Protein AF-0000000070048855 (afdb_homodimer)

Foldseek 3Di:
DDWDDDLWKIKDFQQHLVLLVLLVCLLCLLVQVNHPQADVVLLLLLLLLLLLLLLQLLLCVQQPPPQLNVLLVVQLVAADPLWADAFADLTGGHPLSNLLNSLLSSQVLVQGWKFFQPDPVDPQRAQRAMDDLSRLSLLLRLLSNALAQQALQSSSSLSLSLLQQLSQVNRRHHCVVVQWHSLLSSLLSSLSSSCSSNPHRSQLSQQLNQCLQPPPTHGNVCVDDDDRDSCVSSVNSVSSSSSNVSSVVSSVPDGGDTSQQQDCPTPQCVVPPDPRTGSGMTMGTSHYHPGSSLQMFGRLARADVLLQQVQLLLLQLVLVPLCCQLVVVFWQAKEKEWADVLCVFQVDPSLLQDQALVSQRSHNLLVSLLLSNQCNVVSDAHNASLSNCLSSHYYQLCGFNCNSVPPSSNVRSVRYYYYYPPDVRHVLPPVFIWMKMWTATNVGDIDISPIGTAGQRGSPDPDDPNVSSSVSSQQVSLVSWDPNVQSVVLSVLSSCSSVGRSVSSSCNSHGNDTNNHHHRD/DDWDDDLWKIKDFQQHLVLLVLLVCLLCLLVQVNHPQADVVLLLLLLLLLLQLLLQLLLCVQQPPPQLNVLLVVQLVAADPLWADAFADLTGGHPLSNLLNSLLSSQVLVQGWKFFQPDPVDPQRAQRAMDDLSRLSLLLRLLSNALAQQALQSSSSLSLQLLQQLSQVNRRHHCVVVQWHSLLSSLLSSLSSSCSSNPHRSQLSQQLNQCLQPPPTHGNVCVDDDDHDSCVSSVNSVSSSSSNVSSVVSSVPDGGDTSQQQDCPTPQCVVPPDPRTRSGMTMGTSHYHPGSSLQMFGRLARADVLLQQVQLLLLQLVLVPLCCQLVVVQWQAKEKEWADCLCVFQVDPSLLQDQALVSQRSHNLLVSLLLSVQCNVVSDAHNDSLSNCLSSHYYPLCGFNCNSVPPSSNVRSVRYYYYYPPDVRHVLPPVFIWMKMWTAGNVGDIGISPIGTAGQRGSPDPDDPNVSSSVSSQQVSLVSWDPNVQSVVLSVLSSCRSVGRSVSSSCNSHGNDTNNHHHRD

Organism: Toxoplasma gondii (strain ATCC 50861 / VEG) (NCBI:txid432359)

InterPro domains:
  IPR005656 MmgE/PrpD [PTHR16943] (8-508)
  IPR036148 MmgE/PrpD superfamily [SSF103378] (37-504)
  IPR042183 MmgE/PrpD superfamily, domain 1 [G3DSA:1.10.4100.10] (21-339)
  IPR045336 MmgE/PrpD, N-terminal [PF03972] (36-273)
  IPR045337 MmgE/PrpD, C-terminal [PF19305] (394-491)

Secondary structure (DSSP, 8-state):
---EE-SSEEEE-TTS-HHHHHHHHHHHHHHTTT-S-B-HHHHHHHHHHHHHHHHHHHHHHHTT-HHHHHHHHHHHTSEEEEEEE-TT---EE-HHHHHHHHHHHHHHT--SEEEES--TTSTT-----EE--TTHHHHHHHHHTT-TT--HHHHHHHHHHHHHHHHHHHHH--SGGGTB-THHHHHHHHHHHHHHHTT--HHHHHHHHHHHHHH-BPBGGGG-SS---HHHHHHHHHHHHHHHHHHHHHHTTPPPPSSTTT-TTSHHHHHS--SSS-S--EEEE-SBS--GGGG-EE--SSS-GGGHHHHHHHHHHHHH-THHHHSGGGEEEEEEEE-HHHHHHH--GGGSS--SHHHHTT-HHHHHHHHHHHHHHH----SSHHHHHHHT---GGGGSHHHHT-HHHHHHHHHEEEEE--HHHHTTTTT---EEEEEEETTS-EEE---BSS-TTSTT--SS-HHHHHHHHHHHHHHHHS-HHHHHHHHHHHHTGGG--HHHHTTTT--S---------/---EE-SSEEEE-TTS-HHHHHHHHHHHHHHTTT-S-B-HHHHHHHHHHHHHHHHHHHHHHHTT-HHHHHHHHHHHTSEEEEEEE-TT---EE-HHHHHHHHHHHHHHT--SEEEES--TTSTT-----EE--TTHHHHHHHHHTT-TT--HHHHHHHHHHHHHHHHHHHHH--SGGGTB-THHHHHHHHHHHHHHHTT--HHHHHHHHHHHHHH-BPBGGGG-SS---HHHHHHHHHHHHHHHHHHHHHHTT----SSTTT-TTSHHHHHS--SSS-S--EEEE-SBS--GGGG-EE--SSS-GGGHHHHHHHHHHHHH-THHHHSGGGEEEEEEEE-HHHHHHH--GGGSS--SHHHHTT-HHHHHHHHHHHHHHH----SSHHHHHHHT---GGGGSHHHHT-HHHHHHHHTEEEEE--HHHHTTTTT---EEEEEEETTS-EEE---BSS-TTSTT--SS-HHHHHHHHHHHHHHHHS-HHHHHHHHHHHHTGGG--HHHHTTTT--S---------

pLDDT: mean 95.32, std 5.89, range [51.78, 98.94]

Nearest PDB structures (foldseek):
  6s62-assembly1_C  TM=7.638E-01  e=3.213E-20  Pseudomonas aeruginosa PAO1
  5mux-assembly3_F  TM=8.279E-01  e=2.515E-18  Bacillus subtilis subsp. subtilis str. 168
  5mvi-assembly3_A  TM=8.389E-01  e=6.124E-18  Salmonella enterica
  1szq-assembly1_B  TM=7.755E-01  e=1.181E-18  Escherichia coli
  5mvi-assembly3_B  TM=8.173E-01  e=4.481E-10  Salmonella enterica

Solvent-accessible surface area (backbone atoms only — not comparable to full-atom values): 49861 Å² total; per-residue (Å²): 97,74,73,46,74,61,99,35,35,37,38,34,42,26,67,35,54,44,45,39,48,50,15,44,48,36,36,35,60,74,67,43,74,66,50,88,49,53,37,68,71,53,53,51,51,48,48,52,51,49,44,45,21,51,31,44,12,48,26,37,53,15,28,50,40,64,50,32,46,49,34,41,56,52,20,67,68,34,62,26,94,63,18,7,55,39,77,43,42,86,55,38,12,38,41,34,39,21,29,24,14,41,14,13,18,23,30,56,66,54,32,33,45,36,34,54,8,62,40,95,86,43,90,71,22,62,43,53,16,56,48,60,76,42,60,53,46,44,49,52,28,33,42,40,41,66,14,75,88,32,32,23,48,53,42,51,50,44,41,48,50,31,38,32,50,22,36,41,48,16,6,39,42,45,39,60,84,73,33,26,36,51,40,57,38,48,16,42,19,41,10,20,41,39,25,33,62,63,65,47,51,35,66,31,23,18,12,8,35,16,37,37,63,22,42,42,39,33,28,32,26,33,79,43,74,94,54,79,33,44,40,50,42,29,42,54,8,54,30,37,19,48,9,42,45,30,26,56,40,13,73,70,64,44,42,26,28,65,44,45,53,41,26,67,34,18,75,56,24,58,74,42,79,58,95,62,36,27,84,41,62,44,69,42,62,64,35,46,65,80,43,46,63,60,58,33,23,51,42,84,31,50,44,44,72,72,42,44,15,38,50,44,17,46,44,48,42,45,27,74,35,59,58,59,34,72,42,49,85,38,58,60,35,33,41,37,32,24,19,58,68,38,37,63,66,29,52,35,79,83,32,72,68,41,88,46,50,78,39,32,43,40,8,49,48,51,52,54,18,44,45,49,40,49,38,38,73,58,62,62,59,45,68,49,58,56,54,26,49,57,76,55,47,42,47,78,70,62,44,12,60,68,44,59,64,28,64,66,30,51,54,44,31,74,33,44,44,80,43,71,50,50,67,76,27,39,69,39,52,81,85,30,52,35,12,25,27,34,40,32,33,72,87,68,50,71,48,68,44,52,81,27,42,51,27,81,39,32,52,81,37,82,80,62,61,56,65,62,42,48,52,51,46,50,49,54,32,24,47,59,14,21,57,66,69,58,24,53,52,51,51,50,52,51,73,44,35,62,76,32,45,41,75,50,56,65,52,65,59,48,51,93,64,70,37,85,47,73,50,56,116,98,74,73,44,74,59,96,38,34,38,38,35,43,25,68,34,54,44,46,41,46,49,15,42,46,35,37,34,59,75,68,42,72,67,48,89,47,53,37,67,70,53,54,51,51,48,48,51,51,50,44,44,21,50,31,44,12,47,26,38,52,14,28,50,40,63,51,30,43,48,35,41,56,51,21,69,68,35,62,25,95,65,19,7,54,38,76,43,40,87,56,38,12,37,42,32,38,20,27,24,14,41,13,13,16,22,30,55,65,54,30,35,44,37,34,55,7,62,40,96,87,44,91,72,23,62,42,54,15,56,46,59,76,42,61,54,46,43,48,53,28,33,41,39,42,66,15,75,89,33,31,23,48,54,44,49,50,43,42,47,49,30,39,32,49,21,37,40,49,16,7,39,43,44,40,60,84,72,33,28,37,52,39,57,39,48,15,42,18,41,11,21,40,38,27,32,61,62,65,46,51,34,65,31,21,18,13,8,36,17,37,37,62,24,42,41,37,34,27,31,25,32,78,42,76,94,54,79,34,44,40,51,41,28,43,53,7,54,30,38,20,48,8,42,46,31,26,55,40,14,72,70,64,44,43,26,29,66,42,44,55,41,25,66,36,18,74,58,24,58,74,43,80,58,95,61,36,28,85,40,62,44,70,44,62,64,35,46,66,79,44,46,63,59,57,33,23,51,44,84,32,51,44,45,72,72,41,44,14,39,50,45,16,46,44,49,42,44,28,74,34,59,60,60,35,69,44,50,85,38,58,59,35,34,42,37,33,24,18,59,68,38,36,62,66,29,51,35,76,83,31,71,67,41,88,46,49,78,38,32,43,38,7,49,50,52,53,53,19,44,47,49,42,50,38,36,73,57,60,63,60,45,69,50,58,56,54,26,48,58,76,54,46,44,46,78,69,63,44,13,60,69,46,61,64,29,64,66,28,52,53,43,32,74,35,42,44,81,42,72,50,49,68,76,27,38,70,40,51,80,86,32,51,35,12,25,28,35,39,32,34,72,87,69,50,71,48,68,44,50,80,29,42,51,28,80,40,32,52,81,37,82,80,62,62,56,64,62,41,48,52,50,44,51,49,55,33,23,47,59,13,22,59,63,70,58,22,52,52,51,50,53,53,51,74,44,34,61,77,34,45,40,74,51,55,64,51,63,59,47,52,93,62,70,38,85,44,74,51,54,115

Structure (mmCIF, N/CA/C/O backbone):
data_AF-0000000070048855-model_v1
#
loop_
_entity.id
_entity.type
_entity.pdbx_description
1 polymer 'MmgE/PrpD family domain containing protein'
#
loop_
_atom_site.group_PDB
_atom_site.id
_atom_site.type_symbol
_atom_site.label_atom_id
_atom_site.label_alt_id
_atom_site.label_comp_id
_atom_site.label_asym_id
_atom_site.label_entity_id
_atom_site.label_seq_id
_atom_site.pdbx_PDB_ins_code
_atom_site.Cartn_x
_atom_site.Cartn_y
_atom_site.Cartn_z
_atom_site.occupancy
_atom_site.B_iso_or_equiv
_atom_site.auth_seq_id
_atom_site.auth_comp_id
_atom_site.auth_asym_id
_atom_site.auth_atom_id
_atom_site.pdbx_PDB_model_num
ATOM 1 N N . MET A 1 1 ? -28.172 2.473 -10.992 1 53.19 1 MET A N 1
ATOM 2 C CA . MET A 1 1 ? -28.922 1.228 -11.039 1 53.19 1 MET A CA 1
ATOM 3 C C . MET A 1 1 ? -28.609 0.351 -9.828 1 53.19 1 MET A C 1
ATOM 5 O O . MET A 1 1 ? -27.516 0.446 -9.258 1 53.19 1 MET A O 1
ATOM 9 N N . THR A 1 2 ? -29.578 -0.34 -9.312 1 70.12 2 THR A N 1
ATOM 10 C CA . THR A 1 2 ? -29.484 -1.227 -8.156 1 70.12 2 THR A CA 1
ATOM 11 C C . THR A 1 2 ? -28.984 -2.607 -8.57 1 70.12 2 THR A C 1
ATOM 13 O O . THR A 1 2 ? -29.109 -2.986 -9.742 1 70.12 2 THR A O 1
ATOM 16 N N . GLN A 1 3 ? -28.281 -3.279 -7.852 1 78.06 3 GLN A N 1
ATOM 17 C CA . GLN A 1 3 ? -27.875 -4.672 -8.008 1 78.06 3 GLN A CA 1
ATOM 18 C C . GLN A 1 3 ? -29.047 -5.543 -8.453 1 78.06 3 GLN A C 1
ATOM 20 O O . GLN A 1 3 ? -30.172 -5.336 -8.008 1 78.06 3 GLN A O 1
ATOM 25 N N . SER A 1 4 ? -28.828 -6.344 -9.578 1 80.12 4 SER A N 1
ATOM 26 C CA . SER A 1 4 ? -29.844 -7.301 -9.984 1 80.12 4 SER A CA 1
ATOM 27 C C . SER A 1 4 ? -29.375 -8.734 -9.781 1 80.12 4 SER A C 1
ATOM 29 O O . SER A 1 4 ? -28.172 -9.008 -9.812 1 80.12 4 SER A O 1
ATOM 31 N N . THR A 1 5 ? -30.281 -9.578 -9.414 1 83.38 5 THR A N 1
ATOM 32 C CA . THR A 1 5 ? -29.984 -10.992 -9.188 1 83.38 5 THR A CA 1
ATOM 33 C C . THR A 1 5 ? -30.812 -11.867 -10.133 1 83.38 5 THR A C 1
ATOM 35 O O . THR A 1 5 ? -32.031 -11.672 -10.273 1 83.38 5 THR A O 1
ATOM 38 N N . SER A 1 6 ? -30.062 -12.602 -10.844 1 83.88 6 SER A N 1
ATOM 39 C CA . SER A 1 6 ? -30.703 -13.617 -11.672 1 83.88 6 SER A CA 1
ATOM 40 C C . SER A 1 6 ? -30.656 -14.984 -11.008 1 83.88 6 SER A C 1
ATOM 42 O O . SER A 1 6 ? -30.328 -15.094 -9.82 1 83.88 6 SER A O 1
ATOM 44 N N . ALA A 1 7 ? -31.016 -16.094 -11.93 1 83.81 7 ALA A N 1
ATOM 45 C CA . ALA A 1 7 ? -31.109 -17.453 -11.406 1 83.81 7 ALA A CA 1
ATOM 46 C C . ALA A 1 7 ? -29.75 -17.984 -10.977 1 83.81 7 ALA A C 1
ATOM 48 O O . ALA A 1 7 ? -29.641 -18.766 -10.031 1 83.81 7 ALA A O 1
ATOM 49 N N . ASP A 1 8 ? -28.641 -17.266 -11.57 1 93.75 8 ASP A N 1
ATOM 50 C CA . ASP A 1 8 ? -27.359 -17.859 -11.227 1 93.75 8 ASP A CA 1
ATOM 51 C C . ASP A 1 8 ? -26.297 -16.797 -11.008 1 93.75 8 ASP A C 1
ATOM 53 O O . ASP A 1 8 ? -25.156 -17.109 -10.688 1 93.75 8 ASP A O 1
ATOM 57 N N . THR A 1 9 ? -26.656 -15.531 -11.195 1 96.5 9 THR A N 1
ATOM 58 C CA . THR A 1 9 ? -25.641 -14.492 -11.109 1 96.5 9 THR A CA 1
ATOM 59 C C . THR A 1 9 ? -26.172 -13.266 -10.383 1 96.5 9 THR A C 1
ATOM 61 O O . THR A 1 9 ? -27.391 -13.109 -10.234 1 96.5 9 THR A O 1
ATOM 64 N N . VAL A 1 10 ? -25.312 -12.523 -9.867 1 96.94 10 VAL A N 1
ATOM 65 C CA . VAL A 1 10 ? -25.531 -11.172 -9.383 1 96.94 10 VAL A CA 1
ATOM 66 C C . VAL A 1 10 ? -24.812 -10.172 -10.281 1 96.94 10 VAL A C 1
ATOM 68 O O . VAL A 1 10 ? -23.625 -10.328 -10.562 1 96.94 10 VAL A O 1
ATOM 71 N N . VAL A 1 11 ? -25.516 -9.18 -10.758 1 97.19 11 VAL A N 1
ATOM 72 C CA . VAL A 1 11 ? -24.906 -8.148 -11.594 1 97.19 11 VAL A CA 1
ATOM 73 C C . VAL A 1 11 ? -24.703 -6.871 -10.781 1 97.19 11 VAL A C 1
ATOM 75 O O . VAL A 1 11 ? -25.641 -6.371 -10.164 1 97.19 11 VAL A O 1
ATOM 78 N N . LEU A 1 12 ? -23.516 -6.414 -10.688 1 98.06 12 LEU A N 1
ATOM 79 C CA . LEU A 1 12 ? -23.172 -5.113 -10.125 1 98.06 12 LEU A CA 1
ATOM 80 C C . LEU A 1 12 ? -22.906 -4.09 -11.227 1 98.06 12 LEU A C 1
ATOM 82 O O . LEU A 1 12 ? -21.797 -3.998 -11.742 1 98.06 12 LEU A O 1
ATOM 86 N N . PRO A 1 13 ? -23.891 -3.285 -11.562 1 97.31 13 PRO A N 1
ATOM 87 C CA . PRO A 1 13 ? -23.75 -2.361 -12.688 1 97.31 13 PRO A CA 1
ATOM 88 C C . PRO A 1 13 ? -22.734 -1.257 -12.414 1 97.31 13 PRO A C 1
ATOM 90 O O . PRO A 1 13 ? -22.484 -0.912 -11.258 1 97.31 13 PRO A O 1
ATOM 93 N N . ARG A 1 14 ? -22.219 -0.686 -13.453 1 97.25 14 ARG A N 1
ATOM 94 C CA . ARG A 1 14 ? -21.141 0.281 -13.375 1 97.25 14 ARG A CA 1
ATOM 95 C C . ARG A 1 14 ? -21.594 1.564 -12.688 1 97.25 14 ARG A C 1
ATOM 97 O O . ARG A 1 14 ? -20.766 2.336 -12.195 1 97.25 14 ARG A O 1
ATOM 104 N N . ASP A 1 15 ? -22.875 1.844 -12.594 1 97.19 15 ASP A N 1
ATOM 105 C CA . ASP A 1 15 ? -23.359 3.066 -11.961 1 97.19 15 ASP A CA 1
ATOM 106 C C . ASP A 1 15 ? -23.781 2.809 -10.516 1 97.19 15 ASP A C 1
ATOM 108 O O . ASP A 1 15 ? -24.391 3.67 -9.875 1 97.19 15 ASP A O 1
ATOM 112 N N . SER A 1 16 ? -23.406 1.656 -9.969 1 97.06 16 SER A N 1
ATOM 113 C CA . SER A 1 16 ? -23.688 1.321 -8.578 1 97.06 16 SER A CA 1
ATOM 114 C C . SER A 1 16 ? -22.406 1.33 -7.746 1 97.06 16 SER A C 1
ATOM 116 O O . SER A 1 16 ? -21.297 1.406 -8.297 1 97.06 16 SER A O 1
ATOM 118 N N . ASN A 1 17 ? -22.562 1.315 -6.367 1 97 17 ASN A N 1
ATOM 119 C CA . ASN A 1 17 ? -21.438 1.102 -5.469 1 97 17 ASN A CA 1
ATOM 120 C C . ASN A 1 17 ? -20.984 -0.355 -5.477 1 97 17 ASN A C 1
ATOM 122 O O . ASN A 1 17 ? -21.406 -1.148 -4.637 1 97 17 ASN A O 1
ATOM 126 N N . GLN A 1 18 ? -20.094 -0.658 -6.344 1 98.56 18 GLN A N 1
ATOM 127 C CA . GLN A 1 18 ? -19.719 -2.047 -6.594 1 98.56 18 GLN A CA 1
ATOM 128 C C . GLN A 1 18 ? -18.906 -2.619 -5.43 1 98.56 18 GLN A C 1
ATOM 130 O O . GLN A 1 18 ? -18.938 -3.826 -5.184 1 98.56 18 GLN A O 1
ATOM 135 N N . ALA A 1 19 ? -18.141 -1.781 -4.707 1 98.44 19 ALA A N 1
ATOM 136 C CA . ALA A 1 19 ? -17.438 -2.277 -3.521 1 98.44 19 ALA A CA 1
ATOM 137 C C . ALA A 1 19 ? -18.438 -2.789 -2.479 1 98.44 19 ALA A C 1
ATOM 139 O O . ALA A 1 19 ? -18.234 -3.857 -1.896 1 98.44 19 ALA A O 1
ATOM 140 N N . LEU A 1 20 ? -19.484 -1.997 -2.219 1 98.5 20 LEU A N 1
ATOM 141 C CA . LEU A 1 20 ? -20.562 -2.432 -1.33 1 98.5 20 LEU A CA 1
ATOM 142 C C . LEU A 1 20 ? -21.219 -3.699 -1.859 1 98.5 20 LEU A C 1
ATOM 144 O O . LEU A 1 20 ? -21.531 -4.605 -1.088 1 98.5 20 LEU A O 1
ATOM 148 N N . GLY A 1 21 ? -21.469 -3.695 -3.15 1 98.69 21 GLY A N 1
ATOM 149 C CA . GLY A 1 21 ? -22.062 -4.855 -3.793 1 98.69 21 GLY A CA 1
ATOM 150 C C . GLY A 1 21 ? -21.234 -6.117 -3.641 1 98.69 21 GLY A C 1
ATOM 151 O O . GLY A 1 21 ? -21.781 -7.199 -3.422 1 98.69 21 GLY A O 1
ATOM 152 N N . ILE A 1 22 ? -19.906 -6.043 -3.801 1 98.88 22 ILE A N 1
ATOM 153 C CA . ILE A 1 22 ? -19 -7.168 -3.613 1 98.88 22 ILE A CA 1
ATOM 154 C C . ILE A 1 22 ? -19.109 -7.688 -2.18 1 98.88 22 ILE A C 1
ATOM 156 O O . ILE A 1 22 ? -19.172 -8.898 -1.953 1 98.88 22 ILE A O 1
ATOM 160 N N . GLY A 1 23 ? -19.109 -6.738 -1.206 1 98.88 23 GLY A N 1
ATOM 161 C CA . GLY A 1 23 ? -19.297 -7.137 0.18 1 98.88 23 GLY A CA 1
ATOM 162 C C . GLY A 1 23 ? -20.609 -7.879 0.418 1 98.88 23 GLY A C 1
ATOM 163 O O . GLY A 1 23 ? -20.609 -8.922 1.068 1 98.88 23 GLY A O 1
ATOM 164 N N . GLN A 1 24 ? -21.703 -7.34 -0.143 1 98.62 24 GLN A N 1
ATOM 165 C CA . GLN A 1 24 ? -23.016 -7.973 0.023 1 98.62 24 GLN A CA 1
ATOM 166 C C . GLN A 1 24 ? -23.047 -9.344 -0.644 1 98.62 24 GLN A C 1
ATOM 168 O O . GLN A 1 24 ? -23.625 -10.289 -0.106 1 98.62 24 GLN A O 1
ATOM 173 N N . TYR A 1 25 ? -22.469 -9.445 -1.812 1 98.69 25 TYR A N 1
ATOM 174 C CA . TYR A 1 25 ? -22.391 -10.719 -2.508 1 98.69 25 TYR A CA 1
ATOM 175 C C . TYR A 1 25 ? -21.688 -11.766 -1.644 1 98.69 25 TYR A C 1
ATOM 177 O O . TYR A 1 25 ? -22.172 -12.891 -1.513 1 98.69 25 TYR A O 1
ATOM 185 N N . ALA A 1 26 ? -20.484 -11.43 -1.089 1 98.88 26 ALA A N 1
ATOM 186 C CA . ALA A 1 26 ? -19.734 -12.367 -0.256 1 98.88 26 ALA A CA 1
ATOM 187 C C . ALA A 1 26 ? -20.562 -12.82 0.94 1 98.88 26 ALA A C 1
ATOM 189 O O . ALA A 1 26 ? -20.594 -14.016 1.258 1 98.88 26 ALA A O 1
ATOM 190 N N . ILE A 1 27 ? -21.25 -11.875 1.606 1 98.69 27 ILE A N 1
ATOM 191 C CA . ILE A 1 27 ? -22.078 -12.18 2.77 1 98.69 27 ILE A CA 1
ATOM 192 C C . ILE A 1 27 ? -23.203 -13.125 2.371 1 98.69 27 ILE A C 1
ATOM 194 O O . ILE A 1 27 ? -23.453 -14.125 3.047 1 98.69 27 ILE A O 1
ATOM 198 N N . ASP A 1 28 ? -23.875 -12.82 1.245 1 98.12 28 ASP A N 1
ATOM 199 C CA . ASP A 1 28 ? -25.016 -13.617 0.793 1 98.12 28 ASP A CA 1
ATOM 200 C C . ASP A 1 28 ? -24.578 -15.008 0.347 1 98.12 28 ASP A C 1
ATOM 202 O O . ASP A 1 28 ? -25.203 -16.016 0.693 1 98.12 28 ASP A O 1
ATOM 206 N N . PHE A 1 29 ? -23.578 -15.07 -0.429 1 98.25 29 PHE A N 1
ATOM 207 C CA . PHE A 1 29 ? -23.094 -16.328 -0.984 1 98.25 29 PHE A CA 1
ATOM 208 C C . PHE A 1 29 ? -22.625 -17.25 0.124 1 98.25 29 PHE A C 1
ATOM 210 O O . PHE A 1 29 ? -22.953 -18.438 0.122 1 98.25 29 PHE A O 1
ATOM 217 N N . LEU A 1 30 ? -21.859 -16.734 1.103 1 98 30 LEU A N 1
ATOM 218 C CA . LEU A 1 30 ? -21.297 -17.547 2.17 1 98 30 LEU A CA 1
ATOM 219 C C . LEU A 1 30 ? -22.328 -17.797 3.268 1 98 30 LEU A C 1
ATOM 221 O O . LEU A 1 30 ? -22.234 -18.781 4 1 98 30 LEU A O 1
ATOM 225 N N . GLY A 1 31 ? -23.312 -16.891 3.326 1 96.12 31 GLY A N 1
ATOM 226 C CA . GLY A 1 31 ? -24.344 -17.016 4.34 1 96.12 31 GLY A CA 1
ATOM 227 C C . GLY A 1 31 ? -25.484 -17.938 3.922 1 96.12 31 GLY A C 1
ATOM 228 O O . GLY A 1 31 ? -26.391 -18.203 4.711 1 96.12 31 GLY A O 1
ATOM 229 N N . GLY A 1 32 ? -25.594 -18.312 2.645 1 94.31 32 GLY A N 1
ATOM 230 C CA . GLY A 1 32 ? -26.547 -19.328 2.219 1 94.31 32 GLY A CA 1
ATOM 231 C C . GLY A 1 32 ? -27.781 -18.734 1.562 1 94.31 32 GLY A C 1
ATOM 232 O O . GLY A 1 32 ? -28.766 -19.438 1.342 1 94.31 32 GLY A O 1
ATOM 233 N N . LYS A 1 33 ? -27.703 -17.469 1.288 1 95.38 33 LYS A N 1
ATOM 234 C CA . LYS A 1 33 ? -28.859 -16.828 0.673 1 95.38 33 LYS A CA 1
ATOM 235 C C . LYS A 1 33 ? -29.281 -17.562 -0.6 1 95.38 33 LYS A C 1
ATOM 237 O O . LYS A 1 33 ? -30.469 -17.641 -0.911 1 95.38 33 LYS A O 1
ATOM 242 N N . TYR A 1 34 ? -28.344 -18.125 -1.341 1 95 34 TYR A N 1
ATOM 243 C CA . TYR A 1 34 ? -28.625 -18.734 -2.635 1 95 34 TYR A CA 1
ATOM 244 C C . TYR A 1 34 ? -28.656 -20.25 -2.523 1 95 34 TYR A C 1
ATOM 246 O O . TYR A 1 34 ? -28.672 -20.953 -3.537 1 95 34 TYR A O 1
ATOM 254 N N . GLY A 1 35 ? -28.672 -20.734 -1.334 1 93 35 GLY A N 1
ATOM 255 C CA . GLY A 1 35 ? -28.516 -22.172 -1.159 1 93 35 GLY A CA 1
ATOM 256 C C . GLY A 1 35 ? -27.141 -22.688 -1.574 1 93 35 GLY A C 1
ATOM 257 O O . GLY A 1 35 ? -26.281 -21.906 -1.951 1 93 35 GLY A O 1
ATOM 258 N N . ASP A 1 36 ? -26.891 -23.938 -1.429 1 89.44 36 ASP A N 1
ATOM 259 C CA . ASP A 1 36 ? -25.672 -24.547 -1.919 1 89.44 36 ASP A CA 1
ATOM 260 C C . ASP A 1 36 ? -25.891 -25.219 -3.277 1 89.44 36 ASP A C 1
ATOM 262 O O . ASP A 1 36 ? -25.797 -26.438 -3.4 1 89.44 36 ASP A O 1
ATOM 266 N N . ASN A 1 37 ? -26.141 -24.406 -4.281 1 94.56 37 ASN A N 1
ATOM 267 C CA . ASN A 1 37 ? -26.438 -24.844 -5.641 1 94.56 37 ASN A CA 1
ATOM 268 C C . ASN A 1 37 ? -25.203 -24.75 -6.535 1 94.56 37 ASN A C 1
ATOM 270 O O . ASN A 1 37 ? -25.312 -24.438 -7.723 1 94.56 37 ASN A O 1
ATOM 274 N N . VAL A 1 38 ? -23.984 -24.906 -5.973 1 97.38 38 VAL A N 1
ATOM 275 C CA . VAL A 1 38 ? -22.734 -24.984 -6.703 1 97.38 38 VAL A CA 1
ATOM 276 C C . VAL A 1 38 ? -22.453 -26.422 -7.105 1 97.38 38 VAL A C 1
ATOM 278 O O . VAL A 1 38 ? -22.656 -27.344 -6.312 1 97.38 38 VAL A O 1
ATOM 281 N N . SER A 1 39 ? -22.109 -26.609 -8.312 1 97.44 39 SER A N 1
ATOM 282 C CA . SER A 1 39 ? -21.812 -27.938 -8.812 1 97.44 39 SER A CA 1
ATOM 283 C C . SER A 1 39 ? -20.688 -28.594 -8.016 1 97.44 39 SER A C 1
ATOM 285 O O . SER A 1 39 ? -19.719 -27.922 -7.652 1 97.44 39 SER A O 1
ATOM 287 N N . GLU A 1 40 ? -20.766 -29.906 -7.836 1 97.62 40 GLU A N 1
ATOM 288 C CA . GLU A 1 40 ? -19.719 -30.641 -7.133 1 97.62 40 GLU A CA 1
ATOM 289 C C . GLU A 1 40 ? -18.391 -30.594 -7.898 1 97.62 40 GLU A C 1
ATOM 291 O O . GLU A 1 40 ? -17.328 -30.594 -7.293 1 97.62 40 GLU A O 1
ATOM 296 N N . LYS A 1 41 ? -18.453 -30.5 -9.211 1 96.69 41 LYS A N 1
ATOM 297 C CA . LYS A 1 41 ? -17.25 -30.406 -10.039 1 96.69 41 LYS A CA 1
ATOM 298 C C . LYS A 1 41 ? -16.453 -29.156 -9.68 1 96.69 41 LYS A C 1
ATOM 300 O O . LYS A 1 41 ? -15.219 -29.172 -9.719 1 96.69 41 LYS A O 1
ATOM 305 N N . ILE A 1 42 ? -17.141 -28.125 -9.367 1 97.94 42 ILE A N 1
ATOM 306 C CA . ILE A 1 42 ? -16.516 -26.844 -9.031 1 97.94 42 ILE A CA 1
ATOM 307 C C . ILE A 1 42 ? -15.828 -26.969 -7.664 1 97.94 42 ILE A C 1
ATOM 309 O O . ILE A 1 42 ? -14.695 -26.516 -7.488 1 97.94 42 ILE A O 1
ATOM 313 N N . TYR A 1 43 ? -16.5 -27.578 -6.719 1 98 43 TYR A N 1
ATOM 314 C CA . TYR A 1 43 ? -15.898 -27.797 -5.41 1 98 43 TYR A CA 1
ATOM 315 C C . TYR A 1 43 ? -14.648 -28.672 -5.527 1 98 43 TYR A C 1
ATOM 317 O O . TYR A 1 43 ? -13.648 -28.422 -4.852 1 98 43 TYR A O 1
ATOM 325 N N . GLU A 1 44 ? -14.734 -29.656 -6.375 1 97.56 44 GLU A N 1
ATOM 326 C CA . GLU A 1 44 ? -13.578 -30.531 -6.59 1 97.56 44 GLU A CA 1
ATOM 327 C C . GLU A 1 44 ? -12.398 -29.75 -7.152 1 97.56 44 GLU A C 1
ATOM 329 O O . GLU A 1 44 ? -11.25 -29.969 -6.75 1 97.56 44 GLU A O 1
ATOM 334 N N . ARG A 1 45 ? -12.633 -28.906 -8.07 1 97.19 45 ARG A N 1
ATOM 335 C CA . ARG A 1 45 ? -11.578 -28.094 -8.656 1 97.19 45 ARG A CA 1
ATOM 336 C C . ARG A 1 45 ? -10.93 -27.188 -7.605 1 97.19 45 ARG A C 1
ATOM 338 O O . ARG A 1 45 ? -9.703 -27.078 -7.555 1 97.19 45 ARG A O 1
ATOM 345 N N . VAL A 1 46 ? -11.758 -26.594 -6.762 1 98.25 46 VAL A N 1
ATOM 346 C CA . VAL A 1 46 ? -11.242 -25.734 -5.695 1 98.25 46 VAL A CA 1
ATOM 347 C C . VAL A 1 46 ? -10.383 -26.562 -4.742 1 98.25 46 VAL A C 1
ATOM 349 O O . VAL A 1 46 ? -9.312 -26.109 -4.32 1 98.25 46 VAL A O 1
ATOM 352 N N . ARG A 1 47 ? -10.859 -27.75 -4.414 1 98.44 47 ARG A N 1
ATOM 353 C CA . ARG A 1 47 ? -10.117 -28.625 -3.529 1 98.44 47 ARG A CA 1
ATOM 354 C C . ARG A 1 47 ? -8.75 -28.969 -4.121 1 98.44 47 ARG A C 1
ATOM 356 O O . ARG A 1 47 ? -7.746 -28.984 -3.41 1 98.44 47 ARG A O 1
ATOM 363 N N . LEU A 1 48 ? -8.688 -29.281 -5.387 1 98.19 48 LEU A N 1
ATOM 364 C CA . LEU A 1 48 ? -7.438 -29.609 -6.055 1 98.19 48 LEU A CA 1
ATOM 365 C C . LEU A 1 48 ? -6.484 -28.422 -6.047 1 98.19 48 LEU A C 1
ATOM 367 O O . LEU A 1 48 ? -5.289 -28.578 -5.785 1 98.19 48 LEU A O 1
ATOM 371 N N . PHE A 1 49 ? -7.023 -27.219 -6.324 1 98.44 49 PHE A N 1
ATOM 372 C CA . PHE A 1 49 ? -6.199 -26.016 -6.277 1 98.44 49 PHE A CA 1
ATOM 373 C C . PHE A 1 49 ? -5.676 -25.766 -4.867 1 98.44 49 PHE A C 1
ATOM 375 O O . PHE A 1 49 ? -4.531 -25.344 -4.691 1 98.44 49 PHE A O 1
ATOM 382 N N . HIS A 1 50 ? -6.551 -26 -3.896 1 98.62 50 HIS A N 1
ATOM 383 C CA . HIS A 1 50 ? -6.145 -25.844 -2.506 1 98.62 50 HIS A CA 1
ATOM 384 C C . HIS A 1 50 ? -4.984 -26.766 -2.16 1 98.62 50 HIS A C 1
ATOM 386 O O . HIS A 1 50 ? -3.971 -26.328 -1.612 1 98.62 50 HIS A O 1
ATOM 392 N N . THR A 1 51 ? -5.164 -28.047 -2.471 1 98.56 51 THR A N 1
ATOM 393 C CA . THR A 1 51 ? -4.129 -29.016 -2.174 1 98.56 51 THR A CA 1
ATOM 394 C C . THR A 1 51 ? -2.83 -28.672 -2.9 1 98.56 51 THR A C 1
ATOM 396 O O . THR A 1 51 ? -1.753 -28.703 -2.301 1 98.56 51 THR A O 1
ATOM 399 N N . ASP A 1 52 ? -2.957 -28.328 -4.148 1 98.19 52 ASP A N 1
ATOM 400 C CA . ASP A 1 52 ? -1.81 -27.953 -4.969 1 98.19 52 ASP A CA 1
ATOM 401 C C . ASP A 1 52 ? -1.057 -26.766 -4.355 1 98.19 52 ASP A C 1
ATOM 403 O O . ASP A 1 52 ? 0.171 -26.797 -4.25 1 98.19 52 ASP A O 1
ATOM 407 N N . SER A 1 53 ? -1.766 -25.781 -3.953 1 97.69 53 SER A N 1
ATOM 408 C CA . SER A 1 53 ? -1.169 -24.547 -3.424 1 97.69 53 SER A CA 1
ATOM 409 C C . SER A 1 53 ? -0.459 -24.812 -2.1 1 97.69 53 SER A C 1
ATOM 411 O O . SER A 1 53 ? 0.655 -24.328 -1.882 1 97.69 53 SER A O 1
ATOM 413 N N . VAL A 1 54 ? -1.08 -25.594 -1.227 1 98.31 54 VAL A N 1
ATOM 414 C CA . VAL A 1 54 ? -0.509 -25.859 0.089 1 98.31 54 VAL A CA 1
ATOM 415 C C . VAL A 1 54 ? 0.783 -26.656 -0.065 1 98.31 54 VAL A C 1
ATOM 417 O O . VAL A 1 54 ? 1.794 -26.344 0.567 1 98.31 54 VAL A O 1
ATOM 420 N N . LEU A 1 55 ? 0.748 -27.672 -0.907 1 98.06 55 LEU A N 1
ATOM 421 C CA . LEU A 1 55 ? 1.919 -28.531 -1.072 1 98.06 55 LEU A CA 1
ATOM 422 C C . LEU A 1 55 ? 3.057 -27.766 -1.744 1 98.06 55 LEU A C 1
ATOM 424 O O . LEU A 1 55 ? 4.23 -27.984 -1.436 1 98.06 55 LEU A O 1
ATOM 428 N N . SER A 1 56 ? 2.701 -26.844 -2.68 1 97.38 56 SER A N 1
ATOM 429 C CA . SER A 1 56 ? 3.709 -25.953 -3.227 1 97.38 56 SER A CA 1
ATOM 430 C C . SER A 1 56 ? 4.348 -25.109 -2.131 1 97.38 56 SER A C 1
ATOM 432 O O . SER A 1 56 ? 5.574 -24.969 -2.08 1 97.38 56 SER A O 1
ATOM 434 N N . GLY A 1 57 ? 3.562 -24.641 -1.232 1 97.5 57 GLY A N 1
ATOM 435 C CA . GLY A 1 57 ? 4.047 -23.781 -0.169 1 97.5 57 GLY A CA 1
ATOM 436 C C . GLY A 1 57 ? 4.938 -24.5 0.827 1 97.5 57 GLY A C 1
ATOM 437 O O . GLY A 1 57 ? 6.004 -24 1.187 1 97.5 57 GLY A O 1
ATOM 438 N N . VAL A 1 58 ? 4.496 -25.672 1.251 1 97.69 58 VAL A N 1
ATOM 439 C CA . VAL A 1 58 ? 5.242 -26.406 2.264 1 97.69 58 VAL A CA 1
ATOM 440 C C . VAL A 1 58 ? 6.574 -26.875 1.685 1 97.69 58 VAL A C 1
ATOM 442 O O . VAL A 1 58 ? 7.586 -26.922 2.391 1 97.69 58 VAL A O 1
ATOM 445 N N . SER A 1 59 ? 6.605 -27.219 0.415 1 97.62 59 SER A N 1
ATOM 446 C CA . SER A 1 59 ? 7.855 -27.594 -0.229 1 97.62 59 SER A CA 1
ATOM 447 C C . SER A 1 59 ? 8.812 -26.406 -0.324 1 97.62 59 SER A C 1
ATOM 449 O O . SER A 1 59 ? 10.023 -26.562 -0.191 1 97.62 59 SER A O 1
ATOM 451 N N . ALA A 1 60 ? 8.281 -25.219 -0.592 1 96.88 60 ALA A N 1
ATOM 452 C CA . ALA A 1 60 ? 9.102 -24.016 -0.634 1 96.88 60 ALA A CA 1
ATOM 453 C C . ALA A 1 60 ? 9.75 -23.75 0.723 1 96.88 60 ALA A C 1
ATOM 455 O O . ALA A 1 60 ? 10.906 -23.328 0.795 1 96.88 60 ALA A O 1
ATOM 456 N N . LEU A 1 61 ? 9 -23.953 1.766 1 97.5 61 LEU A N 1
AT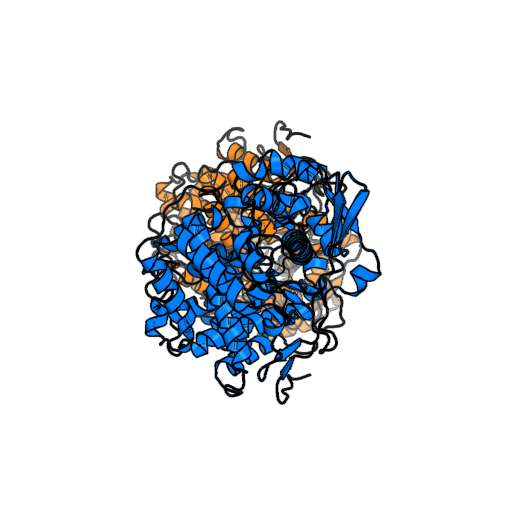OM 457 C CA . LEU A 1 61 ? 9.523 -23.75 3.113 1 97.5 61 LEU A CA 1
ATOM 458 C C . LEU A 1 61 ? 10.617 -24.766 3.424 1 97.5 61 LEU A C 1
ATOM 460 O O . LEU A 1 61 ? 11.617 -24.438 4.066 1 97.5 61 LEU A O 1
ATOM 464 N N . ALA A 1 62 ? 10.406 -26 2.967 1 97.94 62 ALA A N 1
ATOM 465 C CA . ALA A 1 62 ? 11.391 -27.062 3.195 1 97.94 62 ALA A CA 1
ATOM 466 C C . ALA A 1 62 ? 12.727 -26.719 2.545 1 97.94 62 ALA A C 1
ATOM 468 O O . ALA A 1 62 ? 13.789 -27.062 3.068 1 97.94 62 ALA A O 1
ATOM 469 N N . LEU A 1 63 ? 12.648 -26.031 1.479 1 96.88 63 LEU A N 1
ATOM 470 C CA . LEU A 1 63 ? 13.859 -25.656 0.744 1 96.88 63 LEU A CA 1
ATOM 471 C C . LEU A 1 63 ? 14.352 -24.281 1.164 1 96.88 63 LEU A C 1
ATOM 473 O O . LEU A 1 63 ? 15.211 -23.703 0.5 1 96.88 63 LEU A O 1
ATOM 477 N N . LYS A 1 64 ? 13.836 -23.672 2.156 1 95.81 64 LYS A N 1
ATOM 478 C CA . LYS A 1 64 ? 14.281 -22.453 2.826 1 95.81 64 LYS A CA 1
ATOM 479 C C . LYS A 1 64 ? 14.359 -21.281 1.847 1 95.81 64 LYS A C 1
ATOM 481 O O . LYS A 1 64 ? 15.367 -20.578 1.803 1 95.81 64 LYS A O 1
ATOM 486 N N . THR A 1 65 ? 13.305 -21.234 1.058 1 95.38 65 THR A N 1
ATOM 487 C CA . THR A 1 65 ? 13.242 -20.062 0.2 1 95.38 65 THR A CA 1
ATOM 488 C C . THR A 1 65 ? 13.203 -18.781 1.036 1 95.38 65 THR A C 1
ATOM 490 O O . THR A 1 65 ? 12.703 -18.781 2.16 1 95.38 65 THR A O 1
ATOM 493 N N . ASN A 1 66 ? 13.695 -17.703 0.595 1 94.94 66 ASN A N 1
ATOM 494 C CA . ASN A 1 66 ? 14.055 -16.531 1.396 1 94.94 66 ASN A CA 1
ATOM 495 C C . ASN A 1 66 ? 12.82 -15.836 1.953 1 94.94 66 ASN A C 1
ATOM 497 O O . ASN A 1 66 ? 12.594 -15.836 3.164 1 94.94 66 ASN A O 1
ATOM 501 N N . ALA A 1 67 ? 11.961 -15.328 1.089 1 96.31 67 ALA A N 1
ATOM 502 C CA . ALA A 1 67 ? 10.844 -14.492 1.525 1 96.31 67 ALA A CA 1
ATOM 503 C C . ALA A 1 67 ? 9.859 -15.297 2.373 1 96.31 67 ALA A C 1
ATOM 505 O O . ALA A 1 67 ? 9.445 -14.852 3.445 1 96.31 67 ALA A O 1
ATOM 506 N N . PRO A 1 68 ? 9.477 -16.531 1.95 1 97.5 68 PRO A N 1
ATOM 507 C CA . PRO A 1 68 ? 8.586 -17.328 2.797 1 97.5 68 PRO A CA 1
ATOM 508 C C . PRO A 1 68 ? 9.164 -17.578 4.188 1 97.5 68 PRO A C 1
ATOM 510 O O . PRO A 1 68 ? 8.438 -17.516 5.184 1 97.5 68 PRO A O 1
ATOM 513 N N . THR A 1 69 ? 10.461 -17.828 4.25 1 97.19 69 THR A N 1
ATOM 514 C CA . THR A 1 69 ? 11.102 -18.094 5.531 1 97.19 69 THR A CA 1
ATOM 515 C C . THR A 1 69 ? 11.094 -16.844 6.41 1 97.19 69 THR A C 1
ATOM 517 O O . THR A 1 69 ? 10.781 -16.922 7.598 1 97.19 69 THR A O 1
ATOM 520 N N . ILE A 1 70 ? 11.398 -15.727 5.828 1 98.12 70 ILE A N 1
ATOM 521 C CA . ILE A 1 70 ? 11.453 -14.461 6.559 1 98.12 70 ILE A CA 1
ATOM 522 C C . ILE A 1 70 ? 10.062 -14.117 7.09 1 98.12 70 ILE A C 1
ATOM 524 O O . ILE A 1 70 ? 9.914 -13.742 8.258 1 98.12 70 ILE A O 1
ATOM 528 N N . LEU A 1 71 ? 9.055 -14.211 6.246 1 98.62 71 LEU A N 1
ATOM 529 C CA . LEU A 1 71 ? 7.703 -13.82 6.637 1 98.62 71 LEU A CA 1
ATOM 530 C C . LEU A 1 71 ? 7.117 -14.82 7.633 1 98.62 71 LEU A C 1
ATOM 532 O O . LEU A 1 71 ? 6.336 -14.438 8.508 1 98.62 71 LEU A O 1
ATOM 536 N N . ARG A 1 72 ? 7.504 -16.094 7.512 1 98.06 72 ARG A N 1
ATOM 537 C CA . ARG A 1 72 ? 7.129 -17.094 8.516 1 98.06 72 ARG A CA 1
ATOM 538 C C . ARG A 1 72 ? 7.711 -16.734 9.875 1 98.06 72 ARG A C 1
ATOM 540 O O . ARG A 1 72 ? 6.996 -16.75 10.883 1 98.06 72 ARG A O 1
ATOM 547 N N . ASP A 1 73 ? 8.977 -16.453 9.906 1 97.88 73 ASP A N 1
ATOM 548 C CA . ASP A 1 73 ? 9.625 -16.062 11.148 1 97.88 73 ASP A CA 1
ATOM 549 C C . ASP A 1 73 ? 9 -14.797 11.719 1 97.88 73 ASP A C 1
ATOM 551 O O . ASP A 1 73 ? 8.82 -14.68 12.938 1 97.88 73 ASP A O 1
ATOM 555 N N . GLU A 1 74 ? 8.695 -13.852 10.844 1 98.25 74 GLU A N 1
ATOM 556 C CA . GLU A 1 74 ? 8.023 -12.633 11.273 1 98.25 74 GLU A CA 1
ATOM 557 C C . GLU A 1 74 ? 6.703 -12.938 11.969 1 98.25 74 GLU A C 1
ATOM 559 O O . GLU A 1 74 ? 6.402 -12.375 13.023 1 98.25 74 GLU A O 1
ATOM 564 N N . ALA A 1 75 ? 5.914 -13.797 11.359 1 98.25 75 ALA A N 1
ATOM 565 C CA . ALA A 1 75 ? 4.617 -14.133 11.93 1 98.25 75 ALA A CA 1
ATOM 566 C C . ALA A 1 75 ? 4.762 -14.648 13.359 1 98.25 75 ALA A C 1
ATOM 568 O O . ALA A 1 75 ? 3.928 -14.359 14.227 1 98.25 75 ALA A O 1
ATOM 569 N N . MET A 1 76 ? 5.812 -15.328 13.672 1 96.19 76 MET A N 1
ATOM 570 C CA . MET A 1 76 ? 6.047 -15.914 14.984 1 96.19 76 MET A CA 1
ATOM 571 C C . MET A 1 76 ? 6.336 -14.828 16.016 1 96.19 76 MET A C 1
ATOM 573 O O . MET A 1 76 ? 6.152 -15.039 17.219 1 96.19 76 MET A O 1
ATOM 577 N N . ASP A 1 77 ? 6.73 -13.672 15.562 1 96.12 77 ASP A N 1
ATOM 578 C CA . ASP A 1 77 ? 7.027 -12.547 16.438 1 96.12 77 ASP A CA 1
ATOM 579 C C . ASP A 1 77 ? 5.754 -11.789 16.812 1 96.12 77 ASP A C 1
ATOM 581 O O . ASP A 1 77 ? 5.797 -10.844 17.594 1 96.12 77 ASP A O 1
ATOM 585 N N . TYR A 1 78 ? 4.609 -12.211 16.328 1 97.62 78 TYR A N 1
ATOM 586 C CA . TYR A 1 78 ? 3.344 -11.523 16.562 1 97.62 78 TYR A CA 1
ATOM 587 C C . TYR A 1 78 ? 2.32 -12.461 17.188 1 97.62 78 TYR A C 1
ATOM 589 O O . TYR A 1 78 ? 1.276 -12.742 16.594 1 97.62 78 TYR A O 1
ATOM 597 N N . PRO A 1 79 ? 2.557 -12.93 18.344 1 95.06 79 PRO A N 1
ATOM 598 C CA . PRO A 1 79 ? 1.634 -13.867 18.984 1 95.06 79 PRO A CA 1
ATOM 599 C C . PRO A 1 79 ? 0.241 -13.273 19.203 1 95.06 79 PRO A C 1
ATOM 601 O O . PRO A 1 79 ? 0.107 -12.078 19.453 1 95.06 79 PRO A O 1
ATOM 604 N N . CYS A 1 80 ? -0.764 -14.039 19 1 95.94 80 CYS A N 1
ATOM 605 C CA . CYS A 1 80 ? -2.168 -13.688 19.188 1 95.94 80 CYS A CA 1
ATOM 606 C C . CYS A 1 80 ? -2.998 -14.922 19.531 1 95.94 80 CYS A C 1
ATOM 608 O O . CYS A 1 80 ? -3.219 -15.781 18.672 1 95.94 80 CYS A O 1
ATOM 610 N N . THR A 1 81 ? -3.539 -15.008 20.672 1 93.94 81 THR A N 1
ATOM 611 C CA . THR A 1 81 ? -4.223 -16.203 21.172 1 93.94 81 THR A CA 1
ATOM 612 C C . THR A 1 81 ? -5.457 -16.5 20.312 1 93.94 81 THR A C 1
ATOM 614 O O . THR A 1 81 ? -5.809 -17.656 20.109 1 93.94 81 THR A O 1
ATOM 617 N N . SER A 1 82 ? -6.07 -15.484 19.812 1 94.06 82 SER A N 1
ATOM 618 C CA . SER A 1 82 ? -7.273 -15.648 19 1 94.06 82 SER A CA 1
ATOM 619 C C . SER A 1 82 ? -6.949 -15.562 17.5 1 94.06 82 SER A C 1
ATOM 621 O O . SER A 1 82 ? -7.836 -15.32 16.688 1 94.06 82 SER A O 1
ATOM 623 N N . GLY A 1 83 ? -5.68 -15.742 17.203 1 97.38 83 GLY A N 1
ATOM 624 C CA . GLY A 1 83 ? -5.238 -15.539 15.836 1 97.38 83 GLY A CA 1
ATOM 625 C C . GLY A 1 83 ? -5.242 -16.812 15.016 1 97.38 83 GLY A C 1
ATOM 626 O O . GLY A 1 83 ? -6.066 -17.703 15.242 1 97.38 83 GLY A O 1
ATOM 627 N N . ALA A 1 84 ? -4.504 -16.859 13.945 1 98.31 84 ALA A N 1
ATOM 628 C CA . ALA A 1 84 ? -4.402 -17.969 12.992 1 98.31 84 ALA A CA 1
ATOM 629 C C . ALA A 1 84 ? -3.059 -18.688 13.125 1 98.31 84 ALA A C 1
ATOM 631 O O . ALA A 1 84 ? -2.236 -18.328 13.969 1 98.31 84 ALA A O 1
ATOM 632 N N . ARG A 1 85 ? -2.9 -19.719 12.352 1 98.06 85 ARG A N 1
ATOM 633 C CA . ARG A 1 85 ? -1.707 -20.547 12.516 1 98.06 85 ARG A CA 1
ATOM 634 C C . ARG A 1 85 ? -0.864 -20.562 11.242 1 98.06 85 ARG A C 1
ATOM 636 O O . ARG A 1 85 ? -1.402 -20.594 10.133 1 98.06 85 ARG A O 1
ATOM 643 N N . VAL A 1 86 ? 0.433 -20.469 11.438 1 97.44 86 VAL A N 1
ATOM 644 C CA . VAL A 1 86 ? 1.404 -20.531 10.352 1 97.44 86 VAL A CA 1
ATOM 645 C C . VAL A 1 86 ? 1.558 -21.969 9.875 1 97.44 86 VAL A C 1
ATOM 647 O O . VAL A 1 86 ? 1.435 -22.906 10.672 1 97.44 86 VAL A O 1
ATOM 650 N N . PHE A 1 87 ? 1.81 -22.188 8.586 1 97.56 87 PHE A N 1
ATOM 651 C CA . PHE A 1 87 ? 2.018 -23.531 8.031 1 97.56 87 PHE A CA 1
ATOM 652 C C . PHE A 1 87 ? 2.943 -24.344 8.922 1 97.56 87 PHE A C 1
ATOM 654 O O . PHE A 1 87 ? 4.039 -23.891 9.266 1 97.56 87 PHE A O 1
ATOM 661 N N . GLY A 1 88 ? 2.471 -25.5 9.359 1 96.62 88 GLY A N 1
ATOM 662 C CA . GLY A 1 88 ? 3.314 -26.484 10.016 1 96.62 88 GLY A CA 1
ATOM 663 C C . GLY A 1 88 ? 3.402 -26.297 11.516 1 96.62 88 GLY A C 1
ATOM 664 O O . GLY A 1 88 ? 4.07 -27.062 12.211 1 96.62 88 GLY A O 1
ATOM 665 N N . THR A 1 89 ? 2.684 -25.25 12.047 1 95.75 89 THR A N 1
ATOM 666 C CA . THR A 1 89 ? 2.83 -24.984 13.477 1 95.75 89 THR A CA 1
ATOM 667 C C . THR A 1 89 ? 1.468 -24.922 14.156 1 95.75 89 THR A C 1
ATOM 669 O O . THR A 1 89 ? 0.436 -24.828 13.484 1 95.75 89 THR A O 1
ATOM 672 N N . LEU A 1 90 ? 1.569 -25.031 15.477 1 95.25 90 LEU A N 1
ATOM 673 C CA . LEU A 1 90 ? 0.373 -24.859 16.297 1 95.25 90 LEU A CA 1
ATOM 674 C C . LEU A 1 90 ? 0.345 -23.469 16.938 1 95.25 90 LEU A C 1
ATOM 676 O O . LEU A 1 90 ? -0.622 -23.125 17.609 1 95.25 90 LEU A O 1
ATOM 680 N N . THR A 1 91 ? 1.369 -22.719 16.625 1 93.94 91 THR A N 1
ATOM 681 C CA . THR A 1 91 ? 1.479 -21.359 17.172 1 93.94 91 THR A CA 1
ATOM 682 C C . THR A 1 91 ? 0.446 -20.438 16.547 1 93.94 91 THR A C 1
ATOM 684 O O . THR A 1 91 ? 0.258 -20.453 15.328 1 93.94 91 THR A O 1
ATOM 687 N N . ARG A 1 92 ? -0.219 -19.672 17.422 1 96.69 92 ARG A N 1
ATOM 688 C CA . ARG A 1 92 ? -1.185 -18.688 16.938 1 96.69 92 ARG A CA 1
ATOM 689 C C . ARG A 1 92 ? -0.556 -17.312 16.859 1 96.69 92 ARG A C 1
ATOM 691 O O . ARG A 1 92 ? 0.129 -16.875 17.781 1 96.69 92 ARG A O 1
ATOM 698 N N . SER A 1 93 ? -0.699 -16.734 15.766 1 98.12 93 SER A N 1
ATOM 699 C CA . SER A 1 93 ? -0.172 -15.398 15.492 1 98.12 93 SER A CA 1
ATOM 700 C C . SER A 1 93 ? -1.245 -14.492 14.898 1 98.12 93 SER A C 1
ATOM 702 O O . SER A 1 93 ? -2.344 -14.945 14.578 1 98.12 93 SER A O 1
ATOM 704 N N . GLN A 1 94 ? -0.968 -13.172 14.883 1 98.56 94 GLN A N 1
ATOM 705 C CA . GLN A 1 94 ? -1.899 -12.234 14.266 1 98.56 94 GLN A CA 1
ATOM 706 C C . GLN A 1 94 ? -2.273 -12.68 12.859 1 98.56 94 GLN A C 1
ATOM 708 O O . GLN A 1 94 ? -1.4 -13.016 12.055 1 98.56 94 GLN A O 1
ATOM 713 N N . PRO A 1 95 ? -3.578 -12.703 12.523 1 98.62 95 PRO A N 1
ATOM 714 C CA . PRO A 1 95 ? -4.047 -13.305 11.273 1 98.62 95 PRO A CA 1
ATOM 715 C C . PRO A 1 95 ? -3.396 -12.688 10.039 1 98.62 95 PRO A C 1
ATOM 717 O O . PRO A 1 95 ? -3.076 -13.398 9.078 1 98.62 95 PRO A O 1
ATOM 720 N N . GLU A 1 96 ? -3.223 -11.32 9.992 1 98.81 96 GLU A N 1
ATOM 721 C CA . GLU A 1 96 ? -2.648 -10.703 8.805 1 98.81 96 GLU A CA 1
ATOM 722 C C . GLU A 1 96 ? -1.202 -11.141 8.602 1 98.81 96 GLU A C 1
ATOM 724 O O . GLU A 1 96 ? -0.739 -11.25 7.461 1 98.81 96 GLU A O 1
ATOM 729 N N . LYS A 1 97 ? -0.444 -11.461 9.695 1 98.81 97 LYS A N 1
ATOM 730 C CA . LYS A 1 97 ? 0.931 -11.938 9.586 1 98.81 97 LYS A CA 1
ATOM 731 C C . LYS A 1 97 ? 0.971 -13.391 9.117 1 98.81 97 LYS A C 1
ATOM 733 O O . LYS A 1 97 ? 1.842 -13.773 8.336 1 98.81 97 LYS A O 1
ATOM 738 N N . VAL A 1 98 ? -0.008 -14.172 9.625 1 98.81 98 VAL A N 1
ATOM 739 C CA . VAL A 1 98 ? -0.105 -15.57 9.219 1 98.81 98 VAL A CA 1
ATOM 740 C C . VAL A 1 98 ? -0.424 -15.656 7.727 1 98.81 98 VAL A C 1
ATOM 742 O O . VAL A 1 98 ? 0.178 -16.453 7.004 1 98.81 98 VAL A O 1
ATOM 745 N N . VAL A 1 99 ? -1.335 -14.844 7.301 1 98.81 99 VAL A N 1
ATOM 746 C CA . VAL A 1 99 ? -1.737 -14.836 5.898 1 98.81 99 VAL A CA 1
ATOM 747 C C . VAL A 1 99 ? -0.561 -14.406 5.027 1 98.81 99 VAL A C 1
ATOM 749 O O . VAL A 1 99 ? -0.327 -14.977 3.959 1 98.81 99 VAL A O 1
ATOM 752 N N . ALA A 1 100 ? 0.235 -13.406 5.48 1 98.88 100 ALA A N 1
ATOM 753 C CA . ALA A 1 100 ? 1.429 -12.992 4.746 1 98.88 100 ALA A CA 1
ATOM 754 C C . ALA A 1 100 ? 2.408 -14.156 4.602 1 98.88 100 ALA A C 1
ATOM 756 O O . ALA A 1 100 ? 2.939 -14.398 3.514 1 98.88 100 ALA A O 1
ATOM 757 N N . ALA A 1 101 ? 2.633 -14.875 5.68 1 98.75 101 ALA A N 1
ATOM 758 C CA . ALA A 1 101 ? 3.57 -15.992 5.695 1 98.75 101 ALA A CA 1
ATOM 759 C C . ALA A 1 101 ? 3.096 -17.125 4.777 1 98.75 101 ALA A C 1
ATOM 761 O O . ALA A 1 101 ? 3.852 -17.594 3.93 1 98.75 101 ALA A O 1
ATOM 762 N N . ASN A 1 102 ? 1.83 -17.516 4.938 1 98.81 102 ASN A N 1
ATOM 763 C CA . ASN A 1 102 ? 1.307 -18.672 4.219 1 98.81 102 ASN A CA 1
ATOM 764 C C . ASN A 1 102 ? 1.106 -18.375 2.738 1 98.81 102 ASN A C 1
ATOM 766 O O . ASN A 1 102 ? 1.363 -19.234 1.887 1 98.81 102 ASN A O 1
ATOM 770 N N . CYS A 1 103 ? 0.677 -17.156 2.395 1 98.75 103 CYS A N 1
ATOM 771 C CA . CYS A 1 103 ? 0.5 -16.797 0.993 1 98.75 103 CYS A CA 1
ATOM 772 C C . CYS A 1 103 ? 1.846 -16.672 0.288 1 98.75 103 CYS A C 1
ATOM 774 O O . CYS A 1 103 ? 1.963 -16.984 -0.896 1 98.75 103 CYS A O 1
ATOM 776 N N . ALA A 1 104 ? 2.867 -16.188 1.022 1 98.5 104 ALA A N 1
ATOM 777 C CA . ALA A 1 104 ? 4.199 -16.109 0.431 1 98.5 104 ALA A CA 1
ATOM 778 C C . ALA A 1 104 ? 4.727 -17.5 0.089 1 98.5 104 ALA A C 1
ATOM 780 O O . ALA A 1 104 ? 5.34 -17.688 -0.963 1 98.5 104 ALA A O 1
ATOM 781 N N . ALA A 1 105 ? 4.457 -18.422 0.952 1 98.12 105 ALA A N 1
ATOM 782 C CA . ALA A 1 105 ? 4.891 -19.797 0.711 1 98.12 105 ALA A CA 1
ATOM 783 C C . ALA A 1 105 ? 4.188 -20.391 -0.508 1 98.12 105 ALA A C 1
ATOM 785 O O . ALA A 1 105 ? 4.836 -20.953 -1.386 1 98.12 105 ALA A O 1
ATOM 786 N N . VAL A 1 106 ? 2.906 -20.203 -0.561 1 97.75 106 VAL A N 1
ATOM 787 C CA . VAL A 1 106 ? 2.068 -20.75 -1.619 1 97.75 106 VAL A CA 1
ATOM 788 C C . VAL A 1 106 ? 2.539 -20.234 -2.975 1 97.75 106 VAL A C 1
ATOM 790 O O . VAL A 1 106 ? 2.584 -20.984 -3.953 1 97.75 106 VAL A O 1
ATOM 793 N N . ARG A 1 107 ? 2.922 -18.984 -3.025 1 96.81 107 ARG A N 1
ATOM 794 C CA . ARG A 1 107 ? 3.178 -18.297 -4.289 1 96.81 107 ARG A CA 1
ATOM 795 C C . ARG A 1 107 ? 4.621 -18.516 -4.742 1 96.81 107 ARG A C 1
ATOM 797 O O . ARG A 1 107 ? 4.93 -18.375 -5.926 1 96.81 107 ARG A O 1
ATOM 804 N N . GLU A 1 108 ? 5.496 -18.906 -3.904 1 95.38 108 GLU A N 1
ATOM 805 C CA . GLU A 1 108 ? 6.938 -18.781 -4.098 1 95.38 108 GLU A CA 1
ATOM 806 C C . GLU A 1 108 ? 7.383 -19.484 -5.379 1 95.38 108 GLU A C 1
ATOM 808 O O . GLU A 1 108 ? 8.141 -18.906 -6.172 1 95.38 108 GLU A O 1
ATOM 813 N N . TRP A 1 109 ? 6.84 -20.656 -5.59 1 94.5 109 TRP A N 1
ATOM 814 C CA . TRP A 1 109 ? 7.281 -21.422 -6.75 1 94.5 109 TRP A CA 1
ATOM 815 C C . TRP A 1 109 ? 6.539 -20.984 -8.008 1 94.5 109 TRP A C 1
ATOM 817 O O . TRP A 1 109 ? 6.934 -21.344 -9.125 1 94.5 109 TRP A O 1
ATOM 827 N N . ASP A 1 110 ? 5.484 -20.266 -7.82 1 92.12 110 ASP A N 1
ATOM 828 C CA . ASP A 1 110 ? 4.613 -19.953 -8.953 1 92.12 110 ASP A CA 1
ATOM 829 C C . ASP A 1 110 ? 4.191 -21.219 -9.688 1 92.12 110 ASP A C 1
ATOM 831 O O . ASP A 1 110 ? 4.309 -21.297 -10.914 1 92.12 110 ASP A O 1
ATOM 835 N N . SER A 1 111 ? 3.838 -22.219 -8.992 1 93.5 111 SER A N 1
ATOM 836 C CA . SER A 1 111 ? 3.543 -23.531 -9.562 1 93.5 111 SER A CA 1
ATOM 837 C C . SER A 1 111 ? 2.107 -23.953 -9.258 1 93.5 111 SER A C 1
ATOM 839 O O . SER A 1 111 ? 1.709 -25.078 -9.562 1 93.5 111 SER A O 1
ATOM 841 N N . ASN A 1 112 ? 1.416 -23.109 -8.664 1 86.94 112 ASN A N 1
ATOM 842 C CA . ASN A 1 112 ? 0.027 -23.453 -8.375 1 86.94 112 ASN A CA 1
ATOM 843 C C . ASN A 1 112 ? -0.892 -23.078 -9.539 1 86.94 112 ASN A C 1
ATOM 845 O O . ASN A 1 112 ? -0.505 -23.203 -10.703 1 86.94 112 ASN A O 1
ATOM 849 N N . GLY A 1 113 ? -1.899 -22.375 -9.555 1 90.06 113 GLY A N 1
ATOM 850 C CA . GLY A 1 113 ? -2.867 -22.125 -10.609 1 90.06 113 GLY A CA 1
ATOM 851 C C . GLY A 1 113 ? -2.74 -20.734 -11.211 1 90.06 113 GLY A C 1
ATOM 852 O O . GLY A 1 113 ? -2.047 -19.875 -10.664 1 90.06 113 GLY A O 1
ATOM 853 N N . THR A 1 114 ? -3.211 -20.609 -12.406 1 92.5 114 THR A N 1
ATOM 854 C CA . THR A 1 114 ? -3.207 -19.328 -13.086 1 92.5 114 THR A CA 1
ATOM 855 C C . THR A 1 114 ? -4.512 -19.109 -13.852 1 92.5 114 THR A C 1
ATOM 857 O O . THR A 1 114 ? -5.273 -20.047 -14.07 1 92.5 114 THR A O 1
ATOM 860 N N . VAL A 1 115 ? -4.836 -17.906 -14.07 1 88.19 115 VAL A N 1
ATOM 861 C CA . VAL A 1 115 ? -6 -17.594 -14.891 1 88.19 115 VAL A CA 1
ATOM 862 C C . VAL A 1 115 ? -5.719 -16.328 -15.719 1 88.19 115 VAL A C 1
ATOM 864 O O . VAL A 1 115 ? -4.938 -15.477 -15.312 1 88.19 115 VAL A O 1
ATOM 867 N N . PHE A 1 116 ? -6.332 -16.359 -16.844 1 89.38 116 PHE A N 1
ATOM 868 C CA . PHE A 1 116 ? -6.434 -15.156 -17.656 1 89.38 116 PHE A CA 1
ATOM 869 C C . PHE A 1 116 ? -7.852 -14.602 -17.641 1 89.38 116 PHE A C 1
ATOM 871 O O . PHE A 1 116 ? -8.812 -15.328 -17.891 1 89.38 116 PHE A O 1
ATOM 878 N N . GLY A 1 117 ? -8.008 -13.461 -17.172 1 92.19 117 GLY A N 1
ATOM 879 C CA . GLY A 1 117 ? -9.32 -12.844 -17.047 1 92.19 117 GLY A CA 1
ATOM 880 C C . GLY A 1 117 ? -10.062 -12.75 -18.375 1 92.19 117 GLY A C 1
ATOM 881 O O . GLY A 1 117 ? -10.156 -11.672 -18.969 1 92.19 117 GLY A O 1
ATOM 882 N N . PHE A 1 118 ? -10.711 -13.984 -18.734 1 92.56 118 PHE A N 1
ATOM 883 C CA . PHE A 1 118 ? -11.375 -14.086 -20.031 1 92.56 118 PHE A CA 1
ATOM 884 C C . PHE A 1 118 ? -12.57 -15.031 -19.953 1 92.56 118 PHE A C 1
ATOM 886 O O . PHE A 1 118 ? -12.422 -16.188 -19.562 1 92.56 118 PHE A O 1
ATOM 893 N N . ASN A 1 119 ? -13.719 -14.531 -20.203 1 94.31 119 ASN A N 1
ATOM 894 C CA . ASN A 1 119 ? -14.961 -15.289 -20.297 1 94.31 119 ASN A CA 1
ATOM 895 C C . ASN A 1 119 ? -15.75 -14.914 -21.562 1 94.31 119 ASN A C 1
ATOM 897 O O . ASN A 1 119 ? -16.391 -13.867 -21.594 1 94.31 119 ASN A O 1
ATOM 901 N N . PRO A 1 120 ? -15.742 -15.773 -22.578 1 90.94 120 PRO A N 1
ATOM 902 C CA . PRO A 1 120 ? -16.422 -15.445 -23.828 1 90.94 120 PRO A CA 1
ATOM 903 C C . PRO A 1 120 ? -17.938 -15.469 -23.703 1 90.94 120 PRO A C 1
ATOM 905 O O . PRO A 1 120 ? -18.656 -14.977 -24.578 1 90.94 120 PRO A O 1
ATOM 908 N N . LYS A 1 121 ? -18.453 -15.906 -22.625 1 91.69 121 LYS A N 1
ATOM 909 C CA . LYS A 1 121 ? -19.891 -16.047 -22.453 1 91.69 121 LYS A CA 1
ATOM 910 C C . LYS A 1 121 ? -20.5 -14.797 -21.828 1 91.69 121 LYS A C 1
ATOM 912 O O . LYS A 1 121 ? -21.719 -14.617 -21.844 1 91.69 121 LYS A O 1
ATOM 917 N N . LEU A 1 122 ? -19.641 -14 -21.25 1 92.06 122 LEU A N 1
ATOM 918 C CA . LEU A 1 122 ? -20.125 -12.773 -20.625 1 92.06 122 LEU A CA 1
ATOM 919 C C . LEU A 1 122 ? -19.609 -11.547 -21.359 1 92.06 122 LEU A C 1
ATOM 921 O O . LEU A 1 122 ? -18.391 -11.375 -21.5 1 92.06 122 LEU A O 1
ATOM 925 N N . LYS A 1 123 ? -20.531 -10.727 -21.844 1 90.31 123 LYS A N 1
ATOM 926 C CA . LYS A 1 123 ? -20.156 -9.516 -22.562 1 90.31 123 LYS A CA 1
ATOM 927 C C . LYS A 1 123 ? -19.297 -8.609 -21.688 1 90.31 123 LYS A C 1
ATOM 929 O O . LYS A 1 123 ? -19.641 -8.336 -20.547 1 90.31 123 LYS A O 1
ATOM 934 N N . GLY A 1 124 ? -18.141 -8.188 -22.125 1 93.06 124 GLY A N 1
ATOM 935 C CA . GLY A 1 124 ? -17.266 -7.258 -21.422 1 93.06 124 GLY A CA 1
ATOM 936 C C . GLY A 1 124 ? -16.266 -7.941 -20.531 1 93.06 124 GLY A C 1
ATOM 937 O O . GLY A 1 124 ? -15.398 -7.285 -19.938 1 93.06 124 GLY A O 1
ATOM 938 N N . HIS A 1 125 ? -16.359 -9.195 -20.391 1 95.44 125 HIS A N 1
ATOM 939 C CA . HIS A 1 125 ? -15.492 -9.961 -19.5 1 95.44 125 HIS A CA 1
ATOM 940 C C . HIS A 1 125 ? -14.312 -10.562 -20.266 1 95.44 125 HIS A C 1
ATOM 942 O O . HIS A 1 125 ? -14.109 -11.781 -20.234 1 95.44 125 HIS A O 1
ATOM 948 N N . GLN A 1 126 ? -13.461 -9.648 -20.859 1 92.69 126 GLN A N 1
ATOM 949 C CA . GLN A 1 126 ? -12.367 -10.102 -21.719 1 92.69 126 GLN A CA 1
ATOM 950 C C . GLN A 1 126 ? -11.133 -9.234 -21.531 1 92.69 126 GLN A C 1
ATOM 952 O O . GLN A 1 126 ? -10.367 -9.016 -22.484 1 92.69 126 GLN A O 1
ATOM 957 N N . ALA A 1 127 ? -10.977 -8.664 -20.328 1 92.75 127 ALA A N 1
ATOM 958 C CA . ALA A 1 127 ? -9.891 -7.719 -20.078 1 92.75 127 ALA A CA 1
ATOM 959 C C . ALA A 1 127 ? -8.539 -8.422 -20.062 1 92.75 127 ALA A C 1
ATOM 961 O O . ALA A 1 127 ? -7.5 -7.789 -20.281 1 92.75 127 ALA A O 1
ATOM 962 N N . GLY A 1 128 ? -8.562 -9.75 -19.828 1 91.12 128 GLY A N 1
ATOM 963 C CA . GLY A 1 128 ? -7.352 -10.539 -19.984 1 91.12 128 GLY A CA 1
ATOM 964 C C . GLY A 1 128 ? -6.34 -10.312 -18.875 1 91.12 128 GLY A C 1
ATOM 965 O O . GLY A 1 128 ? -5.145 -10.547 -19.062 1 91.12 128 GLY A O 1
ATOM 966 N N . GLU A 1 129 ? -6.77 -9.852 -17.688 1 93.06 129 GLU A N 1
ATOM 967 C CA . GLU A 1 129 ? -5.852 -9.688 -16.562 1 93.06 129 GLU A CA 1
ATOM 968 C C . GLU A 1 129 ? -5.445 -11.031 -15.977 1 93.06 129 GLU A C 1
ATOM 970 O O . GLU A 1 129 ? -6.27 -11.945 -15.875 1 93.06 129 GLU A O 1
ATOM 975 N N . PHE A 1 130 ? -4.176 -11.117 -15.516 1 88.75 130 PHE A N 1
ATOM 976 C CA . PHE A 1 130 ? -3.654 -12.352 -14.938 1 88.75 130 PHE A CA 1
ATOM 977 C C . PHE A 1 130 ? -4.059 -12.477 -13.477 1 88.75 130 PHE A C 1
ATOM 979 O O . PHE A 1 130 ? -4.512 -11.508 -12.867 1 88.75 130 PHE A O 1
ATOM 986 N N . GLY A 1 131 ? -3.932 -13.703 -13.008 1 90.5 131 GLY A N 1
ATOM 987 C CA . GLY A 1 131 ? -4.102 -13.953 -11.586 1 90.5 131 GLY A CA 1
ATOM 988 C C . GLY A 1 131 ? -3.713 -15.359 -11.172 1 90.5 131 GLY A C 1
ATOM 989 O O . GLY A 1 131 ? -3.502 -16.219 -12.023 1 90.5 131 GLY A O 1
ATOM 990 N N . HIS A 1 132 ? -3.566 -15.477 -9.883 1 93.5 132 HIS A N 1
ATOM 991 C CA . HIS A 1 132 ? -3.24 -16.75 -9.266 1 93.5 132 HIS A CA 1
ATOM 992 C C . HIS A 1 132 ? -4.062 -16.984 -8.008 1 93.5 132 HIS A C 1
ATOM 994 O O . HIS A 1 132 ? -4.543 -16.031 -7.391 1 93.5 132 HIS A O 1
ATOM 1000 N N . ASN A 1 133 ? -4.316 -18.188 -7.676 1 92.94 133 ASN A N 1
ATOM 1001 C CA . ASN A 1 133 ? -5.051 -18.516 -6.457 1 92.94 133 ASN A CA 1
ATOM 1002 C C . ASN A 1 133 ? -4.129 -18.578 -5.246 1 92.94 133 ASN A C 1
ATOM 1004 O O . ASN A 1 133 ? -4.141 -19.562 -4.5 1 92.94 133 ASN A O 1
ATOM 1008 N N . ASP A 1 134 ? -3.514 -17.516 -4.969 1 96.38 134 ASP A N 1
ATOM 1009 C CA . ASP A 1 134 ? -2.506 -17.375 -3.922 1 96.38 134 ASP A CA 1
ATOM 1010 C C . ASP A 1 134 ? -3.158 -17.109 -2.566 1 96.38 134 ASP A C 1
ATOM 1012 O O . ASP A 1 134 ? -2.492 -17.156 -1.53 1 96.38 134 ASP A O 1
ATOM 1016 N N . PHE A 1 135 ? -4.477 -16.953 -2.461 1 98.25 135 PHE A N 1
ATOM 1017 C CA . PHE A 1 135 ? -5.074 -16.25 -1.328 1 98.25 135 PHE A CA 1
ATOM 1018 C C . PHE A 1 135 ? -5.91 -17.219 -0.484 1 98.25 135 PHE A C 1
ATOM 1020 O O . PHE A 1 135 ? -6.59 -16.797 0.452 1 98.25 135 PHE A O 1
ATOM 1027 N N . TYR A 1 136 ? -5.898 -18.531 -0.718 1 98.62 136 TYR A N 1
ATOM 1028 C CA . TYR A 1 136 ? -6.703 -19.5 0.017 1 98.62 136 TYR A CA 1
ATOM 1029 C C . TYR A 1 136 ? -6.355 -19.484 1.5 1 98.62 136 TYR A C 1
ATOM 1031 O O . TYR A 1 136 ? -7.219 -19.719 2.35 1 98.62 136 TYR A O 1
ATOM 1039 N N . PRO A 1 137 ? -5.066 -19.188 1.879 1 98.69 137 PRO A N 1
ATOM 1040 C CA . PRO A 1 137 ? -4.746 -19.125 3.307 1 98.69 137 PRO A CA 1
ATOM 1041 C C . PRO A 1 137 ? -5.613 -18.109 4.059 1 98.69 137 PRO A C 1
ATOM 1043 O O . PRO A 1 137 ? -5.824 -18.25 5.266 1 98.69 137 PRO A O 1
ATOM 1046 N N . VAL A 1 138 ? -6.145 -17.109 3.402 1 98.88 138 VAL A N 1
ATOM 1047 C CA . VAL A 1 138 ? -7.008 -16.109 4.02 1 98.88 138 VAL A CA 1
ATOM 1048 C C . VAL A 1 138 ? -8.234 -16.797 4.621 1 98.88 138 VAL A C 1
ATOM 1050 O O . VAL A 1 138 ? -8.672 -16.438 5.719 1 98.88 138 VAL A O 1
ATOM 1053 N N . VAL A 1 139 ? -8.797 -17.766 3.922 1 98.88 139 VAL A N 1
ATOM 1054 C CA . VAL A 1 139 ? -10.016 -18.453 4.332 1 98.88 139 VAL A CA 1
ATOM 1055 C C . VAL A 1 139 ? -9.75 -19.266 5.594 1 98.88 139 VAL A C 1
ATOM 1057 O O . VAL A 1 139 ? -10.508 -19.203 6.559 1 98.88 139 VAL A O 1
ATOM 1060 N N . ILE A 1 140 ? -8.656 -20.016 5.594 1 98.62 140 ILE A N 1
ATOM 1061 C CA . ILE A 1 140 ? -8.352 -20.859 6.742 1 98.62 140 ILE A CA 1
ATOM 1062 C C . ILE A 1 140 ? -7.969 -20 7.938 1 98.62 140 ILE A C 1
ATOM 1064 O O . ILE A 1 140 ? -8.289 -20.328 9.078 1 98.62 140 ILE A O 1
ATOM 1068 N N . ALA A 1 141 ? -7.281 -18.906 7.664 1 98.75 141 ALA A N 1
ATOM 1069 C CA . ALA A 1 141 ? -6.965 -17.969 8.742 1 98.75 141 ALA A CA 1
ATOM 1070 C C . ALA A 1 141 ? -8.234 -17.438 9.398 1 98.75 141 ALA A C 1
ATOM 1072 O O . ALA A 1 141 ? -8.289 -17.281 10.617 1 98.75 141 ALA A O 1
ATOM 1073 N N . ALA A 1 142 ? -9.242 -17.109 8.594 1 98.69 142 ALA A N 1
ATOM 1074 C CA . ALA A 1 142 ? -10.508 -16.641 9.156 1 98.69 142 ALA A CA 1
ATOM 1075 C C . ALA A 1 142 ? -11.148 -17.703 10.039 1 98.69 142 ALA A C 1
ATOM 1077 O O . ALA A 1 142 ? -11.633 -17.406 11.133 1 98.69 142 ALA A O 1
ATOM 1078 N N . ALA A 1 143 ? -11.141 -18.953 9.531 1 98.12 143 ALA A N 1
ATOM 1079 C CA . ALA A 1 143 ? -11.688 -20.062 10.312 1 98.12 143 ALA A CA 1
ATOM 1080 C C . ALA A 1 143 ? -10.945 -20.203 11.641 1 98.12 143 ALA A C 1
ATOM 1082 O O . ALA A 1 143 ? -11.562 -20.5 12.664 1 98.12 143 ALA A O 1
ATOM 1083 N N . GLN A 1 144 ? -9.711 -19.969 11.633 1 97.69 144 GLN A N 1
ATOM 1084 C CA . GLN A 1 144 ? -8.867 -20.125 12.82 1 97.69 144 GLN A CA 1
ATOM 1085 C C . GLN A 1 144 ? -8.984 -18.922 13.742 1 97.69 144 GLN A C 1
ATOM 1087 O O . GLN A 1 144 ? -8.836 -19.047 14.961 1 97.69 144 GLN A O 1
ATOM 1092 N N . ALA A 1 145 ? -9.297 -17.781 13.172 1 96.44 145 ALA A N 1
ATOM 1093 C CA . ALA A 1 145 ? -9.281 -16.531 13.93 1 96.44 145 ALA A CA 1
ATOM 1094 C C . ALA A 1 145 ? -10.672 -16.188 14.461 1 96.44 145 ALA A C 1
ATOM 1096 O O . ALA A 1 145 ? -10.977 -15.031 14.734 1 96.44 145 ALA A O 1
ATOM 1097 N N . GLY A 1 146 ? -11.602 -17.156 14.461 1 93.69 146 GLY A N 1
ATOM 1098 C CA . GLY A 1 146 ? -12.836 -16.875 15.188 1 93.69 146 GLY A CA 1
ATOM 1099 C C . GLY A 1 146 ? -14.086 -17.125 14.367 1 93.69 146 GLY A C 1
ATOM 1100 O O . GLY A 1 146 ? -15.203 -17 14.875 1 93.69 146 GLY A O 1
ATOM 1101 N N . ALA A 1 147 ? -13.953 -17.484 13.094 1 94.31 147 ALA A N 1
ATOM 1102 C CA . ALA A 1 147 ? -15.133 -17.844 12.32 1 94.31 147 ALA A CA 1
ATOM 1103 C C . ALA A 1 147 ? -15.633 -19.234 12.711 1 94.31 147 ALA A C 1
ATOM 1105 O O . ALA A 1 147 ? -15.273 -20.234 12.07 1 94.31 147 ALA A O 1
ATOM 1106 N N . ARG A 1 148 ? -16.5 -19.406 13.609 1 85.62 148 ARG A N 1
ATOM 1107 C CA . ARG A 1 148 ? -16.828 -20.672 14.273 1 85.62 148 ARG A CA 1
ATOM 1108 C C . ARG A 1 148 ? -17.781 -21.5 13.414 1 85.62 148 ARG A C 1
ATOM 1110 O O . ARG A 1 148 ? -17.875 -22.719 13.586 1 85.62 148 ARG A O 1
ATOM 1117 N N . HIS A 1 149 ? -18.453 -20.922 12.5 1 90.56 149 HIS A N 1
ATOM 1118 C CA . HIS A 1 149 ? -19.406 -21.672 11.695 1 90.56 149 HIS A CA 1
ATOM 1119 C C . HIS A 1 149 ? -18.828 -22 10.32 1 90.56 149 HIS A C 1
ATOM 1121 O O . HIS A 1 149 ? -19.562 -22 9.328 1 90.56 149 HIS A O 1
ATOM 1127 N N . VAL A 1 150 ? -17.562 -22.219 10.297 1 97.31 150 VAL A N 1
ATOM 1128 C CA . VAL A 1 150 ? -16.891 -22.547 9.039 1 97.31 150 VAL A CA 1
ATOM 1129 C C . VAL A 1 150 ? -16.375 -23.969 9.094 1 97.31 150 VAL A C 1
ATOM 1131 O O . VAL A 1 150 ? -15.367 -24.25 9.75 1 97.31 150 VAL A O 1
ATOM 1134 N N . ASP A 1 151 ? -17.078 -24.891 8.438 1 97.62 151 ASP A N 1
ATOM 1135 C CA . ASP A 1 151 ? -16.562 -26.25 8.242 1 97.62 151 ASP A CA 1
ATOM 1136 C C . ASP A 1 151 ? -15.82 -26.359 6.91 1 97.62 151 ASP A C 1
ATOM 1138 O O . ASP A 1 151 ? -15.594 -25.344 6.23 1 97.62 151 ASP A O 1
ATOM 1142 N N . GLY A 1 152 ? -15.391 -27.562 6.559 1 98.25 152 GLY A N 1
ATOM 1143 C CA . GLY A 1 152 ? -14.586 -27.766 5.363 1 98.25 152 GLY A CA 1
ATOM 1144 C C . GLY A 1 152 ? -15.305 -27.359 4.086 1 98.25 152 GLY A C 1
ATOM 1145 O O . GLY A 1 152 ? -14.695 -26.781 3.182 1 98.25 152 GLY A O 1
ATOM 1146 N N . ARG A 1 153 ? -16.562 -27.734 3.959 1 97.44 153 ARG A N 1
ATOM 1147 C CA . ARG A 1 153 ? -17.328 -27.391 2.773 1 97.44 153 ARG A CA 1
ATOM 1148 C C . ARG A 1 153 ? -17.484 -25.875 2.643 1 97.44 153 ARG A C 1
ATOM 1150 O O . ARG A 1 153 ? -17.328 -25.328 1.552 1 97.44 153 ARG A O 1
ATOM 1157 N N . LYS A 1 154 ? -17.859 -25.25 3.758 1 97.56 154 LYS A N 1
ATOM 1158 C CA . LYS A 1 154 ? -17.969 -23.797 3.734 1 97.56 154 LYS A CA 1
ATOM 1159 C C . LYS A 1 154 ? -16.625 -23.141 3.42 1 97.56 154 LYS A C 1
ATOM 1161 O O . LYS A 1 154 ? -16.562 -22.094 2.76 1 97.56 154 LYS A O 1
ATOM 1166 N N . ALA A 1 155 ? -15.508 -23.734 3.938 1 98.69 155 ALA A N 1
ATOM 1167 C CA . ALA A 1 155 ? -14.18 -23.234 3.602 1 98.69 155 ALA A CA 1
ATOM 1168 C C . ALA A 1 155 ? -13.93 -23.297 2.098 1 98.69 155 ALA A C 1
ATOM 1170 O O . ALA A 1 155 ? -13.414 -22.344 1.503 1 98.69 155 ALA A O 1
ATOM 1171 N N . LEU A 1 156 ? -14.273 -24.406 1.483 1 98.69 156 LEU A N 1
ATOM 1172 C CA . LEU A 1 156 ? -14.133 -24.531 0.037 1 98.69 156 LEU A CA 1
ATOM 1173 C C . LEU A 1 156 ? -15 -23.5 -0.684 1 98.69 156 LEU A C 1
ATOM 1175 O O . LEU A 1 156 ? -14.586 -22.922 -1.686 1 98.69 156 LEU A O 1
ATOM 1179 N N . ARG A 1 157 ? -16.203 -23.312 -0.179 1 98.56 157 ARG A N 1
ATOM 1180 C CA . ARG A 1 157 ? -17.109 -22.312 -0.754 1 98.56 157 ARG A CA 1
ATOM 1181 C C . ARG A 1 157 ? -16.516 -20.906 -0.645 1 98.56 157 ARG A C 1
ATOM 1183 O O . ARG A 1 157 ? -16.672 -20.094 -1.556 1 98.56 157 ARG A O 1
ATOM 1190 N N . ALA A 1 158 ? -15.867 -20.641 0.48 1 98.81 158 ALA A N 1
ATOM 1191 C CA . ALA A 1 158 ? -15.227 -19.359 0.682 1 98.81 158 ALA A CA 1
ATOM 1192 C C . ALA A 1 158 ? -14.039 -19.172 -0.263 1 98.81 158 ALA A C 1
ATOM 1194 O O . ALA A 1 158 ? -13.805 -18.078 -0.771 1 98.81 158 ALA A O 1
ATOM 1195 N N . MET A 1 159 ? -13.281 -20.266 -0.476 1 98.81 159 MET A N 1
ATOM 1196 C CA . MET A 1 159 ? -12.203 -20.219 -1.46 1 98.81 159 MET A CA 1
ATOM 1197 C C . MET A 1 159 ? -12.75 -19.953 -2.859 1 98.81 159 MET A C 1
ATOM 1199 O O . MET A 1 159 ? -12.172 -19.188 -3.627 1 98.81 159 MET A O 1
ATOM 1203 N N . LEU A 1 160 ? -13.875 -20.578 -3.15 1 98.69 160 LEU A N 1
ATOM 1204 C CA . LEU A 1 160 ? -14.57 -20.344 -4.41 1 98.69 160 LEU A CA 1
ATOM 1205 C C . LEU A 1 160 ? -14.992 -18.891 -4.547 1 98.69 160 LEU A C 1
ATOM 1207 O O . LEU A 1 160 ? -14.828 -18.297 -5.609 1 98.69 160 LEU A O 1
ATOM 1211 N N . CYS A 1 161 ? -15.523 -18.344 -3.465 1 98.75 161 CYS A N 1
ATOM 1212 C CA . CYS A 1 161 ? -15.938 -16.938 -3.439 1 98.75 161 CYS A CA 1
ATOM 1213 C C . CYS A 1 161 ? -14.758 -16.016 -3.727 1 98.75 161 CYS A C 1
ATOM 1215 O O . CYS A 1 161 ? -14.898 -15.055 -4.477 1 98.75 161 CYS A O 1
ATOM 1217 N N . LEU A 1 162 ? -13.641 -16.359 -3.125 1 98.56 162 LEU A N 1
ATOM 1218 C CA . LEU A 1 162 ? -12.414 -15.594 -3.34 1 98.56 162 LEU A CA 1
ATOM 1219 C C . LEU A 1 162 ? -12.023 -15.594 -4.812 1 98.56 162 LEU A C 1
ATOM 1221 O O . LEU A 1 162 ? -11.766 -14.539 -5.395 1 98.56 162 LEU A O 1
ATOM 1225 N N . ASP A 1 163 ? -12.016 -16.719 -5.445 1 98.12 163 ASP A N 1
ATOM 1226 C CA . ASP A 1 163 ? -11.641 -16.859 -6.852 1 98.12 163 ASP A CA 1
ATOM 1227 C C . ASP A 1 163 ? -12.672 -16.188 -7.758 1 98.12 163 ASP A C 1
ATOM 1229 O O . ASP A 1 163 ? -12.32 -15.648 -8.812 1 98.12 163 ASP A O 1
ATOM 1233 N N . GLU A 1 164 ? -13.914 -16.234 -7.336 1 98.38 164 GLU A N 1
ATOM 1234 C CA . GLU A 1 164 ? -14.969 -15.625 -8.141 1 98.38 164 GLU A CA 1
ATOM 1235 C C . GLU A 1 164 ? -14.805 -14.109 -8.211 1 98.38 164 GLU A C 1
ATOM 1237 O O . GLU A 1 164 ? -14.836 -13.523 -9.297 1 98.38 164 GLU A O 1
ATOM 1242 N N . ILE A 1 165 ? -14.633 -13.508 -7.059 1 98.69 165 ILE A N 1
ATOM 1243 C CA . ILE A 1 165 ? -14.492 -12.062 -7.016 1 98.69 165 ILE A CA 1
ATOM 1244 C C . ILE A 1 165 ? -13.227 -11.641 -7.754 1 98.69 165 ILE A C 1
ATOM 1246 O O . ILE A 1 165 ? -13.273 -10.789 -8.648 1 98.69 165 ILE A O 1
ATOM 1250 N N . ARG A 1 166 ? -12.125 -12.234 -7.426 1 98.19 166 ARG A N 1
ATOM 1251 C CA . ARG A 1 166 ? -10.844 -11.898 -8.039 1 98.19 166 ARG A CA 1
ATOM 1252 C C . ARG A 1 166 ? -10.875 -12.141 -9.539 1 98.19 166 ARG A C 1
ATOM 1254 O O . ARG A 1 166 ? -10.438 -11.297 -10.32 1 98.19 166 ARG A O 1
ATOM 1261 N N . GLY A 1 167 ? -11.359 -13.328 -9.906 1 97.69 167 GLY A N 1
ATOM 1262 C CA . GLY A 1 167 ? -11.359 -13.719 -11.312 1 97.69 167 GLY A CA 1
ATOM 1263 C C . GLY A 1 167 ? -12.258 -12.852 -12.172 1 97.69 167 GLY A C 1
ATOM 1264 O O . GLY A 1 167 ? -11.898 -12.508 -13.297 1 97.69 167 GLY A O 1
ATOM 1265 N N . ARG A 1 168 ? -13.406 -12.484 -11.688 1 98.19 168 ARG A N 1
ATOM 1266 C CA . ARG A 1 168 ? -14.344 -11.68 -12.461 1 98.19 168 ARG A CA 1
ATOM 1267 C C . ARG A 1 168 ? -13.836 -10.242 -12.602 1 98.19 168 ARG A C 1
ATOM 1269 O O . ARG A 1 168 ? -14.047 -9.609 -13.633 1 98.19 168 ARG A O 1
ATOM 1276 N N . LEU A 1 169 ? -13.195 -9.758 -11.562 1 98.56 169 LEU A N 1
ATOM 1277 C CA . LEU A 1 169 ? -12.562 -8.453 -11.695 1 98.56 169 LEU A CA 1
ATOM 1278 C C . LEU A 1 169 ? -11.469 -8.484 -12.758 1 98.56 169 LEU A C 1
ATOM 1280 O O . LEU A 1 169 ? -11.312 -7.535 -13.531 1 98.56 169 LEU A O 1
ATOM 1284 N N . ALA A 1 170 ? -10.742 -9.586 -12.836 1 97.62 170 ALA A N 1
ATOM 1285 C CA . ALA A 1 170 ? -9.68 -9.75 -13.828 1 97.62 170 ALA A CA 1
ATOM 1286 C C . ALA A 1 170 ? -10.25 -9.781 -15.242 1 97.62 170 ALA A C 1
ATOM 1288 O O . ALA A 1 170 ? -9.562 -9.438 -16.203 1 97.62 170 ALA A O 1
ATOM 1289 N N . GLU A 1 171 ? -11.492 -10.18 -15.375 1 97.44 171 GLU A N 1
ATOM 1290 C CA . GLU A 1 171 ? -12.141 -10.273 -16.672 1 97.44 171 GLU A CA 1
ATOM 1291 C C . GLU A 1 171 ? -12.609 -8.906 -17.172 1 97.44 171 GLU A C 1
ATOM 1293 O O . GLU A 1 171 ? -12.828 -8.711 -18.359 1 97.44 171 GLU A O 1
ATOM 1298 N N . VAL A 1 172 ? -12.742 -7.934 -16.234 1 98 172 VAL A N 1
ATOM 1299 C CA . VAL A 1 172 ? -13.43 -6.723 -16.672 1 98 172 VAL A CA 1
ATOM 1300 C C . VAL A 1 172 ? -12.469 -5.539 -16.641 1 98 172 VAL A C 1
ATOM 1302 O O . VAL A 1 172 ? -12.75 -4.48 -17.203 1 98 172 VAL A O 1
ATOM 1305 N N . PHE A 1 173 ? -11.258 -5.734 -16.016 1 97.75 173 PHE A N 1
ATOM 1306 C CA . PHE A 1 173 ? -10.32 -4.621 -15.93 1 97.75 173 PHE A CA 1
ATOM 1307 C C . PHE A 1 173 ? -8.883 -5.117 -15.992 1 97.75 173 PHE A C 1
ATOM 1309 O O . PHE A 1 173 ? -8.5 -6.027 -15.25 1 97.75 173 PHE A O 1
ATOM 1316 N N . SER A 1 174 ? -8.07 -4.551 -16.875 1 96.19 174 SER A N 1
ATOM 1317 C CA . SER A 1 174 ? -6.672 -4.922 -17.016 1 96.19 174 SER A CA 1
ATOM 1318 C C . SER A 1 174 ? -5.766 -4.004 -16.203 1 96.19 174 SER A C 1
ATOM 1320 O O . SER A 1 174 ? -5.379 -2.93 -16.672 1 96.19 174 SER A O 1
ATOM 1322 N N . LEU A 1 175 ? -5.32 -4.445 -15.078 1 97.25 175 LEU A N 1
ATOM 1323 C CA . LEU A 1 175 ? -4.406 -3.686 -14.234 1 97.25 175 LEU A CA 1
ATOM 1324 C C . LEU A 1 175 ? -3.029 -3.58 -14.875 1 97.25 175 LEU A C 1
ATOM 1326 O O . LEU A 1 175 ? -2.385 -2.531 -14.805 1 97.25 175 LEU A O 1
ATOM 1330 N N . LYS A 1 176 ? -2.598 -4.617 -15.523 1 93.25 176 LYS A N 1
ATOM 1331 C CA . LYS A 1 176 ? -1.262 -4.676 -16.109 1 93.25 176 LYS A CA 1
ATOM 1332 C C . LYS A 1 176 ? -1.079 -3.588 -17.172 1 93.25 176 LYS A C 1
ATOM 1334 O O . LYS A 1 176 ? 0.024 -3.066 -17.344 1 93.25 176 LYS A O 1
ATOM 1339 N N . THR A 1 177 ? -2.166 -3.232 -17.859 1 94.44 177 THR A N 1
ATOM 1340 C CA . THR A 1 177 ? -2.127 -2.18 -18.875 1 94.44 177 THR A CA 1
ATOM 1341 C C . THR A 1 177 ? -1.606 -0.875 -18.281 1 94.44 177 THR A C 1
ATOM 1343 O O . THR A 1 177 ? -0.945 -0.093 -18.969 1 94.44 177 THR A O 1
ATOM 1346 N N . PHE A 1 178 ? -1.819 -0.732 -17 1 96.25 178 PHE A N 1
ATOM 1347 C CA . PHE A 1 178 ? -1.466 0.519 -16.344 1 96.25 178 PHE A CA 1
ATOM 1348 C C . PHE A 1 178 ? -0.325 0.306 -15.352 1 96.25 178 PHE A C 1
ATOM 1350 O O . PHE A 1 178 ? -0.117 1.121 -14.453 1 96.25 178 PHE A O 1
ATOM 1357 N N . LYS A 1 179 ? 0.309 -0.828 -15.422 1 95.69 179 LYS A N 1
ATOM 1358 C CA . LYS A 1 179 ? 1.486 -1.207 -14.648 1 95.69 179 LYS A CA 1
ATOM 1359 C C . LYS A 1 179 ? 1.146 -1.354 -13.164 1 95.69 179 LYS A C 1
ATOM 1361 O O . LYS A 1 179 ? 1.965 -1.038 -12.297 1 95.69 179 LYS A O 1
ATOM 1366 N N . ILE A 1 180 ? -0.044 -1.726 -12.922 1 97.5 180 ILE A N 1
ATOM 1367 C CA . ILE A 1 180 ? -0.495 -2.115 -11.594 1 97.5 180 ILE A CA 1
ATOM 1368 C C . ILE A 1 180 ? -0.525 -3.637 -11.484 1 97.5 180 ILE A C 1
ATOM 1370 O O . ILE A 1 180 ? -0.871 -4.328 -12.445 1 97.5 180 ILE A O 1
ATOM 1374 N N . ASP A 1 181 ? -0.114 -4.133 -10.391 1 96.81 181 ASP A N 1
ATOM 1375 C CA . ASP A 1 181 ? -0.014 -5.574 -10.195 1 96.81 181 ASP A CA 1
ATOM 1376 C C . ASP A 1 181 ? -1.394 -6.199 -10 1 96.81 181 ASP A C 1
ATOM 1378 O O . ASP A 1 181 ? -2.268 -5.602 -9.367 1 96.81 181 ASP A O 1
ATOM 1382 N N . HIS A 1 182 ? -1.583 -7.395 -10.453 1 96.06 182 HIS A N 1
ATOM 1383 C CA . HIS A 1 182 ? -2.871 -8.078 -10.469 1 96.06 182 HIS A CA 1
ATOM 1384 C C . HIS A 1 182 ? -3.334 -8.422 -9.062 1 96.06 182 HIS A C 1
ATOM 1386 O O . HIS A 1 182 ? -4.516 -8.703 -8.844 1 96.06 182 HIS A O 1
ATOM 1392 N N . VAL A 1 183 ? -2.477 -8.391 -8.086 1 98 183 VAL A N 1
ATOM 1393 C CA . VAL A 1 183 ? -2.766 -8.867 -6.738 1 98 183 VAL A CA 1
ATOM 1394 C C . VAL A 1 183 ? -3.746 -7.922 -6.051 1 98 183 VAL A C 1
ATOM 1396 O O . VAL A 1 183 ? -4.348 -8.273 -5.035 1 98 183 VAL A O 1
ATOM 1399 N N . VAL A 1 184 ? -4.035 -6.727 -6.66 1 98.56 184 VAL A N 1
ATOM 1400 C CA . VAL A 1 184 ? -5.051 -5.809 -6.152 1 98.56 184 VAL A CA 1
ATOM 1401 C C . VAL A 1 184 ? -6.398 -6.523 -6.074 1 98.56 184 VAL A C 1
ATOM 1403 O O . VAL A 1 184 ? -7.117 -6.398 -5.082 1 98.56 184 VAL A O 1
ATOM 1406 N N . PHE A 1 185 ? -6.719 -7.293 -7.098 1 98.62 185 PHE A N 1
ATOM 1407 C CA . PHE A 1 185 ? -7.996 -7.992 -7.125 1 98.62 185 PHE A CA 1
ATOM 1408 C C . PHE A 1 185 ? -8.039 -9.086 -6.062 1 98.62 185 PHE A C 1
ATOM 1410 O O . PHE A 1 185 ? -9.094 -9.367 -5.492 1 98.62 185 PHE A O 1
ATOM 1417 N N . GLY A 1 186 ? -6.887 -9.703 -5.785 1 98.44 186 GLY A N 1
ATOM 1418 C CA . GLY A 1 186 ? -6.805 -10.648 -4.68 1 98.44 186 GLY A CA 1
ATOM 1419 C C . GLY A 1 186 ? -7.035 -10.008 -3.326 1 98.44 186 GLY A C 1
ATOM 1420 O O . GLY A 1 186 ? -7.645 -10.609 -2.441 1 98.44 186 GLY A O 1
ATOM 1421 N N . ALA A 1 187 ? -6.543 -8.781 -3.199 1 98.81 187 ALA A N 1
ATOM 1422 C CA . ALA A 1 187 ? -6.754 -8.055 -1.951 1 98.81 187 ALA A CA 1
ATOM 1423 C C . ALA A 1 187 ? -8.234 -7.727 -1.752 1 98.81 187 ALA A C 1
ATOM 1425 O O . ALA A 1 187 ? -8.766 -7.879 -0.65 1 98.81 187 ALA A O 1
ATOM 1426 N N . VAL A 1 188 ? -8.875 -7.258 -2.809 1 98.88 188 VAL A N 1
ATOM 1427 C CA . VAL A 1 188 ? -10.297 -6.945 -2.754 1 98.88 188 VAL A CA 1
ATOM 1428 C C . VAL A 1 188 ? -11.086 -8.188 -2.344 1 98.88 188 VAL A C 1
ATOM 1430 O O . VAL A 1 188 ? -11.906 -8.133 -1.425 1 98.88 188 VAL A O 1
ATOM 1433 N N . ALA A 1 189 ? -10.805 -9.273 -2.979 1 98.94 189 ALA A N 1
ATOM 1434 C CA . ALA A 1 189 ? -11.492 -10.523 -2.695 1 98.94 189 ALA A CA 1
ATOM 1435 C C . ALA A 1 189 ? -11.203 -11.008 -1.276 1 98.94 189 ALA A C 1
ATOM 1437 O O . ALA A 1 189 ? -12.094 -11.5 -0.584 1 98.94 189 ALA A O 1
ATOM 1438 N N . SER A 1 190 ? -9.922 -10.891 -0.83 1 98.94 190 SER A N 1
ATOM 1439 C CA . SER A 1 190 ? -9.516 -11.328 0.501 1 98.94 190 SER A CA 1
ATOM 1440 C C . SER A 1 190 ? -10.242 -10.547 1.588 1 98.94 190 SER A C 1
ATOM 1442 O O . SER A 1 190 ? -10.703 -11.125 2.574 1 98.94 190 SER A O 1
ATOM 1444 N N . ALA A 1 191 ? -10.336 -9.219 1.384 1 98.94 191 ALA A N 1
ATOM 1445 C CA . ALA A 1 191 ? -11.07 -8.398 2.348 1 98.94 191 ALA A CA 1
ATOM 1446 C C . ALA A 1 191 ? -12.531 -8.828 2.443 1 98.94 191 ALA A C 1
ATOM 1448 O O . ALA A 1 191 ? -13.062 -9 3.541 1 98.94 191 ALA A O 1
ATOM 1449 N N . ALA A 1 192 ? -13.172 -9.031 1.316 1 98.94 192 ALA A N 1
ATOM 1450 C CA . ALA A 1 192 ? -14.586 -9.375 1.264 1 98.94 192 ALA A CA 1
ATOM 1451 C C . ALA A 1 192 ? -14.852 -10.719 1.943 1 98.94 192 ALA A C 1
ATOM 1453 O O . ALA A 1 192 ? -15.742 -10.828 2.787 1 98.94 192 ALA A O 1
ATOM 1454 N N . VAL A 1 193 ? -14.055 -11.711 1.603 1 98.94 193 VAL A N 1
ATOM 1455 C CA . VAL A 1 193 ? -14.297 -13.07 2.07 1 98.94 193 VAL A CA 1
ATOM 1456 C C . VAL A 1 193 ? -13.93 -13.18 3.547 1 98.94 193 VAL A C 1
ATOM 1458 O O . VAL A 1 193 ? -14.664 -13.781 4.336 1 98.94 193 VAL A O 1
ATOM 1461 N N . TYR A 1 194 ? -12.773 -12.648 3.996 1 98.88 194 TYR A N 1
ATOM 1462 C CA . TYR A 1 194 ? -12.375 -12.656 5.402 1 98.88 194 TYR A CA 1
ATOM 1463 C C . TYR A 1 194 ? -13.445 -12.008 6.273 1 98.88 194 TYR A C 1
ATOM 1465 O O . TYR A 1 194 ? -13.836 -12.57 7.301 1 98.88 194 TYR A O 1
ATOM 1473 N N . GLY A 1 195 ? -13.891 -10.797 5.805 1 98.88 195 GLY A N 1
ATOM 1474 C CA . GLY A 1 195 ? -14.922 -10.086 6.551 1 98.88 195 GLY A CA 1
ATOM 1475 C C . GLY A 1 195 ? -16.234 -10.844 6.633 1 98.88 195 GLY A C 1
ATOM 1476 O O . GLY A 1 195 ? -16.828 -10.953 7.707 1 98.88 195 GLY A O 1
ATOM 1477 N N . ALA A 1 196 ? -16.703 -11.383 5.504 1 98.81 196 ALA A N 1
ATOM 1478 C CA . ALA A 1 196 ? -17.969 -12.117 5.469 1 98.81 196 ALA A CA 1
ATOM 1479 C C . ALA A 1 196 ? -17.922 -13.32 6.406 1 98.81 196 ALA A C 1
ATOM 1481 O O . ALA A 1 196 ? -18.906 -13.594 7.113 1 98.81 196 ALA A O 1
ATOM 1482 N N . LEU A 1 197 ? -16.828 -14.062 6.418 1 98.69 197 LEU A N 1
ATOM 1483 C CA . LEU A 1 197 ? -16.703 -15.242 7.266 1 98.69 197 LEU A CA 1
ATOM 1484 C C . LEU A 1 197 ? -16.75 -14.859 8.742 1 98.69 197 LEU A C 1
ATOM 1486 O O . LEU A 1 197 ? -17.234 -15.625 9.57 1 98.69 197 LEU A O 1
ATOM 1490 N N . LEU A 1 198 ? -16.266 -13.672 9.047 1 98.38 198 LEU A N 1
ATOM 1491 C CA . LEU A 1 198 ? -16.172 -13.266 10.445 1 98.38 198 LEU A CA 1
ATOM 1492 C C . LEU A 1 198 ? -17.375 -12.43 10.852 1 98.38 198 LEU A C 1
ATOM 1494 O O . LEU A 1 198 ? -17.422 -11.906 11.969 1 98.38 198 LEU A O 1
ATOM 1498 N N . GLY A 1 199 ? -18.312 -12.188 9.953 1 98.06 199 GLY A N 1
ATOM 1499 C CA . GLY A 1 199 ? -19.578 -11.562 10.297 1 98.06 199 GLY A CA 1
ATOM 1500 C C . GLY A 1 199 ? -19.562 -10.055 10.109 1 98.06 199 GLY A C 1
ATOM 1501 O O . GLY A 1 199 ? -20.375 -9.344 10.703 1 98.06 199 GLY A O 1
ATOM 1502 N N . ALA A 1 200 ? -18.672 -9.516 9.344 1 98.56 200 ALA A N 1
ATOM 1503 C CA . ALA A 1 200 ? -18.641 -8.086 9.055 1 98.56 200 ALA A CA 1
ATOM 1504 C C . ALA A 1 200 ? -19.875 -7.672 8.242 1 98.56 200 ALA A C 1
ATOM 1506 O O . ALA A 1 200 ? -20.438 -8.477 7.5 1 98.56 200 ALA A O 1
ATOM 1507 N N . SER A 1 201 ? -20.297 -6.387 8.367 1 98.81 201 SER A N 1
ATOM 1508 C CA . SER A 1 201 ? -21.344 -5.824 7.523 1 98.81 201 SER A CA 1
ATOM 1509 C C . SER A 1 201 ? -20.797 -5.477 6.137 1 98.81 201 SER A C 1
ATOM 1511 O O . SER A 1 201 ? -19.578 -5.406 5.938 1 98.81 201 SER A O 1
ATOM 1513 N N . ALA A 1 202 ? -21.719 -5.336 5.219 1 98.75 202 ALA A N 1
ATOM 1514 C CA . ALA A 1 202 ? -21.344 -4.941 3.869 1 98.75 202 ALA A CA 1
ATOM 1515 C C . ALA A 1 202 ? -20.609 -3.605 3.877 1 98.75 202 ALA A C 1
ATOM 1517 O O . ALA A 1 202 ? -19.672 -3.398 3.1 1 98.75 202 ALA A O 1
ATOM 1518 N N . GLU A 1 203 ? -20.984 -2.711 4.777 1 98.44 203 GLU A N 1
ATOM 1519 C CA . GLU A 1 203 ? -20.344 -1.399 4.879 1 98.44 203 GLU A CA 1
ATOM 1520 C C . GLU A 1 203 ? -18.922 -1.517 5.41 1 98.44 203 GLU A C 1
ATOM 1522 O O . GLU A 1 203 ? -18.016 -0.796 4.961 1 98.44 203 GLU A O 1
ATOM 1527 N N . GLN A 1 204 ? -18.719 -2.391 6.379 1 98.81 204 GLN A N 1
ATOM 1528 C CA . GLN A 1 204 ? -17.359 -2.639 6.883 1 98.81 204 GLN A CA 1
ATOM 1529 C C . GLN A 1 204 ? -16.469 -3.227 5.797 1 98.81 204 GLN A C 1
ATOM 1531 O O . GLN A 1 204 ? -15.297 -2.854 5.68 1 98.81 204 GLN A O 1
ATOM 1536 N N . ILE A 1 205 ? -17.047 -4.152 5.023 1 98.94 205 ILE A N 1
ATOM 1537 C CA . ILE A 1 205 ? -16.281 -4.754 3.932 1 98.94 205 ILE A CA 1
ATOM 1538 C C . ILE A 1 205 ? -15.961 -3.693 2.883 1 98.94 205 ILE A C 1
ATOM 1540 O O . ILE A 1 205 ? -14.844 -3.645 2.363 1 98.94 205 ILE A O 1
ATOM 1544 N N . GLU A 1 206 ? -16.953 -2.818 2.555 1 98.56 206 GLU A N 1
ATOM 1545 C CA . GLU A 1 206 ? -16.703 -1.701 1.648 1 98.56 206 GLU A CA 1
ATOM 1546 C C . GLU A 1 206 ? -15.539 -0.842 2.141 1 98.56 206 GLU A C 1
ATOM 1548 O O . GLU A 1 206 ? -14.688 -0.429 1.352 1 98.56 206 GLU A O 1
ATOM 1553 N N . SER A 1 207 ? -15.516 -0.581 3.441 1 98.12 207 SER A N 1
ATOM 1554 C CA . SER A 1 207 ? -14.445 0.216 4.039 1 98.12 207 SER A CA 1
ATOM 1555 C C . SER A 1 207 ? -13.086 -0.449 3.848 1 98.12 207 SER A C 1
ATOM 1557 O O . SER A 1 207 ? -12.094 0.225 3.562 1 98.12 207 SER A O 1
ATOM 1559 N N . ALA A 1 208 ? -13.047 -1.735 4.062 1 98.88 208 ALA A N 1
ATOM 1560 C CA . ALA A 1 208 ? -11.797 -2.477 3.914 1 98.88 208 ALA A CA 1
ATOM 1561 C C . ALA A 1 208 ? -11.32 -2.477 2.461 1 98.88 208 ALA A C 1
ATOM 1563 O O . ALA A 1 208 ? -10.141 -2.281 2.188 1 98.88 208 ALA A O 1
ATOM 1564 N N . ILE A 1 209 ? -12.273 -2.709 1.524 1 98.88 209 ILE A N 1
ATOM 1565 C CA . ILE A 1 209 ? -11.945 -2.66 0.104 1 98.88 209 ILE A CA 1
ATOM 1566 C C . ILE A 1 209 ? -11.445 -1.266 -0.263 1 98.88 209 ILE A C 1
ATOM 1568 O O . ILE A 1 209 ? -10.453 -1.123 -0.985 1 98.88 209 ILE A O 1
ATOM 1572 N N . GLY A 1 210 ? -12.141 -0.259 0.261 1 97.94 210 GLY A N 1
ATOM 1573 C CA . GLY A 1 210 ? -11.711 1.113 0.049 1 97.94 210 GLY A CA 1
ATOM 1574 C C . GLY A 1 210 ? -10.289 1.37 0.513 1 97.94 210 GLY A C 1
ATOM 1575 O O . GLY A 1 210 ? -9.508 2.006 -0.196 1 97.94 210 GLY A O 1
ATOM 1576 N N . MET A 1 211 ? -9.898 0.861 1.7 1 98.38 211 MET A N 1
ATOM 1577 C CA . MET A 1 211 ? -8.539 1.025 2.221 1 98.38 211 MET A CA 1
ATOM 1578 C C . MET A 1 211 ? -7.527 0.313 1.332 1 98.38 211 MET A C 1
ATOM 1580 O O . MET A 1 211 ? -6.473 0.869 1.019 1 98.38 211 MET A O 1
ATOM 1584 N N . CYS A 1 212 ? -7.84 -0.886 0.869 1 98.5 212 CYS A N 1
ATOM 1585 C CA . CYS A 1 212 ? -6.93 -1.648 0.022 1 98.5 212 CYS A CA 1
ATOM 1586 C C . CYS A 1 212 ? -6.602 -0.885 -1.257 1 98.5 212 CYS A C 1
ATOM 1588 O O . CYS A 1 212 ? -5.438 -0.777 -1.642 1 98.5 212 CYS A O 1
ATOM 1590 N N . VAL A 1 213 ? -7.625 -0.311 -1.87 1 97.88 213 VAL A N 1
ATOM 1591 C CA . VAL A 1 213 ? -7.496 0.297 -3.189 1 97.88 213 VAL A CA 1
ATOM 1592 C C . VAL A 1 213 ? -6.934 1.711 -3.055 1 97.88 213 VAL A C 1
ATOM 1594 O O . VAL A 1 213 ? -6.262 2.207 -3.963 1 97.88 213 VAL A O 1
ATOM 1597 N N . ALA A 1 214 ? -7.105 2.277 -1.886 1 97.31 214 ALA A N 1
ATOM 1598 C CA . ALA A 1 214 ? -6.688 3.67 -1.733 1 97.31 214 ALA A CA 1
ATOM 1599 C C . ALA A 1 214 ? -5.27 3.758 -1.172 1 97.31 214 ALA A C 1
ATOM 1601 O O . ALA A 1 214 ? -4.527 4.688 -1.491 1 97.31 214 ALA A O 1
ATOM 1602 N N . HIS A 1 215 ? -4.855 2.791 -0.344 1 98.38 215 HIS A N 1
ATOM 1603 C CA . HIS A 1 215 ? -3.627 2.984 0.416 1 98.38 215 HIS A CA 1
ATOM 1604 C C . HIS A 1 215 ? -2.539 2.018 -0.041 1 98.38 215 HIS A C 1
ATOM 1606 O O . HIS A 1 215 ? -1.354 2.252 0.199 1 98.38 215 HIS A O 1
ATOM 1612 N N . TYR A 1 216 ? -2.877 0.875 -0.67 1 98.5 216 TYR A N 1
ATOM 1613 C CA . TYR A 1 216 ? -1.912 -0.216 -0.746 1 98.5 216 TYR A CA 1
ATOM 1614 C C . TYR A 1 216 ? -1.795 -0.743 -2.17 1 98.5 216 TYR A C 1
ATOM 1616 O O . TYR A 1 216 ? -1.805 -1.956 -2.395 1 98.5 216 TYR A O 1
ATOM 1624 N N . ILE A 1 217 ? -1.646 0.085 -3.135 1 98.31 217 ILE A N 1
ATOM 1625 C CA . ILE A 1 217 ? -1.612 -0.356 -4.523 1 98.31 217 ILE A CA 1
ATOM 1626 C C . ILE A 1 217 ? -0.194 -0.787 -4.895 1 98.31 217 ILE A C 1
ATOM 1628 O O . ILE A 1 217 ? 0.744 0.01 -4.812 1 98.31 217 ILE A O 1
ATOM 1632 N N . PRO A 1 218 ? -0.057 -2.021 -5.305 1 98.06 218 PRO A N 1
ATOM 1633 C CA . PRO A 1 218 ? 1.237 -2.506 -5.793 1 98.06 218 PRO A CA 1
ATOM 1634 C C . PRO A 1 218 ? 1.447 -2.236 -7.281 1 98.06 218 PRO A C 1
ATOM 1636 O O . PRO A 1 218 ? 0.538 -2.451 -8.086 1 98.06 218 PRO A O 1
ATOM 1639 N N . TRP A 1 219 ? 2.6 -1.774 -7.656 1 97.12 219 TRP A N 1
ATOM 1640 C CA . TRP A 1 219 ? 2.992 -1.519 -9.039 1 97.12 219 TRP A CA 1
ATOM 1641 C C . TRP A 1 219 ? 3.771 -2.699 -9.609 1 97.12 219 TRP A C 1
ATOM 1643 O O . TRP A 1 219 ? 4.316 -3.512 -8.859 1 97.12 219 TRP A O 1
ATOM 1653 N N . ARG A 1 220 ? 3.807 -2.82 -10.852 1 94.88 220 ARG A N 1
ATOM 1654 C CA . ARG A 1 220 ? 4.52 -3.906 -11.516 1 94.88 220 ARG A CA 1
ATOM 1655 C C . ARG A 1 220 ? 6.02 -3.635 -11.555 1 94.88 220 ARG A C 1
ATOM 1657 O O . ARG A 1 220 ? 6.781 -4.402 -12.148 1 94.88 220 ARG A O 1
ATOM 1664 N N . ALA A 1 221 ? 6.48 -2.576 -10.852 1 92.38 221 ALA A N 1
ATOM 1665 C CA . ALA A 1 221 ? 7.902 -2.352 -10.625 1 92.38 221 ALA A CA 1
ATOM 1666 C C . ALA A 1 221 ? 8.57 -3.602 -10.055 1 92.38 221 ALA A C 1
ATOM 1668 O O . ALA A 1 221 ? 9.758 -3.836 -10.289 1 92.38 221 ALA A O 1
ATOM 1669 N N . ILE A 1 222 ? 7.824 -4.391 -9.422 1 89.56 222 ILE A N 1
ATOM 1670 C CA . ILE A 1 222 ? 8.312 -5.605 -8.781 1 89.56 222 ILE A CA 1
ATOM 1671 C C . ILE A 1 222 ? 8.633 -6.66 -9.836 1 89.56 222 ILE A C 1
ATOM 1673 O O . ILE A 1 222 ? 9.297 -7.652 -9.547 1 89.56 222 ILE A O 1
ATOM 1677 N N . ARG A 1 223 ? 8.156 -6.461 -11.047 1 81.25 223 ARG A N 1
ATOM 1678 C CA . ARG A 1 223 ? 8.32 -7.445 -12.109 1 81.25 223 ARG A CA 1
ATOM 1679 C C . ARG A 1 223 ? 9.203 -6.898 -13.227 1 81.25 223 ARG A C 1
ATOM 1681 O O . ARG A 1 223 ? 9.352 -7.535 -14.273 1 81.25 223 ARG A O 1
ATOM 1688 N N . ALA A 1 224 ? 9.617 -5.668 -12.953 1 78.62 224 ALA A N 1
ATOM 1689 C CA . ALA A 1 224 ? 10.438 -5.008 -13.969 1 78.62 224 ALA A CA 1
ATOM 1690 C C . ALA A 1 224 ? 11.844 -4.742 -13.438 1 78.62 224 ALA A C 1
ATOM 1692 O O . ALA A 1 224 ? 12.047 -4.586 -12.234 1 78.62 224 ALA A O 1
ATOM 1693 N N . GLY A 1 225 ? 12.781 -4.762 -14.328 1 64.12 225 GLY A N 1
ATOM 1694 C CA . GLY A 1 225 ? 14.156 -4.449 -13.977 1 64.12 225 GLY A CA 1
ATOM 1695 C C . GLY A 1 225 ? 15.094 -5.637 -14.125 1 64.12 225 GLY A C 1
ATOM 1696 O O . GLY A 1 225 ? 14.672 -6.719 -14.539 1 64.12 225 GLY A O 1
ATOM 1697 N N . LYS A 1 226 ? 16.25 -5.41 -13.844 1 59.69 226 LYS A N 1
ATOM 1698 C CA . LYS A 1 226 ? 17.297 -6.402 -14.109 1 59.69 226 LYS A CA 1
ATOM 1699 C C . LYS A 1 226 ? 17.375 -7.422 -12.977 1 59.69 226 LYS A C 1
ATOM 1701 O O . LYS A 1 226 ? 17.969 -8.492 -13.141 1 59.69 226 LYS A O 1
ATOM 1706 N N . GLN A 1 227 ? 16.781 -6.898 -11.867 1 64.75 227 GLN A N 1
ATOM 1707 C CA . GLN A 1 227 ? 16.891 -7.816 -10.742 1 64.75 227 GLN A CA 1
ATOM 1708 C C . GLN A 1 227 ? 15.539 -8.047 -10.086 1 64.75 227 GLN A C 1
ATOM 1710 O O . GLN A 1 227 ? 14.984 -7.133 -9.469 1 64.75 227 GLN A O 1
ATOM 1715 N N . LEU A 1 228 ? 15.039 -9.227 -10.336 1 72 228 LEU A N 1
ATOM 1716 C CA . LEU A 1 228 ? 13.852 -9.633 -9.594 1 72 228 LEU A CA 1
ATOM 1717 C C . LEU A 1 228 ? 14.188 -9.891 -8.133 1 72 228 LEU A C 1
ATOM 1719 O O . LEU A 1 228 ? 15.289 -10.328 -7.809 1 72 228 LEU A O 1
ATOM 1723 N N . SER A 1 229 ? 13.312 -9.422 -7.32 1 80.81 229 SER A N 1
ATOM 1724 C CA . SER A 1 229 ? 13.531 -9.477 -5.879 1 80.81 229 SER A CA 1
ATOM 1725 C C . SER A 1 229 ? 12.469 -10.328 -5.191 1 80.81 229 SER A C 1
ATOM 1727 O O . SER A 1 229 ? 11.664 -10.984 -5.859 1 80.81 229 SER A O 1
ATOM 1729 N N . ASP A 1 230 ? 12.516 -10.438 -3.832 1 90.56 230 ASP A N 1
ATOM 1730 C CA . ASP A 1 230 ? 11.523 -11.148 -3.029 1 90.56 230 ASP A CA 1
ATOM 1731 C C . ASP A 1 230 ? 10.125 -10.555 -3.234 1 90.56 230 ASP A C 1
ATOM 1733 O O . ASP A 1 230 ? 9.117 -11.242 -3.023 1 90.56 230 ASP A O 1
ATOM 1737 N N . SER A 1 231 ? 10.133 -9.344 -3.707 1 92.12 231 SER A N 1
ATOM 1738 C CA . SER A 1 231 ? 8.875 -8.625 -3.867 1 92.12 231 SER A CA 1
ATOM 1739 C C . SER A 1 231 ? 7.992 -9.281 -4.922 1 92.12 231 SER A C 1
ATOM 1741 O O . SER A 1 231 ? 6.766 -9.273 -4.805 1 92.12 231 SER A O 1
ATOM 1743 N N . LYS A 1 232 ? 8.523 -9.82 -5.926 1 89.19 232 LYS A N 1
ATOM 1744 C CA . LYS A 1 232 ? 7.711 -10.469 -6.953 1 89.19 232 LYS A CA 1
ATOM 1745 C C . LYS A 1 232 ? 6.93 -11.648 -6.379 1 89.19 232 LYS A C 1
ATOM 1747 O O . LYS A 1 232 ? 5.715 -11.734 -6.551 1 89.19 232 LYS A O 1
ATOM 1752 N N . GLY A 1 233 ? 7.633 -12.508 -5.656 1 92 233 GLY A N 1
ATOM 1753 C CA . GLY A 1 233 ? 7.016 -13.703 -5.102 1 92 233 GLY A CA 1
ATOM 1754 C C . GLY A 1 233 ? 6.137 -13.422 -3.896 1 92 233 GLY A C 1
ATOM 1755 O O . GLY A 1 233 ? 5.305 -14.242 -3.52 1 92 233 GLY A O 1
ATOM 1756 N N . SER A 1 234 ? 6.277 -12.203 -3.344 1 96.69 234 SER A N 1
ATOM 1757 C CA . SER A 1 234 ? 5.551 -11.922 -2.109 1 96.69 234 SER A CA 1
ATOM 1758 C C . SER A 1 234 ? 4.461 -10.883 -2.334 1 96.69 234 SER A C 1
ATOM 1760 O O . SER A 1 234 ? 3.797 -10.453 -1.385 1 96.69 234 SER A O 1
ATOM 1762 N N . SER A 1 235 ? 4.285 -10.484 -3.559 1 97.12 235 SER A N 1
ATOM 1763 C CA . SER A 1 235 ? 3.322 -9.422 -3.82 1 97.12 235 SER A CA 1
ATOM 1764 C C . SER A 1 235 ? 1.924 -9.812 -3.359 1 97.12 235 SER A C 1
ATOM 1766 O O . SER A 1 235 ? 1.226 -9.023 -2.727 1 97.12 235 SER A O 1
ATOM 1768 N N . ALA A 1 236 ? 1.52 -11.031 -3.682 1 97.88 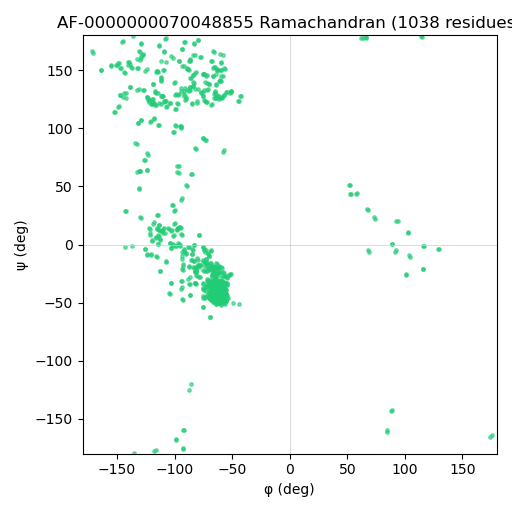236 ALA A N 1
ATOM 1769 C CA . ALA A 1 236 ? 0.208 -11.516 -3.256 1 97.88 236 ALA A CA 1
ATOM 1770 C C . ALA A 1 236 ? 0.113 -11.578 -1.734 1 97.88 236 ALA A C 1
ATOM 1772 O O . ALA A 1 236 ? -0.928 -11.25 -1.158 1 97.88 236 ALA A O 1
ATOM 1773 N N . ALA A 1 237 ? 1.173 -12.039 -1.118 1 98.75 237 ALA A N 1
ATOM 1774 C CA . ALA A 1 237 ? 1.221 -12.156 0.336 1 98.75 237 ALA A CA 1
ATOM 1775 C C . ALA A 1 237 ? 1.057 -10.797 1.007 1 98.75 237 ALA A C 1
ATOM 1777 O O . ALA A 1 237 ? 0.275 -10.656 1.949 1 98.75 237 ALA A O 1
ATOM 1778 N N . LEU A 1 238 ? 1.782 -9.812 0.501 1 98.81 238 LEU A N 1
ATOM 1779 C CA . LEU A 1 238 ? 1.737 -8.477 1.081 1 98.81 238 LEU A CA 1
ATOM 1780 C C . LEU A 1 238 ? 0.381 -7.824 0.835 1 98.81 238 LEU A C 1
ATOM 1782 O O . LEU A 1 238 ? -0.133 -7.109 1.698 1 98.81 238 LEU A O 1
ATOM 1786 N N . ALA A 1 239 ? -0.215 -8.062 -0.299 1 98.69 239 ALA A N 1
ATOM 1787 C CA . ALA A 1 239 ? -1.558 -7.566 -0.587 1 98.69 239 ALA A CA 1
ATOM 1788 C C . ALA A 1 239 ? -2.592 -8.211 0.33 1 98.69 239 ALA A C 1
ATOM 1790 O O . ALA A 1 239 ? -3.51 -7.547 0.809 1 98.69 239 ALA A O 1
ATOM 1791 N N . ALA A 1 240 ? -2.471 -9.508 0.536 1 98.81 240 ALA A N 1
ATOM 1792 C CA . ALA A 1 240 ? -3.377 -10.219 1.438 1 98.81 240 ALA A CA 1
ATOM 1793 C C . ALA A 1 240 ? -3.23 -9.711 2.871 1 98.81 240 ALA A C 1
ATOM 1795 O O . ALA A 1 240 ? -4.219 -9.578 3.594 1 98.81 240 ALA A O 1
ATOM 1796 N N . GLU A 1 241 ? -1.98 -9.477 3.248 1 98.94 241 GLU A N 1
ATOM 1797 C CA . GLU A 1 241 ? -1.715 -8.914 4.566 1 98.94 241 GLU A CA 1
ATOM 1798 C C . GLU A 1 241 ? -2.441 -7.586 4.754 1 98.94 241 GLU A C 1
ATOM 1800 O O . GLU A 1 241 ? -3.09 -7.363 5.777 1 98.94 241 GLU A O 1
ATOM 1805 N N . ALA A 1 242 ? -2.322 -6.727 3.791 1 98.88 242 ALA A N 1
ATOM 1806 C CA . ALA A 1 242 ? -2.979 -5.426 3.84 1 98.88 242 ALA A CA 1
ATOM 1807 C C . ALA A 1 242 ? -4.496 -5.574 3.875 1 98.88 242 ALA A C 1
ATOM 1809 O O . ALA A 1 242 ? -5.184 -4.82 4.566 1 98.88 242 ALA A O 1
ATOM 1810 N N . ALA A 1 243 ? -5.02 -6.527 3.141 1 98.94 243 ALA A N 1
ATOM 1811 C CA . ALA A 1 243 ? -6.461 -6.742 3.07 1 98.94 243 ALA A CA 1
ATOM 1812 C C . ALA A 1 243 ? -7.02 -7.184 4.422 1 98.94 243 ALA A C 1
ATOM 1814 O O . ALA A 1 243 ? -8.023 -6.648 4.891 1 98.94 243 ALA A O 1
ATOM 1815 N N . VAL A 1 244 ? -6.375 -8.172 5.02 1 98.88 244 VAL A N 1
ATOM 1816 C CA . VAL A 1 244 ? -6.84 -8.688 6.301 1 98.88 244 VAL A CA 1
ATOM 1817 C C . VAL A 1 244 ? -6.699 -7.613 7.375 1 98.88 244 VAL A C 1
ATOM 1819 O O . VAL A 1 244 ? -7.586 -7.438 8.211 1 98.88 244 VAL A O 1
ATOM 1822 N N . LEU A 1 245 ? -5.586 -6.879 7.336 1 98.81 245 LEU A N 1
ATOM 1823 C CA . LEU A 1 245 ? -5.387 -5.785 8.281 1 98.81 245 LEU A CA 1
ATOM 1824 C C . LEU A 1 245 ? -6.469 -4.723 8.109 1 98.81 245 LEU A C 1
ATOM 1826 O O . LEU A 1 245 ? -7.027 -4.234 9.094 1 98.81 245 LEU A O 1
ATOM 1830 N N . SER A 1 246 ? -6.727 -4.32 6.875 1 98.88 246 SER A N 1
ATOM 1831 C CA . SER A 1 246 ? -7.766 -3.338 6.586 1 98.88 246 SER A CA 1
ATOM 1832 C C . SER A 1 246 ? -9.125 -3.811 7.086 1 98.88 246 SER A C 1
ATOM 1834 O O . SER A 1 246 ? -9.906 -3.02 7.621 1 98.88 246 SER A O 1
ATOM 1836 N N . MET A 1 247 ? -9.422 -5.102 6.871 1 98.88 247 MET A N 1
ATOM 1837 C CA . MET A 1 247 ? -10.703 -5.637 7.301 1 98.88 247 MET A CA 1
ATOM 1838 C C . MET A 1 247 ? -10.82 -5.629 8.82 1 98.88 247 MET A C 1
ATOM 1840 O O . MET A 1 247 ? -11.875 -5.312 9.367 1 98.88 247 MET A O 1
ATOM 1844 N N . ARG A 1 248 ? -9.742 -6.004 9.5 1 98.56 248 ARG A N 1
ATOM 1845 C CA . ARG A 1 248 ? -9.734 -5.977 10.961 1 98.56 248 ARG A CA 1
ATOM 1846 C C . ARG A 1 248 ? -9.945 -4.559 11.484 1 98.56 248 ARG A C 1
ATOM 1848 O O . ARG A 1 248 ? -10.695 -4.348 12.438 1 98.56 248 ARG A O 1
ATOM 1855 N N . ARG A 1 249 ? -9.336 -3.572 10.844 1 98.81 249 ARG A N 1
ATOM 1856 C CA . ARG A 1 249 ? -9.531 -2.172 11.211 1 98.81 249 ARG A CA 1
ATOM 1857 C C . ARG A 1 249 ? -10.969 -1.733 10.953 1 98.81 249 ARG A C 1
ATOM 1859 O O . ARG A 1 249 ? -11.578 -1.055 11.789 1 98.81 249 ARG A O 1
ATOM 1866 N N . ALA A 1 250 ? -11.484 -2.133 9.812 1 98.69 250 ALA A N 1
ATOM 1867 C CA . ALA A 1 250 ? -12.859 -1.775 9.477 1 98.69 250 ALA A CA 1
ATOM 1868 C C . ALA A 1 250 ? -13.844 -2.355 10.492 1 98.69 250 ALA A C 1
ATOM 1870 O O . ALA A 1 250 ? -14.812 -1.697 10.875 1 98.69 250 ALA A O 1
ATOM 1871 N N . MET A 1 251 ? -13.664 -3.57 10.938 1 98.38 251 MET A N 1
ATOM 1872 C CA . MET A 1 251 ? -14.539 -4.227 11.906 1 98.38 251 MET A CA 1
ATOM 1873 C C . MET A 1 251 ? -14.445 -3.547 13.266 1 98.38 251 MET A C 1
ATOM 1875 O O . MET A 1 251 ? -15.359 -3.662 14.086 1 98.38 251 MET A O 1
ATOM 1879 N N . LYS A 1 252 ? -13.328 -2.826 13.484 1 98.19 252 LYS A N 1
ATOM 1880 C CA . LYS A 1 252 ? -13.172 -2.074 14.727 1 98.19 252 LYS A CA 1
ATOM 1881 C C . LYS A 1 252 ? -13.688 -0.646 14.578 1 98.19 252 LYS A C 1
ATOM 1883 O O . LYS A 1 252 ? -13.594 0.155 15.508 1 98.19 252 LYS A O 1
ATOM 1888 N N . GLY A 1 253 ? -14.102 -0.285 13.352 1 97.62 253 GLY A N 1
ATOM 1889 C CA . GLY A 1 253 ? -14.797 0.984 13.188 1 97.62 253 GLY A CA 1
ATOM 1890 C C . GLY A 1 253 ? -14.047 1.969 12.312 1 97.62 253 GLY A C 1
ATOM 1891 O O . GLY A 1 253 ? -14.508 3.088 12.094 1 97.62 253 GLY A O 1
ATOM 1892 N N . PHE A 1 254 ? -12.875 1.602 11.82 1 97.81 254 PHE A N 1
ATOM 1893 C CA . PHE A 1 254 ? -12.156 2.469 10.891 1 97.81 254 PHE A CA 1
ATOM 1894 C C . PHE A 1 254 ? -12.922 2.615 9.586 1 97.81 254 PHE A C 1
ATOM 1896 O O . PHE A 1 254 ? -13.234 1.621 8.922 1 97.81 254 PHE A O 1
ATOM 1903 N N . VAL A 1 255 ? -13.195 3.785 9.164 1 95.12 255 VAL A N 1
ATOM 1904 C CA . VAL A 1 255 ? -13.984 4.035 7.961 1 95.12 255 VAL A CA 1
ATOM 1905 C C . VAL A 1 255 ? -13.055 4.34 6.785 1 95.12 255 VAL A C 1
ATOM 1907 O O . VAL A 1 255 ? -12.281 5.293 6.832 1 95.12 255 VAL A O 1
ATOM 1910 N N . GLY A 1 256 ? 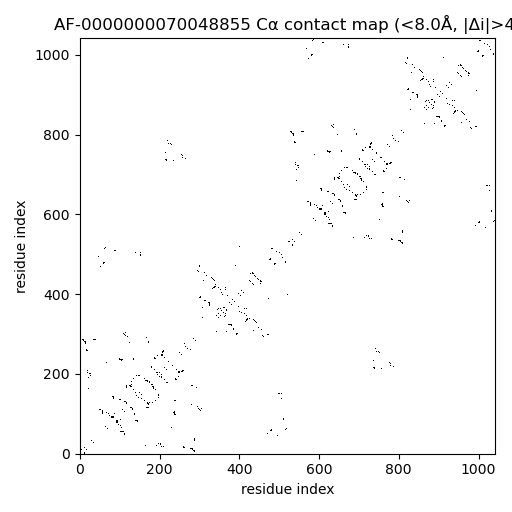-13.094 3.469 5.777 1 95.5 256 GLY A N 1
ATOM 1911 C CA . GLY A 1 256 ? -12.344 3.682 4.547 1 95.5 256 GLY A CA 1
ATOM 1912 C C . GLY A 1 256 ? -13.141 4.422 3.486 1 95.5 256 GLY A C 1
ATOM 1913 O O . GLY A 1 256 ? -14.328 4.707 3.678 1 95.5 256 GLY A O 1
ATOM 1914 N N . PRO A 1 257 ? -12.477 4.758 2.389 1 94.62 257 PRO A N 1
ATOM 1915 C CA . PRO A 1 257 ? -13.18 5.457 1.307 1 94.62 257 PRO A CA 1
ATOM 1916 C C . PRO A 1 257 ? -14.352 4.648 0.744 1 94.62 257 PRO A C 1
ATOM 1918 O O . PRO A 1 257 ? -14.234 3.434 0.568 1 94.62 257 PRO A O 1
ATOM 1921 N N . ARG A 1 258 ? -15.398 5.293 0.447 1 93.5 258 ARG A N 1
ATOM 1922 C CA . ARG A 1 258 ? -16.594 4.656 -0.099 1 93.5 258 ARG A CA 1
ATOM 1923 C C . ARG A 1 258 ? -16.562 4.668 -1.623 1 93.5 258 ARG A C 1
ATOM 1925 O O . ARG A 1 258 ? -15.93 5.523 -2.234 1 93.5 258 ARG A O 1
ATOM 1932 N N . ASP A 1 259 ? -17.203 3.766 -2.256 1 95.56 259 ASP A N 1
ATOM 1933 C CA . ASP A 1 259 ? -17.469 3.734 -3.689 1 95.56 259 ASP A CA 1
ATOM 1934 C C . ASP A 1 259 ? -16.203 3.92 -4.5 1 95.56 259 ASP A C 1
ATOM 1936 O O . ASP A 1 259 ? -16.141 4.766 -5.395 1 95.56 259 ASP A O 1
ATOM 1940 N N . ILE A 1 260 ? -15.219 3.098 -4.145 1 96.81 260 ILE A N 1
ATOM 1941 C CA . ILE A 1 260 ? -13.836 3.316 -4.574 1 96.81 260 ILE A CA 1
ATOM 1942 C C . ILE A 1 260 ? -13.727 3.115 -6.082 1 96.81 260 ILE A C 1
ATOM 1944 O O . ILE A 1 260 ? -12.875 3.723 -6.734 1 96.81 260 ILE A O 1
ATOM 1948 N N . PHE A 1 261 ? -14.578 2.291 -6.746 1 97.62 261 PHE A N 1
ATOM 1949 C CA . PHE A 1 261 ? -14.492 2.012 -8.18 1 97.62 261 PHE A CA 1
ATOM 1950 C C . PHE A 1 261 ? -14.992 3.199 -8.992 1 97.62 261 PHE A C 1
ATOM 1952 O O . PHE A 1 261 ? -14.641 3.344 -10.164 1 97.62 261 PHE A O 1
ATOM 1959 N N . ARG A 1 262 ? -15.82 4.055 -8.375 1 96.12 262 ARG A N 1
ATOM 1960 C CA . ARG A 1 262 ? -16.344 5.234 -9.055 1 96.12 262 ARG A CA 1
ATOM 1961 C C . ARG A 1 262 ? -15.617 6.496 -8.602 1 96.12 262 ARG A C 1
ATOM 1963 O O . ARG A 1 262 ? -15.93 7.594 -9.07 1 96.12 262 ARG A O 1
ATOM 1970 N N . ASN A 1 263 ? -14.727 6.312 -7.66 1 95.25 263 ASN A N 1
ATOM 1971 C CA . ASN A 1 263 ? -13.938 7.457 -7.211 1 95.25 263 ASN A CA 1
ATOM 1972 C C . ASN A 1 263 ? -13.055 8.008 -8.328 1 95.25 263 ASN A C 1
ATOM 1974 O O . ASN A 1 263 ? -12.242 7.273 -8.898 1 95.25 263 ASN A O 1
ATOM 1978 N N . PRO A 1 264 ? -13.117 9.297 -8.641 1 93.56 264 PRO A N 1
ATOM 1979 C CA . PRO A 1 264 ? -12.414 9.844 -9.805 1 93.56 264 PRO A CA 1
ATOM 1980 C C . PRO A 1 264 ? -10.898 9.906 -9.602 1 93.56 264 PRO A C 1
ATOM 1982 O O . PRO A 1 264 ? -10.148 10.039 -10.57 1 93.56 264 PRO A O 1
ATOM 1985 N N . GLU A 1 265 ? -10.438 9.797 -8.367 1 94.69 265 GLU A N 1
ATOM 1986 C CA . GLU A 1 265 ? -9 9.914 -8.102 1 94.69 265 GLU A CA 1
ATOM 1987 C C . GLU A 1 265 ? -8.422 8.586 -7.609 1 94.69 265 GLU A C 1
ATOM 1989 O O . GLU A 1 265 ? -7.348 8.555 -7.012 1 94.69 265 GLU A O 1
ATOM 1994 N N . ALA A 1 266 ? -9.164 7.488 -7.812 1 94.94 266 ALA A N 1
ATOM 1995 C CA . ALA A 1 266 ? -8.648 6.137 -7.605 1 94.94 266 ALA A CA 1
ATOM 1996 C C . ALA A 1 266 ? -8.094 5.562 -8.906 1 94.94 266 ALA A C 1
ATOM 1998 O O . ALA A 1 266 ? -8.344 6.098 -9.984 1 94.94 266 ALA A O 1
ATOM 1999 N N . LEU A 1 267 ? -7.391 4.465 -8.812 1 96.69 267 LEU A N 1
ATOM 2000 C CA . LEU A 1 267 ? -6.637 3.889 -9.922 1 96.69 267 LEU A CA 1
ATOM 2001 C C . LEU A 1 267 ? -7.555 3.592 -11.102 1 96.69 267 LEU A C 1
ATOM 2003 O O . LEU A 1 267 ? -7.152 3.748 -12.258 1 96.69 267 LEU A O 1
ATOM 2007 N N . PHE A 1 268 ? -8.852 3.25 -10.875 1 97.75 268 PHE A N 1
ATOM 2008 C CA . PHE A 1 268 ? -9.727 2.766 -11.938 1 97.75 268 PHE A CA 1
ATOM 2009 C C . PHE A 1 268 ? -10.172 3.912 -12.836 1 97.75 268 PHE A C 1
ATOM 2011 O O . PHE A 1 268 ? -9.859 3.934 -14.023 1 97.75 268 PHE A O 1
ATOM 2018 N N . ARG A 1 269 ? -10.734 4.949 -12.273 1 96.19 269 ARG A N 1
ATOM 2019 C CA . ARG A 1 269 ? -11.266 6.039 -13.086 1 96.19 269 ARG A CA 1
ATOM 2020 C C . ARG A 1 269 ? -10.156 6.992 -13.516 1 96.19 269 ARG A C 1
ATOM 2022 O O . ARG A 1 269 ? -10.305 7.73 -14.492 1 96.19 269 ARG A O 1
ATOM 2029 N N . TRP A 1 270 ? -9.078 6.98 -12.758 1 96 270 TRP A N 1
ATOM 2030 C CA . TRP A 1 270 ? -7.949 7.785 -13.219 1 96 270 TRP A CA 1
ATOM 2031 C C . TRP A 1 270 ? -7.395 7.246 -14.539 1 96 270 TRP A C 1
ATOM 2033 O O . TRP A 1 270 ? -6.988 8.016 -15.406 1 96 270 TRP A O 1
ATOM 2043 N N . ASN A 1 271 ? -7.344 5.949 -14.672 1 96.75 271 ASN A N 1
ATOM 2044 C CA . ASN A 1 271 ? -6.738 5.32 -15.844 1 96.75 271 ASN A CA 1
ATOM 2045 C C . ASN A 1 271 ? -7.742 5.168 -16.984 1 96.75 271 ASN A C 1
ATOM 2047 O O . ASN A 1 271 ? -7.363 5.188 -18.156 1 96.75 271 ASN A O 1
ATOM 2051 N N . VAL A 1 272 ? -9.008 4.922 -16.656 1 97.69 272 VAL A N 1
ATOM 2052 C CA . VAL A 1 272 ? -10.094 4.863 -17.625 1 97.69 272 VAL A CA 1
ATOM 2053 C C . VAL A 1 272 ? -11.156 5.906 -17.281 1 97.69 272 VAL A C 1
ATOM 2055 O O . VAL A 1 272 ? -11.984 5.684 -16.391 1 97.69 272 VAL A O 1
ATOM 2058 N N . LYS A 1 273 ? -11.195 6.969 -18.062 1 96.19 273 LYS A N 1
ATOM 2059 C CA . LYS A 1 273 ? -12.07 8.094 -17.766 1 96.19 273 LYS A CA 1
ATOM 2060 C C . LYS A 1 273 ? -13.516 7.777 -18.109 1 96.19 273 LYS A C 1
ATOM 2062 O O . LYS A 1 273 ? -13.797 7.207 -19.172 1 96.19 273 LYS A O 1
ATOM 2067 N N . THR A 1 274 ? -14.336 7.992 -17.141 1 96.56 274 THR A N 1
ATOM 2068 C CA . THR A 1 274 ? -15.773 7.867 -17.312 1 96.56 274 THR A CA 1
ATOM 2069 C C . THR A 1 274 ? -16.5 9.117 -16.797 1 96.56 274 THR A C 1
ATOM 2071 O O . THR A 1 274 ? -15.859 10.047 -16.312 1 96.56 274 THR A O 1
ATOM 2074 N N . GLU A 1 275 ? -17.812 9.219 -17.016 1 95.19 275 GLU A N 1
ATOM 2075 C CA . GLU A 1 275 ? -18.609 10.336 -16.547 1 95.19 275 GLU A CA 1
ATOM 2076 C C . GLU A 1 275 ? -19.25 10.039 -15.195 1 95.19 275 GLU A C 1
ATOM 2078 O O . GLU A 1 275 ? -20.469 10.227 -15.016 1 95.19 275 GLU A O 1
ATOM 2083 N N . GLY A 1 276 ? -18.469 9.375 -14.32 1 94.25 276 GLY A N 1
ATOM 2084 C CA . GLY A 1 276 ? -18.953 9.148 -12.969 1 94.25 276 GLY A CA 1
ATOM 2085 C C . GLY A 1 276 ? -19.141 7.68 -12.641 1 94.25 276 GLY A C 1
ATOM 2086 O O . GLY A 1 276 ? -19.141 7.293 -11.477 1 94.25 276 GLY A O 1
ATOM 2087 N N . ASP A 1 277 ? -19.281 6.867 -13.664 1 97.19 277 ASP A N 1
ATOM 2088 C CA . ASP A 1 277 ? -19.5 5.438 -13.461 1 97.19 277 ASP A CA 1
ATOM 2089 C C . ASP A 1 277 ? -18.172 4.699 -13.344 1 97.19 277 ASP A C 1
ATOM 2091 O O . ASP A 1 277 ? -17.125 5.219 -13.742 1 97.19 277 ASP A O 1
ATOM 2095 N N . SER A 1 278 ? -18.25 3.518 -12.719 1 97.19 278 SER A N 1
ATOM 2096 C CA . SER A 1 278 ? -17.109 2.6 -12.812 1 97.19 278 SER A CA 1
ATOM 2097 C C . SER A 1 278 ? -16.828 2.227 -14.258 1 97.19 278 SER A C 1
ATOM 2099 O O . SER A 1 278 ? -17.703 2.307 -15.117 1 97.19 278 SER A O 1
ATOM 2101 N N . PRO A 1 279 ? -15.609 1.824 -14.539 1 97.75 279 PRO A N 1
ATOM 2102 C CA . PRO A 1 279 ? -15.273 1.511 -15.93 1 97.75 279 PRO A CA 1
ATOM 2103 C C . PRO A 1 279 ? -15.859 0.176 -16.391 1 97.75 279 PRO A C 1
ATOM 2105 O O . PRO A 1 279 ? -15.742 -0.181 -17.562 1 97.75 279 PRO A O 1
ATOM 2108 N N . PHE A 1 280 ? -16.531 -0.57 -15.555 1 98.06 280 PHE A N 1
ATOM 2109 C CA . PHE A 1 280 ? -17 -1.893 -15.953 1 98.06 280 PHE A CA 1
ATOM 2110 C C . PHE A 1 280 ? -18.281 -2.268 -15.219 1 98.06 280 PHE A C 1
ATOM 2112 O O . PHE A 1 280 ? -18.578 -1.708 -14.164 1 98.06 280 PHE A O 1
ATOM 2119 N N . ASP A 1 281 ? -19.078 -3.146 -15.836 1 97.5 281 ASP A N 1
ATOM 2120 C CA . ASP A 1 281 ? -20.062 -3.947 -15.125 1 97.5 281 ASP A CA 1
ATOM 2121 C C . ASP A 1 281 ? -19.438 -5.23 -14.578 1 97.5 281 ASP A C 1
ATOM 2123 O O . ASP A 1 281 ? -18.531 -5.793 -15.188 1 97.5 281 ASP A O 1
ATOM 2127 N N . LEU A 1 282 ? -19.859 -5.641 -13.43 1 98.12 282 LEU A N 1
ATOM 2128 C CA . LEU A 1 282 ? -19.328 -6.848 -12.82 1 98.12 282 LEU A CA 1
ATOM 2129 C C . LEU A 1 282 ? -20.422 -7.891 -12.617 1 98.12 282 LEU A C 1
ATOM 2131 O O . LEU A 1 282 ? -21.453 -7.602 -12.008 1 98.12 282 LEU A O 1
ATOM 2135 N N . VAL A 1 283 ? -20.266 -9.047 -13.18 1 98.06 283 VAL A N 1
ATOM 2136 C CA . VAL A 1 283 ? -21.188 -10.164 -13.023 1 98.06 283 VAL A CA 1
ATOM 2137 C C . VAL A 1 283 ? -20.562 -11.242 -12.148 1 98.06 283 VAL A C 1
ATOM 2139 O O . VAL A 1 283 ? -19.469 -11.734 -12.453 1 98.06 283 VAL A O 1
ATOM 2142 N N . LEU A 1 284 ? -21.203 -11.609 -11.07 1 98.25 284 LEU A N 1
ATOM 2143 C CA . LEU A 1 284 ? -20.719 -12.633 -10.141 1 98.25 284 LEU A CA 1
ATOM 2144 C C . LEU A 1 284 ? -21.672 -13.828 -10.117 1 98.25 284 LEU A C 1
ATOM 2146 O O . LEU A 1 284 ? -22.875 -13.672 -9.961 1 98.25 284 LEU A O 1
ATOM 2150 N N . THR A 1 285 ? -21.156 -14.992 -10.25 1 98 285 THR A N 1
ATOM 2151 C CA . THR A 1 285 ? -21.922 -16.234 -10.258 1 98 285 THR A CA 1
ATOM 2152 C C . THR A 1 285 ? -22.188 -16.703 -8.836 1 98 285 THR A C 1
ATOM 2154 O O . THR A 1 285 ? -21.328 -16.594 -7.961 1 98 285 THR A O 1
ATOM 2157 N N . HIS A 1 286 ? -23.438 -17.219 -8.602 1 97.81 286 HIS A N 1
ATOM 2158 C CA . HIS A 1 286 ? -23.703 -17.734 -7.262 1 97.81 286 HIS A CA 1
ATOM 2159 C C . HIS A 1 286 ? -24.172 -19.188 -7.316 1 97.81 286 HIS A C 1
ATOM 2161 O O . HIS A 1 286 ? -24.234 -19.859 -6.285 1 97.81 286 HIS A O 1
ATOM 2167 N N . SER A 1 287 ? -24.453 -19.734 -8.523 1 97.44 287 SER A N 1
ATOM 2168 C CA . SER A 1 287 ? -24.953 -21.094 -8.664 1 97.44 287 SER A CA 1
ATOM 2169 C C . SER A 1 287 ? -24.469 -21.734 -9.969 1 97.44 287 SER A C 1
ATOM 2171 O O . SER A 1 287 ? -24.078 -21.031 -10.898 1 97.44 287 SER A O 1
ATOM 2173 N N . GLY A 1 288 ? -24.438 -23.078 -9.961 1 97.12 288 GLY A N 1
ATOM 2174 C CA . GLY A 1 288 ? -24.094 -23.797 -11.172 1 97.12 288 GLY A CA 1
ATOM 2175 C C . GLY A 1 288 ? -22.594 -24.031 -11.32 1 97.12 288 GLY A C 1
ATOM 2176 O O . GLY A 1 288 ? -21.922 -24.375 -10.352 1 97.12 288 GLY A O 1
ATOM 2177 N N . GLU A 1 289 ? -22.125 -23.922 -12.617 1 96.31 289 GLU A N 1
ATOM 2178 C CA . GLU A 1 289 ? -20.75 -24.344 -12.898 1 96.31 289 GLU A CA 1
ATOM 2179 C C . GLU A 1 289 ? -19.922 -23.188 -13.469 1 96.31 289 GLU A C 1
ATOM 2181 O O . GLU A 1 289 ? -18.703 -23.266 -13.531 1 96.31 289 GLU A O 1
ATOM 2186 N N . GLU A 1 290 ? -20.562 -22.109 -13.789 1 95.81 290 GLU A N 1
ATOM 2187 C CA . GLU A 1 290 ? -19.875 -21.062 -14.547 1 95.81 290 GLU A CA 1
ATOM 2188 C C . GLU A 1 290 ? -19.188 -20.062 -13.625 1 95.81 290 GLU A C 1
ATOM 2190 O O . GLU A 1 290 ? -19.406 -18.859 -13.742 1 95.81 290 GLU A O 1
ATOM 2195 N N . PHE A 1 291 ? -18.422 -20.625 -12.695 1 97.19 291 PHE A N 1
ATOM 2196 C CA . PHE A 1 291 ? -17.594 -19.797 -11.828 1 97.19 291 PHE A CA 1
ATOM 2197 C C . PHE A 1 291 ? -16.25 -19.5 -12.477 1 97.19 291 PHE A C 1
ATOM 2199 O O . PHE A 1 291 ? -15.828 -20.219 -13.391 1 97.19 291 PHE A O 1
ATOM 2206 N N . ALA A 1 292 ? -15.609 -18.469 -12.031 1 96.62 292 ALA A N 1
ATOM 2207 C CA . ALA A 1 292 ? -14.312 -18.062 -12.578 1 96.62 292 ALA A CA 1
ATOM 2208 C C . ALA A 1 292 ? -13.305 -19.203 -12.477 1 96.62 292 ALA A C 1
ATOM 2210 O O . ALA A 1 292 ? -12.453 -19.375 -13.352 1 96.62 292 ALA A O 1
ATOM 2211 N N . VAL A 1 293 ? -13.398 -20.031 -11.414 1 97 293 VAL A N 1
ATOM 2212 C CA . VAL A 1 293 ? -12.438 -21.109 -11.156 1 97 293 VAL A CA 1
ATOM 2213 C C . VAL A 1 293 ? -12.508 -22.141 -12.266 1 97 293 VAL A C 1
ATOM 2215 O O . VAL A 1 293 ? -11.531 -22.844 -12.539 1 97 293 VAL A O 1
ATOM 2218 N N . ALA A 1 294 ? -13.656 -22.234 -12.938 1 95.5 294 ALA A N 1
ATOM 2219 C CA . ALA A 1 294 ? -13.828 -23.188 -14.023 1 95.5 294 ALA A CA 1
ATOM 2220 C C . ALA A 1 294 ? -12.875 -22.891 -15.18 1 95.5 294 ALA A C 1
ATOM 2222 O O . ALA A 1 294 ? -12.562 -23.766 -15.977 1 95.5 294 ALA A O 1
ATOM 2223 N N . ARG A 1 295 ? -12.32 -21.672 -15.18 1 94.75 295 ARG A N 1
ATOM 2224 C CA . ARG A 1 295 ? -11.461 -21.25 -16.281 1 94.75 295 ARG A CA 1
ATOM 2225 C C . ARG A 1 295 ? -10.031 -21.016 -15.805 1 94.75 295 ARG A C 1
ATOM 2227 O O . ARG A 1 295 ? -9.211 -20.469 -16.547 1 94.75 295 ARG A O 1
ATOM 2234 N N . MET A 1 296 ? -9.766 -21.484 -14.672 1 95.44 296 MET A N 1
ATOM 2235 C CA . MET A 1 296 ? -8.398 -21.422 -14.164 1 95.44 296 MET A CA 1
ATOM 2236 C C . MET A 1 296 ? -7.605 -22.656 -14.594 1 95.44 296 MET A C 1
ATOM 2238 O O . MET A 1 296 ? -8.18 -23.734 -14.781 1 95.44 296 MET A O 1
ATOM 2242 N N . HIS A 1 297 ? -6.324 -22.453 -14.727 1 96.38 297 HIS A N 1
ATOM 2243 C CA . HIS A 1 297 ? -5.449 -23.5 -15.242 1 96.38 297 HIS A CA 1
ATOM 2244 C C . HIS A 1 297 ? -4.5 -24.016 -14.164 1 96.38 297 HIS A C 1
ATOM 2246 O O . HIS A 1 297 ? -4.027 -23.234 -13.336 1 96.38 297 HIS A O 1
ATOM 2252 N N . PHE A 1 298 ? -4.27 -25.281 -14.148 1 97 298 PHE A N 1
ATOM 2253 C CA . PHE A 1 298 ? -3.27 -25.859 -13.258 1 97 298 PHE A CA 1
ATOM 2254 C C . PHE A 1 298 ? -1.878 -25.766 -13.875 1 97 298 PHE A C 1
ATOM 2256 O O . PHE A 1 298 ? -1.712 -25.953 -15.078 1 97 298 PHE A O 1
ATOM 2263 N N . LYS A 1 299 ? -0.908 -25.406 -13.117 1 95.56 299 LYS A N 1
ATOM 2264 C CA . LYS A 1 299 ? 0.492 -25.578 -13.5 1 95.56 299 LYS A CA 1
ATOM 2265 C C . LYS A 1 299 ? 1.03 -26.922 -13.047 1 95.56 299 LYS A C 1
ATOM 2267 O O . LYS A 1 299 ? 0.944 -27.266 -11.859 1 95.56 299 LYS A O 1
ATOM 2272 N N . LEU A 1 300 ? 1.571 -27.734 -13.922 1 96.12 300 LEU A N 1
ATOM 2273 C CA . LEU A 1 300 ? 1.904 -29.125 -13.641 1 96.12 300 LEU A CA 1
ATOM 2274 C C . LEU A 1 300 ? 3.375 -29.266 -13.258 1 96.12 300 LEU A C 1
ATOM 2276 O O . LEU A 1 300 ? 3.863 -30.375 -13.047 1 96.12 300 LEU A O 1
ATOM 2280 N N . GLY A 1 301 ? 4.074 -28.266 -12.938 1 94.56 301 GLY A N 1
ATOM 2281 C CA . GLY A 1 301 ? 5.465 -28.109 -12.547 1 94.56 301 GLY A CA 1
ATOM 2282 C C . GLY A 1 301 ? 5.895 -26.672 -12.391 1 94.56 301 GLY A C 1
ATOM 2283 O O . GLY A 1 301 ? 5.055 -25.781 -12.211 1 94.56 301 GLY A O 1
ATOM 2284 N N . LEU A 1 302 ? 7.188 -26.531 -12.344 1 95.31 302 LEU A N 1
ATOM 2285 C CA . LEU A 1 302 ? 7.695 -25.172 -12.148 1 95.31 302 LEU A CA 1
ATOM 2286 C C . LEU A 1 302 ? 8.117 -24.547 -13.477 1 95.31 302 LEU A C 1
ATOM 2288 O O . LEU A 1 302 ? 9.211 -24.828 -13.969 1 95.31 302 LEU A O 1
ATOM 2292 N N . TYR A 1 303 ? 7.289 -23.703 -13.984 1 93.75 303 TYR A N 1
ATOM 2293 C CA . TYR A 1 303 ? 7.512 -22.984 -15.234 1 93.75 303 TYR A CA 1
ATOM 2294 C C . TYR A 1 303 ? 6.574 -21.797 -15.359 1 93.75 303 TYR A C 1
ATOM 2296 O O . TYR A 1 303 ? 5.492 -21.781 -14.766 1 93.75 303 TYR A O 1
ATOM 2304 N N . GLU A 1 304 ? 6.996 -20.781 -16.031 1 91.06 304 GLU A N 1
ATOM 2305 C CA . GLU A 1 304 ? 6.059 -19.734 -16.391 1 91.06 304 GLU A CA 1
ATOM 2306 C C . GLU A 1 304 ? 5 -20.25 -17.359 1 91.06 304 GLU A C 1
ATOM 2308 O O . GLU A 1 304 ? 5.324 -20.922 -18.344 1 91.06 304 GLU A O 1
ATOM 2313 N N . HIS A 1 305 ? 3.793 -19.969 -17.078 1 91.69 305 HIS A N 1
ATOM 2314 C CA . HIS A 1 305 ? 2.658 -20.672 -17.672 1 91.69 305 HIS A CA 1
ATOM 2315 C C . HIS A 1 305 ? 2.627 -20.5 -19.188 1 91.69 305 HIS A C 1
ATOM 2317 O O . HIS A 1 305 ? 2.096 -21.344 -19.906 1 91.69 305 HIS A O 1
ATOM 2323 N N . GLN A 1 306 ? 3.178 -19.5 -19.688 1 90.62 306 GLN A N 1
ATOM 2324 C CA . GLN A 1 306 ? 3.17 -19.25 -21.125 1 90.62 306 GLN A CA 1
ATOM 2325 C C . GLN A 1 306 ? 4.027 -20.281 -21.859 1 90.62 306 GLN A C 1
ATOM 2327 O O . GLN A 1 306 ? 3.947 -20.391 -23.094 1 90.62 306 GLN A O 1
ATOM 2332 N N . SER A 1 307 ? 4.699 -21.109 -21.141 1 94.44 307 SER A N 1
ATOM 2333 C CA . SER A 1 307 ? 5.523 -22.141 -21.766 1 94.44 307 SER A CA 1
ATOM 2334 C C . SER A 1 307 ? 4.797 -23.484 -21.797 1 94.44 307 SER A C 1
ATOM 2336 O O . SER A 1 307 ? 5.309 -24.453 -22.359 1 94.44 307 SER A O 1
ATOM 2338 N N . ALA A 1 308 ? 3.611 -23.562 -21.281 1 95.75 308 ALA A N 1
ATOM 2339 C CA . ALA A 1 308 ? 2.91 -24.828 -21.094 1 95.75 308 ALA A CA 1
ATOM 2340 C C . ALA A 1 308 ? 2.635 -25.5 -22.438 1 95.75 308 ALA A C 1
ATOM 2342 O O . ALA A 1 308 ? 2.736 -26.719 -22.562 1 95.75 308 ALA A O 1
ATOM 2343 N N . GLY A 1 309 ? 2.23 -24.719 -23.406 1 96.56 309 GLY A N 1
ATOM 2344 C CA . GLY A 1 309 ? 1.989 -25.281 -24.734 1 96.56 309 GLY A CA 1
ATOM 2345 C C . GLY A 1 309 ? 3.236 -25.859 -25.375 1 96.56 309 GLY A C 1
ATOM 2346 O O . GLY A 1 309 ? 3.184 -26.922 -25.984 1 96.56 309 GLY A O 1
ATOM 2347 N N . ALA A 1 310 ? 4.305 -25.125 -25.266 1 97.31 310 ALA A N 1
ATOM 2348 C CA . ALA A 1 310 ? 5.582 -25.609 -25.797 1 97.31 310 ALA A CA 1
ATOM 2349 C C . ALA A 1 310 ? 6.047 -26.859 -25.062 1 97.31 310 ALA A C 1
ATOM 2351 O O . ALA A 1 310 ? 6.586 -27.781 -25.672 1 97.31 310 ALA A O 1
ATOM 2352 N N . LEU A 1 311 ? 5.852 -26.906 -23.797 1 97.88 311 LEU A N 1
ATOM 2353 C CA . LEU A 1 311 ? 6.203 -28.078 -23.016 1 97.88 311 LEU A CA 1
ATOM 2354 C C . LEU A 1 311 ? 5.406 -29.297 -23.469 1 97.88 311 LEU A C 1
ATOM 2356 O O . LEU A 1 311 ? 5.965 -30.375 -23.656 1 97.88 311 LEU A O 1
ATOM 2360 N N . GLU A 1 312 ? 4.098 -29.094 -23.625 1 98 312 GLU A N 1
ATOM 2361 C CA . GLU A 1 312 ? 3.246 -30.172 -24.125 1 98 312 GLU A CA 1
ATOM 2362 C C . GLU A 1 312 ? 3.717 -30.672 -25.484 1 98 312 GLU A C 1
ATOM 2364 O O . GLU A 1 312 ? 3.787 -31.891 -25.703 1 98 312 GLU A O 1
ATOM 2369 N N . GLY A 1 313 ? 3.994 -29.734 -26.359 1 98.19 313 GLY A N 1
ATOM 2370 C CA . GLY A 1 313 ? 4.5 -30.094 -27.672 1 98.19 313 GLY A CA 1
ATOM 2371 C C . GLY A 1 313 ? 5.781 -30.906 -27.609 1 98.19 313 GLY A C 1
ATOM 2372 O O . GLY A 1 313 ? 5.922 -31.906 -28.312 1 98.19 313 GLY A O 1
ATOM 2373 N N . LEU A 1 314 ? 6.727 -30.453 -26.797 1 98.62 314 LEU A N 1
ATOM 2374 C CA . LEU A 1 314 ? 7.992 -31.156 -26.641 1 98.62 314 LEU A CA 1
ATOM 2375 C C . LEU A 1 314 ? 7.766 -32.562 -26.094 1 98.62 314 LEU A C 1
ATOM 2377 O O . LEU A 1 314 ? 8.367 -33.531 -26.562 1 98.62 314 LEU A O 1
ATOM 2381 N N . LEU A 1 315 ? 6.957 -32.719 -25.094 1 98.44 315 LEU A N 1
ATOM 2382 C CA . LEU A 1 315 ? 6.695 -34 -24.469 1 98.44 315 LEU A CA 1
ATOM 2383 C C . LEU A 1 315 ? 6.086 -34.969 -25.469 1 98.44 315 LEU A C 1
ATOM 2385 O O . LEU A 1 315 ? 6.438 -36.156 -25.484 1 98.44 315 LEU A O 1
ATOM 2389 N N . ARG A 1 316 ? 5.18 -34.469 -26.281 1 98 316 ARG A N 1
ATOM 2390 C CA . ARG A 1 316 ? 4.586 -35.312 -27.312 1 98 316 ARG A CA 1
ATOM 2391 C C . ARG A 1 316 ? 5.637 -35.75 -28.312 1 98 316 ARG A C 1
ATOM 2393 O O . ARG A 1 316 ? 5.633 -36.938 -28.734 1 98 316 ARG A O 1
ATOM 2400 N N . LEU A 1 317 ? 6.527 -34.844 -28.703 1 98.56 317 LEU A N 1
ATOM 2401 C CA . LEU A 1 317 ? 7.605 -35.219 -29.625 1 98.56 317 LEU A CA 1
ATOM 2402 C C . LEU A 1 317 ? 8.531 -36.25 -29 1 98.56 317 LEU A C 1
ATOM 2404 O O . LEU A 1 317 ? 8.93 -37.219 -29.672 1 98.56 317 LEU A O 1
ATOM 2408 N N . LEU A 1 318 ? 8.867 -36.031 -27.75 1 98.56 318 LEU A N 1
ATOM 2409 C CA . LEU A 1 318 ? 9.75 -36.969 -27.047 1 98.56 318 LEU A CA 1
ATOM 2410 C C . LEU A 1 318 ? 9.102 -38.344 -26.922 1 98.56 318 LEU A C 1
ATOM 2412 O O . LEU A 1 318 ? 9.766 -39.344 -27.094 1 98.56 318 LEU A O 1
ATOM 2416 N N . ALA A 1 319 ? 7.863 -38.375 -26.594 1 97.62 319 ALA A N 1
ATOM 2417 C CA . ALA A 1 319 ? 7.133 -39.625 -26.438 1 97.62 319 ALA A CA 1
ATOM 2418 C C . ALA A 1 319 ? 7.09 -40.406 -27.734 1 97.62 319 ALA A C 1
ATOM 2420 O O . ALA A 1 319 ? 7.164 -41.656 -27.734 1 97.62 319 ALA A O 1
ATOM 2421 N N . ALA A 1 320 ? 7.031 -39.75 -28.844 1 97.56 320 ALA A N 1
ATOM 2422 C CA . ALA A 1 320 ? 6.82 -40.375 -30.141 1 97.56 320 ALA A CA 1
ATOM 2423 C C . ALA A 1 320 ? 8.148 -40.688 -30.828 1 97.56 320 ALA A C 1
ATOM 2425 O O . ALA A 1 320 ? 8.219 -41.531 -31.719 1 97.56 320 ALA A O 1
ATOM 2426 N N . ASN A 1 321 ? 9.219 -39.969 -30.406 1 97.81 321 ASN A N 1
ATOM 2427 C CA . ASN A 1 321 ? 10.461 -40.031 -31.172 1 97.81 321 ASN A CA 1
ATOM 2428 C C . ASN A 1 321 ? 11.664 -40.25 -30.25 1 97.81 321 ASN A C 1
ATOM 2430 O O . ASN A 1 321 ? 12.398 -39.281 -29.969 1 97.81 321 ASN A O 1
ATOM 2434 N N . PRO A 1 322 ? 11.992 -41.469 -29.922 1 97.94 322 PRO A N 1
ATOM 2435 C CA . PRO A 1 322 ? 13.094 -41.75 -29.016 1 97.94 322 PRO A CA 1
ATOM 2436 C C . PRO A 1 322 ? 14.438 -41.219 -29.531 1 97.94 322 PRO A C 1
ATOM 2438 O O . PRO A 1 322 ? 15.359 -41 -28.75 1 97.94 322 PRO A O 1
ATOM 2441 N N . VAL A 1 323 ? 14.594 -41.031 -30.797 1 97.69 323 VAL A N 1
ATOM 2442 C CA . VAL A 1 323 ? 15.852 -40.594 -31.391 1 97.69 323 VAL A CA 1
ATOM 2443 C C . VAL A 1 323 ? 16.266 -39.25 -30.781 1 97.69 323 VAL A C 1
ATOM 2445 O O . VAL A 1 323 ? 17.469 -38.969 -30.641 1 97.69 323 VAL A O 1
ATOM 2448 N N . ILE A 1 324 ? 15.32 -38.469 -30.328 1 98.19 324 ILE A N 1
ATOM 2449 C CA . ILE A 1 324 ? 15.602 -37.125 -29.812 1 98.19 324 ILE A CA 1
ATOM 2450 C C . ILE A 1 324 ? 16.469 -37.25 -28.562 1 98.19 324 ILE A C 1
ATOM 2452 O O . ILE A 1 324 ? 17.422 -36.469 -28.406 1 98.19 324 ILE A O 1
ATOM 2456 N N . TYR A 1 325 ? 16.203 -38.219 -27.641 1 97.94 325 TYR A N 1
ATOM 2457 C CA . TYR A 1 325 ? 16.922 -38.25 -26.375 1 97.94 325 TYR A CA 1
ATOM 2458 C C . TYR A 1 325 ? 17.922 -39.406 -26.344 1 97.94 325 TYR A C 1
ATOM 2460 O O . TYR A 1 325 ? 18.828 -39.406 -25.5 1 97.94 325 TYR A O 1
ATOM 2468 N N . ARG A 1 326 ? 17.844 -40.344 -27.234 1 97.75 326 ARG A N 1
ATOM 2469 C CA . ARG A 1 326 ? 18.797 -41.438 -27.281 1 97.75 326 ARG A CA 1
ATOM 2470 C C . ARG A 1 326 ? 20 -41.062 -28.141 1 97.75 326 ARG A C 1
ATOM 2472 O O . ARG A 1 326 ? 21.109 -41.594 -27.922 1 97.75 326 ARG A O 1
ATOM 2479 N N . ASP A 1 327 ? 19.812 -40.219 -29.125 1 97.44 327 ASP A N 1
ATOM 2480 C CA . ASP A 1 327 ? 20.875 -39.688 -29.969 1 97.44 327 ASP A CA 1
ATOM 2481 C C . ASP A 1 327 ? 20.797 -38.188 -30.094 1 97.44 327 ASP A C 1
ATOM 2483 O O . ASP A 1 327 ? 20.672 -37.656 -31.203 1 97.44 327 ASP A O 1
ATOM 2487 N N . PRO A 1 328 ? 20.953 -37.469 -29.031 1 97.62 328 PRO A N 1
ATOM 2488 C CA . PRO A 1 328 ? 20.734 -36.031 -29.016 1 97.62 328 PRO A CA 1
ATOM 2489 C C . PRO A 1 328 ? 21.688 -35.25 -29.922 1 97.62 328 PRO A C 1
ATOM 2491 O O . PRO A 1 328 ? 21.438 -34.125 -30.281 1 97.62 328 PRO A O 1
ATOM 2494 N N . ASN A 1 329 ? 22.812 -35.844 -30.266 1 96.75 329 ASN A N 1
ATOM 2495 C CA . ASN A 1 329 ? 23.766 -35.219 -31.156 1 96.75 329 ASN A CA 1
ATOM 2496 C C . ASN A 1 329 ? 23.172 -34.969 -32.531 1 96.75 329 ASN A C 1
ATOM 2498 O O . ASN A 1 329 ? 23.688 -34.188 -33.312 1 96.75 329 ASN A O 1
ATOM 2502 N N . ARG A 1 330 ? 22.109 -35.656 -32.844 1 97.69 330 ARG A N 1
ATOM 2503 C CA . ARG A 1 330 ? 21.453 -35.5 -34.125 1 97.69 330 ARG A CA 1
ATOM 2504 C C . ARG A 1 330 ? 20.609 -34.219 -34.188 1 97.69 330 ARG A C 1
ATOM 2506 O O . ARG A 1 330 ? 20.203 -33.812 -35.281 1 97.69 330 ARG A O 1
ATOM 2513 N N . ILE A 1 331 ? 20.297 -33.656 -33.094 1 98.44 331 ILE A N 1
ATOM 2514 C CA . ILE A 1 331 ? 19.484 -32.438 -33.062 1 98.44 331 ILE A CA 1
ATOM 2515 C C . ILE A 1 331 ? 20.281 -31.266 -33.656 1 98.44 331 ILE A C 1
ATOM 2517 O O . ILE A 1 331 ? 21.344 -30.906 -33.125 1 98.44 331 ILE A O 1
ATOM 2521 N N . GLN A 1 332 ? 19.766 -30.719 -34.656 1 98.19 332 GLN A N 1
ATOM 2522 C CA . GLN A 1 332 ? 20.391 -29.562 -35.312 1 98.19 332 GLN A CA 1
ATOM 2523 C C . GLN A 1 332 ? 19.844 -28.25 -34.75 1 98.19 332 GLN A C 1
ATOM 2525 O O . GLN A 1 332 ? 20.594 -27.312 -34.5 1 98.19 332 GLN A O 1
ATOM 2530 N N . SER A 1 333 ? 18.562 -28.188 -34.656 1 98.19 333 SER A N 1
ATOM 2531 C CA . SER A 1 333 ? 17.922 -26.969 -34.156 1 98.19 333 SER A CA 1
ATOM 2532 C C . SER A 1 333 ? 16.547 -27.281 -33.562 1 98.19 333 SER A C 1
ATOM 2534 O O . SER A 1 333 ? 15.93 -28.281 -33.906 1 98.19 333 SER A O 1
ATOM 2536 N N . ILE A 1 334 ? 16.156 -26.469 -32.688 1 98.25 334 ILE A N 1
ATOM 2537 C CA . ILE A 1 334 ? 14.836 -26.5 -32.031 1 98.25 334 ILE A CA 1
ATOM 2538 C C . ILE A 1 334 ? 14.141 -25.156 -32.25 1 98.25 334 ILE A C 1
ATOM 2540 O O . ILE A 1 334 ? 14.711 -24.109 -31.938 1 98.25 334 ILE A O 1
ATOM 2544 N N . THR A 1 335 ? 12.938 -25.172 -32.781 1 97.81 335 THR A N 1
ATOM 2545 C CA . THR A 1 335 ? 12.18 -23.938 -33 1 97.81 335 THR A CA 1
ATOM 2546 C C . THR A 1 335 ? 10.867 -23.969 -32.219 1 97.81 335 THR A C 1
ATOM 2548 O O . THR A 1 335 ? 10.078 -24.906 -32.344 1 97.81 335 THR A O 1
ATOM 2551 N N . ILE A 1 336 ? 10.664 -22.984 -31.438 1 97.5 336 ILE A N 1
ATOM 2552 C CA . ILE A 1 336 ? 9.414 -22.797 -30.688 1 97.5 336 ILE A CA 1
ATOM 2553 C C . ILE A 1 336 ? 8.648 -21.625 -31.266 1 97.5 336 ILE A C 1
ATOM 2555 O O . ILE A 1 336 ? 9.18 -20.516 -31.375 1 97.5 336 ILE A O 1
ATOM 2559 N N . THR A 1 337 ? 7.418 -21.859 -31.688 1 97.19 337 THR A N 1
ATOM 2560 C CA . THR A 1 337 ? 6.535 -20.812 -32.219 1 97.19 337 THR A CA 1
ATOM 2561 C C . THR A 1 337 ? 5.367 -20.578 -31.25 1 97.19 337 THR A C 1
ATOM 2563 O O . THR A 1 337 ? 4.715 -21.531 -30.812 1 97.19 337 THR A O 1
ATOM 2566 N N . ALA A 1 338 ? 5.172 -19.344 -30.891 1 96 338 ALA A N 1
ATOM 2567 C CA . ALA A 1 338 ? 4.121 -19.062 -29.922 1 96 338 ALA A CA 1
ATOM 2568 C C . ALA A 1 338 ? 3.443 -17.734 -30.203 1 96 338 ALA A C 1
ATOM 2570 O O . ALA A 1 338 ? 3.785 -17.062 -31.188 1 96 338 ALA A O 1
ATOM 2571 N N . TYR A 1 339 ? 2.408 -17.375 -29.484 1 94.25 339 TYR A N 1
ATOM 2572 C CA . TYR A 1 339 ? 1.599 -16.156 -29.578 1 94.25 339 TYR A CA 1
ATOM 2573 C C . TYR A 1 339 ? 2.287 -14.984 -28.906 1 94.25 339 TYR A C 1
ATOM 2575 O O . TYR A 1 339 ? 3.342 -15.148 -28.281 1 94.25 339 TYR A O 1
ATOM 2583 N N . GLU A 1 340 ? 1.71 -13.836 -29 1 90.06 340 GLU A N 1
ATOM 2584 C CA . GLU A 1 340 ? 2.385 -12.578 -28.688 1 90.06 340 GLU A CA 1
ATOM 2585 C C . GLU A 1 340 ? 2.744 -12.5 -27.203 1 90.06 340 GLU A C 1
ATOM 2587 O O . GLU A 1 340 ? 3.891 -12.211 -26.844 1 90.06 340 GLU A O 1
ATOM 2592 N N . PRO A 1 341 ? 1.834 -12.766 -26.25 1 84.94 341 PRO A N 1
ATOM 2593 C CA . PRO A 1 341 ? 2.217 -12.648 -24.844 1 84.94 341 PRO A CA 1
ATOM 2594 C C . PRO A 1 341 ? 3.354 -13.602 -24.469 1 84.94 341 PRO A C 1
ATOM 2596 O O . PRO A 1 341 ? 4.258 -13.219 -23.719 1 84.94 341 PRO A O 1
ATOM 2599 N N . ALA A 1 342 ? 3.299 -14.766 -24.953 1 89.31 342 ALA A N 1
ATOM 2600 C CA . ALA A 1 342 ? 4.41 -15.68 -24.703 1 89.31 342 ALA A CA 1
ATOM 2601 C C . ALA A 1 342 ? 5.707 -15.148 -25.297 1 89.31 342 ALA A C 1
ATOM 2603 O O . ALA A 1 342 ? 6.758 -15.18 -24.656 1 89.31 342 ALA A O 1
ATOM 2604 N N . PHE A 1 343 ? 5.594 -14.656 -26.5 1 88.44 343 PHE A N 1
ATOM 2605 C CA . PHE A 1 343 ? 6.758 -14.156 -27.219 1 88.44 343 PHE A CA 1
ATOM 2606 C C . PHE A 1 343 ? 7.363 -12.953 -26.516 1 88.44 343 PHE A C 1
ATOM 2608 O O . PHE A 1 343 ? 8.578 -12.867 -26.359 1 88.44 343 PHE A O 1
ATOM 2615 N N . SER A 1 344 ? 6.543 -12.117 -26.047 1 79.94 344 SER A N 1
ATOM 2616 C CA . SER A 1 344 ? 7.02 -10.875 -25.453 1 79.94 344 SER A CA 1
ATOM 2617 C C . SER A 1 344 ? 7.469 -11.086 -24.016 1 79.94 344 SER A C 1
ATOM 2619 O O . SER A 1 344 ? 8.422 -10.453 -23.547 1 79.94 344 SER A O 1
ATOM 2621 N N . ILE A 1 345 ? 6.871 -11.938 -23.297 1 75.75 345 ILE A N 1
ATOM 2622 C CA . ILE A 1 345 ? 7.141 -12.102 -21.875 1 75.75 345 ILE A CA 1
ATOM 2623 C C . ILE A 1 345 ? 8.312 -13.062 -21.672 1 75.75 345 ILE A C 1
ATOM 2625 O O . ILE A 1 345 ? 9.227 -12.781 -20.906 1 75.75 345 ILE A O 1
ATOM 2629 N N . ILE A 1 346 ? 8.359 -14.148 -22.375 1 72.94 346 ILE A N 1
ATOM 2630 C CA . ILE A 1 346 ? 9.359 -15.164 -22.047 1 72.94 346 ILE A CA 1
ATOM 2631 C C . ILE A 1 346 ? 10.25 -15.422 -23.266 1 72.94 346 ILE A C 1
ATOM 2633 O O . ILE A 1 346 ? 11.016 -16.391 -23.297 1 72.94 346 ILE A O 1
ATOM 2637 N N . GLY A 1 347 ? 10.109 -14.602 -24.312 1 71.19 347 GLY A N 1
ATOM 2638 C CA . GLY A 1 347 ? 10.984 -14.672 -25.484 1 71.19 347 GLY A CA 1
ATOM 2639 C C . GLY A 1 347 ? 11.938 -13.5 -25.578 1 71.19 347 GLY A C 1
ATOM 2640 O O . GLY A 1 347 ? 12.68 -13.375 -26.562 1 71.19 347 GLY A O 1
ATOM 2641 N N . ASP A 1 348 ? 11.969 -12.781 -24.578 1 66.88 348 ASP A N 1
ATOM 2642 C CA . ASP A 1 348 ? 12.82 -11.594 -24.516 1 66.88 348 ASP A CA 1
ATOM 2643 C C . ASP A 1 348 ? 14.297 -11.969 -24.641 1 66.88 348 ASP A C 1
ATOM 2645 O O . ASP A 1 348 ? 14.766 -12.906 -23.984 1 66.88 348 ASP A O 1
ATOM 2649 N N . PRO A 1 349 ? 14.992 -11.328 -25.547 1 67.88 349 PRO A N 1
ATOM 2650 C CA . PRO A 1 349 ? 16.406 -11.625 -25.734 1 67.88 349 PRO A CA 1
ATOM 2651 C C . PRO A 1 349 ? 17.203 -11.539 -24.422 1 67.88 349 PRO A C 1
ATOM 2653 O O . PRO A 1 349 ? 18.172 -12.281 -24.234 1 67.88 349 PRO A O 1
ATOM 2656 N N . ALA A 1 350 ? 16.703 -10.742 -23.5 1 62 350 ALA A N 1
ATOM 2657 C CA . ALA A 1 350 ? 17.375 -10.562 -22.219 1 62 350 ALA A CA 1
ATOM 2658 C C . ALA A 1 350 ? 17.234 -11.805 -21.344 1 62 350 ALA A C 1
ATOM 2660 O O . ALA A 1 350 ? 18.031 -12.016 -20.422 1 62 350 ALA A O 1
ATOM 2661 N N . LYS A 1 351 ? 16.312 -12.68 -21.828 1 69.94 351 LYS A N 1
ATOM 2662 C CA . LYS A 1 351 ? 15.992 -13.844 -21 1 69.94 351 LYS A CA 1
ATOM 2663 C C . LYS A 1 351 ? 16.609 -15.109 -21.578 1 69.94 351 LYS A C 1
ATOM 2665 O O . LYS A 1 351 ? 16.312 -16.219 -21.125 1 69.94 351 LYS A O 1
ATOM 2670 N N . ARG A 1 352 ? 17.469 -14.867 -22.453 1 84.31 352 ARG A N 1
ATOM 2671 C CA . ARG A 1 352 ? 18.078 -16.031 -23.109 1 84.31 352 ARG A CA 1
ATOM 2672 C C . ARG A 1 352 ? 19.328 -16.484 -22.359 1 84.31 352 ARG A C 1
ATOM 2674 O O . ARG A 1 352 ? 19.938 -17.5 -22.719 1 84.31 352 ARG A O 1
ATOM 2681 N N . ASP A 1 353 ? 19.766 -15.773 -21.406 1 88 353 ASP A N 1
ATOM 2682 C CA . ASP A 1 353 ? 20.891 -16.172 -20.562 1 88 353 ASP A CA 1
ATOM 2683 C C . ASP A 1 353 ? 20.547 -16.031 -19.094 1 88 353 ASP A C 1
ATOM 2685 O O . ASP A 1 353 ? 21.188 -15.266 -18.359 1 88 353 ASP A O 1
ATOM 2689 N N . PRO A 1 354 ? 19.531 -16.844 -18.688 1 89.62 354 PRO A N 1
ATOM 2690 C CA . PRO A 1 354 ? 19.156 -16.75 -17.266 1 89.62 354 PRO A CA 1
ATOM 2691 C C . PRO A 1 354 ? 20.281 -17.188 -16.328 1 89.62 354 PRO A C 1
ATOM 2693 O O . PRO A 1 354 ? 20.953 -18.172 -16.594 1 89.62 354 PRO A O 1
ATOM 2696 N N . ARG A 1 355 ? 20.484 -16.438 -15.25 1 86.62 355 ARG A N 1
ATOM 2697 C CA . ARG A 1 355 ? 21.547 -16.703 -14.289 1 86.62 355 ARG A CA 1
ATOM 2698 C C . ARG A 1 355 ? 21 -16.828 -12.875 1 86.62 355 ARG A C 1
ATOM 2700 O O . ARG A 1 355 ? 21.75 -17.109 -11.938 1 86.62 355 ARG A O 1
ATOM 2707 N N . THR A 1 356 ? 19.672 -16.609 -12.711 1 83.31 356 THR A N 1
ATOM 2708 C CA . THR A 1 356 ? 18.969 -16.766 -11.453 1 83.31 356 THR A CA 1
ATOM 2709 C C . THR A 1 356 ? 17.719 -17.641 -11.641 1 83.31 356 THR A C 1
ATOM 2711 O O . THR A 1 356 ? 17.266 -17.844 -12.766 1 83.31 356 THR A O 1
ATOM 2714 N N . ARG A 1 357 ? 17.234 -18.141 -10.562 1 87.25 357 ARG A N 1
ATOM 2715 C CA . ARG A 1 357 ? 16.016 -18.953 -10.609 1 87.25 357 ARG A CA 1
ATOM 2716 C C . ARG A 1 357 ? 14.867 -18.172 -11.234 1 87.25 357 ARG A C 1
ATOM 2718 O O . ARG A 1 357 ? 14.133 -18.688 -12.086 1 87.25 357 ARG A O 1
ATOM 2725 N N . GLN A 1 358 ? 14.734 -16.906 -10.852 1 78.44 358 GLN A N 1
ATOM 2726 C CA . GLN A 1 358 ? 13.625 -16.078 -11.289 1 78.44 358 GLN A CA 1
ATOM 2727 C C . GLN A 1 358 ? 13.688 -15.82 -12.797 1 78.44 358 GLN A C 1
ATOM 2729 O O . GLN A 1 358 ? 12.648 -15.742 -13.461 1 78.44 358 GLN A O 1
ATOM 2734 N N . SER A 1 359 ? 14.883 -15.766 -13.305 1 81.62 359 SER A N 1
ATOM 2735 C CA . SER A 1 359 ? 15.031 -15.562 -14.742 1 81.62 359 SER A CA 1
ATOM 2736 C C . SER A 1 359 ? 14.875 -16.875 -15.508 1 81.62 359 SER A C 1
ATOM 2738 O O . SER A 1 359 ? 14.352 -16.875 -16.625 1 81.62 359 SER A O 1
ATOM 2740 N N . ALA A 1 360 ? 15.305 -17.906 -14.875 1 90 360 ALA A N 1
ATOM 2741 C CA . ALA A 1 360 ? 15.266 -19.203 -15.539 1 90 360 ALA A CA 1
ATOM 2742 C C . ALA A 1 360 ? 13.828 -19.672 -15.734 1 90 360 ALA A C 1
ATOM 2744 O O . ALA A 1 360 ? 13.492 -20.234 -16.781 1 90 360 ALA A O 1
ATOM 2745 N N . ASP A 1 361 ? 13.039 -19.469 -14.781 1 88.44 361 ASP A N 1
ATOM 2746 C CA . ASP A 1 361 ? 11.664 -19.938 -14.891 1 88.44 361 ASP A CA 1
ATOM 2747 C C . ASP A 1 361 ? 10.859 -19.062 -15.852 1 88.44 361 ASP A C 1
ATOM 2749 O O . ASP A 1 361 ? 9.727 -19.391 -16.203 1 88.44 361 ASP A O 1
ATOM 2753 N N . HIS A 1 362 ? 11.445 -17.938 -16.344 1 87.38 362 HIS A N 1
ATOM 2754 C CA . HIS A 1 362 ? 10.836 -17.078 -17.344 1 87.38 362 HIS A CA 1
ATOM 2755 C C . HIS A 1 362 ? 11.633 -17.109 -18.656 1 87.38 362 HIS A C 1
ATOM 2757 O O . HIS A 1 362 ? 11.633 -16.125 -19.406 1 87.38 362 HIS A O 1
ATOM 2763 N N . SER A 1 363 ? 12.289 -18.109 -18.844 1 91.88 363 SER A N 1
ATOM 2764 C CA . SER A 1 363 ? 13.047 -18.312 -20.078 1 91.88 363 SER A CA 1
ATOM 2765 C C . SER A 1 363 ? 12.547 -19.547 -20.844 1 91.88 363 SER A C 1
ATOM 2767 O O . SER A 1 363 ? 12.82 -20.672 -20.453 1 91.88 363 SER A O 1
ATOM 2769 N N . MET A 1 364 ? 11.898 -19.25 -21.938 1 94.12 364 MET A N 1
ATOM 2770 C CA . MET A 1 364 ? 11.375 -20.328 -22.766 1 94.12 364 MET A CA 1
ATOM 2771 C C . MET A 1 364 ? 12.492 -21.281 -23.188 1 94.12 364 MET A C 1
ATOM 2773 O O . MET A 1 364 ? 12.336 -22.5 -23.094 1 94.12 364 MET A O 1
ATOM 2777 N N . VAL A 1 365 ? 13.609 -20.75 -23.547 1 94.75 365 VAL A N 1
ATOM 2778 C CA . VAL A 1 365 ? 14.719 -21.547 -24.047 1 94.75 365 VAL A CA 1
ATOM 2779 C C . VAL A 1 365 ? 15.297 -22.406 -22.938 1 94.75 365 VAL A C 1
ATOM 2781 O O . VAL A 1 365 ? 15.633 -23.578 -23.156 1 94.75 365 VAL A O 1
ATOM 2784 N N . TYR A 1 366 ? 15.352 -21.891 -21.719 1 96.56 366 TYR A N 1
ATOM 2785 C CA . TYR A 1 366 ? 15.844 -22.672 -20.594 1 96.56 366 TYR A CA 1
ATOM 2786 C C . TYR A 1 366 ? 14.867 -23.797 -20.25 1 96.56 366 TYR A C 1
ATOM 2788 O O . TYR A 1 366 ? 15.273 -24.938 -20.047 1 96.56 366 TYR A O 1
ATOM 2796 N N . ILE A 1 367 ? 13.586 -23.469 -20.172 1 96.88 367 ILE A N 1
ATOM 2797 C CA . ILE A 1 367 ? 12.547 -24.406 -19.766 1 96.88 367 ILE A CA 1
ATOM 2798 C C . ILE A 1 367 ? 12.516 -25.594 -20.703 1 96.88 367 ILE A C 1
ATOM 2800 O O . ILE A 1 367 ? 12.594 -26.75 -20.266 1 96.88 367 ILE A O 1
ATOM 2804 N N . ILE A 1 368 ? 12.555 -25.359 -21.953 1 97.44 368 ILE A N 1
ATOM 2805 C CA . ILE A 1 368 ? 12.477 -26.406 -22.969 1 97.44 368 ILE A CA 1
ATOM 2806 C C . ILE A 1 368 ? 13.758 -27.219 -22.953 1 97.44 368 ILE A C 1
ATOM 2808 O O . ILE A 1 368 ? 13.719 -28.453 -23.016 1 97.44 368 ILE A O 1
ATOM 2812 N N . SER A 1 369 ? 14.852 -26.516 -22.875 1 98.06 369 SER A N 1
ATOM 2813 C CA . SER A 1 369 ? 16.156 -27.172 -22.906 1 98.06 369 SER A CA 1
ATOM 2814 C C . SER A 1 369 ? 16.359 -28.031 -21.656 1 98.06 369 SER A C 1
ATOM 2816 O O . SER A 1 369 ? 17.016 -29.078 -21.734 1 98.06 369 SER A O 1
ATOM 2818 N N . THR A 1 370 ? 15.836 -27.625 -20.562 1 98.38 370 THR A N 1
ATOM 2819 C CA . THR A 1 370 ? 15.938 -28.406 -19.344 1 98.38 370 THR A CA 1
ATOM 2820 C C . THR A 1 370 ? 15.148 -29.703 -19.469 1 98.38 370 THR A C 1
ATOM 2822 O O . THR A 1 370 ? 15.617 -30.766 -19.047 1 98.38 370 THR A O 1
ATOM 2825 N N . VAL A 1 371 ? 13.977 -29.703 -20.031 1 98.56 371 VAL A N 1
ATOM 2826 C CA . VAL A 1 371 ? 13.18 -30.906 -20.234 1 98.56 371 VAL A CA 1
ATOM 2827 C C . VAL A 1 371 ? 13.898 -31.844 -21.203 1 98.56 371 VAL A C 1
ATOM 2829 O O . VAL A 1 371 ? 13.898 -33.062 -21 1 98.56 371 VAL A O 1
ATOM 2832 N N . LEU A 1 372 ? 14.531 -31.266 -22.219 1 98.5 372 LEU A N 1
ATOM 2833 C CA . LEU A 1 372 ? 15.305 -32.062 -23.172 1 98.5 372 LEU A CA 1
ATOM 2834 C C . LEU A 1 372 ? 16.453 -32.781 -22.469 1 98.5 372 LEU A C 1
ATOM 2836 O O . LEU A 1 372 ? 16.703 -33.969 -22.688 1 98.5 372 LEU A O 1
ATOM 2840 N N . ARG A 1 373 ? 17.172 -32 -21.672 1 98.62 373 ARG A N 1
ATOM 2841 C CA . ARG A 1 373 ? 18.266 -32.594 -20.906 1 98.62 373 ARG A CA 1
ATOM 2842 C C . ARG A 1 373 ? 17.766 -33.719 -20.016 1 98.62 373 ARG A C 1
ATOM 2844 O O . ARG A 1 373 ? 18.391 -34.781 -19.953 1 98.62 373 ARG A O 1
ATOM 2851 N N . LYS A 1 374 ? 16.672 -33.562 -19.359 1 98.56 374 LYS A N 1
ATOM 2852 C CA . LYS A 1 374 ? 16.109 -34.562 -18.484 1 98.56 374 LYS A CA 1
ATOM 2853 C C . LYS A 1 374 ? 15.75 -35.844 -19.281 1 98.56 374 LYS A C 1
ATOM 2855 O O . LYS A 1 374 ? 15.93 -36.938 -18.781 1 98.56 374 LYS A O 1
ATOM 2860 N N . ALA A 1 375 ? 15.242 -35.656 -20.438 1 98.69 375 ALA A N 1
ATOM 2861 C CA . ALA A 1 375 ? 14.914 -36.781 -21.281 1 98.69 375 ALA A CA 1
ATOM 2862 C C . ALA A 1 375 ? 16.172 -37.562 -21.688 1 98.69 375 ALA A C 1
ATOM 2864 O O . ALA A 1 375 ? 16.188 -38.781 -21.688 1 98.69 375 ALA A O 1
ATOM 2865 N N . VAL A 1 376 ? 17.203 -36.781 -22.016 1 98.38 376 VAL A N 1
ATOM 2866 C CA . VAL A 1 376 ? 18.469 -37.406 -22.406 1 98.38 376 VAL A CA 1
ATOM 2867 C C . VAL A 1 376 ? 19.031 -38.219 -21.234 1 98.38 376 VAL A C 1
ATOM 2869 O O . VAL A 1 376 ? 19.516 -39.312 -21.422 1 98.38 376 VAL A O 1
ATOM 2872 N N . GLU A 1 377 ? 18.938 -37.594 -20.109 1 97.88 377 GLU A N 1
ATOM 2873 C CA . GLU A 1 377 ? 19.469 -38.219 -18.922 1 97.88 377 GLU A CA 1
ATOM 2874 C C . GLU A 1 377 ? 18.641 -39.469 -18.547 1 97.88 377 GLU A C 1
ATOM 2876 O O . GLU A 1 377 ? 19.188 -40.469 -18.078 1 97.88 377 GLU A O 1
ATOM 2881 N N . ALA A 1 378 ? 17.344 -39.438 -18.766 1 97.25 378 ALA A N 1
ATOM 2882 C CA . ALA A 1 378 ? 16.453 -40.531 -18.422 1 97.25 378 ALA A CA 1
ATOM 2883 C C . ALA A 1 378 ? 16.594 -41.688 -19.422 1 97.25 378 ALA A C 1
ATOM 2885 O O . ALA A 1 378 ? 16.375 -42.844 -19.078 1 97.25 378 ALA A O 1
ATOM 2886 N N . ARG A 1 379 ? 16.859 -41.375 -20.641 1 96.19 379 ARG A N 1
ATOM 2887 C CA . ARG A 1 379 ? 17.078 -42.312 -21.734 1 96.19 379 ARG A CA 1
ATOM 2888 C C . ARG A 1 379 ? 15.781 -43.062 -22.094 1 96.19 379 ARG A C 1
ATOM 2890 O O . ARG A 1 379 ? 15.75 -43.844 -23.047 1 96.19 379 ARG A O 1
ATOM 2897 N N . GLU A 1 380 ? 14.773 -42.844 -21.359 1 97.12 380 GLU A N 1
ATOM 2898 C CA . GLU A 1 380 ? 13.445 -43.406 -21.656 1 97.12 380 GLU A CA 1
ATOM 2899 C C . GLU A 1 380 ? 12.352 -42.406 -21.281 1 97.12 380 GLU A C 1
ATOM 2901 O O . GLU A 1 380 ? 12.367 -41.844 -20.172 1 97.12 380 GLU A O 1
ATOM 2906 N N . VAL A 1 381 ? 11.422 -42.188 -22.25 1 98.06 381 VAL A N 1
ATOM 2907 C CA . VAL A 1 381 ? 10.266 -41.344 -22.031 1 98.06 381 VAL A CA 1
ATOM 2908 C C . VAL A 1 381 ? 8.984 -42.125 -22.312 1 98.06 381 VAL A C 1
ATOM 2910 O O . VAL A 1 381 ? 8.852 -42.75 -23.375 1 98.06 381 VAL A O 1
ATOM 2913 N N . PRO A 1 382 ? 8.078 -42.125 -21.375 1 98.31 382 PRO A N 1
ATOM 2914 C CA . PRO A 1 382 ? 6.828 -42.844 -21.609 1 98.31 382 PRO A CA 1
ATOM 2915 C C . PRO A 1 382 ? 6.102 -42.375 -22.859 1 98.31 382 PRO A C 1
ATOM 2917 O O . PRO A 1 382 ? 6.105 -41.188 -23.172 1 98.31 382 PRO A O 1
ATOM 2920 N N . SER A 1 383 ? 5.344 -43.312 -23.469 1 96.62 383 SER A N 1
ATOM 2921 C CA . SER A 1 383 ? 4.621 -43 -24.688 1 96.62 383 SER A CA 1
ATOM 2922 C C . SER A 1 383 ? 3.352 -42.219 -24.391 1 96.62 383 SER A C 1
ATOM 2924 O O . SER A 1 383 ? 2.9 -41.406 -25.219 1 96.62 383 SER A O 1
ATOM 2926 N N . ASP A 1 384 ? 2.809 -42.438 -23.219 1 96.75 384 ASP A N 1
ATOM 2927 C CA . ASP A 1 384 ? 1.641 -41.688 -22.797 1 96.75 384 ASP A CA 1
ATOM 2928 C C . ASP A 1 384 ? 2.039 -40.281 -22.344 1 96.75 384 ASP A C 1
ATOM 2930 O O . ASP A 1 384 ? 2.939 -40.125 -21.516 1 96.75 384 ASP A O 1
ATOM 2934 N N . VAL A 1 385 ? 1.381 -39.281 -22.828 1 95.69 385 VAL A N 1
ATOM 2935 C CA . VAL A 1 385 ? 1.784 -37.875 -22.609 1 95.69 385 VAL A CA 1
ATOM 2936 C C . VAL A 1 385 ? 1.686 -37.531 -21.125 1 95.69 385 VAL A C 1
ATOM 2938 O O . VAL A 1 385 ? 2.525 -36.812 -20.578 1 95.69 385 VAL A O 1
ATOM 2941 N N . CYS A 1 386 ? 0.652 -38 -20.391 1 97.69 386 CYS A N 1
ATOM 2942 C CA . CYS A 1 386 ? 0.52 -37.75 -18.969 1 97.69 386 CYS A CA 1
ATOM 2943 C C . CYS A 1 386 ? 1.651 -38.406 -18.188 1 97.69 386 CYS A C 1
ATOM 2945 O O . CYS A 1 386 ? 2.168 -37.812 -17.234 1 97.69 386 CYS A O 1
ATOM 2947 N N . ASP A 1 387 ? 1.971 -39.594 -18.609 1 98.25 387 ASP A N 1
ATOM 2948 C CA . ASP A 1 387 ? 3.111 -40.25 -17.984 1 98.25 387 ASP A CA 1
ATOM 2949 C C . ASP A 1 387 ? 4.41 -39.5 -18.281 1 98.25 387 ASP A C 1
ATOM 2951 O O . ASP A 1 387 ? 5.312 -39.469 -17.438 1 98.25 387 ASP A O 1
ATOM 2955 N N . ALA A 1 388 ? 4.566 -38.969 -19.469 1 98.19 388 ALA A N 1
ATOM 2956 C CA . ALA A 1 388 ? 5.734 -38.188 -19.828 1 98.19 388 ALA A CA 1
ATOM 2957 C C . ALA A 1 388 ? 5.805 -36.906 -18.969 1 98.19 388 ALA A C 1
ATOM 2959 O O . ALA A 1 388 ? 6.887 -36.5 -18.531 1 98.19 388 ALA A O 1
ATOM 2960 N N . TRP A 1 389 ? 4.613 -36.25 -18.766 1 98.06 389 TRP A N 1
ATOM 2961 C CA . TRP A 1 389 ? 4.535 -35.094 -17.844 1 98.06 389 TRP A CA 1
ATOM 2962 C C . TRP A 1 389 ? 5.078 -35.469 -16.469 1 98.06 389 TRP A C 1
ATOM 2964 O O . TRP A 1 389 ? 5.84 -34.719 -15.875 1 98.06 389 TRP A O 1
ATOM 2974 N N . CYS A 1 390 ? 4.652 -36.625 -15.977 1 98.38 390 CYS A N 1
ATOM 2975 C CA . CYS A 1 390 ? 5.086 -37.062 -14.664 1 98.38 390 CYS A CA 1
ATOM 2976 C C . CYS A 1 390 ? 6.586 -37.344 -14.648 1 98.38 390 CYS A C 1
ATOM 2978 O O . CYS A 1 390 ? 7.301 -36.844 -13.766 1 98.38 390 CYS A O 1
ATOM 2980 N N . ALA A 1 391 ? 7.098 -38 -15.641 1 98.19 391 ALA A N 1
ATOM 2981 C CA . ALA A 1 391 ? 8.484 -38.438 -15.68 1 98.19 391 ALA A CA 1
ATOM 2982 C C . ALA A 1 391 ? 9.445 -37.281 -15.828 1 98.19 391 ALA A C 1
ATOM 2984 O O . ALA A 1 391 ? 10.555 -37.312 -15.297 1 98.19 391 ALA A O 1
ATOM 2985 N N . LEU A 1 392 ? 9.008 -36.219 -16.5 1 98.38 392 LEU A N 1
ATOM 2986 C CA . LEU A 1 392 ? 9.922 -35.156 -16.859 1 98.38 392 LEU A CA 1
ATOM 2987 C C . LEU A 1 392 ? 9.477 -33.844 -16.203 1 98.38 392 LEU A C 1
ATOM 2989 O O . LEU A 1 392 ? 9.938 -32.75 -16.594 1 98.38 392 LEU A O 1
ATOM 2993 N N . MET A 1 393 ? 8.625 -33.906 -15.172 1 98.12 393 MET A N 1
ATOM 2994 C CA . MET A 1 393 ? 8.102 -32.719 -14.5 1 98.12 393 MET A CA 1
ATOM 2995 C C . MET A 1 393 ? 9.227 -31.828 -14.016 1 98.12 393 MET A C 1
ATOM 2997 O O . MET A 1 393 ? 10.195 -32.312 -13.414 1 98.12 393 MET A O 1
ATOM 3001 N N . LEU A 1 394 ? 9.117 -30.547 -14.32 1 97.81 394 LEU A N 1
ATOM 3002 C CA . LEU A 1 394 ? 10.078 -29.562 -13.812 1 97.81 394 LEU A CA 1
ATOM 3003 C C . LEU A 1 394 ? 9.844 -29.297 -12.328 1 97.81 394 LEU A C 1
ATOM 3005 O O . LEU A 1 394 ? 8.734 -28.922 -11.93 1 97.81 394 LEU A O 1
ATOM 3009 N N . THR A 1 395 ? 10.82 -29.484 -11.5 1 96.88 395 THR A N 1
ATOM 3010 C CA . THR A 1 395 ? 10.766 -29.359 -10.047 1 96.88 395 THR A CA 1
ATOM 3011 C C . THR A 1 395 ? 11.625 -28.188 -9.578 1 96.88 395 THR A C 1
ATOM 3013 O O . THR A 1 395 ? 12.367 -27.594 -10.367 1 96.88 395 THR A O 1
ATOM 3016 N N . PRO A 1 396 ? 11.531 -27.844 -8.297 1 95.69 396 PRO A N 1
ATOM 3017 C CA . PRO A 1 396 ? 12.398 -26.781 -7.773 1 95.69 396 PRO A CA 1
ATOM 3018 C C . PRO A 1 396 ? 13.883 -27.062 -8.039 1 95.69 396 PRO A C 1
ATOM 3020 O O . PRO A 1 396 ? 14.648 -26.125 -8.289 1 95.69 396 PRO A O 1
ATOM 3023 N N . TYR A 1 397 ? 14.312 -28.266 -8.125 1 96.12 397 TYR A N 1
ATOM 3024 C CA . TYR A 1 397 ? 15.711 -28.641 -8.289 1 96.12 397 TYR A CA 1
ATOM 3025 C C . TYR A 1 397 ? 16.203 -28.312 -9.695 1 96.12 397 TYR A C 1
ATOM 3027 O O . TYR A 1 397 ? 17.406 -28.125 -9.906 1 96.12 397 TYR A O 1
ATOM 3035 N N . ASP A 1 398 ? 15.32 -28.219 -10.609 1 97.25 398 ASP A N 1
ATOM 3036 C CA . ASP A 1 398 ? 15.664 -27.875 -11.992 1 97.25 398 ASP A CA 1
ATOM 3037 C C . ASP A 1 398 ? 16.031 -26.406 -12.117 1 97.25 398 ASP A C 1
ATOM 3039 O O . ASP A 1 398 ? 16.5 -25.953 -13.172 1 97.25 398 ASP A O 1
ATOM 3043 N N . TYR A 1 399 ? 15.906 -25.688 -11.055 1 95.5 399 TYR A N 1
ATOM 3044 C CA . TYR A 1 399 ? 16.188 -24.25 -11.078 1 95.5 399 TYR A CA 1
ATOM 3045 C C . TYR A 1 399 ? 17.281 -23.906 -10.07 1 95.5 399 TYR A C 1
ATOM 3047 O O . TYR A 1 399 ? 17.453 -22.734 -9.727 1 95.5 399 TYR A O 1
ATOM 3055 N N . SER A 1 400 ? 17.953 -24.875 -9.57 1 94.69 400 SER A N 1
ATOM 3056 C CA . SER A 1 400 ? 19.141 -24.641 -8.758 1 94.69 400 SER A CA 1
ATOM 3057 C C . SER A 1 400 ? 20.266 -24.016 -9.586 1 94.69 400 SER A C 1
ATOM 3059 O O . SER A 1 400 ? 20.234 -24.047 -10.812 1 94.69 400 SER A O 1
ATOM 3061 N N . GLU A 1 401 ? 21.234 -23.516 -8.914 1 92.88 401 GLU A N 1
ATOM 3062 C CA . GLU A 1 401 ? 22.375 -22.953 -9.602 1 92.88 401 GLU A CA 1
ATOM 3063 C C . GLU A 1 401 ? 23.047 -23.984 -10.5 1 92.88 401 GLU A C 1
ATOM 3065 O O . GLU A 1 401 ? 23.391 -23.688 -11.648 1 92.88 401 GLU A O 1
ATOM 3070 N N . LYS A 1 402 ? 23.188 -25.156 -9.992 1 94.94 402 LYS A N 1
ATOM 3071 C CA . LYS A 1 402 ? 23.812 -26.234 -10.758 1 94.94 402 LYS A CA 1
ATOM 3072 C C . LYS A 1 402 ? 23.016 -26.531 -12.023 1 94.94 402 LYS A C 1
ATOM 3074 O O . LYS A 1 402 ? 23.594 -26.75 -13.094 1 94.94 402 LYS A O 1
ATOM 3079 N N . SER A 1 403 ? 21.719 -26.547 -11.891 1 97 403 SER A N 1
ATOM 3080 C CA . SER A 1 403 ? 20.859 -26.844 -13.039 1 97 403 SER A CA 1
ATOM 3081 C C . SER A 1 403 ? 20.891 -25.719 -14.07 1 97 403 SER A C 1
ATOM 3083 O O . SER A 1 403 ? 20.953 -25.969 -15.273 1 97 403 SER A O 1
ATOM 3085 N N . ILE A 1 404 ? 20.891 -24.469 -13.609 1 96 404 ILE A N 1
ATOM 3086 C CA . ILE A 1 404 ? 20.828 -23.297 -14.484 1 96 404 ILE A CA 1
ATOM 3087 C C . ILE A 1 404 ? 22.078 -23.234 -15.352 1 96 404 ILE A C 1
ATOM 3089 O O . ILE A 1 404 ? 22.016 -22.844 -16.516 1 96 404 ILE A O 1
ATOM 3093 N N . PHE A 1 405 ? 23.219 -23.797 -14.805 1 95.94 405 PHE A N 1
ATOM 3094 C CA . PHE A 1 405 ? 24.484 -23.703 -15.539 1 95.94 405 PHE A CA 1
ATOM 3095 C C . PHE A 1 405 ? 24.891 -25.078 -16.078 1 95.94 405 PHE A C 1
ATOM 3097 O O . PHE A 1 405 ? 26.047 -25.266 -16.484 1 95.94 405 PHE A O 1
ATOM 3104 N N . ASN A 1 406 ? 24.016 -26.016 -16.078 1 97.5 406 ASN A N 1
ATOM 3105 C CA . ASN A 1 406 ? 24.312 -27.328 -16.641 1 97.5 406 ASN A CA 1
ATOM 3106 C C . ASN A 1 406 ? 24.75 -27.234 -18.094 1 97.5 406 ASN A C 1
ATOM 3108 O O . ASN A 1 406 ? 24.031 -26.688 -18.922 1 97.5 406 ASN A O 1
ATOM 3112 N N . PRO A 1 407 ? 25.828 -27.812 -18.469 1 97.56 407 PRO A N 1
ATOM 3113 C CA . PRO A 1 407 ? 26.375 -27.641 -19.812 1 97.56 407 PRO A CA 1
ATOM 3114 C C . PRO A 1 407 ? 25.469 -28.234 -20.891 1 97.56 407 PRO A C 1
ATOM 3116 O O . PRO A 1 407 ? 25.391 -27.703 -22 1 97.56 407 PRO A O 1
ATOM 3119 N N . THR A 1 408 ? 24.859 -29.328 -20.641 1 97.81 408 THR A N 1
ATOM 3120 C CA . THR A 1 408 ? 23.953 -29.938 -21.609 1 97.81 408 THR A CA 1
ATOM 3121 C C . THR A 1 408 ? 22.766 -29.016 -21.891 1 97.81 408 THR A C 1
ATOM 3123 O O . THR A 1 408 ? 22.391 -28.812 -23.047 1 97.81 408 THR A O 1
ATOM 3126 N N . THR A 1 409 ? 22.141 -28.5 -20.797 1 98.06 409 THR A N 1
ATOM 3127 C CA . THR A 1 409 ? 21.031 -27.547 -20.938 1 98.06 409 THR A CA 1
ATOM 3128 C C . THR A 1 409 ? 21.469 -26.344 -21.766 1 98.06 409 THR A C 1
ATOM 3130 O O . THR A 1 409 ? 20.781 -25.922 -22.688 1 98.06 409 THR A O 1
ATOM 3133 N N . ARG A 1 410 ? 22.625 -25.859 -21.453 1 97.31 410 ARG A N 1
ATOM 3134 C CA . ARG A 1 410 ? 23.156 -24.672 -22.125 1 97.31 410 ARG A CA 1
ATOM 3135 C C . ARG A 1 410 ? 23.406 -24.953 -23.609 1 97.31 410 ARG A C 1
ATOM 3137 O O . ARG A 1 410 ? 23.172 -24.094 -24.453 1 97.31 410 ARG A O 1
ATOM 3144 N N . ALA A 1 411 ? 23.906 -26.109 -23.891 1 97.38 411 ALA A N 1
ATOM 3145 C CA . ALA A 1 411 ? 24.125 -26.5 -25.281 1 97.38 411 ALA A CA 1
ATOM 3146 C C . ALA A 1 411 ? 22.812 -26.531 -26.062 1 97.38 411 ALA A C 1
ATOM 3148 O O . ALA A 1 411 ? 22.766 -26.078 -27.219 1 97.38 411 ALA A O 1
ATOM 3149 N N . PHE A 1 412 ? 21.797 -27.078 -25.516 1 97.88 412 PHE A N 1
ATOM 3150 C CA . PHE A 1 412 ? 20.5 -27.125 -26.172 1 97.88 412 PHE A CA 1
ATOM 3151 C C . PHE A 1 412 ? 19.922 -25.719 -26.344 1 97.88 412 PHE A C 1
ATOM 3153 O O . PHE A 1 412 ? 19.25 -25.438 -27.344 1 97.88 412 PHE A O 1
ATOM 3160 N N . MET A 1 413 ? 20.125 -24.859 -25.359 1 96.94 413 MET A N 1
ATOM 3161 C CA . MET A 1 413 ? 19.656 -23.469 -25.438 1 96.94 413 MET A CA 1
ATOM 3162 C C . MET A 1 413 ? 20.219 -22.781 -26.672 1 96.94 413 MET A C 1
ATOM 3164 O O . MET A 1 413 ? 19.5 -22.031 -27.344 1 96.94 413 MET A O 1
ATOM 3168 N N . THR A 1 414 ? 21.453 -23.078 -26.984 1 95.69 414 THR A N 1
ATOM 3169 C CA . THR A 1 414 ? 22.109 -22.469 -28.141 1 95.69 414 THR A CA 1
ATOM 3170 C C . THR A 1 414 ? 21.469 -22.922 -29.438 1 95.69 414 THR A C 1
ATOM 3172 O O . THR A 1 414 ? 21.469 -22.188 -30.438 1 95.69 414 THR A O 1
ATOM 3175 N N . LYS A 1 415 ? 20.875 -24.031 -29.391 1 96.75 415 LYS A N 1
ATOM 3176 C CA . LYS A 1 415 ? 20.25 -24.594 -30.594 1 96.75 415 LYS A CA 1
ATOM 3177 C C . LYS A 1 415 ? 18.781 -24.203 -30.672 1 96.75 415 LYS A C 1
ATOM 3179 O O . LYS A 1 415 ? 18.094 -24.531 -31.641 1 96.75 415 LYS A O 1
ATOM 3184 N N . THR A 1 416 ? 18.234 -23.578 -29.703 1 96 416 THR A N 1
ATOM 3185 C CA . THR A 1 416 ? 16.812 -23.312 -29.609 1 96 416 THR A CA 1
ATOM 3186 C C . THR A 1 416 ? 16.5 -21.891 -30.078 1 96 416 THR A C 1
ATOM 3188 O O . THR A 1 416 ? 17.125 -20.922 -29.625 1 96 416 THR A O 1
ATOM 3191 N N . GLN A 1 417 ? 15.555 -21.797 -30.953 1 93.56 417 GLN A N 1
ATOM 3192 C CA . GLN A 1 417 ? 15.055 -20.516 -31.438 1 93.56 417 GLN A CA 1
ATOM 3193 C C . GLN A 1 417 ? 13.594 -20.312 -31.047 1 93.56 417 GLN A C 1
ATOM 3195 O O . GLN A 1 417 ? 12.844 -21.281 -30.891 1 93.56 417 GLN A O 1
ATOM 3200 N N . PHE A 1 418 ? 13.242 -19.109 -30.844 1 92.5 418 PHE A N 1
ATOM 3201 C CA . PHE A 1 418 ? 11.883 -18.719 -30.469 1 92.5 418 PHE A CA 1
ATOM 3202 C C . PHE A 1 418 ? 11.312 -17.719 -31.469 1 92.5 418 PHE A C 1
ATOM 3204 O O . PHE A 1 418 ? 11.93 -16.688 -31.75 1 92.5 418 PHE A O 1
ATOM 3211 N N . LYS A 1 419 ? 10.133 -18.047 -32.062 1 93.12 419 LYS A N 1
ATOM 3212 C CA . LYS A 1 419 ? 9.523 -17.234 -33.094 1 93.12 419 LYS A CA 1
ATOM 3213 C C . LYS A 1 419 ? 8.086 -16.859 -32.75 1 93.12 419 LYS A C 1
ATOM 3215 O O . LYS A 1 419 ? 7.391 -17.609 -32.062 1 93.12 419 LYS A O 1
ATOM 3220 N N . HIS A 1 420 ? 7.688 -15.727 -33.219 1 95.56 420 HIS A N 1
ATOM 3221 C CA . HIS A 1 420 ? 6.293 -15.32 -33.125 1 95.56 420 HIS A CA 1
ATOM 3222 C C . HIS A 1 420 ? 5.449 -16 -34.219 1 95.56 420 HIS A C 1
ATOM 3224 O O . HIS A 1 420 ? 5.812 -15.992 -35.375 1 95.56 420 HIS A O 1
ATOM 3230 N N . GLY A 1 421 ? 4.355 -16.516 -33.875 1 95.75 421 GLY A N 1
ATOM 3231 C CA . GLY A 1 421 ? 3.525 -17.297 -34.781 1 95.75 421 GLY A CA 1
ATOM 3232 C C . GLY A 1 421 ? 2.609 -16.438 -35.625 1 95.75 421 GLY A C 1
ATOM 3233 O O . GLY A 1 421 ? 1.928 -16.953 -36.531 1 95.75 421 GLY A O 1
ATOM 3234 N N . GLY A 1 422 ? 2.582 -15.141 -35.281 1 95.31 422 GLY A N 1
ATOM 3235 C CA . GLY A 1 422 ? 1.788 -14.211 -36.062 1 95.31 422 GLY A CA 1
ATOM 3236 C C . GLY A 1 422 ? 0.335 -14.156 -35.656 1 95.31 422 GLY A C 1
ATOM 3237 O O . GLY A 1 422 ? -0.016 -14.617 -34.562 1 95.31 422 GLY A O 1
ATOM 3238 N N . ALA A 1 423 ? -0.491 -13.656 -36.531 1 95.69 423 ALA A N 1
ATOM 3239 C CA . ALA A 1 423 ? -1.885 -13.336 -36.25 1 95.69 423 ALA A CA 1
ATOM 3240 C C . ALA A 1 423 ? -2.684 -14.602 -35.938 1 95.69 423 ALA A C 1
ATOM 3242 O O . ALA A 1 423 ? -3.598 -14.586 -35.125 1 95.69 423 ALA A O 1
ATOM 3243 N N . GLU A 1 424 ? -2.346 -15.586 -36.656 1 94.81 424 GLU A N 1
ATOM 3244 C CA . GLU A 1 424 ? -3.064 -16.844 -36.469 1 94.81 424 GLU A CA 1
ATOM 3245 C C . GLU A 1 424 ? -2.906 -17.375 -35.062 1 94.81 424 GLU A C 1
ATOM 3247 O O . GLU A 1 424 ? -3.85 -17.922 -34.469 1 94.81 424 GLU A O 1
ATOM 3252 N N . TYR A 1 425 ? -1.741 -17.266 -34.5 1 95.69 425 TYR A N 1
ATOM 3253 C CA . TYR A 1 425 ? -1.501 -17.656 -33.094 1 95.69 425 TYR A CA 1
ATOM 3254 C C . TYR A 1 425 ? -2.121 -16.656 -32.125 1 95.69 425 TYR A C 1
ATOM 3256 O O . TYR A 1 425 ? -2.756 -17.047 -31.156 1 95.69 425 TYR A O 1
ATOM 3264 N N . ASP A 1 426 ? -2.016 -15.414 -32.438 1 94.44 426 ASP A N 1
ATOM 3265 C CA . ASP A 1 426 ? -2.486 -14.352 -31.547 1 94.44 426 ASP A CA 1
ATOM 3266 C C . ASP A 1 426 ? -4.008 -14.375 -31.422 1 94.44 426 ASP A C 1
ATOM 3268 O O . ASP A 1 426 ? -4.555 -14.047 -30.375 1 94.44 426 ASP A O 1
ATOM 3272 N N . ALA A 1 427 ? -4.664 -14.773 -32.438 1 93.06 427 ALA A N 1
ATOM 3273 C CA . ALA A 1 427 ? -6.125 -14.773 -32.469 1 93.06 427 ALA A CA 1
ATOM 3274 C C . ALA A 1 427 ? -6.691 -15.805 -31.5 1 93.06 427 ALA A C 1
ATOM 3276 O O . ALA A 1 427 ? -7.848 -15.695 -31.078 1 93.06 427 ALA A O 1
ATOM 3277 N N . LYS A 1 428 ? -5.91 -16.719 -31.078 1 92.56 428 LYS A N 1
ATOM 3278 C CA . LYS A 1 428 ? -6.383 -17.781 -30.219 1 92.56 428 LYS A CA 1
ATOM 3279 C C . LYS A 1 428 ? -6.168 -17.438 -28.75 1 92.56 428 LYS A C 1
ATOM 3281 O O . LYS A 1 428 ? -6.727 -18.078 -27.859 1 92.56 428 LYS A O 1
ATOM 3286 N N . TYR A 1 429 ? -5.473 -16.422 -28.484 1 89.69 429 TYR A N 1
ATOM 3287 C CA . TYR A 1 429 ? -5.25 -15.953 -27.125 1 89.69 429 TYR A CA 1
ATOM 3288 C C . TYR A 1 429 ? -6.301 -14.922 -26.734 1 89.69 429 TYR A C 1
ATOM 3290 O O . TYR A 1 429 ? -6.672 -14.07 -27.531 1 89.69 429 TYR A O 1
ATOM 3298 N N . PRO A 1 430 ? -7.004 -15.125 -25.562 1 89.06 430 PRO A N 1
ATOM 3299 C CA . PRO A 1 430 ? -6.586 -15.961 -24.438 1 89.06 430 PRO A CA 1
ATOM 3300 C C . PRO A 1 430 ? -7.441 -17.219 -24.281 1 89.06 430 PRO A C 1
ATOM 3302 O O . PRO A 1 430 ? -7.414 -17.859 -23.234 1 89.06 430 PRO A O 1
ATOM 3305 N N . GLU A 1 431 ? -8.203 -17.438 -25.297 1 88.56 431 GLU A N 1
ATOM 3306 C CA . GLU A 1 431 ? -8.969 -18.688 -25.234 1 88.56 431 GLU A CA 1
ATOM 3307 C C . GLU A 1 431 ? -8.055 -19.891 -25.016 1 88.56 431 GLU A C 1
ATOM 3309 O O . GLU A 1 431 ? -8.398 -20.797 -24.266 1 88.56 431 GLU A O 1
ATOM 3314 N N . GLY A 1 432 ? -7.004 -19.859 -25.734 1 92.44 432 GLY A N 1
ATOM 3315 C CA . GLY A 1 432 ? -5.949 -20.859 -25.609 1 92.44 432 GLY A CA 1
ATOM 3316 C C . GLY A 1 432 ? -4.559 -20.25 -25.594 1 92.44 432 GLY A C 1
ATOM 3317 O O . GLY A 1 432 ? -4.406 -19.031 -25.609 1 92.44 432 GLY A O 1
ATOM 3318 N N . ILE A 1 433 ? -3.557 -21.109 -25.5 1 94.38 433 ILE A N 1
ATOM 3319 C CA . ILE A 1 433 ? -2.168 -20.656 -25.5 1 94.38 433 ILE A CA 1
ATOM 3320 C C . ILE A 1 433 ? -1.388 -21.406 -26.578 1 94.38 433 ILE A C 1
ATOM 3322 O O . ILE A 1 433 ? -0.518 -22.234 -26.266 1 94.38 433 ILE A O 1
ATOM 3326 N N . PRO A 1 434 ? -1.654 -21.062 -27.828 1 96.81 434 PRO A N 1
ATOM 3327 C CA . PRO A 1 434 ? -1.143 -21.844 -28.953 1 96.81 434 PRO A CA 1
ATOM 3328 C C . PRO A 1 434 ? 0.382 -21.828 -29.031 1 96.81 434 PRO A C 1
ATOM 3330 O O . PRO A 1 434 ? 0.986 -20.75 -29.078 1 96.81 434 PRO A O 1
ATOM 3333 N N . SER A 1 435 ? 0.988 -23.016 -29.141 1 97.12 435 SER A N 1
ATOM 3334 C CA . SER A 1 435 ? 2.43 -23.172 -29.297 1 97.12 435 SER A CA 1
ATOM 3335 C C . SER A 1 435 ? 2.768 -24.391 -30.156 1 97.12 435 SER A C 1
ATOM 3337 O O . SER A 1 435 ? 1.951 -25.297 -30.297 1 97.12 435 SER A O 1
ATOM 3339 N N . ARG A 1 436 ? 3.891 -24.266 -30.781 1 97.81 436 ARG A N 1
ATOM 3340 C CA . ARG A 1 436 ? 4.395 -25.328 -31.641 1 97.81 436 ARG A CA 1
ATOM 3341 C C . ARG A 1 436 ? 5.898 -25.516 -31.453 1 97.81 436 ARG A C 1
ATOM 3343 O O . ARG A 1 436 ? 6.637 -24.531 -31.344 1 97.81 436 ARG A O 1
ATOM 3350 N N . VAL A 1 437 ? 6.348 -26.781 -31.359 1 98.44 437 VAL A N 1
ATOM 3351 C CA . VAL A 1 437 ? 7.77 -27.109 -31.281 1 98.44 437 VAL A CA 1
ATOM 3352 C C . VAL A 1 437 ? 8.18 -27.938 -32.5 1 98.44 437 VAL A C 1
ATOM 3354 O O . VAL A 1 437 ? 7.492 -28.906 -32.844 1 98.44 437 VAL A O 1
ATOM 3357 N N . SER A 1 438 ? 9.25 -27.516 -33.062 1 98.62 438 SER A N 1
ATOM 3358 C CA . SER A 1 438 ? 9.828 -28.25 -34.188 1 98.62 438 SER A CA 1
ATOM 3359 C C . SER A 1 438 ? 11.297 -28.547 -33.938 1 98.62 438 SER A C 1
ATOM 3361 O O . SER A 1 438 ? 12.062 -27.688 -33.531 1 98.62 438 SER A O 1
ATOM 3363 N N . ILE A 1 439 ? 11.695 -29.797 -34.188 1 98.69 439 ILE A N 1
ATOM 3364 C CA . ILE A 1 439 ? 13.078 -30.234 -34 1 98.69 439 ILE A CA 1
ATOM 3365 C C . ILE A 1 439 ? 13.633 -30.75 -35.344 1 98.69 439 ILE A C 1
ATOM 3367 O O . ILE A 1 439 ? 13.102 -31.703 -35.906 1 98.69 439 ILE A O 1
ATOM 3371 N N . ALA A 1 440 ? 14.711 -30.078 -35.75 1 98.69 440 ALA A N 1
ATOM 3372 C CA . ALA A 1 440 ? 15.406 -30.516 -36.969 1 98.69 440 ALA A CA 1
ATOM 3373 C C . ALA A 1 440 ? 16.562 -31.453 -36.625 1 98.69 440 ALA A C 1
ATOM 3375 O O . ALA A 1 440 ? 17.375 -31.156 -35.75 1 98.69 440 ALA A O 1
ATOM 3376 N N . LEU A 1 441 ? 16.609 -32.5 -37.375 1 98.12 441 LEU A N 1
ATOM 3377 C CA . LEU A 1 441 ? 17.672 -33.5 -37.188 1 98.12 441 LEU A CA 1
ATOM 3378 C C . LEU A 1 441 ? 18.719 -33.344 -38.281 1 98.12 441 LEU A C 1
ATOM 3380 O O . LEU A 1 441 ? 18.438 -32.781 -39.344 1 98.12 441 LEU A O 1
ATOM 3384 N N . SER A 1 442 ? 19.844 -33.906 -38.031 1 97 442 SER A N 1
ATOM 3385 C CA . SER A 1 442 ? 20.984 -33.75 -38.938 1 97 442 SER A CA 1
ATOM 3386 C C . SER A 1 442 ? 20.766 -34.469 -40.25 1 97 442 SER A C 1
ATOM 3388 O O . SER A 1 442 ? 21.406 -34.156 -41.25 1 97 442 SER A O 1
ATOM 3390 N N . ASP A 1 443 ? 19.891 -35.375 -40.344 1 97.31 443 ASP A N 1
ATOM 3391 C CA . ASP A 1 443 ? 19.641 -36.125 -41.562 1 97.31 443 ASP A CA 1
ATOM 3392 C C . ASP A 1 443 ? 18.609 -35.406 -42.438 1 97.31 443 ASP A C 1
ATOM 3394 O O . ASP A 1 443 ? 18.172 -35.938 -43.469 1 97.31 443 ASP A O 1
ATOM 3398 N N . GLY A 1 444 ? 18.125 -34.312 -41.938 1 97.06 444 GLY A N 1
ATOM 3399 C CA . GLY A 1 444 ? 17.188 -33.531 -42.719 1 97.06 444 GLY A CA 1
ATOM 3400 C C . GLY A 1 444 ? 15.75 -33.688 -42.25 1 97.06 444 GLY A C 1
ATOM 3401 O O . GLY A 1 444 ? 14.891 -32.875 -42.625 1 97.06 444 GLY A O 1
ATOM 3402 N N . THR A 1 445 ? 15.555 -34.594 -41.438 1 97.75 445 THR A N 1
ATOM 3403 C CA . THR A 1 445 ? 14.211 -34.812 -40.906 1 97.75 445 THR A CA 1
ATOM 3404 C C . THR A 1 445 ? 13.82 -33.688 -39.938 1 97.75 445 THR A C 1
ATOM 3406 O O . THR A 1 445 ? 14.641 -33.25 -39.125 1 97.75 445 THR A O 1
ATOM 3409 N N . THR A 1 446 ? 12.531 -33.281 -40.094 1 98.25 446 THR A N 1
ATOM 3410 C CA . THR A 1 446 ? 11.977 -32.344 -39.125 1 98.25 446 THR A CA 1
ATOM 3411 C C . THR A 1 446 ? 10.82 -33 -38.344 1 98.25 446 THR A C 1
ATOM 3413 O O . THR A 1 446 ? 9.852 -33.438 -38.938 1 98.25 446 THR A O 1
ATOM 3416 N N . LEU A 1 447 ? 10.953 -33.094 -37.094 1 98.56 447 LEU A N 1
ATOM 3417 C CA . LEU A 1 447 ? 9.898 -33.531 -36.188 1 98.56 447 LEU A CA 1
ATOM 3418 C C . LEU A 1 447 ? 9.094 -32.375 -35.656 1 98.56 447 LEU A C 1
ATOM 3420 O O . LEU A 1 447 ? 9.656 -31.375 -35.188 1 98.56 447 LEU A O 1
ATOM 3424 N N . ASP A 1 448 ? 7.77 -32.469 -35.75 1 98.5 448 ASP A N 1
ATOM 3425 C CA . ASP A 1 448 ? 6.91 -31.344 -35.438 1 98.5 448 ASP A CA 1
ATOM 3426 C C . ASP A 1 448 ? 5.773 -31.75 -34.5 1 98.5 448 ASP A C 1
ATOM 3428 O O . ASP A 1 448 ? 5.098 -32.75 -34.75 1 98.5 448 ASP A O 1
ATOM 3432 N N . SER A 1 449 ? 5.531 -31.016 -33.531 1 97.75 449 SER A N 1
ATOM 3433 C CA . SER A 1 449 ? 4.516 -31.328 -32.531 1 97.75 449 SER A CA 1
ATOM 3434 C C . SER A 1 449 ? 3.119 -30.969 -33.031 1 97.75 449 SER A C 1
ATOM 3436 O O . SER A 1 449 ? 2.119 -31.375 -32.438 1 97.75 449 SER A O 1
ATOM 3438 N N . SER A 1 450 ? 3.025 -30.234 -34.094 1 96.31 450 SER A N 1
ATOM 3439 C CA . SER A 1 450 ? 1.817 -29.516 -34.469 1 96.31 450 SER A CA 1
ATOM 3440 C C . SER A 1 450 ? 1.449 -28.453 -33.438 1 96.31 450 SER A C 1
ATOM 3442 O O . SER A 1 450 ? 2.143 -28.297 -32.438 1 96.31 450 SER A O 1
ATOM 3444 N N . ARG A 1 451 ? 0.381 -27.703 -33.719 1 96.5 451 ARG A N 1
ATOM 3445 C CA . ARG A 1 451 ? -0.021 -26.609 -32.812 1 96.5 451 ARG A CA 1
ATOM 3446 C C . ARG A 1 451 ? -0.804 -27.156 -31.641 1 96.5 451 ARG A C 1
ATOM 3448 O O . ARG A 1 451 ? -1.779 -27.891 -31.797 1 96.5 451 ARG A O 1
ATOM 3455 N N . ILE A 1 452 ? -0.294 -26.859 -30.453 1 96.69 452 ILE A N 1
ATOM 3456 C CA . ILE A 1 452 ? -0.969 -27.188 -29.203 1 96.69 452 ILE A CA 1
ATOM 3457 C C . ILE A 1 452 ? -1.724 -25.953 -28.688 1 96.69 452 ILE A C 1
ATOM 3459 O O . ILE A 1 452 ? -1.117 -24.922 -28.422 1 96.69 452 ILE A O 1
ATOM 3463 N N . VAL A 1 453 ? -2.998 -26.047 -28.5 1 96.44 453 VAL A N 1
ATOM 3464 C CA . VAL A 1 453 ? -3.789 -24.891 -28.109 1 96.44 453 VAL A CA 1
ATOM 3465 C C . VAL A 1 453 ? -4.16 -24.984 -26.625 1 96.44 453 VAL A C 1
ATOM 3467 O O . VAL A 1 453 ? -4.145 -23.984 -25.906 1 96.44 453 VAL A O 1
ATOM 3470 N N . PHE A 1 454 ? -4.539 -26.156 -26.141 1 96.81 454 PHE A N 1
ATOM 3471 C CA . PHE A 1 454 ? -4.973 -26.406 -24.781 1 96.81 454 PHE A CA 1
ATOM 3472 C C . PHE A 1 454 ? -4.133 -27.5 -24.141 1 96.81 454 PHE A C 1
ATOM 3474 O O . PHE A 1 454 ? -4.582 -28.641 -24.016 1 96.81 454 PHE A O 1
ATOM 3481 N N . PRO A 1 455 ? -2.932 -27.203 -23.688 1 97.19 455 PRO A N 1
ATOM 3482 C CA . PRO A 1 455 ? -2.074 -28.219 -23.062 1 97.19 455 PRO A CA 1
ATOM 3483 C C . PRO A 1 455 ? -2.693 -28.828 -21.812 1 97.19 455 PRO A C 1
ATOM 3485 O O . PRO A 1 455 ? -3.686 -28.297 -21.297 1 97.19 455 PRO A O 1
ATOM 3488 N N . THR A 1 456 ? -2.146 -29.984 -21.375 1 97.25 456 THR A N 1
ATOM 3489 C CA . THR A 1 456 ? -2.549 -30.594 -20.109 1 97.25 456 THR A CA 1
ATOM 3490 C C . THR A 1 456 ? -2.5 -29.578 -18.969 1 97.25 456 THR A C 1
ATOM 3492 O O . THR A 1 456 ? -1.53 -28.828 -18.859 1 97.25 456 THR A O 1
ATOM 3495 N N . GLY A 1 457 ? -3.523 -29.484 -18.172 1 96.38 457 GLY A N 1
ATOM 3496 C CA . GLY A 1 457 ? -3.627 -28.5 -17.109 1 96.38 457 GLY A CA 1
ATOM 3497 C C . GLY A 1 457 ? -4.496 -27.312 -17.469 1 96.38 457 GLY A C 1
ATOM 3498 O O . GLY A 1 457 ? -4.992 -26.609 -16.594 1 96.38 457 GLY A O 1
ATOM 3499 N N . HIS A 1 458 ? -4.582 -27.047 -18.797 1 96.25 458 HIS A N 1
ATOM 3500 C CA . HIS A 1 458 ? -5.484 -25.984 -19.25 1 96.25 458 HIS A CA 1
ATOM 3501 C C . HIS A 1 458 ? -6.941 -26.359 -18.984 1 96.25 458 HIS A C 1
ATOM 3503 O O . HIS A 1 458 ? -7.332 -27.516 -19.156 1 96.25 458 HIS A O 1
ATOM 3509 N N . ALA A 1 459 ? -7.707 -25.391 -18.672 1 94.44 459 ALA A N 1
ATOM 3510 C CA . ALA A 1 459 ? -9.094 -25.625 -18.266 1 94.44 459 ALA A CA 1
ATOM 3511 C C . ALA A 1 459 ? -9.898 -26.219 -19.422 1 94.44 459 ALA A C 1
ATOM 3513 O O . ALA A 1 459 ? -10.852 -26.984 -19.188 1 94.44 459 ALA A O 1
ATOM 3514 N N . SER A 1 460 ? -9.492 -25.969 -20.656 1 94.69 460 SER A N 1
ATOM 3515 C CA . SER A 1 460 ? -10.242 -26.422 -21.812 1 94.69 460 SER A CA 1
ATOM 3516 C C . SER A 1 460 ? -9.703 -27.75 -22.344 1 94.69 460 SER A C 1
ATOM 3518 O O . SER A 1 460 ? -10.195 -28.281 -23.344 1 94.69 460 SER A O 1
ATOM 3520 N N . ASN A 1 461 ? -8.633 -28.266 -21.688 1 96.75 461 ASN A N 1
ATOM 3521 C CA . ASN A 1 461 ? -8.133 -29.578 -22.078 1 96.75 461 ASN A CA 1
ATOM 3522 C C . ASN A 1 461 ? -9.078 -30.703 -21.641 1 96.75 461 ASN A C 1
ATOM 3524 O O . ASN A 1 461 ? -9.391 -30.812 -20.453 1 96.75 461 ASN A O 1
ATOM 3528 N N . THR A 1 462 ? -9.562 -31.516 -22.516 1 91.94 462 THR A N 1
ATOM 3529 C CA . THR A 1 462 ? -10.492 -32.594 -22.188 1 91.94 462 THR A CA 1
ATOM 3530 C C . THR A 1 462 ? -9.883 -33.938 -22.484 1 91.94 462 THR A C 1
ATOM 3532 O O . THR A 1 462 ? -10.523 -34.969 -22.281 1 91.94 462 THR A O 1
ATOM 3535 N N . GLU A 1 463 ? -8.703 -33.969 -22.828 1 92.88 463 GLU A N 1
ATOM 3536 C CA . GLU A 1 463 ? -8.102 -35.188 -23.328 1 92.88 463 GLU A CA 1
ATOM 3537 C C . GLU A 1 463 ? -7.223 -35.844 -22.266 1 92.88 463 GLU A C 1
ATOM 3539 O O . GLU A 1 463 ? -7.18 -37.062 -22.156 1 92.88 463 GLU A O 1
ATOM 3544 N N . SER A 1 464 ? -6.629 -35.094 -21.469 1 95.75 464 SER A N 1
ATOM 3545 C CA . SER A 1 464 ? -5.598 -35.594 -20.562 1 95.75 464 SER A CA 1
ATOM 3546 C C . SER A 1 464 ? -6.203 -36.062 -19.234 1 95.75 464 SER A C 1
ATOM 3548 O O . SER A 1 464 ? -7.23 -35.531 -18.812 1 95.75 464 SER A O 1
ATOM 3550 N N . ASP A 1 465 ? -5.562 -37 -18.609 1 97.31 465 ASP A N 1
ATOM 3551 C CA . ASP A 1 465 ? -5.863 -37.375 -17.234 1 97.31 465 ASP A CA 1
ATOM 3552 C C . ASP A 1 465 ? -5.188 -36.438 -16.25 1 97.31 465 ASP A C 1
ATOM 3554 O O . ASP A 1 465 ? -4.168 -36.781 -15.648 1 97.31 465 ASP A O 1
ATOM 3558 N N . LEU A 1 466 ? -5.82 -35.375 -16.047 1 96.88 466 LEU A N 1
ATOM 3559 C CA . LEU A 1 466 ? -5.273 -34.312 -15.203 1 96.88 466 LEU A CA 1
ATOM 3560 C C . LEU A 1 466 ? -5.023 -34.812 -13.781 1 96.88 466 LEU A C 1
ATOM 3562 O O . LEU A 1 466 ? -4.023 -34.469 -13.164 1 96.88 466 LEU A O 1
ATOM 3566 N N . LEU A 1 467 ? -5.91 -35.625 -13.266 1 97.56 467 LEU A N 1
ATOM 3567 C CA . LEU A 1 467 ? -5.82 -36.094 -11.891 1 97.56 467 LEU A CA 1
ATOM 3568 C C . LEU A 1 467 ? -4.57 -36.938 -11.695 1 97.56 467 LEU A C 1
ATOM 3570 O O . LEU A 1 467 ? -3.934 -36.875 -10.641 1 97.56 467 LEU A O 1
ATOM 3574 N N . LYS A 1 468 ? -4.27 -37.719 -12.664 1 98 468 LYS A N 1
ATOM 3575 C CA . LYS A 1 468 ? -3.059 -38.531 -12.594 1 98 468 LYS A CA 1
ATOM 3576 C C . LYS A 1 468 ? -1.819 -37.656 -12.445 1 98 468 LYS A C 1
ATOM 3578 O O . LYS A 1 468 ? -0.97 -37.906 -11.586 1 98 468 LYS A O 1
ATOM 3583 N N . VAL A 1 469 ? -1.688 -36.625 -13.242 1 98.25 469 VAL A N 1
ATOM 3584 C CA . VAL A 1 469 ? -0.53 -35.75 -13.227 1 98.25 469 VAL A CA 1
ATOM 3585 C C . VAL A 1 469 ? -0.489 -34.969 -11.906 1 98.25 469 VAL A C 1
ATOM 3587 O O . VAL A 1 469 ? 0.575 -34.812 -11.305 1 98.25 469 VAL A O 1
ATOM 3590 N N . LEU A 1 470 ? -1.649 -34.5 -11.422 1 98.12 470 LEU A N 1
ATOM 3591 C CA . LEU A 1 470 ? -1.713 -33.75 -10.18 1 98.12 470 LEU A CA 1
ATOM 3592 C C . LEU A 1 470 ? -1.333 -34.625 -8.992 1 98.12 470 LEU A C 1
ATOM 3594 O O . LEU A 1 470 ? -0.632 -34.156 -8.086 1 98.12 470 LEU A O 1
ATOM 3598 N N . ARG A 1 471 ? -1.821 -35.844 -8.977 1 98 471 ARG A N 1
ATOM 3599 C CA . ARG A 1 471 ? -1.481 -36.75 -7.883 1 98 471 ARG A CA 1
ATOM 3600 C C . ARG A 1 471 ? 0.023 -36.969 -7.812 1 98 471 ARG A C 1
ATOM 3602 O O . ARG A 1 471 ? 0.598 -37.031 -6.723 1 98 471 ARG A O 1
ATOM 3609 N N . TYR A 1 472 ? 0.624 -37.156 -8.938 1 98.38 472 TYR A N 1
ATOM 3610 C CA . TYR A 1 472 ? 2.076 -37.281 -8.977 1 98.38 472 TYR A CA 1
ATOM 3611 C C . TYR A 1 472 ? 2.744 -36.031 -8.422 1 98.38 472 TYR A C 1
ATOM 3613 O O . TYR A 1 472 ? 3.672 -36.094 -7.613 1 98.38 472 TYR A O 1
ATOM 3621 N N . LYS A 1 473 ? 2.312 -34.844 -8.828 1 98.31 473 LYS A N 1
ATOM 3622 C CA . LYS A 1 473 ? 2.855 -33.594 -8.367 1 98.31 473 LYS A CA 1
ATOM 3623 C C . LYS A 1 473 ? 2.697 -33.438 -6.855 1 98.31 473 LYS A C 1
ATOM 3625 O O . LYS A 1 473 ? 3.623 -33 -6.168 1 98.31 473 LYS A O 1
ATOM 3630 N N . PHE A 1 474 ? 1.459 -33.781 -6.375 1 98.31 474 PHE A N 1
ATOM 3631 C CA . PHE A 1 474 ? 1.179 -33.688 -4.949 1 98.31 474 PHE A CA 1
ATOM 3632 C C . PHE A 1 474 ? 2.16 -34.531 -4.145 1 98.31 474 PHE A C 1
ATOM 3634 O O . PHE A 1 474 ? 2.719 -34.062 -3.148 1 98.31 474 PHE A O 1
ATOM 3641 N N . GLN A 1 475 ? 2.338 -35.688 -4.656 1 98.06 475 GLN A N 1
ATOM 3642 C CA . GLN A 1 475 ? 3.256 -36.625 -3.977 1 98.06 475 GLN A CA 1
ATOM 3643 C C . GLN A 1 475 ? 4.688 -36.094 -4.027 1 98.06 475 GLN A C 1
ATOM 3645 O O . GLN A 1 475 ? 5.383 -36.062 -3.008 1 98.06 475 GLN A O 1
ATOM 3650 N N . MET A 1 476 ? 5.121 -35.688 -5.164 1 97.38 476 MET A N 1
ATOM 3651 C CA . MET A 1 476 ? 6.477 -35.188 -5.352 1 97.38 476 MET A CA 1
ATOM 3652 C C . MET A 1 476 ? 6.742 -33.969 -4.453 1 97.38 476 MET A C 1
ATOM 3654 O O . MET A 1 476 ? 7.738 -33.938 -3.729 1 97.38 476 MET A O 1
ATOM 3658 N N . MET A 1 477 ? 5.875 -33.031 -4.434 1 97.44 477 MET A N 1
ATOM 3659 C CA . MET A 1 477 ? 6.039 -31.812 -3.637 1 97.44 477 MET A CA 1
ATOM 3660 C C . MET A 1 477 ? 6.004 -32.125 -2.146 1 97.44 477 MET A C 1
ATOM 3662 O O . MET A 1 477 ? 6.781 -31.562 -1.369 1 97.44 477 MET A O 1
ATOM 3666 N N . SER A 1 478 ? 5.07 -32.969 -1.736 1 98 478 SER A N 1
ATOM 3667 C CA . SER A 1 478 ? 4.945 -33.312 -0.324 1 98 478 SER A CA 1
ATOM 3668 C C . SER A 1 478 ? 6.188 -34.062 0.178 1 98 478 SER A C 1
ATOM 3670 O O . SER A 1 478 ? 6.605 -33.844 1.321 1 98 478 SER A O 1
ATOM 3672 N N . GLU A 1 479 ? 6.789 -34.844 -0.7 1 97.81 479 GLU A N 1
ATOM 3673 C CA . GLU A 1 479 ? 7.941 -35.625 -0.283 1 97.81 479 GLU A CA 1
ATOM 3674 C C . GLU A 1 479 ? 9.211 -34.781 -0.241 1 97.81 479 GLU A C 1
ATOM 3676 O O . GLU A 1 479 ? 10.203 -35.156 0.375 1 97.81 479 GLU A O 1
ATOM 3681 N N . ILE A 1 480 ? 9.211 -33.656 -0.887 1 97.25 480 ILE A N 1
ATOM 3682 C CA . ILE A 1 480 ? 10.273 -32.688 -0.658 1 97.25 480 ILE A CA 1
ATOM 3683 C C . ILE A 1 480 ? 10.188 -32.156 0.771 1 97.25 480 ILE A C 1
ATOM 3685 O O . ILE A 1 480 ? 11.211 -32 1.448 1 97.25 480 ILE A O 1
ATOM 3689 N N . ALA A 1 481 ? 9.023 -32 1.252 1 97.69 481 ALA A N 1
ATOM 3690 C CA . ALA A 1 481 ? 8.781 -31.266 2.488 1 97.69 481 ALA A CA 1
ATOM 3691 C C . ALA A 1 481 ? 8.75 -32.219 3.691 1 97.69 481 ALA A C 1
ATOM 3693 O O . ALA A 1 481 ? 9.117 -31.812 4.801 1 97.69 481 ALA A O 1
ATOM 3694 N N . LEU A 1 482 ? 8.211 -33.406 3.475 1 98.31 482 LEU A N 1
ATOM 3695 C CA . LEU A 1 482 ? 7.926 -34.312 4.582 1 98.31 482 LEU A CA 1
ATOM 3696 C C . LEU A 1 482 ? 8.422 -35.719 4.281 1 98.31 482 LEU A C 1
ATOM 3698 O O . LEU A 1 482 ? 8.547 -36.125 3.117 1 98.31 482 LEU A O 1
ATOM 3702 N N . ARG A 1 483 ? 8.609 -36.531 5.406 1 97.06 483 ARG A N 1
ATOM 3703 C CA . ARG A 1 483 ? 8.898 -37.938 5.223 1 97.06 483 ARG A CA 1
ATOM 3704 C C . ARG A 1 483 ? 7.715 -38.656 4.582 1 97.06 483 ARG A C 1
ATOM 3706 O O . ARG A 1 483 ? 6.562 -38.25 4.754 1 97.06 483 ARG A O 1
ATOM 3713 N N . LYS A 1 484 ? 7.941 -39.688 3.891 1 96.06 484 LYS A N 1
ATOM 3714 C CA . LYS A 1 484 ? 7 -40.375 3.002 1 96.06 484 LYS A CA 1
ATOM 3715 C C . LYS A 1 484 ? 5.668 -40.625 3.703 1 96.06 484 LYS A C 1
ATOM 3717 O O . LYS A 1 484 ? 4.609 -40.281 3.176 1 96.06 484 LYS A O 1
ATOM 3722 N N . GLU A 1 485 ? 5.691 -41.188 4.898 1 95.88 485 GLU A N 1
ATOM 3723 C CA . GLU A 1 485 ? 4.461 -41.531 5.609 1 95.88 485 GLU A CA 1
ATOM 3724 C C . GLU A 1 485 ? 3.695 -40.281 6.004 1 95.88 485 GLU A C 1
ATOM 3726 O O . GLU A 1 485 ? 2.473 -40.219 5.863 1 95.88 485 GLU A O 1
ATOM 3731 N N . GLU A 1 486 ? 4.402 -39.281 6.484 1 96.75 486 GLU A N 1
ATOM 3732 C CA . GLU A 1 486 ? 3.781 -38 6.855 1 96.75 486 GLU A CA 1
ATOM 3733 C C . GLU A 1 486 ? 3.227 -37.281 5.633 1 96.75 486 GLU A C 1
ATOM 3735 O O . GLU A 1 486 ? 2.186 -36.625 5.715 1 96.75 486 GLU A O 1
ATOM 3740 N N . ALA A 1 487 ? 3.957 -37.375 4.527 1 97.81 487 ALA A N 1
ATOM 3741 C CA . ALA A 1 487 ? 3.512 -36.781 3.277 1 97.81 487 ALA A CA 1
ATOM 3742 C C . ALA A 1 487 ? 2.168 -37.344 2.838 1 97.81 487 ALA A C 1
ATOM 3744 O O . ALA A 1 487 ? 1.262 -36.594 2.459 1 97.81 487 ALA A O 1
ATOM 3745 N N . GLN A 1 488 ? 2.064 -38.656 2.914 1 97.5 488 GLN A N 1
ATOM 3746 C CA . GLN A 1 488 ? 0.829 -39.312 2.514 1 97.5 488 GLN A CA 1
ATOM 3747 C C . GLN A 1 488 ? -0.33 -38.906 3.422 1 97.5 488 GLN A C 1
ATOM 3749 O O . GLN A 1 488 ? -1.437 -38.656 2.945 1 97.5 488 GLN A O 1
ATOM 3754 N N . ALA A 1 489 ? -0.056 -38.875 4.676 1 97.31 489 ALA A N 1
ATOM 3755 C CA . ALA A 1 489 ? -1.083 -38.5 5.641 1 97.31 489 ALA A CA 1
ATOM 3756 C C . ALA A 1 489 ? -1.512 -37.031 5.426 1 97.31 489 ALA A C 1
ATOM 3758 O O . ALA A 1 489 ? -2.691 -36.719 5.566 1 97.31 489 ALA A O 1
ATOM 3759 N N . PHE A 1 490 ? -0.559 -36.188 5.168 1 98 490 PHE A N 1
ATOM 3760 C CA . PHE A 1 490 ? -0.828 -34.75 4.957 1 98 490 PHE A CA 1
ATOM 3761 C C . PHE A 1 490 ? -1.681 -34.562 3.709 1 98 490 PHE A C 1
ATOM 3763 O O . PHE A 1 490 ? -2.658 -33.812 3.738 1 98 490 PHE A O 1
ATOM 3770 N N . ILE A 1 491 ? -1.372 -35.219 2.602 1 98.44 491 ILE A N 1
ATOM 3771 C CA . ILE A 1 491 ? -2.15 -35.125 1.37 1 98.44 491 ILE A CA 1
ATOM 3772 C C . ILE A 1 491 ? -3.58 -35.594 1.633 1 98.44 491 ILE A C 1
ATOM 3774 O O . ILE A 1 491 ? -4.539 -34.969 1.198 1 98.44 491 ILE A O 1
ATOM 3778 N N . ALA A 1 492 ? -3.68 -36.719 2.324 1 98 492 ALA A N 1
ATOM 3779 C CA . ALA A 1 492 ? -5 -37.25 2.609 1 98 492 ALA A CA 1
ATOM 3780 C C . ALA A 1 492 ? -5.848 -36.281 3.408 1 98 492 ALA A C 1
ATOM 3782 O O . ALA A 1 492 ? -7.051 -36.156 3.168 1 98 492 ALA A O 1
ATOM 3783 N N . LYS A 1 493 ? -5.246 -35.625 4.332 1 97.31 493 LYS A N 1
ATOM 3784 C CA . LYS A 1 493 ? -5.934 -34.656 5.148 1 97.31 493 LYS A CA 1
ATOM 3785 C C . LYS A 1 493 ? -6.434 -33.469 4.297 1 97.31 493 LYS A C 1
ATOM 3787 O O . LYS A 1 493 ? -7.586 -33.062 4.422 1 97.31 493 LYS A O 1
ATOM 3792 N N . LEU A 1 494 ? -5.609 -32.969 3.436 1 98.31 494 LEU A N 1
ATOM 3793 C CA . LEU A 1 494 ? -5.984 -31.859 2.562 1 98.31 494 LEU A CA 1
ATOM 3794 C C . LEU A 1 494 ? -7.098 -32.281 1.607 1 98.31 494 LEU A C 1
ATOM 3796 O O . LEU A 1 494 ? -8.039 -31.516 1.378 1 98.31 494 LEU A O 1
ATOM 3800 N N . GLU A 1 495 ? -7.023 -33.5 1.111 1 97.31 495 GLU A N 1
ATOM 3801 C CA . GLU A 1 495 ? -7.984 -33.969 0.131 1 97.31 495 GLU A CA 1
ATOM 3802 C C . GLU A 1 495 ? -9.336 -34.25 0.779 1 97.31 495 GLU A C 1
ATOM 3804 O O . GLU A 1 495 ? -10.367 -34.281 0.097 1 97.31 495 GLU A O 1
ATOM 3809 N N . SER A 1 496 ? -9.359 -34.406 2.096 1 97.62 496 SER A N 1
ATOM 3810 C CA . SER A 1 496 ? -10.602 -34.688 2.807 1 97.62 496 SER A CA 1
ATOM 3811 C C . SER A 1 496 ? -11.219 -33.438 3.385 1 97.62 496 SER A C 1
ATOM 3813 O O . SER A 1 496 ? -12.141 -33.5 4.203 1 97.62 496 SER A O 1
ATOM 3815 N N . ILE A 1 497 ? -10.773 -32.312 2.977 1 98.38 497 ILE A N 1
ATOM 3816 C CA . ILE A 1 497 ? -11.133 -31.047 3.604 1 98.38 497 ILE A CA 1
ATOM 3817 C C . ILE A 1 497 ? -12.648 -30.891 3.615 1 98.38 497 ILE A C 1
ATOM 3819 O O . ILE A 1 497 ? -13.219 -30.344 4.562 1 98.38 497 ILE A O 1
ATOM 3823 N N . VAL A 1 498 ? -13.375 -31.391 2.629 1 97.31 498 VAL A N 1
ATOM 3824 C CA . VAL A 1 498 ? -14.805 -31.172 2.465 1 97.31 498 VAL A CA 1
ATOM 3825 C C . VAL A 1 498 ? -15.555 -31.734 3.672 1 97.31 498 VAL A C 1
ATOM 3827 O O . VAL A 1 498 ? -16.609 -31.219 4.051 1 97.31 498 VAL A O 1
ATOM 3830 N N . THR A 1 499 ? -14.992 -32.688 4.395 1 97.56 499 THR A N 1
ATOM 3831 C CA . THR A 1 499 ? -15.695 -33.375 5.465 1 97.56 499 THR A CA 1
ATOM 3832 C C . THR A 1 499 ? -15.234 -32.875 6.828 1 97.56 499 THR A C 1
ATOM 3834 O O . THR A 1 499 ? -15.703 -33.375 7.863 1 97.56 499 THR A O 1
ATOM 3837 N N . LEU A 1 500 ? -14.352 -31.953 6.871 1 98 500 LEU A N 1
ATOM 3838 C CA . LEU A 1 500 ? -13.734 -31.531 8.125 1 98 500 LEU A CA 1
ATOM 3839 C C . LEU A 1 500 ? -14.625 -30.5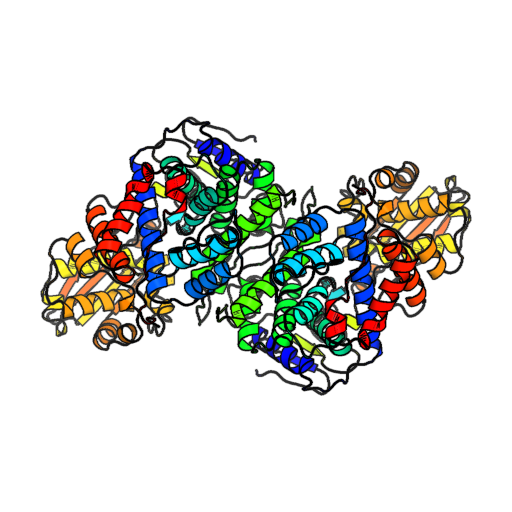47 8.867 1 98 500 LEU A C 1
ATOM 3841 O O . LEU A 1 500 ? -15.344 -29.766 8.242 1 98 500 LEU A O 1
ATOM 3845 N N . SER A 1 501 ? -14.547 -30.609 10.211 1 97.75 501 SER A N 1
ATOM 3846 C CA . SER A 1 501 ? -15.211 -29.641 11.078 1 97.75 501 SER A CA 1
ATOM 3847 C C . SER A 1 501 ? -14.359 -28.375 11.242 1 97.75 501 SER A C 1
ATOM 3849 O O . SER A 1 501 ? -13.219 -28.328 10.797 1 97.75 501 SER A O 1
ATOM 3851 N N . ASN A 1 502 ? -14.969 -27.438 11.883 1 97.25 502 ASN A N 1
ATOM 3852 C CA . ASN A 1 502 ? -14.195 -26.25 12.234 1 97.25 502 ASN A CA 1
ATOM 3853 C C . ASN A 1 502 ? -13.008 -26.594 13.125 1 97.25 502 ASN A C 1
ATOM 3855 O O . ASN A 1 502 ? -11.914 -26.047 12.961 1 97.25 502 ASN A O 1
ATOM 3859 N N . ASP A 1 503 ? -13.195 -27.484 14.031 1 96.81 503 ASP A N 1
ATOM 3860 C CA . ASP A 1 503 ? -12.125 -27.922 14.922 1 96.81 503 ASP A CA 1
ATOM 3861 C C . ASP A 1 503 ? -10.977 -28.547 14.141 1 96.81 503 ASP A C 1
ATOM 3863 O O . ASP A 1 503 ? -9.805 -28.328 14.461 1 96.81 503 ASP A O 1
ATOM 3867 N N . ASP A 1 504 ? -11.328 -29.281 13.156 1 97 504 ASP A N 1
ATOM 3868 C CA . ASP A 1 504 ? -10.32 -29.906 12.312 1 97 504 ASP A CA 1
ATOM 3869 C C . ASP A 1 504 ? -9.523 -28.859 11.539 1 97 504 ASP A C 1
ATOM 3871 O O . ASP A 1 504 ? -8.32 -29.016 11.328 1 97 504 ASP A O 1
ATOM 3875 N N . LEU A 1 505 ? -10.219 -27.828 11.109 1 97.88 505 LEU A N 1
ATOM 3876 C CA . LEU A 1 505 ? -9.578 -26.781 10.32 1 97.88 505 LEU A CA 1
ATOM 3877 C C . LEU A 1 505 ? -8.523 -26.047 11.141 1 97.88 505 LEU A C 1
ATOM 3879 O O . LEU A 1 505 ? -7.613 -25.422 10.586 1 97.88 505 LEU A O 1
ATOM 3883 N N . GLN A 1 506 ? -8.562 -26.125 12.523 1 96.94 506 GLN A N 1
ATOM 3884 C CA . GLN A 1 506 ? -7.621 -25.438 13.398 1 96.94 506 GLN A CA 1
ATOM 3885 C C . GLN A 1 506 ? -6.211 -26 13.227 1 96.94 506 GLN A C 1
ATOM 3887 O O . GLN A 1 506 ? -5.227 -25.328 13.531 1 96.94 506 GLN A O 1
ATOM 3892 N N . THR A 1 507 ? -6.156 -27.234 12.727 1 96.94 507 THR A N 1
ATOM 3893 C CA . THR A 1 507 ? -4.848 -27.859 12.586 1 96.94 507 THR A CA 1
ATOM 3894 C C . THR A 1 507 ? -4.668 -28.422 11.18 1 96.94 507 THR A C 1
ATOM 3896 O O . THR A 1 507 ? -3.906 -29.375 10.984 1 96.94 507 THR A O 1
ATOM 3899 N N . LEU A 1 508 ? -5.422 -27.891 10.242 1 98 508 LEU A N 1
ATOM 3900 C CA . LEU A 1 508 ? -5.422 -28.406 8.875 1 98 508 LEU A CA 1
ATOM 3901 C C . LEU A 1 508 ? -4.008 -28.406 8.305 1 98 508 LEU A C 1
ATOM 3903 O O . LEU A 1 508 ? -3.625 -29.359 7.605 1 98 508 LEU A O 1
ATOM 3907 N N . TYR A 1 509 ? -3.213 -27.375 8.594 1 98.12 509 TYR A N 1
ATOM 3908 C CA . TYR A 1 509 ? -1.926 -27.219 7.926 1 98.12 509 TYR A CA 1
ATOM 3909 C C . TYR A 1 509 ? -0.785 -27.688 8.82 1 98.12 509 TYR A C 1
ATOM 3911 O O . TYR A 1 509 ? 0.388 -27.469 8.508 1 98.12 509 TYR A O 1
ATOM 3919 N N . PHE A 1 510 ? -1.074 -28.312 9.977 1 97.44 510 PHE A N 1
ATOM 3920 C CA . PHE A 1 510 ? -0.05 -28.766 10.906 1 97.44 510 PHE A CA 1
ATOM 3921 C C . PHE A 1 510 ? 0.638 -30.031 10.383 1 97.44 510 PHE A C 1
ATOM 3923 O O . PHE A 1 510 ? -0.018 -30.922 9.844 1 97.44 510 PHE A O 1
ATOM 3930 N N . TYR A 1 511 ? 1.892 -30.078 10.383 1 95.94 511 TYR A N 1
ATOM 3931 C CA . TYR A 1 511 ? 2.719 -31.266 10.211 1 95.94 511 TYR A CA 1
ATOM 3932 C C . TYR A 1 511 ? 3.807 -31.328 11.273 1 95.94 511 TYR A C 1
ATOM 3934 O O . TYR A 1 511 ? 4.266 -30.297 11.766 1 95.94 511 TYR A O 1
ATOM 3942 N N . LYS A 1 512 ? 4.277 -32.469 11.656 1 92.06 512 LYS A N 1
ATOM 3943 C CA . LYS A 1 512 ? 5.133 -32.656 12.82 1 92.06 512 LYS A CA 1
ATOM 3944 C C . LYS A 1 512 ? 6.555 -32.188 12.547 1 92.06 512 LYS A C 1
ATOM 3946 O O . LYS A 1 512 ? 7.168 -31.531 13.398 1 92.06 512 LYS A O 1
ATOM 3951 N N . GLU A 1 513 ? 7.07 -32.594 11.398 1 94.19 513 GLU A N 1
ATOM 3952 C CA . GLU A 1 513 ? 8.461 -32.25 11.102 1 94.19 513 GLU A CA 1
ATOM 3953 C C . GLU A 1 513 ? 8.648 -31.922 9.625 1 94.19 513 GLU A C 1
ATOM 3955 O O . GLU A 1 513 ? 8.266 -32.719 8.758 1 94.19 513 GLU A O 1
ATOM 3960 N N . LEU A 1 514 ? 9.203 -30.75 9.359 1 95.88 514 LEU A N 1
ATOM 3961 C CA . LEU A 1 514 ? 9.555 -30.328 8.008 1 95.88 514 LEU A CA 1
ATOM 3962 C C . LEU A 1 514 ? 10.969 -30.75 7.652 1 95.88 514 LEU A C 1
ATOM 3964 O O . LEU A 1 514 ? 11.891 -30.594 8.453 1 95.88 514 LEU A O 1
ATOM 3968 N N . ASN A 1 515 ? 11.125 -31.328 6.465 1 95 515 ASN A N 1
ATOM 3969 C CA . ASN A 1 515 ? 12.492 -31.578 6.008 1 95 515 ASN A CA 1
ATOM 3970 C C . ASN A 1 515 ? 13.289 -30.281 5.891 1 95 515 ASN A C 1
ATOM 3972 O O . ASN A 1 515 ? 12.773 -29.266 5.414 1 95 515 ASN A O 1
ATOM 3976 N N . GLU A 1 516 ? 14.398 -30.25 6.516 1 89.38 516 GLU A N 1
ATOM 3977 C CA . GLU A 1 516 ? 15.281 -29.094 6.371 1 89.38 516 GLU A CA 1
ATOM 3978 C C . GLU A 1 516 ? 16.344 -29.344 5.293 1 89.38 516 GLU A C 1
ATOM 3980 O O . GLU A 1 516 ? 17.344 -30 5.547 1 89.38 516 GLU A O 1
ATOM 3985 N N . LEU A 1 517 ? 16.062 -28.75 4.16 1 93.81 517 LEU A N 1
ATOM 3986 C CA . LEU A 1 517 ? 16.938 -28.922 3 1 93.81 517 LEU A CA 1
ATOM 3987 C C . LEU A 1 517 ? 17.688 -27.625 2.693 1 93.81 517 LEU A C 1
ATOM 3989 O O . LEU A 1 517 ? 17.266 -26.547 3.088 1 93.81 517 LEU A O 1
ATOM 3993 N N . PRO A 1 518 ? 18.859 -27.734 2.148 1 92.38 518 PRO A N 1
ATOM 3994 C CA . PRO A 1 518 ? 19.547 -26.5 1.735 1 92.38 518 PRO A CA 1
ATOM 3995 C C . PRO A 1 518 ? 18.797 -25.75 0.653 1 92.38 518 PRO A C 1
ATOM 3997 O O . PRO A 1 518 ? 18.094 -26.344 -0.169 1 92.38 518 PRO A O 1
ATOM 4000 N N . PRO A 1 519 ? 18.969 -24.438 0.685 1 90.44 519 PRO A N 1
ATOM 4001 C CA . PRO A 1 519 ? 18.344 -23.672 -0.391 1 90.44 519 PRO A CA 1
ATOM 4002 C C . PRO A 1 519 ? 18.891 -24.016 -1.77 1 90.44 519 PRO A C 1
ATOM 4004 O O . PRO A 1 519 ? 20.078 -24.375 -1.897 1 90.44 519 PRO A O 1
ATOM 4007 N N . ILE A 1 520 ? 18.047 -23.844 -2.725 1 85.06 520 ILE A N 1
ATOM 4008 C CA . ILE A 1 520 ? 18.469 -24.203 -4.07 1 85.06 520 ILE A CA 1
ATOM 4009 C C . ILE A 1 520 ? 19.281 -23.078 -4.68 1 85.06 520 ILE A C 1
ATOM 4011 O O . ILE A 1 520 ? 20.062 -23.281 -5.613 1 85.06 520 ILE A O 1
ATOM 4015 N N . GLU A 1 521 ? 19.062 -21.859 -4.137 1 79.31 521 GLU A N 1
ATOM 4016 C CA . GLU A 1 521 ? 19.797 -20.703 -4.633 1 79.31 521 GLU A CA 1
ATOM 4017 C C . GLU A 1 521 ? 21 -20.391 -3.75 1 79.31 521 GLU A C 1
ATOM 4019 O O . GLU A 1 521 ? 20.922 -20.484 -2.523 1 79.31 521 GLU A O 1
ATOM 4024 N N . MET B 1 1 ? 26.094 8.781 -13.531 1 51.78 1 MET B N 1
ATOM 4025 C CA . MET B 1 1 ? 26.938 9.656 -12.711 1 51.78 1 MET B CA 1
ATOM 4026 C C . MET B 1 1 ? 26.875 9.25 -11.242 1 51.78 1 MET B C 1
ATOM 4028 O O . MET B 1 1 ? 25.891 8.656 -10.797 1 51.78 1 MET B O 1
ATOM 4032 N N . THR B 1 2 ? 27.953 9.352 -10.531 1 70.06 2 THR B N 1
ATOM 4033 C CA . THR B 1 2 ? 28.109 9.008 -9.125 1 70.06 2 THR B CA 1
ATOM 4034 C C . THR B 1 2 ? 27.656 10.164 -8.227 1 70.06 2 THR B C 1
ATOM 4036 O O . THR B 1 2 ? 27.625 11.312 -8.664 1 70.06 2 THR B O 1
ATOM 4039 N N . GLN B 1 3 ? 27.125 9.984 -7.16 1 77.56 3 GLN B N 1
ATOM 4040 C CA . GLN B 1 3 ? 26.812 10.945 -6.109 1 77.56 3 GLN B CA 1
ATOM 4041 C C . GLN B 1 3 ? 27.969 11.93 -5.898 1 77.56 3 GLN B C 1
ATOM 4043 O O . GLN B 1 3 ? 29.141 11.539 -5.969 1 77.56 3 GLN B O 1
ATOM 4048 N N . SER B 1 4 ? 27.625 13.289 -5.938 1 79.38 4 SER B N 1
ATOM 4049 C CA . SER B 1 4 ? 28.656 14.281 -5.617 1 79.38 4 SER B CA 1
ATOM 4050 C C . SER B 1 4 ? 28.344 14.992 -4.305 1 79.38 4 SER B C 1
ATOM 4052 O O . SER B 1 4 ? 27.172 15.109 -3.922 1 79.38 4 SER B O 1
ATOM 4054 N N . THR B 1 5 ? 29.344 15.289 -3.564 1 82.88 5 THR B N 1
ATOM 4055 C CA . THR B 1 5 ? 29.203 15.992 -2.289 1 82.88 5 THR B CA 1
ATOM 4056 C C . THR B 1 5 ? 29.922 17.328 -2.332 1 82.88 5 THR B C 1
ATOM 4058 O O . THR B 1 5 ? 31.078 17.406 -2.754 1 82.88 5 THR B O 1
ATOM 4061 N N . SER B 1 6 ? 29.141 18.297 -2.096 1 83.75 6 SER B N 1
ATOM 4062 C CA . SER B 1 6 ? 29.719 19.625 -1.945 1 83.75 6 SER B CA 1
ATOM 4063 C C . SER B 1 6 ? 29.891 20 -0.475 1 83.75 6 SER B C 1
ATOM 4065 O O . SER B 1 6 ? 29.797 19.141 0.401 1 83.75 6 SER B O 1
ATOM 4067 N N . ALA B 1 7 ? 30.188 21.312 -0.281 1 83.88 7 ALA B N 1
ATOM 4068 C CA . ALA B 1 7 ? 30.469 21.781 1.073 1 83.88 7 ALA B CA 1
ATOM 4069 C C . ALA B 1 7 ? 29.234 21.688 1.959 1 83.88 7 ALA B C 1
ATOM 4071 O O . ALA B 1 7 ? 29.344 21.438 3.164 1 83.88 7 ALA B O 1
ATOM 4072 N N . ASP B 1 8 ? 27.969 21.719 1.27 1 93.69 8 ASP B N 1
ATOM 4073 C CA . ASP B 1 8 ? 26.812 21.734 2.154 1 93.69 8 ASP B CA 1
ATOM 4074 C C . ASP B 1 8 ? 25.719 20.797 1.646 1 93.69 8 ASP B C 1
ATOM 4076 O O . ASP B 1 8 ? 24.672 20.656 2.277 1 93.69 8 ASP B O 1
ATOM 4080 N N . THR B 1 9 ? 25.984 20.156 0.483 1 96.56 9 THR B N 1
ATOM 4081 C CA . THR B 1 9 ? 24.906 19.344 -0.09 1 96.56 9 THR B CA 1
ATOM 4082 C C . THR B 1 9 ? 25.453 18.047 -0.684 1 96.56 9 THR B C 1
ATOM 4084 O O . THR B 1 9 ? 26.656 17.938 -0.916 1 96.56 9 THR B O 1
ATOM 4087 N N . VAL B 1 10 ? 24.625 17.109 -0.784 1 96.94 10 VAL B N 1
ATOM 4088 C CA . VAL B 1 10 ? 24.812 15.898 -1.57 1 96.94 10 VAL B CA 1
ATOM 4089 C C . VAL B 1 10 ? 23.875 15.914 -2.775 1 96.94 10 VAL B C 1
ATOM 4091 O O . VAL B 1 10 ? 22.672 16.141 -2.633 1 96.94 10 VAL B O 1
ATOM 4094 N N . VAL B 1 11 ? 24.406 15.703 -3.947 1 97.12 11 VAL B N 1
ATOM 4095 C CA . VAL B 1 11 ? 23.594 15.648 -5.156 1 97.12 11 VAL B CA 1
ATOM 4096 C C . VAL B 1 11 ? 23.422 14.195 -5.605 1 97.12 11 VAL B C 1
ATOM 4098 O O . VAL B 1 11 ? 24.406 13.477 -5.766 1 97.12 11 VAL B O 1
ATOM 4101 N N . LEU B 1 12 ? 22.234 13.75 -5.707 1 98.06 12 LEU B N 1
ATOM 4102 C CA . LEU B 1 12 ? 21.891 12.469 -6.305 1 98.06 12 LEU B CA 1
ATOM 4103 C C . LEU B 1 12 ? 21.375 12.648 -7.727 1 98.06 12 LEU B C 1
ATOM 4105 O O . LEU B 1 12 ? 20.188 12.906 -7.93 1 98.06 12 LEU B O 1
ATOM 4109 N N . PRO B 1 13 ? 22.203 12.484 -8.711 1 97.31 13 PRO B N 1
ATOM 4110 C CA . PRO B 1 13 ? 21.812 12.758 -10.094 1 97.31 13 PRO B CA 1
ATOM 4111 C C . PRO B 1 13 ? 20.766 11.773 -10.617 1 97.31 13 PRO B C 1
ATOM 4113 O O . PRO B 1 13 ? 20.672 10.648 -10.125 1 97.31 13 PRO B O 1
ATOM 4116 N N . ARG B 1 14 ? 20.062 12.18 -11.617 1 97.25 14 ARG B N 1
ATOM 4117 C CA . ARG B 1 14 ? 18.922 11.422 -12.141 1 97.25 14 ARG B CA 1
ATOM 4118 C C . ARG B 1 14 ? 19.375 10.117 -12.773 1 97.25 14 ARG B C 1
ATOM 4120 O O . ARG B 1 14 ? 18.594 9.188 -12.93 1 97.25 14 ARG B O 1
ATOM 4127 N N . ASP B 1 15 ? 20.641 9.969 -13.148 1 97.19 15 ASP B N 1
ATOM 4128 C CA . ASP B 1 15 ? 21.125 8.742 -13.781 1 97.19 15 ASP B CA 1
ATOM 4129 C C . ASP B 1 15 ? 21.797 7.82 -12.758 1 97.19 15 ASP B C 1
ATOM 4131 O O . ASP B 1 15 ? 22.422 6.828 -13.125 1 97.19 15 ASP B O 1
ATOM 4135 N N . SER B 1 16 ? 21.609 8.102 -11.469 1 97.06 16 SER B N 1
ATOM 4136 C CA . SER B 1 16 ? 22.125 7.262 -10.398 1 97.06 16 SER B CA 1
ATOM 4137 C C . SER B 1 16 ? 21.016 6.516 -9.68 1 97.06 16 SER B C 1
ATOM 4139 O O . SER B 1 16 ? 19.828 6.809 -9.891 1 97.06 16 SER B O 1
ATOM 4141 N N . ASN B 1 17 ? 21.406 5.469 -8.859 1 97.06 17 ASN B N 1
ATOM 4142 C CA . ASN B 1 17 ? 20.469 4.824 -7.953 1 97.06 17 ASN B CA 1
ATOM 4143 C C . ASN B 1 17 ? 20.125 5.715 -6.762 1 97.06 17 ASN B C 1
ATOM 4145 O O . ASN B 1 17 ? 20.75 5.602 -5.707 1 97.06 17 ASN B O 1
ATOM 4149 N N . GLN B 1 18 ? 19.125 6.504 -6.902 1 98.56 18 GLN B N 1
ATOM 4150 C CA . GLN B 1 18 ? 18.828 7.547 -5.926 1 98.56 18 GLN B CA 1
ATOM 4151 C C . GLN B 1 18 ? 18.281 6.949 -4.637 1 98.56 18 GLN B C 1
ATOM 4153 O O . GLN B 1 18 ? 18.438 7.52 -3.557 1 98.56 18 GLN B O 1
ATOM 4158 N N . ALA B 1 19 ? 17.562 5.805 -4.711 1 98.44 19 ALA B N 1
ATOM 4159 C CA . ALA B 1 19 ? 17.109 5.152 -3.486 1 98.44 19 ALA B CA 1
ATOM 4160 C C . ALA B 1 19 ? 18.297 4.746 -2.613 1 98.44 19 ALA B C 1
ATOM 4162 O O . ALA B 1 19 ? 18.281 4.957 -1.398 1 98.44 19 ALA B O 1
ATOM 4163 N N . LEU B 1 20 ? 19.312 4.121 -3.232 1 98.5 20 LEU B N 1
ATOM 4164 C CA . LEU B 1 20 ? 20.531 3.791 -2.525 1 98.5 20 LEU B CA 1
ATOM 4165 C C . LEU B 1 20 ? 21.203 5.051 -1.981 1 98.5 20 LEU B C 1
ATOM 4167 O O . LEU B 1 20 ? 21.719 5.051 -0.859 1 98.5 20 LEU B O 1
ATOM 4171 N N . GLY B 1 21 ? 21.234 6.07 -2.811 1 98.69 21 GLY B N 1
ATOM 4172 C CA . GLY B 1 21 ? 21.812 7.344 -2.412 1 98.69 21 GLY B CA 1
ATOM 4173 C C . GLY B 1 21 ? 21.125 7.957 -1.207 1 98.69 21 GLY B C 1
ATOM 4174 O O . GLY B 1 21 ? 21.797 8.516 -0.326 1 98.69 21 GLY B O 1
ATOM 4175 N N . ILE B 1 22 ? 19.797 7.926 -1.15 1 98.88 22 ILE B N 1
ATOM 4176 C CA . ILE B 1 22 ? 19.016 8.422 -0.017 1 98.88 22 ILE B CA 1
ATOM 4177 C C . ILE B 1 22 ? 19.391 7.652 1.245 1 98.88 22 ILE B C 1
ATOM 4179 O O . ILE B 1 22 ? 19.594 8.25 2.309 1 98.88 22 ILE B O 1
ATOM 4183 N N . GLY B 1 23 ? 19.484 6.305 1.117 1 98.88 23 GLY B N 1
ATOM 4184 C CA . GLY B 1 23 ? 19.922 5.496 2.244 1 98.88 23 GLY B CA 1
ATOM 4185 C C . GLY B 1 23 ? 21.297 5.883 2.752 1 98.88 23 GLY B C 1
ATOM 4186 O O . GLY B 1 23 ? 21.5 6.043 3.957 1 98.88 23 GLY B O 1
ATOM 4187 N N . GLN B 1 24 ? 22.25 6.059 1.812 1 98.69 24 GLN B N 1
ATOM 4188 C CA . GLN B 1 24 ? 23.609 6.434 2.193 1 98.69 24 GLN B CA 1
ATOM 4189 C C . GLN B 1 24 ? 23.641 7.816 2.836 1 98.69 24 GLN B C 1
ATOM 4191 O O . GLN B 1 24 ? 24.375 8.047 3.799 1 98.69 24 GLN B O 1
ATOM 4196 N N . TYR B 1 25 ? 22.891 8.734 2.277 1 98.69 25 TYR B N 1
ATOM 4197 C CA . TYR B 1 25 ? 22.797 10.07 2.848 1 98.69 25 TYR B CA 1
ATOM 4198 C C . TYR B 1 25 ? 22.344 10.016 4.297 1 98.69 25 TYR B C 1
ATOM 4200 O O . TYR B 1 25 ? 22.922 10.664 5.168 1 98.69 25 TYR B O 1
ATOM 4208 N N . ALA B 1 26 ? 21.219 9.281 4.578 1 98.88 26 ALA B N 1
ATOM 4209 C CA . ALA B 1 26 ? 20.688 9.172 5.938 1 98.88 26 ALA B CA 1
ATOM 4210 C C . ALA B 1 26 ? 21.734 8.602 6.891 1 98.88 26 ALA B C 1
ATOM 4212 O O . ALA B 1 26 ? 21.906 9.109 8 1 98.88 26 ALA B O 1
ATOM 4213 N N . ILE B 1 27 ? 22.453 7.543 6.457 1 98.69 27 ILE B N 1
ATOM 4214 C CA . ILE B 1 27 ? 23.469 6.898 7.27 1 98.69 27 ILE B CA 1
ATOM 4215 C C . ILE B 1 27 ? 24.594 7.895 7.57 1 98.69 27 ILE B C 1
ATOM 4217 O O . ILE B 1 27 ? 25.031 8.023 8.719 1 98.69 27 ILE B O 1
ATOM 4221 N N . ASP B 1 28 ? 25.047 8.617 6.527 1 98.12 28 ASP B N 1
ATOM 4222 C CA . ASP B 1 28 ? 26.156 9.555 6.676 1 98.12 28 ASP B CA 1
ATOM 4223 C C . ASP B 1 28 ? 25.766 10.742 7.547 1 98.12 28 ASP B C 1
ATOM 4225 O O . ASP B 1 28 ? 26.516 11.156 8.422 1 98.12 28 ASP B O 1
ATOM 4229 N N . PHE B 1 29 ? 24.656 11.305 7.281 1 98.25 29 PHE B N 1
ATOM 4230 C CA . PHE B 1 29 ? 24.188 12.484 7.988 1 98.25 29 PHE B CA 1
ATOM 4231 C C . PHE B 1 29 ? 23.984 12.188 9.469 1 98.25 29 PHE B C 1
ATOM 4233 O O . PHE B 1 29 ? 24.391 12.969 10.328 1 98.25 29 PHE B O 1
ATOM 4240 N N . LEU B 1 30 ? 23.344 11.039 9.781 1 98 30 LEU B N 1
ATOM 4241 C CA . LEU B 1 30 ? 23.031 10.695 11.164 1 98 30 LEU B CA 1
ATOM 4242 C C . LEU B 1 30 ? 24.234 10.086 11.859 1 98 30 LEU B C 1
ATOM 4244 O O . LEU B 1 30 ? 24.359 10.141 13.086 1 98 30 LEU B O 1
ATOM 4248 N N . GLY B 1 31 ? 25.156 9.547 11.047 1 96.12 31 GLY B N 1
ATOM 4249 C CA . GLY B 1 31 ? 26.344 8.922 11.594 1 96.12 31 GLY B CA 1
ATOM 4250 C C . GLY B 1 31 ? 27.469 9.906 11.859 1 96.12 31 GLY B C 1
ATOM 4251 O O . GLY B 1 31 ? 28.5 9.539 12.414 1 96.12 31 GLY B O 1
ATOM 4252 N N . GLY B 1 32 ? 27.391 11.148 11.336 1 94.19 32 GLY B N 1
ATOM 4253 C CA . GLY B 1 32 ? 28.344 12.188 11.703 1 94.19 32 GLY B CA 1
ATOM 4254 C C . GLY B 1 32 ? 29.406 12.422 10.641 1 94.19 32 GLY B C 1
ATOM 4255 O O . GLY B 1 32 ? 30.391 13.125 10.883 1 94.19 32 GLY B O 1
ATOM 4256 N N . LYS B 1 33 ? 29.172 11.82 9.523 1 95.25 33 LYS B N 1
ATOM 4257 C CA . LYS B 1 33 ? 30.156 11.977 8.453 1 95.25 33 LYS B CA 1
ATOM 4258 C C . LYS B 1 33 ? 30.422 13.453 8.156 1 95.25 33 LYS B C 1
ATOM 4260 O O . LYS B 1 33 ? 31.547 13.836 7.828 1 95.25 33 LYS B O 1
ATOM 4265 N N . TYR B 1 34 ? 29.406 14.305 8.273 1 94.88 34 TYR B N 1
ATOM 4266 C CA . TYR B 1 34 ? 29.531 15.703 7.898 1 94.88 34 TYR B CA 1
ATOM 4267 C C . TYR B 1 34 ? 29.703 16.594 9.125 1 94.88 34 TYR B C 1
ATOM 4269 O O . TYR B 1 34 ? 29.609 17.812 9.031 1 94.88 34 TYR B O 1
ATOM 4277 N N . GLY B 1 35 ? 29.953 15.984 10.234 1 92.81 35 GLY B N 1
ATOM 4278 C CA . GLY B 1 35 ? 29.969 16.75 11.469 1 92.81 35 GLY B CA 1
ATOM 4279 C C . GLY B 1 35 ? 28.594 17.297 11.844 1 92.81 35 GLY B C 1
ATOM 4280 O O . GLY B 1 35 ? 27.609 17.016 11.164 1 92.81 35 GLY B O 1
ATOM 4281 N N . ASP B 1 36 ? 28.484 17.953 12.938 1 89 36 ASP B N 1
ATOM 4282 C CA . ASP B 1 36 ? 27.25 18.641 13.328 1 89 36 ASP B CA 1
ATOM 4283 C C . ASP B 1 36 ? 27.297 20.109 12.961 1 89 36 ASP B C 1
ATOM 4285 O O . ASP B 1 36 ? 27.297 20.984 13.844 1 89 36 ASP B O 1
ATOM 4289 N N . ASN B 1 37 ? 27.297 20.391 11.672 1 94.5 37 ASN B N 1
ATOM 4290 C CA . ASN B 1 37 ? 27.391 21.734 11.133 1 94.5 37 ASN B CA 1
ATOM 4291 C C . ASN B 1 37 ? 26.031 22.281 10.711 1 94.5 37 ASN B C 1
ATOM 4293 O O . ASN B 1 37 ? 25.922 23.016 9.734 1 94.5 37 ASN B O 1
ATOM 4297 N N . VAL B 1 38 ? 24.953 21.828 11.367 1 97.38 38 VAL B N 1
ATOM 4298 C CA . VAL B 1 38 ? 23.594 22.344 11.18 1 97.38 38 VAL B CA 1
ATOM 4299 C C . VAL B 1 38 ? 23.375 23.547 12.094 1 97.38 38 VAL B C 1
ATOM 4301 O O . VAL B 1 38 ? 23.781 23.531 13.258 1 97.38 38 VAL B O 1
ATOM 4304 N N . SER B 1 39 ? 22.844 24.562 11.555 1 97.5 39 SER B N 1
ATOM 4305 C CA . SER B 1 39 ? 22.578 25.766 12.336 1 97.5 39 SER B CA 1
ATOM 4306 C C . SER B 1 39 ? 21.641 25.469 13.508 1 97.5 39 SER B C 1
ATOM 4308 O O . SER B 1 39 ? 20.703 24.688 13.383 1 97.5 39 SER B O 1
ATOM 4310 N N . GLU B 1 40 ? 21.859 26.156 14.617 1 97.62 40 GLU B N 1
ATOM 4311 C CA . GLU B 1 40 ? 21 26 15.789 1 97.62 40 GLU B CA 1
ATOM 4312 C C . GLU B 1 40 ? 19.578 26.469 15.5 1 97.62 40 GLU B C 1
ATOM 4314 O O . GLU B 1 40 ? 18.625 25.922 16.062 1 97.62 40 GLU B O 1
ATOM 4319 N N . LYS B 1 41 ? 19.406 27.422 14.617 1 96.75 41 LYS B N 1
ATOM 4320 C CA . LYS B 1 41 ? 18.094 27.906 14.227 1 96.75 41 LYS B CA 1
ATOM 4321 C C . LYS B 1 41 ? 17.25 26.781 13.609 1 96.75 41 LYS B C 1
ATOM 4323 O O . LYS B 1 41 ? 16.047 26.734 13.812 1 96.75 41 LYS B O 1
ATOM 4328 N N . ILE B 1 42 ? 17.906 25.938 12.898 1 97.94 42 ILE B N 1
ATOM 4329 C CA . ILE B 1 42 ? 17.234 24.828 12.242 1 97.94 42 ILE B CA 1
ATOM 4330 C C . ILE B 1 42 ? 16.797 23.797 13.281 1 97.94 42 ILE B C 1
ATOM 4332 O O . ILE B 1 42 ? 15.68 23.297 13.227 1 97.94 42 ILE B O 1
ATOM 4336 N N . TYR B 1 43 ? 17.672 23.516 14.219 1 98.06 43 TYR B N 1
ATOM 4337 C CA . TYR B 1 43 ? 17.312 22.594 15.297 1 98.06 43 TYR B CA 1
ATOM 4338 C C . TYR B 1 43 ? 16.125 23.141 16.094 1 98.06 43 TYR B C 1
ATOM 4340 O O . TYR B 1 43 ? 15.234 22.375 16.484 1 98.06 43 TYR B O 1
ATOM 4348 N N . GLU B 1 44 ? 16.141 24.422 16.328 1 97.62 44 GLU B N 1
ATOM 4349 C CA . GLU B 1 44 ? 15.047 25.047 17.062 1 97.62 44 GLU B CA 1
ATOM 4350 C C . GLU B 1 44 ? 13.727 24.891 16.297 1 97.62 44 GLU B C 1
ATOM 4352 O O . GLU B 1 44 ? 12.688 24.641 16.906 1 97.62 44 GLU B O 1
ATOM 4357 N N . ARG B 1 45 ? 13.75 25.078 15.039 1 97.25 45 ARG B N 1
ATOM 4358 C CA . ARG B 1 45 ? 12.547 24.938 14.227 1 97.25 45 ARG B CA 1
ATOM 4359 C C . ARG B 1 45 ? 12.008 23.516 14.289 1 97.25 45 ARG B C 1
ATOM 4361 O O . ARG B 1 45 ? 10.805 23.312 14.438 1 97.25 45 ARG B O 1
ATOM 4368 N N . VAL B 1 46 ? 12.922 22.547 14.211 1 98.25 46 VAL B N 1
ATOM 4369 C CA . VAL B 1 46 ? 12.516 21.141 14.297 1 98.25 46 VAL B CA 1
ATOM 4370 C C . VAL B 1 46 ? 11.891 20.875 15.656 1 98.25 46 VAL B C 1
ATOM 4372 O O . VAL B 1 46 ? 10.875 20.172 15.75 1 98.25 46 VAL B O 1
ATOM 4375 N N . ARG B 1 47 ? 12.508 21.406 16.688 1 98.44 47 ARG B N 1
ATOM 4376 C CA . ARG B 1 47 ? 11.984 21.234 18.047 1 98.44 47 ARG B CA 1
ATOM 4377 C C . ARG B 1 47 ? 10.578 21.797 18.172 1 98.44 47 ARG B C 1
ATOM 4379 O O . ARG B 1 47 ? 9.703 21.188 18.781 1 98.44 47 ARG B O 1
ATOM 4386 N N . LEU B 1 48 ? 10.328 22.969 17.641 1 98.19 48 LEU B N 1
ATOM 4387 C CA . LEU B 1 48 ? 9.016 23.594 17.688 1 98.19 48 LEU B CA 1
ATOM 4388 C C . LEU B 1 48 ? 7.988 22.766 16.922 1 98.19 48 LEU B C 1
ATOM 4390 O O . LEU B 1 48 ? 6.867 22.562 17.406 1 98.19 48 LEU B O 1
ATOM 4394 N N . PHE B 1 49 ? 8.383 22.25 15.742 1 98.44 49 PHE B N 1
ATOM 4395 C CA . PHE B 1 49 ? 7.48 21.391 14.977 1 98.44 49 PHE B CA 1
ATOM 4396 C C . PHE B 1 49 ? 7.18 20.109 15.742 1 98.44 49 PHE B C 1
ATOM 4398 O O . PHE B 1 49 ? 6.051 19.609 15.711 1 98.44 49 PHE B O 1
ATOM 4405 N N . HIS B 1 50 ? 8.219 19.578 16.375 1 98.62 50 HIS B N 1
ATOM 4406 C CA . HIS B 1 50 ? 8.031 18.359 17.172 1 98.62 50 HIS B CA 1
ATOM 4407 C C . HIS B 1 50 ? 7.02 18.594 18.281 1 98.62 50 HIS B C 1
ATOM 4409 O O . HIS B 1 50 ? 6.078 17.812 18.453 1 98.62 50 HIS B O 1
ATOM 4415 N N . THR B 1 51 ? 7.242 19.656 19.047 1 98.56 51 THR B N 1
ATOM 4416 C CA . THR B 1 51 ? 6.348 19.969 20.156 1 98.56 51 THR B CA 1
ATOM 4417 C C . THR B 1 51 ? 4.926 20.203 19.656 1 98.56 51 THR B C 1
ATOM 4419 O O . THR B 1 51 ? 3.967 19.672 20.219 1 98.56 51 THR B O 1
ATOM 4422 N N . ASP B 1 52 ? 4.82 20.953 18.594 1 98.19 52 ASP B N 1
ATOM 4423 C CA . ASP B 1 52 ? 3.529 21.266 17.984 1 98.19 52 ASP B CA 1
ATOM 4424 C C . ASP B 1 52 ? 2.795 19.984 17.578 1 98.19 52 ASP B C 1
ATOM 4426 O O . ASP B 1 52 ? 1.607 19.828 17.875 1 98.19 52 ASP B O 1
ATOM 4430 N N . SER B 1 53 ? 3.477 19.094 16.953 1 97.69 53 SER B N 1
ATOM 4431 C CA . SER B 1 53 ? 2.879 17.875 16.422 1 97.69 53 SER B CA 1
ATOM 4432 C C . SER B 1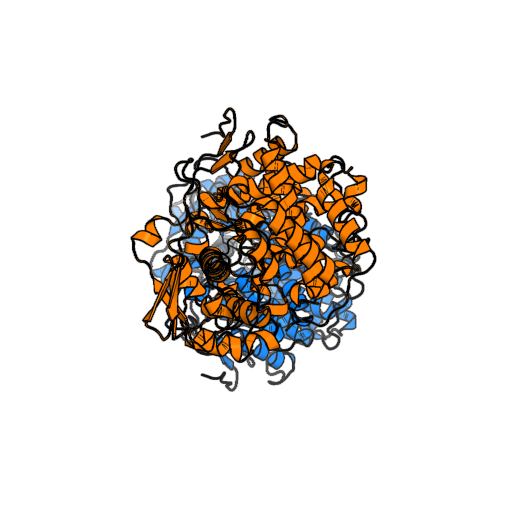 53 ? 2.42 16.953 17.562 1 97.69 53 SER B C 1
ATOM 4434 O O . SER B 1 53 ? 1.321 16.406 17.5 1 97.69 53 SER B O 1
ATOM 4436 N N . VAL B 1 54 ? 3.236 16.812 18.578 1 98.38 54 VAL B N 1
ATOM 4437 C CA . VAL B 1 54 ? 2.912 15.93 19.703 1 98.38 54 VAL B CA 1
ATOM 4438 C C . VAL B 1 54 ? 1.681 16.453 20.438 1 98.38 54 VAL B C 1
ATOM 4440 O O . VAL B 1 54 ? 0.764 15.688 20.75 1 98.38 54 VAL B O 1
ATOM 4443 N N . LEU B 1 55 ? 1.655 17.75 20.703 1 98.06 55 LEU B N 1
ATOM 4444 C CA . LEU B 1 55 ? 0.543 18.328 21.453 1 98.06 55 LEU B CA 1
ATOM 4445 C C . LEU B 1 55 ? -0.745 18.266 20.641 1 98.06 55 LEU B C 1
ATOM 4447 O O . LEU B 1 55 ? -1.829 18.094 21.188 1 98.06 55 LEU B O 1
ATOM 4451 N N . SER B 1 56 ? -0.625 18.438 19.297 1 97.38 56 SER B N 1
ATOM 4452 C CA . SER B 1 56 ? -1.777 18.219 18.422 1 97.38 56 SER B CA 1
ATOM 4453 C C . SER B 1 56 ? -2.293 16.781 18.547 1 97.38 56 SER B C 1
ATOM 4455 O O . SER B 1 56 ? -3.498 16.562 18.672 1 97.38 56 SER B O 1
ATOM 4457 N N . GLY B 1 57 ? -1.406 15.867 18.625 1 97.5 57 GLY B N 1
ATOM 4458 C CA . GLY B 1 57 ? -1.774 14.461 18.688 1 97.5 57 GLY B CA 1
ATOM 4459 C C . GLY B 1 57 ? -2.432 14.078 20 1 97.5 57 GLY B C 1
ATOM 4460 O O . GLY B 1 57 ? -3.461 13.398 20 1 97.5 57 GLY B O 1
ATOM 4461 N N . VAL B 1 58 ? -1.833 14.523 21.094 1 97.69 58 VAL B N 1
ATOM 4462 C CA . VAL B 1 58 ? -2.342 14.156 22.406 1 97.69 58 VAL B CA 1
ATOM 4463 C C . VAL B 1 58 ? -3.713 14.789 22.625 1 97.69 58 VAL B C 1
ATOM 4465 O O . VAL B 1 58 ? -4.586 14.195 23.266 1 97.69 58 VAL B O 1
ATOM 4468 N N . SER B 1 59 ? -3.924 15.977 22.109 1 97.62 59 SER B N 1
ATOM 4469 C CA . SER B 1 59 ? -5.234 16.609 22.219 1 97.62 59 SER B CA 1
ATOM 4470 C C . SER B 1 59 ? -6.277 15.867 21.406 1 97.62 59 SER B C 1
ATOM 4472 O O . SER B 1 59 ? -7.438 15.766 21.812 1 97.62 59 SER B O 1
ATOM 4474 N N . ALA B 1 60 ? -5.895 15.367 20.234 1 96.81 60 ALA B N 1
ATOM 4475 C CA . ALA B 1 60 ? -6.809 14.57 19.406 1 96.81 60 ALA B CA 1
ATOM 4476 C C . ALA B 1 60 ? -7.242 13.305 20.141 1 96.81 60 ALA B C 1
ATOM 4478 O O . ALA B 1 60 ? -8.398 12.898 20.047 1 96.81 60 ALA B O 1
ATOM 4479 N N . LEU B 1 61 ? -6.32 12.68 20.812 1 97.5 61 LEU B N 1
ATOM 4480 C CA . LEU B 1 61 ? -6.629 11.477 21.578 1 97.5 61 LEU B CA 1
ATOM 4481 C C . LEU B 1 61 ? -7.574 11.797 22.734 1 97.5 61 LEU B C 1
ATOM 4483 O O . LEU B 1 61 ? -8.477 11.016 23.031 1 97.5 61 LEU B O 1
ATOM 4487 N N . ALA B 1 62 ? -7.344 12.945 23.375 1 97.88 62 ALA B N 1
ATOM 4488 C CA . ALA B 1 62 ? -8.188 13.359 24.5 1 97.88 62 ALA B CA 1
ATOM 4489 C C . ALA B 1 62 ? -9.641 13.539 24.047 1 97.88 62 ALA B C 1
ATOM 4491 O O . ALA B 1 62 ? -10.57 13.273 24.812 1 97.88 62 ALA B O 1
ATOM 4492 N N . LEU B 1 63 ? -9.789 13.93 22.844 1 96.81 63 LEU B N 1
ATOM 4493 C CA . LEU B 1 63 ? -11.125 14.172 22.312 1 96.81 63 LEU B CA 1
ATOM 4494 C C . LEU B 1 63 ? -11.656 12.945 21.578 1 96.81 63 LEU B C 1
ATOM 4496 O O . LEU B 1 63 ? -12.656 13.016 20.875 1 96.81 63 LEU B O 1
ATOM 4500 N N . LYS B 1 64 ? -11.031 11.828 21.641 1 95.75 64 LYS B N 1
ATOM 4501 C CA . LYS B 1 64 ? -11.461 10.516 21.188 1 95.75 64 LYS B CA 1
ATOM 4502 C C . LYS B 1 64 ? -11.789 10.523 19.703 1 95.75 64 LYS B C 1
ATOM 4504 O O . LYS B 1 64 ? -12.844 10.031 19.281 1 95.75 64 LYS B O 1
ATOM 4509 N N . THR B 1 65 ? -10.891 11.188 19 1 95.31 65 THR B N 1
ATOM 4510 C CA . THR B 1 65 ? -11.062 11.109 17.547 1 95.31 65 THR B CA 1
ATOM 4511 C C . THR B 1 65 ? -10.984 9.664 17.078 1 95.31 65 THR B C 1
ATOM 4513 O O . THR B 1 65 ? -10.312 8.836 17.688 1 95.31 65 THR B O 1
ATOM 4516 N N . ASN B 1 66 ? -11.625 9.289 16.047 1 94.88 66 ASN B N 1
ATOM 4517 C CA . ASN B 1 66 ? -11.93 7.902 15.695 1 94.88 66 ASN B CA 1
ATOM 4518 C C . ASN B 1 66 ? -10.68 7.129 15.297 1 94.88 66 ASN B C 1
ATOM 4520 O O . ASN B 1 66 ? -10.258 6.215 16.016 1 94.88 66 ASN B O 1
ATOM 4524 N N . ALA B 1 67 ? -10.016 7.535 14.227 1 96.38 67 ALA B N 1
ATOM 4525 C CA . ALA B 1 67 ? -8.914 6.762 13.672 1 96.38 67 ALA B CA 1
ATOM 4526 C C . ALA B 1 67 ? -7.742 6.691 14.656 1 96.38 67 ALA B C 1
ATOM 4528 O O . ALA B 1 67 ? -7.195 5.617 14.906 1 96.38 67 ALA B O 1
ATOM 4529 N N . PRO B 1 68 ? -7.352 7.828 15.289 1 97.44 68 PRO B N 1
ATOM 4530 C CA . PRO B 1 68 ? -6.273 7.75 16.281 1 97.44 68 PRO B CA 1
ATOM 4531 C C . PRO B 1 68 ? -6.59 6.793 17.422 1 97.44 68 PRO B C 1
ATOM 4533 O O . PRO B 1 68 ? -5.719 6.043 17.875 1 97.44 68 PRO B O 1
ATOM 4536 N N . THR B 1 69 ? -7.84 6.797 17.859 1 97.19 69 THR B N 1
ATOM 4537 C CA . THR B 1 69 ? -8.234 5.926 18.953 1 97.19 69 THR B CA 1
ATOM 4538 C C . THR B 1 69 ? -8.18 4.461 18.531 1 97.19 69 THR B C 1
ATOM 4540 O O . THR B 1 69 ? -7.68 3.613 19.281 1 97.19 69 THR B O 1
ATOM 4543 N N . ILE B 1 70 ? -8.664 4.18 17.359 1 98.06 70 ILE B N 1
ATOM 4544 C CA . ILE B 1 70 ? -8.695 2.812 16.844 1 98.06 70 ILE B CA 1
ATOM 4545 C C . ILE B 1 70 ? -7.27 2.293 16.688 1 98.06 70 ILE B C 1
ATOM 4547 O O . ILE B 1 70 ? -6.961 1.17 17.078 1 98.06 70 ILE B O 1
ATOM 4551 N N . LEU B 1 71 ? -6.406 3.084 16.062 1 98.62 71 LEU B N 1
ATOM 4552 C CA . LEU B 1 71 ? -5.043 2.643 15.789 1 98.62 71 LEU B CA 1
ATOM 4553 C C . LEU B 1 71 ? -4.23 2.551 17.078 1 98.62 71 LEU B C 1
ATOM 4555 O O . LEU B 1 71 ? -3.35 1.695 17.203 1 98.62 71 LEU B O 1
ATOM 4559 N N . ARG B 1 72 ? -4.527 3.422 18.062 1 98.06 72 ARG B N 1
ATOM 4560 C CA . ARG B 1 72 ? -3.922 3.307 19.375 1 98.06 72 ARG B CA 1
ATOM 4561 C C . ARG B 1 72 ? -4.297 1.984 20.031 1 98.06 72 ARG B C 1
ATOM 4563 O O . ARG B 1 72 ? -3.432 1.274 20.562 1 98.06 72 ARG B O 1
ATOM 4570 N N . ASP B 1 73 ? -5.559 1.691 20.047 1 97.88 73 ASP B N 1
ATOM 4571 C CA . ASP B 1 73 ? -6.027 0.433 20.609 1 97.88 73 ASP B CA 1
ATOM 4572 C C . ASP B 1 73 ? -5.414 -0.762 19.891 1 97.88 73 ASP B C 1
ATOM 4574 O O . ASP B 1 73 ? -5.051 -1.757 20.516 1 97.88 73 ASP B O 1
ATOM 4578 N N . GLU B 1 74 ? -5.336 -0.659 18.562 1 98.25 74 GLU B N 1
ATOM 4579 C CA . GLU B 1 74 ? -4.703 -1.713 17.781 1 98.25 74 GLU B CA 1
ATOM 4580 C C . GLU B 1 74 ? -3.264 -1.95 18.234 1 98.25 74 GLU B C 1
ATOM 4582 O O . GLU B 1 74 ? -2.842 -3.096 18.391 1 98.25 74 GLU B O 1
ATOM 4587 N N . ALA B 1 75 ? -2.516 -0.886 18.375 1 98.19 75 ALA B N 1
ATOM 4588 C CA . ALA B 1 75 ? -1.117 -1.018 18.781 1 98.19 75 ALA B CA 1
ATOM 4589 C C . ALA B 1 75 ? -0.988 -1.809 20.078 1 98.19 75 ALA B C 1
ATOM 4591 O O . ALA B 1 75 ? -0.048 -2.59 20.25 1 98.19 75 ALA B O 1
ATOM 4592 N N . MET B 1 76 ? -1.919 -1.687 20.969 1 96.19 76 MET B N 1
ATOM 4593 C CA . MET B 1 76 ? -1.885 -2.354 22.266 1 96.19 76 MET B CA 1
ATOM 4594 C C . MET B 1 76 ? -2.084 -3.857 22.109 1 96.19 76 MET B C 1
ATOM 4596 O O . MET B 1 76 ? -1.695 -4.633 22.984 1 96.19 76 MET B O 1
ATOM 4600 N N . ASP B 1 77 ? -2.637 -4.266 21 1 96.06 77 ASP B N 1
ATOM 4601 C CA . ASP B 1 77 ? -2.875 -5.676 20.719 1 96.06 77 ASP B CA 1
ATOM 4602 C C . ASP B 1 77 ? -1.624 -6.34 20.156 1 96.06 77 ASP B C 1
ATOM 4604 O O . ASP B 1 77 ? -1.611 -7.551 19.922 1 96.06 77 ASP B O 1
ATOM 4608 N N . TYR B 1 78 ? -0.548 -5.609 20 1 97.62 78 TYR B N 1
ATOM 4609 C CA . TYR B 1 78 ? 0.679 -6.125 19.391 1 97.62 78 TYR B CA 1
ATOM 4610 C C . TYR B 1 78 ? 1.862 -5.941 20.344 1 97.62 78 TYR B C 1
ATOM 4612 O O . TYR B 1 78 ? 2.818 -5.234 20.016 1 97.62 78 TYR B O 1
ATOM 4620 N N . PRO B 1 79 ? 1.858 -6.562 21.438 1 95.06 79 PRO B N 1
ATOM 4621 C CA . PRO B 1 79 ? 2.945 -6.395 22.406 1 95.06 79 PRO B CA 1
ATOM 4622 C C . PRO B 1 79 ? 4.301 -6.816 21.859 1 95.06 79 PRO B C 1
ATOM 4624 O O . PRO B 1 79 ? 4.383 -7.762 21.062 1 95.06 79 PRO B O 1
ATOM 4627 N N . CYS B 1 80 ? 5.32 -6.121 22.156 1 96 80 CYS B N 1
ATOM 4628 C CA . CYS B 1 80 ? 6.707 -6.367 21.766 1 96 80 CYS B CA 1
ATOM 4629 C C . CYS B 1 80 ? 7.672 -5.789 22.797 1 96 80 CYS B C 1
ATOM 4631 O O . CYS B 1 80 ? 7.82 -4.57 22.891 1 96 80 CYS B O 1
ATOM 4633 N N . THR B 1 81 ? 8.398 -6.574 23.484 1 94.06 81 THR B N 1
ATOM 4634 C CA . THR B 1 81 ? 9.242 -6.148 24.594 1 94.06 81 THR B CA 1
ATOM 4635 C C . THR B 1 81 ? 10.344 -5.211 24.109 1 94.06 81 THR B C 1
ATOM 4637 O O . THR B 1 81 ? 10.75 -4.293 24.828 1 94.06 81 THR B O 1
ATOM 4640 N N . SER B 1 82 ? 10.781 -5.398 22.906 1 94.19 82 SER B N 1
ATOM 4641 C CA . SER B 1 82 ? 11.844 -4.574 22.344 1 94.19 82 SER B CA 1
ATOM 4642 C C . SER B 1 82 ? 11.281 -3.5 21.422 1 94.19 82 SER B C 1
ATOM 4644 O O . SER B 1 82 ? 12.008 -2.945 20.594 1 94.19 82 SER B O 1
ATOM 4646 N N . GLY B 1 83 ? 10 -3.262 21.562 1 97.44 83 GLY B N 1
ATOM 4647 C CA . GLY B 1 83 ? 9.328 -2.363 20.641 1 97.44 83 GLY B CA 1
ATOM 4648 C C . GLY B 1 83 ? 9.297 -0.925 21.125 1 97.44 83 GLY B C 1
ATOM 4649 O O . GLY B 1 83 ? 10.211 -0.478 21.812 1 97.44 83 GLY B O 1
ATOM 4650 N N . ALA B 1 84 ? 8.398 -0.119 20.625 1 98.38 84 ALA B N 1
ATOM 4651 C CA . ALA B 1 84 ? 8.227 1.303 20.906 1 98.38 84 ALA B CA 1
ATOM 4652 C C . ALA B 1 84 ? 6.98 1.547 21.75 1 98.38 84 ALA B C 1
ATOM 4654 O O . ALA B 1 84 ? 6.277 0.602 22.125 1 98.38 84 ALA B O 1
ATOM 4655 N N . ARG B 1 85 ? 6.777 2.787 22.109 1 98.12 85 ARG B N 1
ATOM 4656 C CA . ARG B 1 85 ? 5.695 3.086 23.047 1 98.12 85 ARG B CA 1
ATOM 4657 C C . ARG B 1 85 ? 4.66 4.004 22.406 1 98.12 85 ARG B C 1
ATOM 4659 O O . ARG B 1 85 ? 5.012 4.926 21.672 1 98.12 85 ARG B O 1
ATOM 4666 N N . VAL B 1 86 ? 3.412 3.688 22.656 1 97.44 86 VAL B N 1
ATOM 4667 C CA . VAL B 1 86 ? 2.287 4.492 22.203 1 97.44 86 VAL B CA 1
ATOM 4668 C C . VAL B 1 86 ? 2.17 5.758 23.047 1 97.44 86 VAL B C 1
ATOM 4670 O O . VAL B 1 86 ? 2.492 5.746 24.234 1 97.44 86 VAL B O 1
ATOM 4673 N N . PHE B 1 87 ? 1.728 6.879 22.469 1 97.56 87 PHE B N 1
ATOM 4674 C CA . PHE B 1 87 ? 1.539 8.133 23.188 1 97.56 87 PHE B CA 1
ATOM 4675 C C . PHE B 1 87 ? 0.84 7.891 24.531 1 97.56 87 PHE B C 1
ATOM 4677 O O . PHE B 1 87 ? -0.218 7.262 24.578 1 97.56 87 PHE B O 1
ATOM 4684 N N . GLY B 1 88 ? 1.466 8.32 25.609 1 96.56 88 GLY B N 1
ATOM 4685 C CA . GLY B 1 88 ? 0.824 8.367 26.906 1 96.56 88 GLY B CA 1
ATOM 4686 C C . GLY B 1 88 ? 0.967 7.078 27.688 1 96.56 88 GLY B C 1
ATOM 4687 O O . GLY B 1 88 ? 0.482 6.973 28.828 1 96.56 88 GLY B O 1
ATOM 4688 N N . THR B 1 89 ? 1.679 6.066 27.094 1 95.75 89 THR B N 1
ATOM 4689 C CA . THR B 1 89 ? 1.743 4.781 27.781 1 95.75 89 THR B CA 1
ATOM 4690 C C . THR B 1 89 ? 3.189 4.32 27.938 1 95.75 89 THR B C 1
ATOM 4692 O O . THR B 1 89 ? 4.09 4.859 27.281 1 95.75 89 THR B O 1
ATOM 4695 N N . LEU B 1 90 ? 3.309 3.365 28.844 1 95.31 90 LEU B N 1
ATOM 4696 C CA . LEU B 1 90 ? 4.605 2.721 29.031 1 95.31 90 LEU B CA 1
ATOM 4697 C C . LEU B 1 90 ? 4.629 1.354 28.344 1 95.31 90 LEU B C 1
ATOM 4699 O O . LEU B 1 90 ? 5.664 0.682 28.328 1 95.31 90 LEU B O 1
ATOM 4703 N N . THR B 1 91 ? 3.516 1.025 27.734 1 94 91 THR B N 1
ATOM 4704 C CA . THR B 1 91 ? 3.393 -0.259 27.062 1 94 91 THR B CA 1
ATOM 4705 C C . THR B 1 91 ? 4.227 -0.276 25.781 1 94 91 THR B C 1
ATOM 4707 O O . THR B 1 91 ? 4.199 0.681 25 1 94 91 THR B O 1
ATOM 4710 N N . ARG B 1 92 ? 4.973 -1.365 25.641 1 96.69 92 ARG B N 1
ATOM 4711 C CA . ARG B 1 92 ? 5.762 -1.542 24.422 1 96.69 92 ARG B CA 1
ATOM 4712 C C . ARG B 1 92 ? 5.02 -2.404 23.406 1 96.69 92 ARG B C 1
ATOM 4714 O O . ARG B 1 92 ? 4.461 -3.445 23.75 1 96.69 92 ARG B O 1
ATOM 4721 N N . SER B 1 93 ? 4.945 -1.923 22.25 1 98.12 93 SER B N 1
ATOM 4722 C CA . SER B 1 93 ? 4.277 -2.592 21.141 1 98.12 93 SER B CA 1
ATOM 4723 C C . SER B 1 93 ? 5.164 -2.625 19.906 1 98.12 93 SER B C 1
ATOM 4725 O O . SER B 1 93 ? 6.23 -2.004 19.891 1 98.12 93 SER B O 1
ATOM 4727 N N . GLN B 1 94 ? 4.773 -3.463 18.922 1 98.56 94 GLN B N 1
ATOM 4728 C CA . GLN B 1 94 ? 5.516 -3.508 17.672 1 98.56 94 GLN B CA 1
ATOM 4729 C C . GLN B 1 94 ? 5.688 -2.111 17.078 1 98.56 94 GLN B C 1
ATOM 4731 O O . GLN B 1 94 ? 4.727 -1.346 17 1 98.56 94 GLN B O 1
ATOM 4736 N N . PRO B 1 95 ? 6.918 -1.729 16.688 1 98.62 95 PRO B N 1
ATOM 4737 C CA . PRO B 1 95 ? 7.227 -0.346 16.312 1 98.62 95 PRO B CA 1
ATOM 4738 C C . PRO B 1 95 ? 6.336 0.172 15.188 1 98.62 95 PRO B C 1
ATOM 4740 O O . PRO B 1 95 ? 5.922 1.333 15.203 1 98.62 95 PRO B O 1
ATOM 4743 N N . GLU B 1 96 ? 6.051 -0.677 14.133 1 98.81 96 GLU B N 1
ATOM 4744 C CA . GLU B 1 96 ? 5.246 -0.196 13.016 1 98.81 96 GLU B CA 1
ATOM 4745 C C . GLU B 1 96 ? 3.822 0.129 13.461 1 98.81 96 GLU B C 1
ATOM 4747 O O . GLU B 1 96 ? 3.191 1.041 12.922 1 98.81 96 GLU B O 1
ATOM 4752 N N . LYS B 1 97 ? 3.275 -0.575 14.508 1 98.81 97 LYS B N 1
ATOM 4753 C CA . LYS B 1 97 ? 1.943 -0.294 15.031 1 98.81 97 LYS B CA 1
ATOM 4754 C C . LYS B 1 97 ? 1.942 0.978 15.875 1 98.81 97 LYS B C 1
ATOM 4756 O O . LYS B 1 97 ? 0.987 1.756 15.836 1 98.81 97 LYS B O 1
ATOM 4761 N N . VAL B 1 98 ? 3.051 1.16 16.641 1 98.81 98 VAL B N 1
ATOM 4762 C CA . VAL B 1 98 ? 3.191 2.361 17.453 1 98.81 98 VAL B CA 1
ATOM 4763 C C . VAL B 1 98 ? 3.268 3.592 16.547 1 98.81 98 VAL B C 1
ATOM 4765 O O . VAL B 1 98 ? 2.621 4.609 16.812 1 98.81 98 VAL B O 1
ATOM 4768 N N . VAL B 1 99 ? 4.031 3.479 15.5 1 98.81 99 VAL B N 1
ATOM 4769 C CA . VAL B 1 99 ? 4.199 4.586 14.562 1 98.81 99 VAL B CA 1
ATOM 4770 C C . VAL B 1 99 ? 2.865 4.895 13.891 1 98.81 99 VAL B C 1
ATOM 4772 O O . VAL B 1 99 ? 2.506 6.059 13.711 1 98.81 99 VAL B O 1
ATOM 4775 N N . ALA B 1 100 ? 2.08 3.844 13.531 1 98.88 100 ALA B N 1
ATOM 4776 C CA . ALA B 1 100 ? 0.754 4.059 12.961 1 98.88 100 ALA B CA 1
ATOM 4777 C C . ALA B 1 100 ? -0.143 4.828 13.922 1 98.88 100 ALA B C 1
ATOM 4779 O O . ALA B 1 100 ? -0.824 5.777 13.523 1 98.88 100 ALA B O 1
ATOM 4780 N N . ALA B 1 101 ? -0.137 4.438 15.18 1 98.75 101 ALA B N 1
ATOM 4781 C CA . ALA B 1 101 ? -0.969 5.062 16.203 1 98.75 101 ALA B CA 1
ATOM 4782 C C . ALA B 1 101 ? -0.563 6.516 16.438 1 98.75 101 ALA B C 1
ATOM 4784 O O . ALA B 1 101 ? -1.407 7.414 16.406 1 98.75 101 ALA B O 1
ATOM 4785 N N . ASN B 1 102 ? 0.74 6.742 16.625 1 98.81 102 ASN B N 1
ATOM 4786 C CA . ASN B 1 102 ? 1.229 8.062 17 1 98.81 102 ASN B CA 1
ATOM 4787 C C . ASN B 1 102 ? 1.159 9.039 15.82 1 98.81 102 ASN B C 1
ATOM 4789 O O . ASN B 1 102 ? 0.833 10.211 16 1 98.81 102 ASN B O 1
ATOM 4793 N N . CYS B 1 103 ? 1.431 8.562 14.594 1 98.75 103 CYS B N 1
ATOM 4794 C CA . CYS B 1 103 ? 1.349 9.438 13.43 1 98.75 103 CYS B CA 1
ATOM 4795 C C . CYS B 1 103 ? -0.099 9.797 13.117 1 98.75 103 CYS B C 1
ATOM 4797 O O . CYS B 1 103 ? -0.382 10.898 12.656 1 98.75 103 CYS B O 1
ATOM 4799 N N . ALA B 1 104 ? -1.018 8.836 13.359 1 98.5 104 ALA B N 1
ATOM 4800 C CA . ALA B 1 104 ? -2.432 9.141 13.156 1 98.5 104 ALA B CA 1
ATOM 4801 C C . ALA B 1 104 ? -2.895 10.242 14.109 1 98.5 104 ALA B C 1
ATOM 4803 O O . ALA B 1 104 ? -3.652 11.133 13.711 1 98.5 104 ALA B O 1
ATOM 4804 N N . ALA B 1 105 ? -2.42 10.188 15.305 1 98.12 105 ALA B N 1
ATOM 4805 C CA . ALA B 1 105 ? -2.777 11.203 16.297 1 98.12 105 ALA B CA 1
ATOM 4806 C C . ALA B 1 105 ? -2.24 12.57 15.883 1 98.12 105 ALA B C 1
ATOM 4808 O O . ALA B 1 105 ? -2.973 13.562 15.898 1 98.12 105 ALA B O 1
ATOM 4809 N N . VAL B 1 106 ? -1.002 12.594 15.5 1 97.75 106 VAL B N 1
ATOM 4810 C CA . VAL B 1 106 ? -0.305 13.828 15.141 1 97.75 106 VAL B CA 1
ATOM 4811 C C . VAL B 1 106 ? -1.027 14.508 13.977 1 97.75 106 VAL B C 1
ATOM 4813 O O . VAL B 1 106 ? -1.163 15.734 13.961 1 97.75 106 VAL B O 1
ATOM 4816 N N . ARG B 1 107 ? -1.513 13.734 13.055 1 96.88 107 ARG B N 1
ATOM 4817 C CA . ARG B 1 107 ? -2.025 14.25 11.789 1 96.88 107 ARG B CA 1
ATOM 4818 C C . ARG B 1 107 ? -3.498 14.625 11.906 1 96.88 107 ARG B C 1
ATOM 4820 O O . ARG B 1 107 ? -4.008 15.43 11.117 1 96.88 107 ARG B O 1
ATOM 4827 N N . GLU B 1 108 ? -4.199 14.156 12.852 1 95.31 108 GLU B N 1
ATOM 4828 C CA . GLU B 1 108 ? -5.656 14.117 12.875 1 95.31 108 GLU B CA 1
ATOM 4829 C C . GLU B 1 108 ? -6.25 15.508 12.703 1 95.31 108 GLU B C 1
ATOM 4831 O O . GLU B 1 108 ? -7.168 15.703 11.906 1 95.31 108 GLU B O 1
ATOM 4836 N N . TRP B 1 109 ? -5.656 16.469 13.398 1 94.5 109 TRP B N 1
ATOM 4837 C CA . TRP B 1 109 ? -6.215 17.812 13.359 1 94.5 109 TRP B CA 1
ATOM 4838 C C . TRP B 1 109 ? -5.73 18.562 12.125 1 94.5 109 TRP B C 1
ATOM 4840 O O . TRP B 1 109 ? -6.273 19.625 11.773 1 94.5 109 TRP B O 1
ATOM 4850 N N . ASP B 1 110 ? -4.715 18.031 11.5 1 92.19 110 ASP B N 1
ATOM 4851 C CA . ASP B 1 110 ? -4.07 18.781 10.422 1 92.19 110 ASP B CA 1
ATOM 4852 C C . ASP B 1 110 ? -3.676 20.188 10.883 1 92.19 110 ASP B C 1
ATOM 4854 O O . ASP B 1 110 ? -3.982 21.172 10.211 1 92.19 110 ASP B O 1
ATOM 4858 N N . SER B 1 111 ? -3.135 20.312 12.039 1 93.56 111 SER B N 1
ATOM 4859 C CA . SER B 1 111 ? -2.83 21.609 12.656 1 93.56 111 SER B CA 1
ATOM 4860 C C . SER B 1 111 ? -1.337 21.75 12.93 1 93.56 111 SER B C 1
ATOM 4862 O O . SER B 1 111 ? -0.901 22.734 13.523 1 93.56 111 SER B O 1
ATOM 4864 N N . ASN B 1 112 ? -0.62 20.797 12.547 1 87.31 112 ASN B N 1
ATOM 4865 C CA . ASN B 1 112 ? 0.819 20.891 12.766 1 87.31 112 ASN B CA 1
ATOM 4866 C C . ASN B 1 112 ? 1.51 21.641 11.633 1 87.31 112 ASN B C 1
ATOM 4868 O O . ASN B 1 112 ? 0.978 22.625 11.117 1 87.31 112 ASN B O 1
ATOM 4872 N N . GLY B 1 113 ? 2.395 21.266 10.852 1 90.06 113 GLY B N 1
ATOM 4873 C CA . GLY B 1 113 ? 3.152 22 9.844 1 90.06 113 GLY B CA 1
ATOM 4874 C C . GLY B 1 113 ? 2.822 21.594 8.43 1 90.06 113 GLY B C 1
ATOM 4875 O O . GLY B 1 113 ? 2.158 20.578 8.211 1 90.06 113 GLY B O 1
ATOM 4876 N N . THR B 1 114 ? 3.096 22.469 7.535 1 92.5 114 THR B N 1
ATOM 4877 C CA . THR B 1 114 ? 2.877 22.188 6.121 1 92.5 114 THR B CA 1
ATOM 4878 C C . THR B 1 114 ? 4.016 22.75 5.273 1 92.5 114 THR B C 1
ATOM 4880 O O . THR B 1 114 ? 4.789 23.594 5.738 1 92.5 114 THR B O 1
ATOM 4883 N N . VAL B 1 115 ? 4.215 22.172 4.16 1 88.38 115 VAL B N 1
ATOM 4884 C CA . VAL B 1 115 ? 5.195 22.688 3.213 1 88.38 115 VAL B CA 1
ATOM 4885 C C . VAL B 1 115 ? 4.684 22.516 1.786 1 88.38 115 VAL B C 1
ATOM 4887 O O . VAL B 1 115 ? 3.92 21.594 1.503 1 88.38 115 VAL B O 1
ATOM 4890 N N . PHE B 1 116 ? 5.094 23.453 1.024 1 89.5 116 PHE B N 1
ATOM 4891 C CA . PHE B 1 116 ? 4.957 23.328 -0.422 1 89.5 116 PHE B CA 1
ATOM 4892 C C . PHE B 1 116 ? 6.309 23.062 -1.072 1 89.5 116 PHE B C 1
ATOM 4894 O O . PHE B 1 116 ? 7.281 23.781 -0.812 1 89.5 116 PHE B O 1
ATOM 4901 N N . GLY B 1 117 ? 6.445 22 -1.702 1 92.38 117 GLY B N 1
ATOM 4902 C CA . GLY B 1 117 ? 7.699 21.609 -2.318 1 92.38 117 GLY B CA 1
ATOM 4903 C C . GLY B 1 117 ? 8.219 22.625 -3.324 1 92.38 117 GLY B C 1
ATOM 4904 O O . GLY B 1 117 ? 8.133 22.391 -4.535 1 92.38 117 GLY B O 1
ATOM 4905 N N . PHE B 1 118 ? 8.891 23.75 -2.707 1 92.69 118 PHE B N 1
ATOM 4906 C CA . PHE B 1 118 ? 9.352 24.859 -3.531 1 92.69 118 PHE B CA 1
ATOM 4907 C C . PHE B 1 118 ? 10.617 25.484 -2.947 1 92.69 118 PHE B C 1
ATOM 4909 O O . PHE B 1 118 ? 10.625 25.891 -1.786 1 92.69 118 PHE B O 1
ATOM 4916 N N . ASN B 1 119 ? 11.672 25.453 -3.678 1 94.31 119 ASN B N 1
ATOM 4917 C CA . ASN B 1 119 ? 12.93 26.109 -3.354 1 94.31 119 ASN B CA 1
ATOM 4918 C C . ASN B 1 119 ? 13.469 26.906 -4.535 1 94.31 119 ASN B C 1
ATOM 4920 O O . ASN B 1 119 ? 14.016 26.344 -5.48 1 94.31 119 ASN B O 1
ATOM 4924 N N . PRO B 1 120 ? 13.352 28.234 -4.484 1 90.88 120 PRO B N 1
ATOM 4925 C CA . PRO B 1 120 ? 13.789 29.047 -5.617 1 90.88 120 PRO B CA 1
ATOM 4926 C C . PRO B 1 120 ? 15.305 29.094 -5.773 1 90.88 120 PRO B C 1
ATOM 4928 O O . PRO B 1 120 ? 15.812 29.531 -6.809 1 90.88 120 PRO B O 1
ATOM 4931 N N . LYS B 1 121 ? 16.031 28.578 -4.871 1 91.69 121 LYS B N 1
ATOM 4932 C CA . LYS B 1 121 ? 17.484 28.641 -4.891 1 91.69 121 LYS B CA 1
ATOM 4933 C C . LYS B 1 121 ? 18.078 27.422 -5.574 1 91.69 121 LYS B C 1
ATOM 4935 O O . LYS B 1 121 ? 19.266 27.406 -5.91 1 91.69 121 LYS B O 1
ATOM 4940 N N . LEU B 1 122 ? 17.281 26.391 -5.672 1 91.69 122 LEU B N 1
ATOM 4941 C CA . LEU B 1 122 ? 17.75 25.172 -6.32 1 91.69 122 LEU B CA 1
ATOM 4942 C C . LEU B 1 122 ? 17.016 24.938 -7.637 1 91.69 122 LEU B C 1
ATOM 4944 O O . LEU B 1 122 ? 15.789 24.859 -7.66 1 91.69 122 LEU B O 1
ATOM 4948 N N . LYS B 1 123 ? 17.812 24.875 -8.734 1 89.75 123 LYS B N 1
ATOM 4949 C CA . LYS B 1 123 ? 17.219 24.641 -10.047 1 89.75 123 LYS B CA 1
ATOM 4950 C C . LYS B 1 123 ? 16.453 23.328 -10.078 1 89.75 123 LYS B C 1
ATOM 4952 O O . LYS B 1 123 ? 16.969 22.281 -9.641 1 89.75 123 LYS B O 1
ATOM 4957 N N . GLY B 1 124 ? 15.203 23.281 -10.469 1 92.94 124 GLY B N 1
ATOM 4958 C CA . GLY B 1 124 ? 14.398 22.094 -10.617 1 92.94 124 GLY B CA 1
ATOM 4959 C C . GLY B 1 124 ? 13.602 21.734 -9.367 1 92.94 124 GLY B C 1
ATOM 4960 O O . GLY B 1 124 ? 12.805 20.812 -9.383 1 92.94 124 GLY B O 1
ATOM 4961 N N . HIS B 1 125 ? 13.82 22.453 -8.352 1 95.38 125 HIS B N 1
ATOM 4962 C CA . HIS B 1 125 ? 13.172 22.172 -7.07 1 95.38 125 HIS B CA 1
ATOM 4963 C C . HIS B 1 125 ? 11.938 23.062 -6.883 1 95.38 125 HIS B C 1
ATOM 4965 O O . HIS B 1 125 ? 11.836 23.797 -5.895 1 95.38 125 HIS B O 1
ATOM 4971 N N . GLN B 1 126 ? 10.93 22.875 -7.828 1 92.81 126 GLN B N 1
ATOM 4972 C CA . GLN B 1 126 ? 9.75 23.734 -7.836 1 92.81 126 GLN B CA 1
ATOM 4973 C C . GLN B 1 126 ? 8.492 22.938 -8.18 1 92.81 126 GLN B C 1
ATOM 4975 O O . GLN B 1 126 ? 7.57 23.469 -8.805 1 92.81 126 GLN B O 1
ATOM 4980 N N . ALA B 1 127 ? 8.492 21.641 -7.84 1 92.94 127 ALA B N 1
ATOM 4981 C CA . ALA B 1 127 ? 7.395 20.766 -8.234 1 92.94 127 ALA B CA 1
ATOM 4982 C C . ALA B 1 127 ? 6.121 21.094 -7.465 1 92.94 127 ALA B C 1
ATOM 4984 O O . ALA B 1 127 ? 5.016 20.797 -7.918 1 92.94 127 ALA B O 1
ATOM 4985 N N . GLY B 1 128 ? 6.289 21.75 -6.297 1 91.25 128 GLY B N 1
ATOM 4986 C CA . GLY B 1 128 ? 5.137 22.281 -5.59 1 91.25 128 GLY B CA 1
ATOM 4987 C C . GLY B 1 128 ? 4.305 21.219 -4.914 1 91.25 128 GLY B C 1
ATOM 4988 O O . GLY B 1 128 ? 3.117 21.422 -4.648 1 91.25 128 GLY B O 1
ATOM 4989 N N . GLU B 1 129 ? 4.879 20.016 -4.613 1 93.19 129 GLU B N 1
ATOM 4990 C CA . GLU B 1 129 ? 4.148 18.984 -3.895 1 93.19 129 GLU B CA 1
ATOM 4991 C C . GLU B 1 129 ? 3.953 19.359 -2.43 1 93.19 129 GLU B C 1
ATOM 4993 O O . GLU B 1 129 ? 4.848 19.938 -1.804 1 93.19 129 GLU B O 1
ATOM 4998 N N . PHE B 1 130 ? 2.791 18.953 -1.86 1 88.88 130 PHE B N 1
ATOM 4999 C CA . PHE B 1 130 ? 2.469 19.25 -0.47 1 88.88 130 PHE B CA 1
ATOM 5000 C C . PHE B 1 130 ? 3.109 18.219 0.464 1 88.88 130 PHE B C 1
ATOM 5002 O O . PHE B 1 130 ? 3.572 17.172 0.02 1 88.88 130 PHE B O 1
ATOM 5009 N N . GLY B 1 131 ? 3.154 18.625 1.722 1 90.69 131 GLY B N 1
ATOM 5010 C CA . GLY B 1 131 ? 3.562 17.688 2.762 1 90.69 131 GLY B CA 1
ATOM 5011 C C . GLY B 1 131 ? 3.365 18.234 4.164 1 90.69 131 GLY B C 1
ATOM 5012 O O . GLY B 1 131 ? 3.088 19.422 4.34 1 90.69 131 GLY B O 1
ATOM 5013 N N . HIS B 1 132 ? 3.453 17.312 5.074 1 93.56 132 HIS B N 1
ATOM 5014 C CA . HIS B 1 132 ? 3.34 17.641 6.492 1 93.56 132 HIS B CA 1
ATOM 5015 C C . HIS B 1 132 ? 4.375 16.875 7.312 1 93.56 132 HIS B C 1
ATOM 5017 O O . HIS B 1 132 ? 4.867 15.82 6.879 1 93.56 132 HIS B O 1
ATOM 5023 N N . ASN B 1 133 ? 4.777 17.375 8.398 1 92.94 133 ASN B N 1
ATOM 5024 C CA . ASN B 1 133 ? 5.727 16.703 9.273 1 92.94 133 ASN B CA 1
ATOM 5025 C C . ASN B 1 133 ? 5.023 15.734 10.219 1 92.94 133 ASN B C 1
ATOM 5027 O O . ASN B 1 133 ? 5.234 15.781 11.43 1 92.94 133 ASN B O 1
ATOM 5031 N N . ASP B 1 134 ? 4.383 14.797 9.664 1 96.44 134 ASP B N 1
ATOM 5032 C CA . ASP B 1 134 ? 3.551 13.82 10.352 1 96.44 134 ASP B CA 1
ATOM 5033 C C . ASP B 1 134 ? 4.395 12.656 10.883 1 96.44 134 ASP B C 1
ATOM 5035 O O . ASP B 1 134 ? 3.914 11.844 11.672 1 96.44 134 ASP B O 1
ATOM 5039 N N . PHE B 1 135 ? 5.699 12.578 10.609 1 98.25 135 PHE B N 1
ATOM 5040 C CA . PHE B 1 135 ? 6.418 11.312 10.672 1 98.25 135 PHE B CA 1
ATOM 5041 C C . PHE B 1 135 ? 7.449 11.336 11.797 1 98.25 135 PHE B C 1
ATOM 5043 O O . PHE B 1 135 ? 8.242 10.398 11.938 1 98.25 135 PHE B O 1
ATOM 5050 N N . TYR B 1 136 ? 7.504 12.344 12.664 1 98.62 136 TYR B N 1
ATOM 5051 C CA . TYR B 1 136 ? 8.484 12.453 13.734 1 98.62 136 TYR B CA 1
ATOM 5052 C C . TYR B 1 136 ? 8.391 11.273 14.695 1 98.62 136 TYR B C 1
ATOM 5054 O O . TYR B 1 136 ? 9.398 10.836 15.25 1 98.62 136 TYR B O 1
ATOM 5062 N N . PRO B 1 137 ? 7.164 10.688 14.906 1 98.69 137 PRO B N 1
ATOM 5063 C CA . PRO B 1 137 ? 7.078 9.523 15.789 1 98.69 137 PRO B CA 1
ATOM 5064 C C . PRO B 1 137 ? 7.969 8.367 15.336 1 98.69 137 PRO B C 1
ATOM 5066 O O . PRO B 1 137 ? 8.383 7.547 16.156 1 98.69 137 PRO B O 1
ATOM 5069 N N . VAL B 1 138 ? 8.305 8.297 14.078 1 98.88 138 VAL B N 1
ATOM 5070 C CA . VAL B 1 138 ? 9.172 7.254 13.547 1 98.88 138 VAL B CA 1
ATOM 5071 C C . VAL B 1 138 ? 10.539 7.312 14.234 1 98.88 138 VAL B C 1
ATOM 5073 O O . VAL B 1 138 ? 11.117 6.277 14.562 1 98.88 138 VAL B O 1
ATOM 5076 N N . VAL B 1 139 ? 11.047 8.5 14.469 1 98.88 139 VAL B N 1
ATOM 5077 C CA . VAL B 1 139 ? 12.367 8.719 15.055 1 98.88 139 VAL B CA 1
ATOM 5078 C C . VAL B 1 139 ? 12.375 8.242 16.5 1 98.88 139 VAL B C 1
ATOM 5080 O O . VAL B 1 139 ? 13.281 7.512 16.922 1 98.88 139 VAL B O 1
ATOM 5083 N N . ILE B 1 140 ? 11.359 8.633 17.25 1 98.62 140 ILE B N 1
ATOM 5084 C CA . ILE B 1 140 ? 11.312 8.258 18.672 1 98.62 140 ILE B CA 1
ATOM 5085 C C . ILE B 1 140 ? 11.062 6.754 18.781 1 98.62 140 ILE B C 1
ATOM 5087 O O . ILE B 1 140 ? 11.594 6.105 19.688 1 98.62 140 ILE B O 1
ATOM 5091 N N . ALA B 1 141 ? 10.258 6.223 17.891 1 98.75 141 ALA B N 1
ATOM 5092 C CA . ALA B 1 141 ? 10.047 4.777 17.891 1 98.75 141 ALA B CA 1
ATOM 5093 C C . ALA B 1 141 ? 11.359 4.031 17.672 1 98.75 141 ALA B C 1
ATOM 5095 O O . ALA B 1 141 ? 11.602 2.99 18.297 1 98.75 141 ALA B O 1
ATOM 5096 N N . ALA B 1 142 ? 12.203 4.52 16.75 1 98.69 142 ALA B N 1
ATOM 5097 C CA . ALA B 1 142 ? 13.5 3.891 16.531 1 98.69 142 ALA B CA 1
ATOM 5098 C C . ALA B 1 142 ? 14.352 3.93 17.797 1 98.69 142 ALA B C 1
ATOM 5100 O O . ALA B 1 142 ? 14.984 2.932 18.156 1 98.69 142 ALA B O 1
ATOM 5101 N N . ALA B 1 143 ? 14.367 5.102 18.438 1 98.19 143 ALA B N 1
ATOM 5102 C CA . ALA B 1 143 ? 15.109 5.238 19.688 1 98.19 143 ALA B CA 1
ATOM 5103 C C . ALA B 1 143 ? 14.617 4.25 20.734 1 98.19 143 ALA B C 1
ATOM 5105 O O . ALA B 1 143 ? 15.406 3.689 21.5 1 98.19 143 ALA B O 1
ATOM 5106 N N . GLN B 1 144 ? 13.367 4.012 20.75 1 97.75 144 GLN B N 1
ATOM 5107 C CA . GLN B 1 144 ? 12.75 3.135 21.75 1 97.75 144 GLN B CA 1
ATOM 5108 C C . GLN B 1 144 ? 12.914 1.667 21.359 1 97.75 144 GLN B C 1
ATOM 5110 O O . GLN B 1 144 ? 12.977 0.795 22.234 1 97.75 144 GLN B O 1
ATOM 5115 N N . ALA B 1 145 ? 13.039 1.409 20.078 1 96.56 145 ALA B N 1
ATOM 5116 C CA . ALA B 1 145 ? 13.055 0.036 19.578 1 96.56 145 ALA B CA 1
ATOM 5117 C C . ALA B 1 145 ? 14.484 -0.476 19.422 1 96.56 145 ALA B C 1
ATOM 5119 O O . ALA B 1 145 ? 14.734 -1.408 18.641 1 96.56 145 ALA B O 1
ATOM 5120 N N . GLY B 1 146 ? 15.477 0.205 20 1 93.94 146 GLY B N 1
ATOM 5121 C CA . GLY B 1 146 ? 16.781 -0.44 20.031 1 93.94 146 GLY B CA 1
ATOM 5122 C C . GLY B 1 146 ? 17.891 0.445 19.516 1 93.94 146 GLY B C 1
ATOM 5123 O O . GLY B 1 146 ? 19.062 0.061 19.547 1 93.94 146 GLY B O 1
ATOM 5124 N N . ALA B 1 147 ? 17.594 1.642 19.031 1 94.56 147 ALA B N 1
ATOM 5125 C CA . ALA B 1 147 ? 18.656 2.559 18.641 1 94.56 147 ALA B CA 1
ATOM 5126 C C . ALA B 1 147 ? 19.328 3.174 19.875 1 94.56 147 ALA B C 1
ATOM 5128 O O . ALA B 1 147 ? 18.938 4.254 20.312 1 94.56 147 ALA B O 1
ATOM 5129 N N . ARG B 1 148 ? 20.344 2.654 20.422 1 85.69 148 ARG B N 1
ATOM 5130 C CA . ARG B 1 148 ? 20.875 2.969 21.734 1 85.69 148 ARG B CA 1
ATOM 5131 C C . ARG B 1 148 ? 21.734 4.23 21.688 1 85.69 148 ARG B C 1
ATOM 5133 O O . ARG B 1 148 ? 21.953 4.871 22.719 1 85.69 148 ARG B O 1
ATOM 5140 N N . HIS B 1 149 ? 22.203 4.621 20.562 1 90.69 149 HIS B N 1
ATOM 5141 C CA . HIS B 1 149 ? 23.062 5.793 20.484 1 90.69 149 HIS B CA 1
ATOM 5142 C C . HIS B 1 149 ? 22.297 7.016 20 1 90.69 149 HIS B C 1
ATOM 5144 O O . HIS B 1 149 ? 22.844 7.832 19.25 1 90.69 149 HIS B O 1
ATOM 5150 N N . VAL B 1 150 ? 21.062 7.07 20.375 1 97.31 150 VAL B N 1
ATOM 5151 C CA . VAL B 1 150 ? 20.234 8.195 19.953 1 97.31 150 VAL B CA 1
ATOM 5152 C C . VAL B 1 150 ? 19.828 9.023 21.188 1 97.31 150 VAL B C 1
ATOM 5154 O O . VAL B 1 150 ? 18.984 8.602 21.969 1 97.31 150 VAL B O 1
ATOM 5157 N N . ASP B 1 151 ? 20.484 10.156 21.375 1 97.62 151 ASP B N 1
ATOM 5158 C CA . ASP B 1 151 ? 20.062 11.133 22.375 1 97.62 151 ASP B CA 1
ATOM 5159 C C . ASP B 1 151 ? 19.125 12.172 21.766 1 97.62 151 ASP B C 1
ATOM 5161 O O . ASP B 1 151 ? 18.703 12.039 20.609 1 97.62 151 ASP B O 1
ATOM 5165 N N . GLY B 1 152 ? 18.734 13.172 22.547 1 98.25 152 GLY B N 1
ATOM 5166 C CA . GLY B 1 152 ? 17.75 14.164 22.109 1 98.25 152 GLY B CA 1
ATOM 5167 C C . GLY B 1 152 ? 18.219 14.953 20.891 1 98.25 152 GLY B C 1
ATOM 5168 O O . GLY B 1 152 ? 17.438 15.242 20 1 98.25 152 GLY B O 1
ATOM 5169 N N . ARG B 1 153 ? 19.484 15.375 20.906 1 97.44 153 ARG B N 1
ATOM 5170 C CA . ARG B 1 153 ? 20.016 16.125 19.766 1 97.44 153 ARG B CA 1
ATOM 5171 C C . ARG B 1 153 ? 20.016 15.281 18.5 1 97.44 153 ARG B C 1
ATOM 5173 O O . ARG B 1 153 ? 19.641 15.766 17.422 1 97.44 153 ARG B O 1
ATOM 5180 N N . LYS B 1 154 ? 20.516 14.062 18.641 1 97.5 154 LYS B N 1
ATOM 5181 C CA . LYS B 1 154 ? 20.516 13.172 17.484 1 97.5 154 LYS B CA 1
ATOM 5182 C C . LYS B 1 154 ? 19.094 12.898 17.016 1 97.5 154 LYS B C 1
ATOM 5184 O O . LYS B 1 154 ? 18.844 12.742 15.812 1 97.5 154 LYS B O 1
ATOM 5189 N N . ALA B 1 155 ? 18.109 12.789 17.969 1 98.69 155 ALA B N 1
ATOM 5190 C CA . ALA B 1 155 ? 16.719 12.625 17.594 1 98.69 155 ALA B CA 1
ATOM 5191 C C . ALA B 1 155 ? 16.234 13.812 16.766 1 98.69 155 ALA B C 1
ATOM 5193 O O . ALA B 1 155 ? 15.547 13.633 15.75 1 98.69 155 ALA B O 1
ATOM 5194 N N . LEU B 1 156 ? 16.562 15.008 17.188 1 98.69 156 LEU B N 1
ATOM 5195 C CA . LEU B 1 156 ? 16.203 16.203 16.406 1 98.69 156 LEU B CA 1
ATOM 5196 C C . LEU B 1 156 ? 16.859 16.172 15.031 1 98.69 156 LEU B C 1
ATOM 5198 O O . LEU B 1 156 ? 16.234 16.547 14.039 1 98.69 156 LEU B O 1
ATOM 5202 N N . ARG B 1 157 ? 18.094 15.75 15 1 98.56 157 ARG B N 1
ATOM 5203 C CA . ARG B 1 157 ? 18.812 15.633 13.727 1 98.56 157 ARG B CA 1
ATOM 5204 C C . ARG B 1 157 ? 18.125 14.617 12.812 1 98.56 157 ARG B C 1
ATOM 5206 O O . ARG B 1 157 ? 18.062 14.82 11.594 1 98.56 157 ARG B O 1
ATOM 5213 N N . ALA B 1 158 ? 17.672 13.539 13.406 1 98.81 158 ALA B N 1
ATOM 5214 C CA . ALA B 1 158 ? 16.969 12.516 12.633 1 98.81 158 ALA B CA 1
ATOM 5215 C C . ALA B 1 158 ? 15.633 13.039 12.109 1 98.81 158 ALA B C 1
ATOM 5217 O O . ALA B 1 158 ? 15.227 12.719 10.992 1 98.81 158 ALA B O 1
ATOM 5218 N N . MET B 1 159 ? 14.93 13.828 12.953 1 98.81 159 MET B N 1
ATOM 5219 C CA . MET B 1 159 ? 13.703 14.477 12.492 1 98.81 159 MET B CA 1
ATOM 5220 C C . MET B 1 159 ? 14 15.43 11.344 1 98.81 159 MET B C 1
ATOM 5222 O O . MET B 1 159 ? 13.242 15.492 10.367 1 98.81 159 MET B O 1
ATOM 5226 N N . LEU B 1 160 ? 15.109 16.141 11.453 1 98.69 160 LEU B N 1
ATOM 5227 C CA . LEU B 1 160 ? 15.57 17.016 10.383 1 98.69 160 LEU B CA 1
ATOM 5228 C C . LEU B 1 160 ? 15.836 16.234 9.102 1 98.69 160 LEU B C 1
ATOM 5230 O O . LEU B 1 160 ? 15.461 16.672 8.016 1 98.69 160 LEU B O 1
ATOM 5234 N N . CYS B 1 161 ? 16.5 15.094 9.258 1 98.75 161 CYS B N 1
ATOM 5235 C CA . CYS B 1 161 ? 16.797 14.227 8.125 1 98.75 161 CYS B CA 1
ATOM 5236 C C . CYS B 1 161 ? 15.523 13.773 7.434 1 98.75 161 CYS B C 1
ATOM 5238 O O . CYS B 1 161 ? 15.453 13.75 6.203 1 98.75 161 CYS B O 1
ATOM 5240 N N . LEU B 1 162 ? 14.547 13.43 8.242 1 98.56 162 LEU B N 1
ATOM 5241 C CA . LEU B 1 162 ? 13.242 13.023 7.723 1 98.56 162 LEU B CA 1
ATOM 5242 C C . LEU B 1 162 ? 12.617 14.133 6.883 1 98.56 162 LEU B C 1
ATOM 5244 O O . LEU B 1 162 ? 12.188 13.891 5.75 1 98.56 162 LEU B O 1
ATOM 5248 N N . ASP B 1 163 ? 12.594 15.328 7.359 1 98.12 163 ASP B N 1
ATOM 5249 C CA . ASP B 1 163 ? 12.008 16.469 6.664 1 98.12 163 ASP B CA 1
ATOM 5250 C C . ASP B 1 163 ? 12.82 16.828 5.422 1 98.12 163 ASP B C 1
ATOM 5252 O O . ASP B 1 163 ? 12.258 17.266 4.414 1 98.12 163 ASP B O 1
ATOM 5256 N N . GLU B 1 164 ? 14.117 16.625 5.52 1 98.44 164 GLU B N 1
ATOM 5257 C CA . GLU B 1 164 ? 14.969 16.953 4.379 1 98.44 164 GLU B CA 1
ATOM 5258 C C . GLU B 1 164 ? 14.68 16.031 3.195 1 98.44 164 GLU B C 1
ATOM 5260 O O . GLU B 1 164 ? 14.484 16.5 2.074 1 98.44 164 GLU B O 1
ATOM 5265 N N . ILE B 1 165 ? 14.656 14.75 3.467 1 98.75 165 ILE B N 1
ATOM 5266 C CA . ILE B 1 165 ? 14.414 13.789 2.396 1 98.75 165 ILE B CA 1
ATOM 5267 C C . ILE B 1 165 ? 13.008 13.992 1.829 1 98.75 165 ILE B C 1
ATOM 5269 O O . ILE B 1 165 ? 12.836 14.148 0.617 1 98.75 165 ILE B O 1
ATOM 5273 N N . ARG B 1 166 ? 12.031 14.023 2.664 1 98.19 166 ARG B N 1
ATOM 5274 C CA . ARG B 1 166 ? 10.641 14.18 2.24 1 98.19 166 ARG B CA 1
ATOM 5275 C C . ARG B 1 166 ? 10.438 15.5 1.501 1 98.19 166 ARG B C 1
ATOM 5277 O O . ARG B 1 166 ? 9.812 15.531 0.44 1 98.19 166 ARG B O 1
ATOM 5284 N N . GLY B 1 167 ? 10.961 16.578 2.115 1 97.69 167 GLY B N 1
ATOM 5285 C CA . GLY B 1 167 ? 10.766 17.906 1.554 1 97.69 167 GLY B CA 1
ATOM 5286 C C . GLY B 1 167 ? 11.43 18.094 0.205 1 97.69 167 GLY B C 1
ATOM 5287 O O . GLY B 1 167 ? 10.867 18.719 -0.695 1 97.69 167 GLY B O 1
ATOM 5288 N N . ARG B 1 168 ? 12.609 17.578 0.03 1 98.19 168 ARG B N 1
ATOM 5289 C CA . ARG B 1 168 ? 13.336 17.734 -1.222 1 98.19 168 ARG B CA 1
ATOM 5290 C C . ARG B 1 168 ? 12.711 16.891 -2.332 1 98.19 168 ARG B C 1
ATOM 5292 O O . ARG B 1 168 ? 12.695 17.312 -3.492 1 98.19 168 ARG B O 1
ATOM 5299 N N . LEU B 1 169 ? 12.203 15.734 -1.963 1 98.56 169 LEU B N 1
ATOM 5300 C CA . LEU B 1 169 ? 11.453 14.961 -2.949 1 98.56 169 LEU B CA 1
ATOM 5301 C C . LEU B 1 169 ? 10.211 15.711 -3.396 1 98.56 169 LEU B C 1
ATOM 5303 O O . LEU B 1 169 ? 9.859 15.695 -4.578 1 98.56 169 LEU B O 1
ATOM 5307 N N . ALA B 1 170 ? 9.57 16.422 -2.475 1 97.69 170 ALA B N 1
ATOM 5308 C CA . ALA B 1 170 ? 8.375 17.203 -2.783 1 97.69 170 ALA B CA 1
ATOM 5309 C C . ALA B 1 170 ? 8.703 18.359 -3.719 1 97.69 170 ALA B C 1
ATOM 5311 O O . ALA B 1 170 ? 7.84 18.828 -4.461 1 97.69 170 ALA B O 1
ATOM 5312 N N . GLU B 1 171 ? 9.938 18.812 -3.701 1 97.5 171 GLU B N 1
ATOM 5313 C CA . GLU B 1 171 ? 10.367 19.938 -4.531 1 97.5 171 GLU B CA 1
ATOM 5314 C C . GLU B 1 171 ? 10.641 19.484 -5.965 1 97.5 171 GLU B C 1
ATOM 5316 O O . GLU B 1 171 ? 10.641 20.297 -6.887 1 97.5 171 GLU B O 1
ATOM 5321 N N . VAL B 1 172 ? 10.844 18.156 -6.172 1 98.06 172 VAL B N 1
ATOM 5322 C CA . VAL B 1 172 ? 11.352 17.797 -7.488 1 98.06 172 VAL B CA 1
ATOM 5323 C C . VAL B 1 172 ? 10.32 16.938 -8.219 1 98.06 172 VAL B C 1
ATOM 5325 O O . VAL B 1 172 ? 10.43 16.734 -9.438 1 98.06 172 VAL B O 1
ATOM 5328 N N . PHE B 1 173 ? 9.242 16.484 -7.484 1 97.81 173 PHE B N 1
ATOM 5329 C CA . PHE B 1 173 ? 8.242 15.648 -8.141 1 97.81 173 PHE B CA 1
ATOM 5330 C C . PHE B 1 173 ? 6.859 15.898 -7.559 1 97.81 173 PHE B C 1
ATOM 5332 O O . PHE B 1 173 ? 6.68 15.875 -6.34 1 97.81 173 PHE B O 1
ATOM 5339 N N . SER B 1 174 ? 5.883 16.156 -8.406 1 96.25 174 SER B N 1
ATOM 5340 C CA . SER B 1 174 ? 4.508 16.391 -7.988 1 96.25 174 SER B CA 1
ATOM 5341 C C . SER B 1 174 ? 3.674 15.125 -8.039 1 96.25 174 SER B C 1
ATOM 5343 O O . SER B 1 174 ? 3.123 14.781 -9.086 1 96.25 174 SER B O 1
ATOM 5345 N N . LEU B 1 175 ? 3.461 14.492 -6.938 1 97.31 175 LEU B N 1
ATOM 5346 C CA . LEU B 1 175 ? 2.643 13.289 -6.848 1 97.31 175 LEU B CA 1
ATOM 5347 C C . LEU B 1 175 ? 1.174 13.609 -7.102 1 97.31 175 LEU B C 1
ATOM 5349 O O . LEU B 1 175 ? 0.469 12.836 -7.754 1 97.31 175 LEU B O 1
ATOM 5353 N N . LYS B 1 176 ? 0.718 14.727 -6.617 1 93.31 176 LYS B N 1
ATOM 5354 C CA . LYS B 1 176 ? -0.687 15.117 -6.719 1 93.31 176 LYS B CA 1
ATOM 5355 C C . LYS B 1 176 ? -1.125 15.219 -8.18 1 93.31 176 LYS B C 1
ATOM 5357 O O . LYS B 1 176 ? -2.279 14.945 -8.508 1 93.31 176 LYS B O 1
ATOM 5362 N N . THR B 1 177 ? -0.195 15.625 -9.062 1 94.5 177 THR B N 1
ATOM 5363 C CA . THR B 1 177 ? -0.481 15.734 -10.492 1 94.5 177 THR B CA 1
ATOM 5364 C C . THR B 1 177 ? -0.993 14.406 -11.039 1 94.5 177 THR B C 1
ATOM 5366 O O . THR B 1 177 ? -1.82 14.383 -11.953 1 94.5 177 THR B O 1
ATOM 5369 N N . PHE B 1 178 ? -0.591 13.344 -10.398 1 96.25 178 PHE B N 1
ATOM 5370 C CA . PHE B 1 178 ? -0.923 12.016 -10.898 1 96.25 178 PHE B CA 1
ATOM 5371 C C . PHE B 1 178 ? -1.865 11.297 -9.938 1 96.25 178 PHE B C 1
ATOM 5373 O O . PHE B 1 178 ? -1.984 10.07 -9.977 1 96.25 178 PHE B O 1
ATOM 5380 N N . LYS B 1 179 ? -2.418 12.016 -9 1 95.75 179 LYS B N 1
ATOM 5381 C CA . LYS B 1 179 ? -3.418 11.562 -8.039 1 95.75 179 LYS B CA 1
ATOM 5382 C C . LYS B 1 179 ? -2.826 10.547 -7.066 1 95.75 179 LYS B C 1
ATOM 5384 O O . LYS B 1 179 ? -3.512 9.617 -6.637 1 95.75 179 LYS B O 1
ATOM 5389 N N . ILE B 1 180 ? -1.58 10.688 -6.828 1 97.56 180 ILE B N 1
ATOM 5390 C CA . ILE B 1 180 ? -0.884 9.945 -5.781 1 97.56 180 ILE B CA 1
ATOM 5391 C C . ILE B 1 180 ? -0.72 10.828 -4.547 1 97.56 180 ILE B C 1
ATOM 5393 O O . ILE B 1 180 ? -0.484 12.031 -4.66 1 97.56 180 ILE B O 1
ATOM 5397 N N . ASP B 1 181 ? -0.902 10.273 -3.43 1 96.81 181 ASP B N 1
ATOM 5398 C CA . ASP B 1 181 ? -0.858 11.031 -2.182 1 96.81 181 ASP B CA 1
ATOM 5399 C C . ASP B 1 181 ? 0.579 11.383 -1.804 1 96.81 181 ASP B C 1
ATOM 5401 O O . ASP B 1 181 ? 1.496 10.586 -2.018 1 96.81 181 ASP B O 1
ATOM 5405 N N . HIS B 1 182 ? 0.789 12.5 -1.19 1 96.19 182 HIS B N 1
ATOM 5406 C CA . HIS B 1 182 ? 2.104 13.047 -0.886 1 96.19 182 HIS B CA 1
ATOM 5407 C C . HIS B 1 182 ? 2.82 12.211 0.17 1 96.19 182 HIS B C 1
ATOM 5409 O O . HIS B 1 182 ? 4.039 12.312 0.322 1 96.19 182 HIS B O 1
ATOM 5415 N N . VAL B 1 183 ? 2.133 11.375 0.88 1 98 183 VAL B N 1
ATOM 5416 C CA . VAL B 1 183 ? 2.676 10.656 2.031 1 98 183 VAL B CA 1
ATOM 5417 C C . VAL B 1 183 ? 3.678 9.609 1.561 1 98 183 VAL B C 1
ATOM 5419 O O . VAL B 1 183 ? 4.465 9.094 2.357 1 98 183 VAL B O 1
ATOM 5422 N N . VAL B 1 184 ? 3.77 9.344 0.218 1 98.56 184 VAL B N 1
ATOM 5423 C CA . VAL B 1 184 ? 4.777 8.445 -0.344 1 98.56 184 VAL B CA 1
ATOM 5424 C C . VAL B 1 184 ? 6.172 8.938 0.031 1 98.56 184 VAL B C 1
ATOM 5426 O O . VAL B 1 184 ? 7.035 8.148 0.425 1 98.56 184 VAL B O 1
ATOM 5429 N N . PHE B 1 185 ? 6.379 10.234 -0.057 1 98.62 185 PHE B N 1
ATOM 5430 C CA . PHE B 1 185 ? 7.688 10.797 0.258 1 98.62 185 PHE B CA 1
ATOM 5431 C C . PHE B 1 185 ? 7.988 10.672 1.747 1 98.62 185 PHE B C 1
ATOM 5433 O O . PHE B 1 185 ? 9.141 10.492 2.139 1 98.62 185 PHE B O 1
ATOM 5440 N N . GLY B 1 186 ? 6.953 10.758 2.584 1 98.5 186 GLY B N 1
ATOM 5441 C CA . GLY B 1 186 ? 7.125 10.5 4.004 1 98.5 186 GLY B CA 1
ATOM 5442 C C . GLY B 1 186 ? 7.523 9.062 4.305 1 98.5 186 GLY B C 1
ATOM 5443 O O . GLY B 1 186 ? 8.312 8.812 5.219 1 98.5 186 GLY B O 1
ATOM 5444 N N . ALA B 1 187 ? 6.961 8.156 3.518 1 98.88 187 ALA B N 1
ATOM 5445 C CA . ALA B 1 187 ? 7.316 6.75 3.688 1 98.88 187 ALA B CA 1
ATOM 5446 C C . ALA B 1 187 ? 8.773 6.504 3.316 1 98.88 187 ALA B C 1
ATOM 5448 O O . ALA B 1 187 ? 9.492 5.793 4.023 1 98.88 187 ALA B O 1
ATOM 5449 N N . VAL B 1 188 ? 9.195 7.074 2.203 1 98.94 188 VAL B N 1
ATOM 5450 C CA . VAL B 1 188 ? 10.586 6.945 1.762 1 98.94 188 VAL B CA 1
ATOM 5451 C C . VAL B 1 188 ? 11.523 7.473 2.844 1 98.94 188 VAL B C 1
ATOM 5453 O O . VAL B 1 188 ? 12.477 6.793 3.234 1 98.94 188 VAL B O 1
ATOM 5456 N N . ALA B 1 189 ? 11.234 8.625 3.34 1 98.94 189 ALA B N 1
ATOM 5457 C CA . ALA B 1 189 ? 12.055 9.258 4.371 1 98.94 189 ALA B CA 1
ATOM 5458 C C . ALA B 1 189 ? 12.039 8.438 5.66 1 98.94 189 ALA B C 1
ATOM 5460 O O . ALA B 1 189 ? 13.062 8.289 6.32 1 98.94 189 ALA B O 1
ATOM 5461 N N . SER B 1 190 ? 10.844 7.93 6.059 1 98.94 190 SER B N 1
ATOM 5462 C CA . SER B 1 190 ? 10.695 7.145 7.281 1 98.94 190 SER B CA 1
ATOM 5463 C C . SER B 1 190 ? 11.523 5.867 7.223 1 98.94 190 SER B C 1
ATOM 5465 O O . SER B 1 190 ? 12.188 5.508 8.203 1 98.94 190 SER B O 1
ATOM 5467 N N . ALA B 1 191 ? 11.484 5.191 6.055 1 98.94 191 ALA B N 1
ATOM 5468 C CA . ALA B 1 191 ? 12.289 3.986 5.898 1 98.94 191 ALA B CA 1
ATOM 5469 C C . ALA B 1 191 ? 13.773 4.301 6.051 1 98.94 191 ALA B C 1
ATOM 5471 O O . ALA B 1 191 ? 14.492 3.602 6.77 1 98.94 191 ALA B O 1
ATOM 5472 N N . ALA B 1 192 ? 14.242 5.344 5.406 1 98.94 192 ALA B N 1
ATOM 5473 C CA . ALA B 1 192 ? 15.656 5.711 5.406 1 98.94 192 ALA B CA 1
ATOM 5474 C C . ALA B 1 192 ? 16.125 6.055 6.816 1 98.94 192 ALA B C 1
ATOM 5476 O O . ALA B 1 192 ? 17.156 5.543 7.273 1 98.94 192 ALA B O 1
ATOM 5477 N N . VAL B 1 193 ? 15.367 6.879 7.5 1 98.94 193 VAL B N 1
ATOM 5478 C CA . VAL B 1 193 ? 15.789 7.398 8.797 1 98.94 193 VAL B CA 1
ATOM 5479 C C . VAL B 1 193 ? 15.68 6.305 9.852 1 98.94 193 VAL B C 1
ATOM 5481 O O . VAL B 1 193 ? 16.578 6.133 10.68 1 98.94 193 VAL B O 1
ATOM 5484 N N . TYR B 1 194 ? 14.57 5.531 9.914 1 98.88 194 TYR B N 1
ATOM 5485 C CA . TYR B 1 194 ? 14.406 4.422 10.852 1 98.88 194 TYR B CA 1
ATOM 5486 C C . TYR B 1 194 ? 15.555 3.424 10.703 1 98.88 194 TYR B C 1
ATOM 5488 O O . TYR B 1 194 ? 16.156 3.014 11.703 1 98.88 194 TYR B O 1
ATOM 5496 N N . GLY B 1 195 ? 15.82 3.057 9.414 1 98.88 195 GLY B N 1
ATOM 5497 C CA . GLY B 1 195 ? 16.891 2.113 9.148 1 98.88 195 GLY B CA 1
ATOM 5498 C C . GLY B 1 195 ? 18.266 2.629 9.578 1 98.88 195 GLY B C 1
ATOM 5499 O O . GLY B 1 195 ? 19.031 1.91 10.219 1 98.88 195 GLY B O 1
ATOM 5500 N N . ALA B 1 196 ? 18.578 3.877 9.219 1 98.81 196 ALA B N 1
ATOM 5501 C CA . ALA B 1 196 ? 19.875 4.465 9.555 1 98.81 196 ALA B CA 1
ATOM 5502 C C . ALA B 1 196 ? 20.078 4.496 11.062 1 98.81 196 ALA B C 1
ATOM 5504 O O . ALA B 1 196 ? 21.172 4.199 11.547 1 98.81 196 ALA B O 1
ATOM 5505 N N . LEU B 1 197 ? 19.062 4.867 11.82 1 98.69 197 LEU B N 1
ATOM 5506 C CA . LEU B 1 197 ? 19.156 4.949 13.273 1 98.69 197 LEU B CA 1
ATOM 5507 C C . LEU B 1 197 ? 19.422 3.572 13.883 1 98.69 197 LEU B C 1
ATOM 5509 O O . LEU B 1 197 ? 20.094 3.455 14.906 1 98.69 197 LEU B O 1
ATOM 5513 N N . LEU B 1 198 ? 18.906 2.545 13.234 1 98.38 198 LEU B N 1
ATOM 5514 C CA . LEU B 1 198 ? 19 1.204 13.797 1 98.38 198 LEU B CA 1
ATOM 5515 C C . LEU B 1 198 ? 20.188 0.453 13.195 1 98.38 198 LEU B C 1
ATOM 5517 O O . LEU B 1 198 ? 20.375 -0.735 13.469 1 98.38 198 LEU B O 1
ATOM 5521 N N . GLY B 1 199 ? 20.953 1.07 12.32 1 98.06 199 GLY B N 1
ATOM 5522 C CA . GLY B 1 199 ? 22.203 0.505 11.836 1 98.06 199 GLY B CA 1
ATOM 5523 C C . GLY B 1 199 ? 22.031 -0.305 10.562 1 98.06 199 GLY B C 1
ATOM 5524 O O . GLY B 1 199 ? 22.875 -1.15 10.25 1 98.06 199 GLY B O 1
ATOM 5525 N N . ALA B 1 200 ? 21 -0.123 9.82 1 98.56 200 ALA B N 1
ATOM 5526 C CA . ALA B 1 200 ? 20.812 -0.804 8.539 1 98.56 200 ALA B CA 1
ATOM 5527 C C . ALA B 1 200 ? 21.844 -0.347 7.52 1 98.56 200 ALA B C 1
ATOM 5529 O O . ALA B 1 200 ? 22.344 0.777 7.594 1 98.56 200 ALA B O 1
ATOM 5530 N N . SER B 1 201 ? 22.188 -1.224 6.543 1 98.81 201 SER B N 1
ATOM 5531 C CA . SER B 1 201 ? 23.031 -0.847 5.418 1 98.81 201 SER B CA 1
ATOM 5532 C C . SER B 1 201 ? 22.25 -0.039 4.387 1 98.81 201 SER B C 1
ATOM 5534 O O . SER B 1 201 ? 21.016 -0.021 4.406 1 98.81 201 SER B O 1
ATOM 5536 N N . ALA B 1 202 ? 23 0.648 3.561 1 98.75 202 ALA B N 1
ATOM 5537 C CA . ALA B 1 202 ? 22.375 1.414 2.488 1 98.75 202 ALA B CA 1
ATOM 5538 C C . ALA B 1 202 ? 21.531 0.508 1.583 1 98.75 202 ALA B C 1
ATOM 5540 O O . ALA B 1 202 ? 20.469 0.906 1.103 1 98.75 202 ALA B O 1
ATOM 5541 N N . GLU B 1 203 ? 21.984 -0.722 1.379 1 98.44 203 GLU B N 1
ATOM 5542 C CA . GLU B 1 203 ? 21.281 -1.678 0.536 1 98.44 203 GLU B CA 1
ATOM 5543 C C . GLU B 1 203 ? 19.969 -2.121 1.187 1 98.44 203 GLU B C 1
ATOM 5545 O O . GLU B 1 203 ? 18.953 -2.301 0.502 1 98.44 203 GLU B O 1
ATOM 5550 N N . GLN B 1 204 ? 19.984 -2.332 2.488 1 98.81 204 GLN B N 1
ATOM 5551 C CA . GLN B 1 204 ? 18.766 -2.668 3.211 1 98.81 204 GLN B CA 1
ATOM 5552 C C . GLN B 1 204 ? 17.75 -1.527 3.146 1 98.81 204 GLN B C 1
ATOM 5554 O O . GLN B 1 204 ? 16.562 -1.762 2.979 1 98.81 204 GLN B O 1
ATOM 5559 N N . ILE B 1 205 ? 18.266 -0.296 3.295 1 98.94 205 ILE B N 1
ATOM 5560 C CA . ILE B 1 205 ? 17.391 0.868 3.213 1 98.94 205 ILE B CA 1
ATOM 5561 C C . ILE B 1 205 ? 16.812 0.984 1.803 1 98.94 205 ILE B C 1
ATOM 5563 O O . ILE B 1 205 ? 15.633 1.271 1.631 1 98.94 205 ILE B O 1
ATOM 5567 N N . GLU B 1 206 ? 17.672 0.755 0.763 1 98.56 206 GLU B N 1
ATOM 5568 C CA . GLU B 1 206 ? 17.188 0.733 -0.614 1 98.56 206 GLU B CA 1
ATOM 5569 C C . GLU B 1 206 ? 16.062 -0.279 -0.785 1 98.56 206 GLU B C 1
ATOM 5571 O O . GLU B 1 206 ? 15.055 0.004 -1.45 1 98.56 206 GLU B O 1
ATOM 5576 N N . SER B 1 207 ? 16.219 -1.451 -0.185 1 98.06 207 SER B N 1
ATOM 5577 C CA . SER B 1 207 ? 15.195 -2.494 -0.26 1 98.06 207 SER B CA 1
ATOM 5578 C C . SER B 1 207 ? 13.883 -2.029 0.36 1 98.06 207 SER B C 1
ATOM 5580 O O . SER B 1 207 ? 12.812 -2.309 -0.173 1 98.06 207 SER B O 1
ATOM 5582 N N . ALA B 1 208 ? 13.977 -1.385 1.49 1 98.88 208 ALA B N 1
ATOM 5583 C CA . ALA B 1 208 ? 12.781 -0.897 2.176 1 98.88 208 ALA B CA 1
ATOM 5584 C C . ALA B 1 208 ? 12.086 0.188 1.36 1 98.88 208 ALA B C 1
ATOM 5586 O O . ALA B 1 208 ? 10.859 0.188 1.235 1 98.88 208 ALA B O 1
ATOM 5587 N N . ILE B 1 209 ? 12.891 1.132 0.81 1 98.88 209 ILE B N 1
ATOM 5588 C CA . ILE B 1 209 ? 12.336 2.172 -0.049 1 98.88 209 ILE B CA 1
ATOM 5589 C C . ILE B 1 209 ? 11.672 1.534 -1.268 1 98.88 209 ILE B C 1
ATOM 5591 O O . ILE B 1 209 ? 10.57 1.924 -1.657 1 98.88 209 ILE B O 1
ATOM 5595 N N . GLY B 1 210 ? 12.367 0.557 -1.836 1 97.94 210 GLY B N 1
ATOM 5596 C CA . GLY B 1 210 ? 11.797 -0.18 -2.955 1 97.94 210 GLY B CA 1
ATOM 5597 C C . GLY B 1 210 ? 10.453 -0.81 -2.635 1 97.94 210 GLY B C 1
ATOM 5598 O O . GLY B 1 210 ? 9.516 -0.721 -3.43 1 97.94 210 GLY B O 1
ATOM 5599 N N . MET B 1 211 ? 10.297 -1.438 -1.441 1 98.38 211 MET B N 1
ATOM 5600 C CA . MET B 1 211 ? 9.039 -2.049 -1.025 1 98.38 211 MET B CA 1
ATOM 5601 C C . MET B 1 211 ? 7.953 -0.993 -0.856 1 98.38 211 MET B C 1
ATOM 5603 O O . MET B 1 211 ? 6.82 -1.185 -1.301 1 98.38 211 MET B O 1
ATOM 5607 N N . CYS B 1 212 ? 8.281 0.144 -0.273 1 98.5 212 CYS B N 1
ATOM 5608 C CA . CYS B 1 212 ? 7.305 1.209 -0.058 1 98.5 212 CYS B CA 1
ATOM 5609 C C . CYS B 1 212 ? 6.715 1.686 -1.38 1 98.5 212 CYS B C 1
ATOM 5611 O O . CYS B 1 212 ? 5.5 1.824 -1.508 1 98.5 212 CYS B O 1
ATOM 5613 N N . VAL B 1 213 ? 7.566 1.878 -2.365 1 97.94 213 VAL B N 1
ATOM 5614 C CA . VAL B 1 213 ? 7.176 2.498 -3.625 1 97.94 213 VAL B CA 1
ATOM 5615 C C . VAL B 1 213 ? 6.531 1.455 -4.535 1 97.94 213 VAL B C 1
ATOM 5617 O O . VAL B 1 213 ? 5.664 1.784 -5.348 1 97.94 213 VAL B O 1
ATOM 5620 N N . ALA B 1 214 ? 6.863 0.214 -4.293 1 97.31 214 ALA B N 1
ATOM 5621 C CA . ALA B 1 214 ? 6.367 -0.817 -5.199 1 9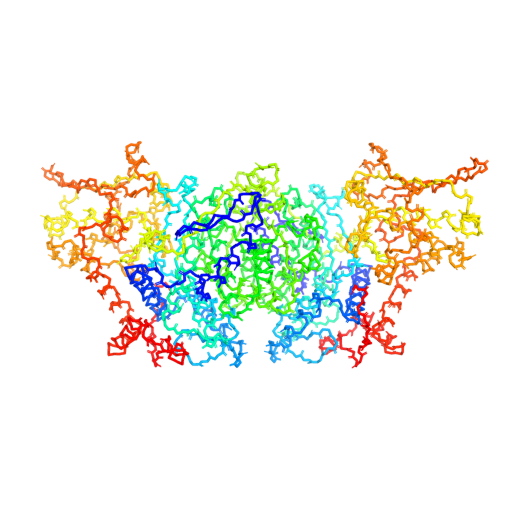7.31 214 ALA B CA 1
ATOM 5622 C C . ALA B 1 214 ? 5.059 -1.415 -4.691 1 97.31 214 ALA B C 1
ATOM 5624 O O . ALA B 1 214 ? 4.203 -1.812 -5.484 1 97.31 214 ALA B O 1
ATOM 5625 N N . HIS B 1 215 ? 4.859 -1.479 -3.373 1 98.38 215 HIS B N 1
ATOM 5626 C CA . HIS B 1 215 ? 3.758 -2.283 -2.854 1 98.38 215 HIS B CA 1
ATOM 5627 C C . HIS B 1 215 ? 2.689 -1.406 -2.211 1 98.38 215 HIS B C 1
ATOM 5629 O O . HIS B 1 215 ? 1.543 -1.833 -2.053 1 98.38 215 HIS B O 1
ATOM 5635 N N . TYR B 1 216 ? 3.008 -0.173 -1.771 1 98.5 216 TYR B N 1
ATOM 5636 C CA . TYR B 1 216 ? 2.133 0.499 -0.818 1 98.5 216 TYR B CA 1
ATOM 5637 C C . TYR B 1 216 ? 1.827 1.923 -1.268 1 98.5 216 TYR B C 1
ATOM 5639 O O . TYR B 1 216 ? 1.9 2.861 -0.471 1 98.5 216 TYR B O 1
ATOM 5647 N N . ILE B 1 217 ? 1.456 2.135 -2.469 1 98.38 217 ILE B N 1
ATOM 5648 C CA . ILE B 1 217 ? 1.229 3.482 -2.977 1 98.38 217 ILE B CA 1
ATOM 5649 C C . ILE B 1 217 ? -0.191 3.93 -2.639 1 98.38 217 ILE B C 1
ATOM 5651 O O . ILE B 1 217 ? -1.164 3.293 -3.053 1 98.38 217 ILE B O 1
ATOM 5655 N N . PRO B 1 218 ? -0.297 5.012 -1.923 1 98.12 218 PRO B N 1
ATOM 5656 C CA . PRO B 1 218 ? -1.612 5.59 -1.636 1 98.12 218 PRO B CA 1
ATOM 5657 C C . PRO B 1 218 ? -2.086 6.551 -2.725 1 98.12 218 PRO B C 1
ATOM 5659 O O . PRO B 1 218 ? -1.308 7.379 -3.203 1 98.12 218 PRO B O 1
ATOM 5662 N N . TRP B 1 219 ? -3.318 6.453 -3.125 1 97.12 219 TRP B N 1
ATOM 5663 C CA . TRP B 1 219 ? -3.953 7.324 -4.109 1 97.12 219 TRP B CA 1
ATOM 5664 C C . TRP B 1 219 ? -4.723 8.453 -3.422 1 97.12 219 TRP B C 1
ATOM 5666 O O . TRP B 1 219 ? -5.078 8.344 -2.246 1 97.12 219 TRP B O 1
ATOM 5676 N N . ARG B 1 220 ? -4.953 9.484 -4.086 1 94.88 220 ARG B N 1
ATOM 5677 C CA . ARG B 1 220 ? -5.68 10.633 -3.537 1 94.88 220 ARG B CA 1
ATOM 5678 C C . ARG B 1 220 ? -7.18 10.367 -3.525 1 94.88 220 ARG B C 1
ATOM 5680 O O . ARG B 1 220 ? -7.965 11.25 -3.174 1 94.88 220 ARG B O 1
ATOM 5687 N N . ALA B 1 221 ? -7.594 9.125 -3.838 1 92.5 221 ALA B N 1
ATOM 5688 C CA . ALA B 1 221 ? -8.977 8.688 -3.631 1 92.5 221 ALA B CA 1
ATOM 5689 C C . ALA B 1 221 ? -9.438 8.992 -2.209 1 92.5 221 ALA B C 1
ATOM 5691 O O . ALA B 1 221 ? -10.625 9.227 -1.972 1 92.5 221 ALA B O 1
ATOM 5692 N N . ILE B 1 222 ? -8.531 9.07 -1.339 1 89.75 222 ILE B N 1
ATOM 5693 C CA . ILE B 1 222 ? -8.805 9.305 0.076 1 89.75 222 ILE B CA 1
ATOM 5694 C C . ILE B 1 222 ? -9.211 10.758 0.291 1 89.75 222 ILE B C 1
ATOM 5696 O O . ILE B 1 222 ? -9.734 11.109 1.35 1 89.75 222 ILE B O 1
ATOM 5700 N N . ARG B 1 223 ? -8.953 11.602 -0.686 1 82 223 ARG B N 1
ATOM 5701 C CA . ARG B 1 223 ? -9.211 13.031 -0.556 1 82 223 ARG B CA 1
ATOM 5702 C C . ARG B 1 223 ? -10.305 13.484 -1.517 1 82 223 ARG B C 1
ATOM 5704 O O . ARG B 1 223 ? -10.586 14.672 -1.634 1 82 223 ARG B O 1
ATOM 5711 N N . ALA B 1 224 ? -10.773 12.461 -2.23 1 78.69 224 ALA B N 1
ATOM 5712 C CA . ALA B 1 224 ? -11.805 12.758 -3.223 1 78.69 224 ALA B CA 1
ATOM 5713 C C . ALA B 1 224 ? -13.125 12.086 -2.861 1 78.69 224 ALA B C 1
ATOM 5715 O O . ALA B 1 224 ? -13.141 11.047 -2.199 1 78.69 224 ALA B O 1
ATOM 5716 N N . GLY B 1 225 ? -14.188 12.703 -3.232 1 64.19 225 GLY B N 1
ATOM 5717 C CA . GLY B 1 225 ? -15.508 12.141 -3.027 1 64.19 225 GLY B CA 1
ATOM 5718 C C . GLY B 1 225 ? -16.359 12.938 -2.057 1 64.19 225 GLY B C 1
ATOM 5719 O O . GLY B 1 225 ? -15.914 13.961 -1.532 1 64.19 225 GLY B O 1
ATOM 5720 N N . LYS B 1 226 ? -17.469 12.516 -1.881 1 59.78 226 LYS B N 1
ATOM 5721 C CA . LYS B 1 226 ? -18.453 13.266 -1.109 1 59.78 226 LYS B CA 1
ATOM 5722 C C . LYS B 1 226 ? -18.281 13.031 0.388 1 59.78 226 LYS B C 1
ATOM 5724 O O . LYS B 1 226 ? -18.797 13.797 1.206 1 59.78 226 LYS B O 1
ATOM 5729 N N . GLN B 1 227 ? -17.578 11.875 0.566 1 64.5 227 GLN B N 1
ATOM 5730 C CA . GLN B 1 227 ? -17.422 11.578 1.987 1 64.5 227 GLN B CA 1
ATOM 5731 C C . GLN B 1 227 ? -15.969 11.297 2.34 1 64.5 227 GLN B C 1
ATOM 5733 O O . GLN B 1 227 ? -15.414 10.281 1.922 1 64.5 227 GLN B O 1
ATOM 5738 N N . LEU B 1 228 ? -15.422 12.266 3.004 1 72.31 228 LEU B N 1
ATOM 5739 C CA . LEU B 1 228 ? -14.094 12.031 3.566 1 72.31 228 LEU B CA 1
ATOM 5740 C C . LEU B 1 228 ? -14.164 11.031 4.719 1 72.31 228 LEU B C 1
ATOM 5742 O O . LEU B 1 228 ? -15.164 10.977 5.438 1 72.31 228 LEU B O 1
ATOM 5746 N N . SER B 1 229 ? -13.219 10.172 4.715 1 80.75 229 SER B N 1
ATOM 5747 C CA . SER B 1 229 ? -13.188 9.086 5.68 1 80.75 229 SER B CA 1
ATOM 5748 C C . SER B 1 229 ? -11.969 9.188 6.59 1 80.75 229 SER B C 1
ATOM 5750 O O . SER B 1 229 ? -11.258 10.195 6.57 1 80.75 229 SER B O 1
ATOM 5752 N N . ASP B 1 230 ? -11.766 8.195 7.52 1 90.44 230 ASP B N 1
ATOM 5753 C CA . ASP B 1 230 ? -10.602 8.117 8.398 1 90.44 230 ASP B CA 1
ATOM 5754 C C . ASP B 1 230 ? -9.312 8.016 7.594 1 90.44 230 ASP B C 1
ATOM 5756 O O . ASP B 1 230 ? -8.234 8.367 8.094 1 90.44 230 ASP B O 1
ATOM 5760 N N . SER B 1 231 ? -9.492 7.617 6.367 1 92.19 231 SER B N 1
ATOM 5761 C CA . SER B 1 231 ? -8.328 7.383 5.512 1 92.19 231 SER B CA 1
ATOM 5762 C C . SER B 1 231 ? -7.578 8.68 5.234 1 92.19 231 SER B C 1
ATOM 5764 O O . SER B 1 231 ? -6.352 8.672 5.098 1 92.19 231 SER B O 1
ATOM 5766 N N . LYS B 1 232 ? -8.219 9.75 5.113 1 89.25 232 LYS B N 1
ATOM 5767 C CA . LYS B 1 232 ? -7.543 11.016 4.848 1 89.25 232 LYS B CA 1
ATOM 5768 C C . LYS B 1 232 ? -6.586 11.375 5.984 1 89.25 232 LYS B C 1
ATOM 5770 O O . LYS B 1 232 ? -5.41 11.656 5.746 1 89.25 232 LYS B O 1
ATOM 5775 N N . GLY B 1 233 ? -7.086 11.312 7.207 1 92.06 233 GLY B N 1
ATOM 5776 C CA . GLY B 1 233 ? -6.297 11.688 8.367 1 92.06 233 GLY B CA 1
ATOM 5777 C C . GLY B 1 233 ? -5.262 10.641 8.75 1 92.06 233 GLY B C 1
ATOM 5778 O O . GLY B 1 233 ? -4.316 10.938 9.484 1 92.06 233 GLY B O 1
ATOM 5779 N N . SER B 1 234 ? -5.402 9.438 8.172 1 96.69 234 SER B N 1
ATOM 5780 C CA . SER B 1 234 ? -4.508 8.367 8.594 1 96.69 234 SER B CA 1
ATOM 5781 C C . SER B 1 234 ? -3.557 7.965 7.477 1 96.69 234 SER B C 1
ATOM 5783 O O . SER B 1 234 ? -2.787 7.012 7.621 1 96.69 234 SER B O 1
ATOM 5785 N N . SER B 1 235 ? -3.623 8.672 6.387 1 97.19 235 SER B N 1
ATOM 5786 C CA . SER B 1 235 ? -2.803 8.273 5.246 1 97.19 235 SER B CA 1
ATOM 5787 C C . SER B 1 235 ? -1.319 8.273 5.605 1 97.19 235 SER B C 1
ATOM 5789 O O . SER B 1 235 ? -0.594 7.336 5.27 1 97.19 235 SER B O 1
ATOM 5791 N N . ALA B 1 236 ? -0.874 9.32 6.277 1 97.88 236 ALA B N 1
ATOM 5792 C CA . ALA B 1 236 ? 0.523 9.398 6.695 1 97.88 236 ALA B CA 1
ATOM 5793 C C . ALA B 1 236 ? 0.87 8.273 7.66 1 97.88 236 ALA B C 1
ATOM 5795 O O . ALA B 1 236 ? 1.961 7.699 7.594 1 97.88 236 ALA B O 1
ATOM 5796 N N . ALA B 1 237 ? -0.036 8.008 8.578 1 98.75 237 ALA B N 1
ATOM 5797 C CA . ALA B 1 237 ? 0.163 6.957 9.57 1 98.75 237 ALA B CA 1
ATOM 5798 C C . ALA B 1 237 ? 0.326 5.59 8.906 1 98.75 237 ALA B C 1
ATOM 5800 O O . ALA B 1 237 ? 1.237 4.832 9.25 1 98.75 237 ALA B O 1
ATOM 5801 N N . LEU B 1 238 ? -0.543 5.312 7.957 1 98.81 238 LEU B N 1
ATOM 5802 C CA . LEU B 1 238 ? -0.508 4.023 7.273 1 98.81 238 LEU B CA 1
ATOM 5803 C C . LEU B 1 238 ? 0.734 3.906 6.398 1 98.81 238 LEU B C 1
ATOM 5805 O O . LEU B 1 238 ? 1.324 2.828 6.289 1 98.81 238 LEU B O 1
ATOM 5809 N N . ALA B 1 239 ? 1.154 4.98 5.789 1 98.75 239 ALA B N 1
ATOM 5810 C CA . ALA B 1 239 ? 2.389 4.992 5.008 1 98.75 239 ALA B CA 1
ATOM 5811 C C . ALA B 1 239 ? 3.605 4.773 5.902 1 98.75 239 ALA B C 1
ATOM 5813 O O . ALA B 1 239 ? 4.535 4.051 5.531 1 98.75 239 ALA B O 1
ATOM 5814 N N . ALA B 1 240 ? 3.623 5.426 7.055 1 98.81 240 ALA B N 1
ATOM 5815 C CA . ALA B 1 240 ? 4.715 5.246 8.008 1 98.81 240 ALA B CA 1
ATOM 5816 C C . ALA B 1 240 ? 4.766 3.809 8.516 1 98.81 240 ALA B C 1
ATOM 5818 O O . ALA B 1 240 ? 5.848 3.246 8.703 1 98.81 240 ALA B O 1
ATOM 5819 N N . GLU B 1 241 ? 3.578 3.273 8.781 1 98.94 241 GLU B N 1
ATOM 5820 C CA . GLU B 1 241 ? 3.486 1.877 9.195 1 98.94 241 GLU B CA 1
ATOM 5821 C C . GLU B 1 241 ? 4.129 0.95 8.172 1 98.94 241 GLU B C 1
ATOM 5823 O O . GLU B 1 241 ? 4.914 0.07 8.523 1 98.94 241 GLU B O 1
ATOM 5828 N N . ALA B 1 242 ? 3.791 1.141 6.934 1 98.88 242 ALA B N 1
ATOM 5829 C CA . ALA B 1 242 ? 4.34 0.33 5.852 1 98.88 242 ALA B CA 1
ATOM 5830 C C . ALA B 1 242 ? 5.852 0.516 5.738 1 98.88 242 ALA B C 1
ATOM 5832 O O . ALA B 1 242 ? 6.582 -0.44 5.465 1 98.88 242 ALA B O 1
ATOM 5833 N N . ALA B 1 243 ? 6.316 1.73 5.934 1 98.94 243 ALA B N 1
ATOM 5834 C CA . ALA B 1 243 ? 7.742 2.031 5.816 1 98.94 243 ALA B CA 1
ATOM 5835 C C . ALA B 1 243 ? 8.547 1.312 6.895 1 98.94 243 ALA B C 1
ATOM 5837 O O . ALA B 1 243 ? 9.57 0.688 6.605 1 98.94 243 ALA B O 1
ATOM 5838 N N . VAL B 1 244 ? 8.086 1.425 8.133 1 98.88 244 VAL B N 1
ATOM 5839 C CA . VAL B 1 244 ? 8.797 0.799 9.25 1 98.88 244 VAL B CA 1
ATOM 5840 C C . VAL B 1 244 ? 8.75 -0.72 9.102 1 98.88 244 VAL B C 1
ATOM 5842 O O . VAL B 1 244 ? 9.742 -1.405 9.336 1 98.88 244 VAL B O 1
ATOM 5845 N N . LEU B 1 245 ? 7.59 -1.242 8.695 1 98.81 245 LEU B N 1
ATOM 5846 C CA . LEU B 1 245 ? 7.469 -2.678 8.461 1 98.81 245 LEU B CA 1
ATOM 5847 C C . LEU B 1 245 ? 8.414 -3.133 7.363 1 98.81 245 LEU B C 1
ATOM 5849 O O . LEU B 1 245 ? 9.086 -4.16 7.5 1 98.81 245 LEU B O 1
ATOM 5853 N N . SER B 1 246 ? 8.438 -2.41 6.25 1 98.88 246 SER B N 1
ATOM 5854 C CA . SER B 1 246 ? 9.336 -2.727 5.145 1 98.88 246 SER B CA 1
ATOM 5855 C C . SER B 1 246 ? 10.789 -2.711 5.59 1 98.88 246 SER B C 1
ATOM 5857 O O . SER B 1 246 ? 11.578 -3.566 5.184 1 98.88 246 SER B O 1
ATOM 5859 N N . MET B 1 247 ? 11.148 -1.712 6.406 1 98.88 247 MET B N 1
ATOM 5860 C CA . MET B 1 247 ? 12.523 -1.605 6.875 1 98.88 247 MET B CA 1
ATOM 5861 C C . MET B 1 247 ? 12.883 -2.775 7.785 1 98.88 247 MET B C 1
ATOM 5863 O O . MET B 1 247 ? 13.992 -3.312 7.707 1 98.88 247 MET B O 1
ATOM 5867 N N . ARG B 1 248 ? 11.961 -3.145 8.672 1 98.56 248 ARG B N 1
ATOM 5868 C CA . ARG B 1 248 ? 12.195 -4.289 9.547 1 98.56 248 ARG B CA 1
ATOM 5869 C C . ARG B 1 248 ? 12.375 -5.57 8.742 1 98.56 248 ARG B C 1
ATOM 5871 O O . ARG B 1 248 ? 13.25 -6.383 9.047 1 98.56 248 ARG B O 1
ATOM 5878 N N . ARG B 1 249 ? 11.594 -5.746 7.691 1 98.81 249 ARG B N 1
ATOM 5879 C CA . ARG B 1 249 ? 11.734 -6.898 6.809 1 98.81 249 ARG B CA 1
ATOM 5880 C C . ARG B 1 249 ? 13.07 -6.863 6.078 1 98.81 249 ARG B C 1
ATOM 5882 O O . ARG B 1 249 ? 13.75 -7.887 5.969 1 98.81 249 ARG B O 1
ATOM 5889 N N . ALA B 1 250 ? 13.422 -5.695 5.59 1 98.75 250 ALA B N 1
ATOM 5890 C CA . ALA B 1 250 ? 14.695 -5.559 4.887 1 98.75 250 ALA B CA 1
ATOM 5891 C C . ALA B 1 250 ? 15.867 -5.898 5.797 1 98.75 250 ALA B C 1
ATOM 5893 O O . ALA B 1 250 ? 16.828 -6.535 5.367 1 98.75 250 ALA B O 1
ATOM 5894 N N . MET B 1 251 ? 15.867 -5.488 7.039 1 98.44 251 MET B N 1
ATOM 5895 C CA . MET B 1 251 ? 16.938 -5.754 8 1 98.44 251 MET B CA 1
ATOM 5896 C C . MET B 1 251 ? 17.016 -7.238 8.328 1 98.44 251 MET B C 1
ATOM 5898 O O . MET B 1 251 ? 18.062 -7.727 8.766 1 98.44 251 MET B O 1
ATOM 5902 N N . LYS B 1 252 ? 15.891 -7.949 8.086 1 98.19 252 LYS B N 1
ATOM 5903 C CA . LYS B 1 252 ? 15.875 -9.391 8.297 1 98.19 252 LYS B CA 1
ATOM 5904 C C . LYS B 1 252 ? 16.25 -10.141 7.016 1 98.19 252 LYS B C 1
ATOM 5906 O O . LYS B 1 252 ? 16.25 -11.367 6.988 1 98.19 252 LYS B O 1
ATOM 5911 N N . GLY B 1 253 ? 16.438 -9.383 5.918 1 97.69 253 GLY B N 1
ATOM 5912 C CA . GLY B 1 253 ? 17 -10.008 4.727 1 97.69 253 GLY B CA 1
ATOM 5913 C C . GLY B 1 253 ? 16.031 -10.016 3.553 1 97.69 253 GLY B C 1
ATOM 5914 O O . GLY B 1 253 ? 16.359 -10.516 2.475 1 97.69 253 GLY B O 1
ATOM 5915 N N . PHE B 1 254 ? 14.82 -9.508 3.721 1 97.81 254 PHE B N 1
ATOM 5916 C CA . PHE B 1 254 ? 13.898 -9.391 2.6 1 97.81 254 PHE B CA 1
ATOM 5917 C C . PHE B 1 254 ? 14.43 -8.422 1.555 1 97.81 254 PHE B C 1
ATOM 5919 O O . PHE B 1 254 ? 14.703 -7.258 1.865 1 97.81 254 PHE B O 1
ATOM 5926 N N . VAL B 1 255 ? 14.531 -8.812 0.349 1 95.12 255 VAL B N 1
ATOM 5927 C CA . VAL B 1 255 ? 15.094 -7.98 -0.711 1 95.12 255 VAL B CA 1
ATOM 5928 C C . VAL B 1 255 ? 13.969 -7.336 -1.517 1 95.12 255 VAL B C 1
ATOM 5930 O O . VAL B 1 255 ? 13.133 -8.039 -2.094 1 95.12 255 VAL B O 1
ATOM 5933 N N . GLY B 1 256 ? 13.906 -6.008 -1.478 1 95.5 256 GLY B N 1
ATOM 5934 C CA . GLY B 1 256 ? 12.953 -5.25 -2.275 1 95.5 256 GLY B CA 1
ATOM 5935 C C . GLY B 1 256 ? 13.508 -4.836 -3.627 1 95.5 256 GLY B C 1
ATOM 5936 O O . GLY B 1 256 ? 14.68 -5.07 -3.922 1 95.5 256 GLY B O 1
ATOM 5937 N N . PRO B 1 257 ? 12.648 -4.242 -4.445 1 94.62 257 PRO B N 1
ATOM 5938 C CA . PRO B 1 257 ? 13.109 -3.789 -5.758 1 94.62 257 PRO B CA 1
ATOM 5939 C C . PRO B 1 257 ? 14.234 -2.756 -5.668 1 94.62 257 PRO B C 1
ATOM 5941 O O . PRO B 1 257 ? 14.195 -1.874 -4.805 1 94.62 257 PRO B O 1
ATOM 5944 N N . ARG B 1 258 ? 15.156 -2.842 -6.527 1 93.56 258 ARG B N 1
ATOM 5945 C CA . ARG B 1 258 ? 16.297 -1.923 -6.566 1 93.56 258 ARG B CA 1
ATOM 5946 C C . ARG B 1 258 ? 16.016 -0.761 -7.516 1 93.56 258 ARG B C 1
ATOM 5948 O O . ARG B 1 258 ? 15.227 -0.887 -8.445 1 93.56 258 ARG B O 1
ATOM 5955 N N . ASP B 1 259 ? 16.609 0.343 -7.316 1 95.62 259 ASP B N 1
ATOM 5956 C CA . ASP B 1 259 ? 16.656 1.487 -8.219 1 95.62 259 ASP B CA 1
ATOM 5957 C C . ASP B 1 259 ? 15.242 1.894 -8.656 1 95.62 259 ASP B C 1
ATOM 5959 O O . ASP B 1 259 ? 14.977 2.045 -9.844 1 95.62 259 ASP B O 1
ATOM 5963 N N . ILE B 1 260 ? 14.398 2.061 -7.641 1 96.75 260 ILE B N 1
ATOM 5964 C CA . ILE B 1 260 ? 12.961 2.145 -7.848 1 96.75 260 ILE B CA 1
ATOM 5965 C C . ILE B 1 260 ? 12.617 3.43 -8.602 1 96.75 260 ILE B C 1
ATOM 5967 O O . ILE B 1 260 ? 11.625 3.482 -9.336 1 96.75 260 ILE B O 1
ATOM 5971 N N . PHE B 1 261 ? 13.414 4.527 -8.516 1 97.69 261 PHE B N 1
ATOM 5972 C CA . PHE B 1 261 ? 13.117 5.797 -9.164 1 97.69 261 PHE B CA 1
ATOM 5973 C C . PHE B 1 261 ? 13.383 5.715 -10.656 1 97.69 261 PHE B C 1
ATOM 5975 O O . PHE B 1 261 ? 12.836 6.504 -11.438 1 97.69 261 PHE B O 1
ATOM 5982 N N . ARG B 1 262 ? 14.234 4.762 -11.086 1 96.06 262 ARG B N 1
ATOM 5983 C CA . ARG B 1 262 ? 14.539 4.586 -12.5 1 96.06 262 ARG B CA 1
ATOM 5984 C C . ARG B 1 262 ? 13.797 3.383 -13.078 1 96.06 262 ARG B C 1
ATOM 5986 O O . ARG B 1 262 ? 13.938 3.074 -14.266 1 96.06 262 ARG B O 1
ATOM 5993 N N . ASN B 1 263 ? 13.086 2.703 -12.203 1 95.25 263 ASN B N 1
ATOM 5994 C CA . ASN B 1 263 ? 12.297 1.573 -12.68 1 95.25 263 ASN B CA 1
ATOM 5995 C C . ASN B 1 263 ? 11.203 2.021 -13.641 1 95.25 263 ASN B C 1
ATOM 5997 O O . ASN B 1 263 ? 10.375 2.863 -13.297 1 95.25 263 ASN B O 1
ATOM 6001 N N . PRO B 1 264 ? 11.109 1.451 -14.844 1 93.56 264 PRO B N 1
ATOM 6002 C CA . PRO B 1 264 ? 10.18 1.948 -15.867 1 93.56 264 PRO B CA 1
ATOM 6003 C C . PRO B 1 264 ? 8.719 1.636 -15.539 1 93.56 264 PRO B C 1
ATOM 6005 O O . PRO B 1 264 ? 7.812 2.242 -16.109 1 93.56 264 PRO B O 1
ATOM 6008 N N . GLU B 1 265 ? 8.477 0.717 -14.617 1 94.69 265 GLU B N 1
ATOM 6009 C CA . GLU B 1 265 ? 7.105 0.331 -14.312 1 94.69 265 GLU B CA 1
ATOM 6010 C C . GLU B 1 265 ? 6.723 0.745 -12.891 1 94.69 265 GLU B C 1
ATOM 6012 O O . GLU B 1 265 ? 5.766 0.216 -12.328 1 94.69 265 GLU B O 1
ATOM 6017 N N . ALA B 1 266 ? 7.5 1.647 -12.305 1 94.94 266 ALA B N 1
ATOM 6018 C CA . ALA B 1 266 ? 7.129 2.303 -11.047 1 94.94 266 ALA B CA 1
ATOM 6019 C C . ALA B 1 266 ? 6.418 3.627 -11.312 1 94.94 266 ALA B C 1
ATOM 6021 O O . ALA B 1 266 ? 6.445 4.141 -12.43 1 94.94 266 ALA B O 1
ATOM 6022 N N . LEU B 1 267 ? 5.832 4.195 -10.289 1 96.75 267 LEU B N 1
ATOM 6023 C CA . LEU B 1 267 ? 4.957 5.355 -10.406 1 96.75 267 LEU B CA 1
ATOM 6024 C C . LEU B 1 267 ? 5.691 6.527 -11.047 1 96.75 267 LEU B C 1
ATOM 6026 O O . LEU B 1 267 ? 5.098 7.293 -11.812 1 96.75 267 LEU B O 1
ATOM 6030 N N . PHE B 1 268 ? 7.023 6.664 -10.852 1 97.75 268 PHE B N 1
ATOM 6031 C CA . PHE B 1 268 ? 7.746 7.859 -11.273 1 97.75 268 PHE B CA 1
ATOM 6032 C C . PHE B 1 268 ? 7.949 7.863 -12.789 1 97.75 268 PHE B C 1
ATOM 6034 O O . PHE B 1 268 ? 7.441 8.75 -13.484 1 97.75 268 PHE B O 1
ATOM 6041 N N . ARG B 1 269 ? 8.508 6.824 -13.336 1 96.25 269 ARG B N 1
ATOM 6042 C CA . ARG B 1 269 ? 8.812 6.801 -14.766 1 96.25 269 ARG B CA 1
ATOM 6043 C C . ARG B 1 269 ? 7.574 6.445 -15.578 1 96.25 269 ARG B C 1
ATOM 6045 O O . ARG B 1 269 ? 7.504 6.742 -16.781 1 96.25 269 ARG B O 1
ATOM 6052 N N . TRP B 1 270 ? 6.637 5.785 -14.938 1 95.94 270 TRP B N 1
ATOM 6053 C CA . TRP B 1 270 ? 5.391 5.543 -15.656 1 95.94 270 TRP B CA 1
ATOM 6054 C C . TRP B 1 270 ? 4.672 6.855 -15.953 1 95.94 270 TRP B C 1
ATOM 6056 O O . TRP B 1 270 ? 4.066 7.012 -17.016 1 95.94 270 TRP B O 1
ATOM 6066 N N . ASN B 1 271 ? 4.703 7.781 -15.031 1 96.75 271 ASN B N 1
ATOM 6067 C CA . ASN B 1 271 ? 3.967 9.031 -15.164 1 96.75 271 ASN B CA 1
ATOM 6068 C C . ASN B 1 271 ? 4.777 10.086 -15.906 1 96.75 271 ASN B C 1
ATOM 6070 O O . ASN B 1 271 ? 4.215 10.953 -16.578 1 96.75 271 ASN B O 1
ATOM 6074 N N . VAL B 1 272 ? 6.102 10.086 -15.727 1 97.69 272 VAL B N 1
ATOM 6075 C CA . VAL B 1 272 ? 7.016 10.961 -16.453 1 97.69 272 VAL B CA 1
ATOM 6076 C C . VAL B 1 272 ? 8.031 10.117 -17.219 1 97.69 272 VAL B C 1
ATOM 6078 O O . VAL B 1 272 ? 9.016 9.641 -16.641 1 97.69 272 VAL B O 1
ATOM 6081 N N . LYS B 1 273 ? 7.855 10.039 -18.531 1 96.19 273 LYS B N 1
ATOM 6082 C CA . LYS B 1 273 ? 8.672 9.156 -19.359 1 96.19 273 LYS B CA 1
ATOM 6083 C C . LYS B 1 273 ? 10.07 9.734 -19.562 1 96.19 273 LYS B C 1
ATOM 6085 O O . LYS B 1 273 ? 10.219 10.938 -19.812 1 96.19 273 LYS B O 1
ATOM 6090 N N . THR B 1 274 ? 11.023 8.914 -19.266 1 96.56 274 THR B N 1
ATOM 6091 C CA . THR B 1 274 ? 12.422 9.242 -19.516 1 96.56 274 THR B CA 1
ATOM 6092 C C . THR B 1 274 ? 13.109 8.109 -20.281 1 96.56 274 THR B C 1
ATOM 6094 O O . THR B 1 274 ? 12.484 7.086 -20.578 1 96.56 274 THR B O 1
ATOM 6097 N N . GLU B 1 275 ? 14.352 8.305 -20.703 1 95.12 275 GLU B N 1
ATOM 6098 C CA . GLU B 1 275 ? 15.133 7.297 -21.422 1 95.12 275 GLU B CA 1
ATOM 6099 C C . GLU B 1 275 ? 16 6.488 -20.469 1 95.12 275 GLU B C 1
ATOM 6101 O O . GLU B 1 275 ? 17.203 6.312 -20.703 1 95.12 275 GLU B O 1
ATOM 6106 N N . GLY B 1 276 ? 15.422 6.188 -19.281 1 94.19 276 GLY B N 1
ATOM 6107 C CA . GLY B 1 276 ? 16.125 5.324 -18.344 1 94.19 276 GLY B CA 1
ATOM 6108 C C . GLY B 1 276 ? 16.5 6.016 -17.047 1 94.19 276 GLY B C 1
ATOM 6109 O O . GLY B 1 276 ? 16.719 5.355 -16.031 1 94.19 276 GLY B O 1
ATOM 6110 N N . ASP B 1 277 ? 16.547 7.332 -17.078 1 97.12 277 ASP B N 1
ATOM 6111 C CA . ASP B 1 277 ? 16.891 8.094 -15.891 1 97.12 277 ASP B CA 1
ATOM 6112 C C . ASP B 1 277 ? 15.664 8.375 -15.031 1 97.12 277 ASP B C 1
ATOM 6114 O O . ASP B 1 277 ? 14.531 8.281 -15.508 1 97.12 277 ASP B O 1
ATOM 6118 N N . SER B 1 278 ? 15.938 8.641 -13.734 1 97.19 278 SER B N 1
ATOM 6119 C CA . SER B 1 278 ? 14.883 9.203 -12.898 1 97.19 278 SER B CA 1
ATOM 6120 C C . SER B 1 278 ? 14.391 10.539 -13.461 1 97.19 278 SER B C 1
ATOM 6122 O O . SER B 1 278 ? 15.117 11.219 -14.188 1 97.19 278 SER B O 1
ATOM 6124 N N . PRO B 1 279 ? 13.18 10.922 -13.133 1 97.81 279 PRO B N 1
ATOM 6125 C CA . PRO B 1 279 ? 12.656 12.164 -13.695 1 97.81 279 PRO B CA 1
ATOM 6126 C C . PRO B 1 279 ? 13.258 13.406 -13.047 1 97.81 279 PRO B C 1
ATOM 6128 O O . PRO B 1 279 ? 12.984 14.531 -13.477 1 97.81 279 PRO B O 1
ATOM 6131 N N . PHE B 1 280 ? 14.117 13.273 -12.062 1 98.06 280 PHE B N 1
ATOM 6132 C CA . PHE B 1 280 ? 14.609 14.461 -11.367 1 98.06 280 PHE B CA 1
ATOM 6133 C C . PHE B 1 280 ? 16.016 14.227 -10.828 1 98.06 280 PHE B C 1
ATOM 6135 O O . PHE B 1 280 ? 16.438 13.078 -10.664 1 98.06 280 PHE B O 1
ATOM 6142 N N . ASP B 1 281 ? 16.766 15.32 -10.656 1 97.5 281 ASP B N 1
ATOM 6143 C CA . ASP B 1 281 ? 17.906 15.352 -9.766 1 97.5 281 ASP B CA 1
ATOM 6144 C C . ASP B 1 281 ? 17.5 15.688 -8.336 1 97.5 281 ASP B C 1
ATOM 6146 O O . ASP B 1 281 ? 16.547 16.453 -8.125 1 97.5 281 ASP B O 1
ATOM 6150 N N . LEU B 1 282 ? 18.125 15.102 -7.395 1 98.12 282 LEU B N 1
ATOM 6151 C CA . LEU B 1 282 ? 17.781 15.352 -5.996 1 98.12 282 LEU B CA 1
ATOM 6152 C C . LEU B 1 282 ? 18.984 15.938 -5.25 1 98.12 282 LEU B C 1
ATOM 6154 O O . LEU B 1 282 ? 20.078 15.367 -5.262 1 98.12 282 LEU B O 1
ATOM 6158 N N . VAL B 1 283 ? 18.828 17.094 -4.676 1 98.06 283 VAL B N 1
ATOM 6159 C CA . VAL B 1 283 ? 19.859 17.734 -3.871 1 98.06 283 VAL B CA 1
ATOM 6160 C C . VAL B 1 283 ? 19.453 17.703 -2.396 1 98.06 283 VAL B C 1
ATOM 6162 O O . VAL B 1 283 ? 18.375 18.172 -2.027 1 98.06 283 VAL B O 1
ATOM 6165 N N . LEU B 1 284 ? 20.297 17.141 -1.551 1 98.25 284 LEU B N 1
ATOM 6166 C CA . LEU B 1 284 ? 20.062 17.031 -0.115 1 98.25 284 LEU B CA 1
ATOM 6167 C C . LEU B 1 284 ? 21.078 17.859 0.666 1 98.25 284 LEU B C 1
ATOM 6169 O O . LEU B 1 284 ? 22.297 17.734 0.436 1 98.25 284 LEU B O 1
ATOM 6173 N N . THR B 1 285 ? 20.656 18.656 1.564 1 98 285 THR B N 1
ATOM 6174 C CA . THR B 1 285 ? 21.5 19.5 2.387 1 98 285 THR B CA 1
ATOM 6175 C C . THR B 1 285 ? 22.047 18.719 3.588 1 98 285 THR B C 1
ATOM 6177 O O . THR B 1 285 ? 21.328 17.906 4.18 1 98 285 THR B O 1
ATOM 6180 N N . HIS B 1 286 ? 23.359 18.953 3.918 1 97.75 286 HIS B N 1
ATOM 6181 C CA . HIS B 1 286 ? 23.875 18.266 5.098 1 97.75 286 HIS B CA 1
ATOM 6182 C C . HIS B 1 286 ? 24.438 19.266 6.105 1 97.75 286 HIS B C 1
ATOM 6184 O O . HIS B 1 286 ? 24.719 18.906 7.25 1 97.75 286 HIS B O 1
ATOM 6190 N N . SER B 1 287 ? 24.547 20.578 5.75 1 97.38 287 SER B N 1
ATOM 6191 C CA . SER B 1 287 ? 25.125 21.594 6.633 1 97.38 287 SER B CA 1
ATOM 6192 C C . SER B 1 287 ? 24.484 22.953 6.398 1 97.38 287 SER B C 1
ATOM 6194 O O . SER B 1 287 ? 23.906 23.203 5.344 1 97.38 287 SER B O 1
ATOM 6196 N N . GLY B 1 288 ? 24.562 23.797 7.441 1 97.12 288 GLY B N 1
ATOM 6197 C CA . GLY B 1 288 ? 24.078 25.156 7.312 1 97.12 288 GLY B CA 1
ATOM 6198 C C . GLY B 1 288 ? 22.609 25.297 7.645 1 97.12 288 GLY B C 1
ATOM 6199 O O . GLY B 1 288 ? 22.125 24.703 8.609 1 97.12 288 GLY B O 1
ATOM 6200 N N . GLU B 1 289 ? 21.938 26.203 6.848 1 96.25 289 GLU B N 1
ATOM 6201 C CA . GLU B 1 289 ? 20.578 26.562 7.227 1 96.25 289 GLU B CA 1
ATOM 6202 C C . GLU B 1 289 ? 19.578 26.219 6.121 1 96.25 289 GLU B C 1
ATOM 6204 O O . GLU B 1 289 ? 18.359 26.219 6.352 1 96.25 289 GLU B O 1
ATOM 6209 N N . GLU B 1 290 ? 20.062 25.828 4.984 1 95.81 290 GLU B N 1
ATOM 6210 C CA . GLU B 1 290 ? 19.188 25.703 3.822 1 95.81 290 GLU B CA 1
ATOM 6211 C C . GLU B 1 290 ? 18.594 24.297 3.736 1 95.81 290 GLU B C 1
ATOM 6213 O O . GLU B 1 290 ? 18.688 23.641 2.699 1 95.81 290 GLU B O 1
ATOM 6218 N N . PHE B 1 291 ? 18.016 23.875 4.867 1 97.19 291 PHE B N 1
ATOM 6219 C CA . PHE B 1 291 ? 17.281 22.625 4.898 1 97.19 291 PHE B CA 1
ATOM 6220 C C . PHE B 1 291 ? 15.828 22.828 4.488 1 97.19 291 PHE B C 1
ATOM 6222 O O . PHE B 1 291 ? 15.312 23.953 4.547 1 97.19 291 PHE B O 1
ATOM 6229 N N . ALA B 1 292 ? 15.18 21.781 4.078 1 96.62 292 ALA B N 1
ATOM 6230 C CA . ALA B 1 292 ? 13.789 21.859 3.65 1 96.62 292 ALA B CA 1
ATOM 6231 C C . ALA B 1 292 ? 12.898 22.422 4.758 1 96.62 292 ALA B C 1
ATOM 6233 O O . ALA B 1 292 ? 11.938 23.125 4.484 1 96.62 292 ALA B O 1
ATOM 6234 N N . VAL B 1 293 ? 13.234 22.125 6.027 1 97.06 293 VAL B N 1
ATOM 6235 C CA . VAL B 1 293 ? 12.422 22.516 7.172 1 97.06 293 VAL B CA 1
ATOM 6236 C C . VAL B 1 293 ? 12.391 24.047 7.289 1 97.06 293 VAL B C 1
ATOM 6238 O O . VAL B 1 293 ? 11.438 24.609 7.82 1 97.06 293 VAL B O 1
ATOM 6241 N N . ALA B 1 294 ? 13.414 24.703 6.742 1 95.62 294 ALA B N 1
ATOM 6242 C CA . ALA B 1 294 ? 13.484 26.156 6.785 1 95.62 294 ALA B CA 1
ATOM 6243 C C . ALA B 1 294 ? 12.336 26.797 6.004 1 95.62 294 ALA B C 1
ATOM 6245 O O . ALA B 1 294 ? 11.969 27.938 6.25 1 95.62 294 ALA B O 1
ATOM 6246 N N . ARG B 1 295 ? 11.688 25.984 5.156 1 94.75 295 ARG B N 1
ATOM 6247 C CA . ARG B 1 295 ? 10.625 26.5 4.301 1 94.75 295 ARG B CA 1
ATOM 6248 C C . ARG B 1 295 ? 9.281 25.891 4.652 1 94.75 295 ARG B C 1
ATOM 6250 O O . ARG B 1 295 ? 8.305 26.047 3.912 1 94.75 295 ARG B O 1
ATOM 6257 N N . MET B 1 296 ? 9.242 25.281 5.75 1 95.5 296 MET B N 1
ATOM 6258 C CA . MET B 1 296 ? 7.977 24.75 6.25 1 95.5 296 MET B CA 1
ATOM 6259 C C . MET B 1 296 ? 7.227 25.797 7.066 1 95.5 296 MET B C 1
ATOM 6261 O O . MET B 1 296 ? 7.848 26.656 7.695 1 95.5 296 MET B O 1
ATOM 6265 N N . HIS B 1 297 ? 5.934 25.672 7.027 1 96.44 297 HIS B N 1
ATOM 6266 C CA . HIS B 1 297 ? 5.07 26.672 7.664 1 96.44 297 HIS B CA 1
ATOM 6267 C C . HIS B 1 297 ? 4.359 26.078 8.875 1 96.44 297 HIS B C 1
ATOM 6269 O O . HIS B 1 297 ? 3.975 24.906 8.867 1 96.44 297 HIS B O 1
ATOM 6275 N N . PHE B 1 298 ? 4.23 26.859 9.891 1 97 298 PHE B N 1
ATOM 6276 C CA . PHE B 1 298 ? 3.443 26.469 11.055 1 97 298 PHE B CA 1
ATOM 6277 C C . PHE B 1 298 ? 1.966 26.766 10.836 1 97 298 PHE B C 1
ATOM 6279 O O . PHE B 1 298 ? 1.622 27.812 10.266 1 97 298 PHE B O 1
ATOM 6286 N N . LYS B 1 299 ? 1.113 25.891 11.188 1 95.62 299 LYS B N 1
ATOM 6287 C CA . LYS B 1 299 ? -0.313 26.172 11.312 1 95.62 299 LYS B CA 1
ATOM 6288 C C . LYS B 1 299 ? -0.662 26.625 12.727 1 95.62 299 LYS B C 1
ATOM 6290 O O . LYS B 1 299 ? -0.354 25.938 13.703 1 95.62 299 LYS B O 1
ATOM 6295 N N . LEU B 1 300 ? -1.279 27.766 12.898 1 96.25 300 LEU B N 1
ATOM 6296 C CA . LEU B 1 300 ? -1.447 28.391 14.203 1 96.25 300 LEU B CA 1
ATOM 6297 C C . LEU B 1 300 ? -2.814 28.078 14.797 1 96.25 300 LEU B C 1
ATOM 6299 O O . LEU B 1 300 ? -3.162 28.562 15.875 1 96.25 300 LEU B O 1
ATOM 6303 N N . GLY B 1 301 ? -3.533 27.156 14.32 1 94.69 301 GLY B N 1
ATOM 6304 C CA . GLY B 1 301 ? -4.848 26.641 14.688 1 94.69 301 GLY B CA 1
ATOM 6305 C C . GLY B 1 301 ? -5.355 25.562 13.742 1 94.69 301 GLY B C 1
ATOM 6306 O O . GLY B 1 301 ? -4.57 24.922 13.047 1 94.69 301 GLY B O 1
ATOM 6307 N N . LEU B 1 302 ? -6.633 25.344 13.859 1 95.38 302 LEU B N 1
ATOM 6308 C CA . LEU B 1 302 ? -7.207 24.297 13.016 1 95.38 302 LEU B CA 1
ATOM 6309 C C . LEU B 1 302 ? -7.891 24.906 11.797 1 95.38 302 LEU B C 1
ATOM 6311 O O . LEU B 1 302 ? -9.023 25.375 11.883 1 95.38 302 LEU B O 1
ATOM 6315 N N . TYR B 1 303 ? -7.234 24.828 10.688 1 93.75 303 TYR B N 1
ATOM 6316 C CA . TYR B 1 303 ? -7.719 25.328 9.406 1 93.75 303 TYR B CA 1
ATOM 6317 C C . TYR B 1 303 ? -6.902 24.734 8.258 1 93.75 303 TYR B C 1
ATOM 6319 O O . TYR B 1 303 ? -5.742 24.359 8.438 1 93.75 303 TYR B O 1
ATOM 6327 N N . GLU B 1 304 ? -7.504 24.578 7.129 1 91.25 304 GLU B N 1
ATOM 6328 C CA . GLU B 1 304 ? -6.719 24.266 5.934 1 91.25 304 GLU B CA 1
ATOM 6329 C C . GLU B 1 304 ? -5.797 25.422 5.57 1 91.25 304 GLU B C 1
ATOM 6331 O O . GLU B 1 304 ? -6.219 26.594 5.547 1 91.25 304 GLU B O 1
ATOM 6336 N N . HIS B 1 305 ? -4.594 25.141 5.332 1 91.88 305 HIS B N 1
ATOM 6337 C CA . HIS B 1 305 ? -3.52 26.125 5.328 1 91.88 305 HIS B CA 1
ATOM 6338 C C . HIS B 1 305 ? -3.748 27.172 4.254 1 91.88 305 HIS B C 1
ATOM 6340 O O . HIS B 1 305 ? -3.277 28.312 4.379 1 91.88 305 HIS B O 1
ATOM 6346 N N . GLN B 1 306 ? -4.445 26.891 3.26 1 90.81 306 GLN B N 1
ATOM 6347 C CA . GLN B 1 306 ? -4.695 27.844 2.184 1 90.81 306 GLN B CA 1
ATOM 6348 C C . GLN B 1 306 ? -5.574 28.984 2.66 1 90.81 306 GLN B C 1
ATOM 6350 O O . GLN B 1 306 ? -5.688 30.016 1.984 1 90.81 306 GLN B O 1
ATOM 6355 N N . SER B 1 307 ? -6.047 28.906 3.875 1 94.5 307 SER B N 1
ATOM 6356 C CA . SER B 1 307 ? -6.883 29.969 4.418 1 94.5 307 SER B CA 1
ATOM 6357 C C . SER B 1 307 ? -6.07 30.906 5.309 1 94.5 307 SER B C 1
ATOM 6359 O O . SER B 1 307 ? -6.586 31.906 5.793 1 94.5 307 SER B O 1
ATOM 6361 N N . ALA B 1 308 ? -4.809 30.641 5.496 1 95.81 308 ALA B N 1
ATOM 6362 C CA . ALA B 1 308 ? -3.994 31.359 6.473 1 95.81 308 ALA B CA 1
ATOM 6363 C C . ALA B 1 308 ? -3.893 32.844 6.117 1 95.81 308 ALA B C 1
ATOM 6365 O O . ALA B 1 308 ? -3.916 33.719 7 1 95.81 308 ALA B O 1
ATOM 6366 N N . GLY B 1 309 ? -3.711 33.125 4.852 1 96.62 309 GLY B N 1
ATOM 6367 C CA . GLY B 1 309 ? -3.648 34.531 4.434 1 96.62 309 GLY B CA 1
ATOM 6368 C C . GLY B 1 309 ? -4.934 35.281 4.695 1 96.62 309 GLY B C 1
ATOM 6369 O O . GLY B 1 309 ? -4.898 36.438 5.129 1 96.62 309 GLY B O 1
ATOM 6370 N N . ALA B 1 310 ? -6.027 34.656 4.371 1 97.31 310 ALA B N 1
ATOM 6371 C CA . ALA B 1 310 ? -7.332 35.25 4.621 1 97.31 310 ALA B CA 1
ATOM 6372 C C . ALA B 1 310 ? -7.57 35.469 6.117 1 97.31 310 ALA B C 1
ATOM 6374 O O . ALA B 1 310 ? -8.133 36.469 6.539 1 97.31 310 ALA B O 1
ATOM 6375 N N . LEU B 1 311 ? -7.172 34.531 6.895 1 97.88 311 LEU B N 1
ATOM 6376 C CA . LEU B 1 311 ? -7.293 34.625 8.344 1 97.88 311 LEU B CA 1
ATOM 6377 C C . LEU B 1 311 ? -6.492 35.812 8.875 1 97.88 311 LEU B C 1
ATOM 6379 O O . LEU B 1 311 ? -6.988 36.594 9.688 1 97.88 311 LEU B O 1
ATOM 6383 N N . GLU B 1 312 ? -5.242 35.906 8.398 1 98 312 GLU B N 1
ATOM 6384 C CA . GLU B 1 312 ? -4.402 37.031 8.797 1 98 312 GLU B CA 1
ATOM 6385 C C . GLU B 1 312 ? -5.047 38.375 8.422 1 98 312 GLU B C 1
ATOM 6387 O O . GLU B 1 312 ? -5.059 39.312 9.227 1 98 312 GLU B O 1
ATOM 6392 N N . GLY B 1 313 ? -5.539 38.438 7.203 1 98.19 313 GLY B N 1
ATOM 6393 C CA . GLY B 1 313 ? -6.227 39.625 6.758 1 98.19 313 GLY B CA 1
ATOM 6394 C C . GLY B 1 313 ? -7.414 40 7.625 1 98.19 313 GLY B C 1
ATOM 6395 O O . GLY B 1 313 ? -7.586 41.156 7.992 1 98.19 313 GLY B O 1
ATOM 6396 N N . LEU B 1 314 ? -8.25 39.031 7.934 1 98.62 314 LEU B N 1
ATOM 6397 C CA . LEU B 1 314 ? -9.414 39.25 8.781 1 98.62 314 LEU B CA 1
ATOM 6398 C C . LEU B 1 314 ? -8.984 39.719 10.172 1 98.62 314 LEU B C 1
ATOM 6400 O O . LEU B 1 314 ? -9.578 40.656 10.719 1 98.62 314 LEU B O 1
ATOM 6404 N N . LEU B 1 315 ? -8.016 39.125 10.773 1 98.44 315 LEU B N 1
ATOM 6405 C CA . LEU B 1 315 ? -7.551 39.469 12.109 1 98.44 315 LEU B CA 1
ATOM 6406 C C . LEU B 1 315 ? -7.043 40.906 12.141 1 98.44 315 LEU B C 1
ATOM 6408 O O . LEU B 1 315 ? -7.293 41.625 13.102 1 98.44 315 LEU B O 1
ATOM 6412 N N . ARG B 1 316 ? -6.32 41.281 11.094 1 97.94 316 ARG B N 1
ATOM 6413 C CA . ARG B 1 316 ? -5.84 42.656 11.008 1 97.94 316 ARG B CA 1
ATOM 6414 C C . ARG B 1 316 ? -7 43.625 10.922 1 97.94 316 ARG B C 1
ATOM 6416 O O . ARG B 1 316 ? -6.973 44.688 11.555 1 97.94 316 ARG B O 1
ATOM 6423 N N . LEU B 1 317 ? -8.016 43.281 10.125 1 98.56 317 LEU B N 1
ATOM 6424 C CA . LEU B 1 317 ? -9.195 44.125 10.008 1 98.56 317 LEU B CA 1
ATOM 6425 C C . LEU B 1 317 ? -9.922 44.25 11.344 1 98.56 317 LEU B C 1
ATOM 6427 O O . LEU B 1 317 ? -10.352 45.312 11.742 1 98.56 317 LEU B O 1
ATOM 6431 N N . LEU B 1 318 ? -10.07 43.125 12 1 98.56 318 LEU B N 1
ATOM 6432 C CA . LEU B 1 318 ? -10.75 43.094 13.289 1 98.56 318 LEU B CA 1
ATOM 6433 C C . LEU B 1 318 ? -9.984 43.906 14.328 1 98.56 318 LEU B C 1
ATOM 6435 O O . LEU B 1 318 ? -10.586 44.656 15.109 1 98.56 318 LEU B O 1
ATOM 6439 N N . ALA B 1 319 ? -8.711 43.781 14.359 1 97.69 319 ALA B N 1
ATOM 6440 C CA . ALA B 1 319 ? -7.867 44.5 15.305 1 97.69 319 ALA B CA 1
ATOM 6441 C C . ALA B 1 319 ? -7.977 46 15.102 1 97.69 319 ALA B C 1
ATOM 6443 O O . ALA B 1 319 ? -7.949 46.781 16.062 1 97.69 319 ALA B O 1
ATOM 6444 N N . ALA B 1 320 ? -8.148 46.438 13.898 1 97.56 320 ALA B N 1
ATOM 6445 C CA . ALA B 1 320 ? -8.102 47.844 13.555 1 97.56 320 ALA B CA 1
ATOM 6446 C C . ALA B 1 320 ? -9.5 48.469 13.578 1 97.56 320 ALA B C 1
ATOM 6448 O O . ALA B 1 320 ? -9.648 49.688 13.688 1 97.56 320 ALA B O 1
ATOM 6449 N N . ASN B 1 321 ? -10.539 47.625 13.469 1 97.81 321 ASN B N 1
ATOM 6450 C CA . ASN B 1 321 ? -11.875 48.156 13.258 1 97.81 321 ASN B CA 1
ATOM 6451 C C . ASN B 1 321 ? -12.898 47.469 14.172 1 97.81 321 ASN B C 1
ATOM 6453 O O . ASN B 1 321 ? -13.641 46.594 13.742 1 97.81 321 ASN B O 1
ATOM 6457 N N . PRO B 1 322 ? -13.07 47.969 15.367 1 97.88 322 PRO B N 1
ATOM 6458 C CA . PRO B 1 322 ? -13.992 47.344 16.328 1 97.88 322 PRO B CA 1
ATOM 6459 C C . PRO B 1 322 ? -15.438 47.344 15.836 1 97.88 322 PRO B C 1
ATOM 6461 O O . PRO B 1 322 ? -16.234 46.5 16.281 1 97.88 322 PRO B O 1
ATOM 6464 N N . VAL B 1 323 ? -15.812 48.156 14.922 1 97.69 323 VAL B N 1
ATOM 6465 C CA . VAL B 1 323 ? -17.172 48.25 14.414 1 97.69 323 VAL B CA 1
ATOM 6466 C C . VAL B 1 323 ? -17.594 46.906 13.836 1 97.69 323 VAL B C 1
ATOM 6468 O O . VAL B 1 323 ? -18.766 46.531 13.906 1 97.69 323 VAL B O 1
ATOM 6471 N N . ILE B 1 324 ? -16.641 46.125 13.352 1 98.19 324 ILE B N 1
ATOM 6472 C CA . ILE B 1 324 ? -16.938 44.875 12.688 1 98.19 324 ILE B CA 1
ATOM 6473 C C . ILE B 1 324 ? -17.578 43.906 13.68 1 98.19 324 ILE B C 1
ATOM 6475 O O . ILE B 1 324 ? -18.547 43.219 13.344 1 98.19 324 ILE B O 1
ATOM 6479 N N . TYR B 1 325 ? -17.094 43.812 14.969 1 98 325 TYR B N 1
ATOM 6480 C CA . TYR B 1 325 ? -17.594 42.812 15.891 1 98 325 TYR B CA 1
ATOM 6481 C C . TYR B 1 325 ? -18.469 43.438 16.953 1 98 325 TYR B C 1
ATOM 6483 O O . TYR B 1 325 ? -19.219 42.719 17.641 1 98 325 TYR B O 1
ATOM 6491 N N . ARG B 1 326 ? -18.453 44.719 17.141 1 97.75 326 ARG B N 1
ATOM 6492 C CA . ARG B 1 326 ? -19.328 45.375 18.094 1 97.75 326 ARG B CA 1
ATOM 6493 C C . ARG B 1 326 ? -20.688 45.719 17.484 1 97.75 326 ARG B C 1
ATOM 6495 O O . ARG B 1 326 ? -21.688 45.781 18.203 1 97.75 326 ARG B O 1
ATOM 6502 N N . ASP B 1 327 ? -20.719 45.938 16.188 1 97.38 327 ASP B N 1
ATOM 6503 C CA . ASP B 1 327 ? -21.953 46.188 15.453 1 97.38 327 ASP B CA 1
ATOM 6504 C C . ASP B 1 327 ? -22.016 45.344 14.188 1 97.38 327 ASP B C 1
ATOM 6506 O O . ASP B 1 327 ? -22.109 45.875 13.078 1 97.38 327 ASP B O 1
ATOM 6510 N N . PRO B 1 328 ? -22.031 44.031 14.312 1 97.62 328 PRO B N 1
ATOM 6511 C CA . PRO B 1 328 ? -21.922 43.125 13.172 1 97.62 328 PRO B CA 1
ATOM 6512 C C . PRO B 1 328 ? -23.078 43.281 12.188 1 97.62 328 PRO B C 1
ATOM 6514 O O . PRO B 1 328 ? -22.969 42.844 11.031 1 97.62 328 PRO B O 1
ATOM 6517 N N . ASN B 1 329 ? -24.203 43.812 12.602 1 96.75 329 ASN B N 1
ATOM 6518 C CA . ASN B 1 329 ? -25.344 44.031 11.719 1 96.75 329 ASN B CA 1
ATOM 6519 C C . ASN B 1 329 ? -25 45 10.586 1 96.75 329 ASN B C 1
ATOM 6521 O O . ASN B 1 329 ? -25.703 45.062 9.578 1 96.75 329 ASN B O 1
ATOM 6525 N N . ARG B 1 330 ? -23.953 45.75 10.742 1 97.69 330 ARG B N 1
ATOM 6526 C CA . ARG B 1 330 ? -23.531 46.719 9.734 1 97.69 330 ARG B CA 1
ATOM 6527 C C . ARG B 1 330 ? -22.812 46 8.578 1 97.69 330 ARG B C 1
ATOM 6529 O O . ARG B 1 330 ? -22.625 46.594 7.516 1 97.69 330 ARG B O 1
ATOM 6536 N N . ILE B 1 331 ? -22.359 44.812 8.75 1 98.44 331 ILE B N 1
ATOM 6537 C CA . ILE B 1 331 ? -21.672 44.094 7.699 1 98.44 331 ILE B CA 1
ATOM 6538 C C . ILE B 1 331 ? -22.641 43.75 6.57 1 98.44 331 ILE B C 1
ATOM 6540 O O . ILE B 1 331 ? -23.625 43.031 6.785 1 98.44 331 ILE B O 1
ATOM 6544 N N . GLN B 1 332 ? -22.344 44.219 5.426 1 98.19 332 GLN B N 1
ATOM 6545 C CA . GLN B 1 332 ? -23.156 43.938 4.25 1 98.19 332 GLN B CA 1
ATOM 6546 C C . GLN B 1 332 ? -22.609 42.719 3.486 1 98.19 332 GLN B C 1
ATOM 6548 O O . GLN B 1 332 ? -23.391 41.875 3.039 1 98.19 332 GLN B O 1
ATOM 6553 N N . SER B 1 333 ? -21.344 42.719 3.289 1 98.19 333 SER B N 1
ATOM 6554 C CA . SER B 1 333 ? -20.734 41.594 2.562 1 98.19 333 SER B CA 1
ATOM 6555 C C . SER B 1 333 ? -19.266 41.438 2.932 1 98.19 333 SER B C 1
ATOM 6557 O O . SER B 1 333 ? -18.625 42.375 3.396 1 98.19 333 SER B O 1
ATOM 6559 N N . ILE B 1 334 ? -18.781 40.281 2.797 1 98.25 334 ILE B N 1
ATOM 6560 C CA . ILE B 1 334 ? -17.391 39.906 2.994 1 98.25 334 ILE B CA 1
ATOM 6561 C C . ILE B 1 334 ? -16.828 39.281 1.723 1 98.25 334 ILE B C 1
ATOM 6563 O O . ILE B 1 334 ? -17.438 38.344 1.183 1 98.25 334 ILE B O 1
ATOM 6567 N N . THR B 1 335 ? -15.734 39.812 1.186 1 97.81 335 THR B N 1
ATOM 6568 C CA . THR B 1 335 ? -15.125 39.25 -0.017 1 97.81 335 THR B CA 1
ATOM 6569 C C . THR B 1 335 ? -13.703 38.781 0.273 1 97.81 335 THR B C 1
ATOM 6571 O O . THR B 1 335 ? -12.883 39.531 0.793 1 97.81 335 THR B O 1
ATOM 6574 N N . ILE B 1 336 ? -13.453 37.562 -0.03 1 97.5 336 ILE B N 1
ATOM 6575 C CA . ILE B 1 336 ? -12.125 36.969 0.073 1 97.5 336 ILE B CA 1
ATOM 6576 C C . ILE B 1 336 ? -11.555 36.75 -1.324 1 97.5 336 ILE B C 1
ATOM 6578 O O . ILE B 1 336 ? -12.188 36.094 -2.156 1 97.5 336 ILE B O 1
ATOM 6582 N N . THR B 1 337 ? -10.398 37.312 -1.605 1 97.19 337 THR B N 1
ATOM 6583 C CA . THR B 1 337 ? -9.695 37.125 -2.869 1 97.19 337 THR B CA 1
ATOM 6584 C C . THR B 1 337 ? -8.414 36.312 -2.656 1 97.19 337 THR B C 1
ATOM 6586 O O . THR B 1 337 ? -7.625 36.625 -1.76 1 97.19 337 THR B O 1
ATOM 6589 N N . ALA B 1 338 ? -8.266 35.281 -3.412 1 96.06 338 ALA B N 1
ATOM 6590 C CA . ALA B 1 338 ? -7.094 34.438 -3.205 1 96.06 338 ALA B CA 1
ATOM 6591 C C . ALA B 1 338 ? -6.582 33.844 -4.527 1 96.06 338 ALA B C 1
ATOM 6593 O O . ALA B 1 338 ? -7.129 34.156 -5.59 1 96.06 338 ALA B O 1
ATOM 6594 N N . TYR B 1 339 ? -5.477 33.156 -4.523 1 94.25 339 TYR B N 1
ATOM 6595 C CA . TYR B 1 339 ? -4.797 32.531 -5.652 1 94.25 339 TYR B CA 1
ATOM 6596 C C . TYR B 1 339 ? -5.453 31.203 -6.027 1 94.25 339 TYR B C 1
ATOM 6598 O O . TYR B 1 339 ? -6.371 30.75 -5.344 1 94.25 339 TYR B O 1
ATOM 6606 N N . GLU B 1 340 ? -4.988 30.594 -7.07 1 90.06 340 GLU B N 1
ATOM 6607 C CA . GLU B 1 340 ? -5.699 29.5 -7.734 1 90.06 340 GLU B CA 1
ATOM 6608 C C . GLU B 1 340 ? -5.816 28.281 -6.824 1 90.06 340 GLU B C 1
ATOM 6610 O O . GLU B 1 340 ? -6.906 27.75 -6.641 1 90.06 340 GLU B O 1
ATOM 6615 N N . PRO B 1 341 ? -4.75 27.781 -6.18 1 84.94 341 PRO B N 1
ATOM 6616 C CA . PRO B 1 341 ? -4.906 26.594 -5.332 1 84.94 341 PRO B CA 1
ATOM 6617 C C . PRO B 1 341 ? -5.883 26.828 -4.18 1 84.94 341 PRO B C 1
ATOM 6619 O O . PRO B 1 341 ? -6.68 25.938 -3.859 1 84.94 341 PRO B O 1
ATOM 6622 N N . ALA B 1 342 ? -5.816 27.953 -3.596 1 89.38 342 ALA B N 1
ATOM 6623 C CA . ALA B 1 342 ? -6.793 28.25 -2.549 1 89.38 342 ALA B CA 1
ATOM 6624 C C . ALA B 1 342 ? -8.211 28.281 -3.113 1 89.38 342 ALA B C 1
ATOM 6626 O O . ALA B 1 342 ? -9.133 27.719 -2.518 1 89.38 342 ALA B O 1
ATOM 6627 N N . PHE B 1 343 ? -8.328 28.891 -4.254 1 88.38 343 PHE B N 1
ATOM 6628 C CA . PHE B 1 343 ? -9.633 29.047 -4.891 1 88.38 343 PHE B CA 1
ATOM 6629 C C . PHE B 1 343 ? -10.211 27.688 -5.285 1 88.38 343 PHE B C 1
ATOM 6631 O O . PHE B 1 343 ? -11.391 27.406 -5.055 1 88.38 343 PHE B O 1
ATOM 6638 N N . SER B 1 344 ? -9.391 26.859 -5.773 1 79.94 344 SER B N 1
ATOM 6639 C CA . SER B 1 344 ? -9.859 25.578 -6.289 1 79.94 344 SER B CA 1
ATOM 6640 C C . SER B 1 344 ? -10.047 24.562 -5.168 1 79.94 344 SER B C 1
ATOM 6642 O O . SER B 1 344 ? -10.961 23.734 -5.215 1 79.94 344 SER B O 1
ATOM 6644 N N . ILE B 1 345 ? -9.273 24.609 -4.172 1 75.75 345 ILE B N 1
ATOM 6645 C CA . ILE B 1 345 ? -9.289 23.578 -3.129 1 75.75 345 ILE B CA 1
ATOM 6646 C C . ILE B 1 345 ? -10.336 23.938 -2.072 1 75.75 345 ILE B C 1
ATOM 6648 O O . ILE B 1 345 ? -11.117 23.094 -1.652 1 75.75 345 ILE B O 1
ATOM 6652 N N . ILE B 1 346 ? -10.414 25.172 -1.657 1 73.06 346 ILE B N 1
ATOM 6653 C CA . ILE B 1 346 ? -11.258 25.484 -0.514 1 73.06 346 ILE B CA 1
ATOM 6654 C C . ILE B 1 346 ? -12.305 26.516 -0.917 1 73.06 346 ILE B C 1
ATOM 6656 O O . ILE B 1 346 ? -12.977 27.094 -0.059 1 73.06 346 ILE B O 1
ATOM 6660 N N . GLY B 1 347 ? -12.414 26.797 -2.207 1 71.25 347 GLY B N 1
ATOM 6661 C CA . GLY B 1 347 ? -13.453 27.672 -2.73 1 71.25 347 GLY B CA 1
ATOM 6662 C C . GLY B 1 347 ? -14.5 26.938 -3.537 1 71.25 347 GLY B C 1
ATOM 6663 O O . GLY B 1 347 ? -15.398 27.547 -4.117 1 71.25 347 GLY B O 1
ATOM 6664 N N . ASP B 1 348 ? -14.43 25.703 -3.469 1 66.62 348 ASP B N 1
ATOM 6665 C CA . ASP B 1 348 ? -15.344 24.828 -4.195 1 66.62 348 ASP B CA 1
ATOM 6666 C C . ASP B 1 348 ? -16.781 25.062 -3.74 1 66.62 348 ASP B C 1
ATOM 6668 O O . ASP B 1 348 ? -17.062 25.094 -2.541 1 66.62 348 ASP B O 1
ATOM 6672 N N . PRO B 1 349 ? -17.672 25.297 -4.695 1 67.5 349 PRO B N 1
ATOM 6673 C CA . PRO B 1 349 ? -19.078 25.5 -4.34 1 67.5 349 PRO B CA 1
ATOM 6674 C C . PRO B 1 349 ? -19.641 24.375 -3.467 1 67.5 349 PRO B C 1
ATOM 6676 O O . PRO B 1 349 ? -20.5 24.625 -2.623 1 67.5 349 PRO B O 1
ATOM 6679 N N . ALA B 1 350 ? -19.062 23.219 -3.598 1 61.88 350 ALA B N 1
ATOM 6680 C CA . ALA B 1 350 ? -19.531 22.062 -2.836 1 61.88 350 ALA B CA 1
ATOM 6681 C C . ALA B 1 350 ? -19.141 22.188 -1.363 1 61.88 350 ALA B C 1
ATOM 6683 O O . ALA B 1 350 ? -19.766 21.547 -0.501 1 61.88 350 ALA B O 1
ATOM 6684 N N . LYS B 1 351 ? -18.234 23.172 -1.136 1 69.88 351 LYS B N 1
ATOM 6685 C CA . LYS B 1 351 ? -17.688 23.312 0.21 1 69.88 351 LYS B CA 1
ATOM 6686 C C . LYS B 1 351 ? -18.297 24.516 0.934 1 69.88 351 LYS B C 1
ATOM 6688 O O . LYS B 1 351 ? -17.859 24.875 2.029 1 69.88 351 LYS B O 1
ATOM 6693 N N . ARG B 1 352 ? -19.312 24.969 0.344 1 84.25 352 ARG B N 1
ATOM 6694 C CA . ARG B 1 352 ? -19.922 26.156 0.93 1 84.25 352 ARG B CA 1
ATOM 6695 C C . ARG B 1 352 ? -20.984 25.766 1.952 1 84.25 352 ARG B C 1
ATOM 6697 O O . ARG B 1 352 ? -21.547 26.641 2.631 1 84.25 352 ARG B O 1
ATOM 6704 N N . ASP B 1 353 ? -21.312 24.547 2.047 1 87.94 353 ASP B N 1
ATOM 6705 C CA . ASP B 1 353 ? -22.25 24.062 3.055 1 87.94 353 ASP B CA 1
ATOM 6706 C C . ASP B 1 353 ? -21.688 22.859 3.807 1 87.94 353 ASP B C 1
ATOM 6708 O O . ASP B 1 353 ? -22.266 21.766 3.754 1 87.94 353 ASP B O 1
ATOM 6712 N N . PRO B 1 354 ? -20.578 23.141 4.516 1 89.5 354 PRO B N 1
ATOM 6713 C CA . PRO B 1 354 ? -19.984 22.016 5.25 1 89.5 354 PRO B CA 1
ATOM 6714 C C . PRO B 1 354 ? -20.891 21.469 6.344 1 89.5 354 PRO B C 1
ATOM 6716 O O . PRO B 1 354 ? -21.531 22.25 7.062 1 89.5 354 PRO B O 1
ATOM 6719 N N . ARG B 1 355 ? -20.969 20.156 6.473 1 86.56 355 ARG B N 1
ATOM 6720 C CA . ARG B 1 355 ? -21.844 19.5 7.441 1 86.56 355 ARG B CA 1
ATOM 6721 C C . ARG B 1 355 ? -21.062 18.531 8.32 1 86.56 355 ARG B C 1
ATOM 6723 O O . ARG B 1 355 ? -21.625 17.922 9.234 1 86.56 355 ARG B O 1
ATOM 6730 N N . THR B 1 356 ? -19.75 18.375 8.023 1 83.31 356 THR B N 1
ATOM 6731 C CA . THR B 1 356 ? -18.828 17.562 8.812 1 83.31 356 THR B CA 1
ATOM 6732 C C . THR B 1 356 ? -17.562 18.344 9.156 1 83.31 356 THR B C 1
ATOM 6734 O O . THR B 1 356 ? -17.281 19.375 8.547 1 83.31 356 THR B O 1
ATOM 6737 N N . ARG B 1 357 ? -16.875 17.891 10.133 1 87.12 357 ARG B N 1
ATOM 6738 C CA . ARG B 1 357 ? -15.617 18.531 10.523 1 87.12 357 ARG B CA 1
ATOM 6739 C C . ARG B 1 357 ? -14.648 18.609 9.352 1 87.12 357 ARG B C 1
ATOM 6741 O O . ARG B 1 357 ? -14.031 19.641 9.109 1 87.12 357 ARG B O 1
ATOM 6748 N N . GLN B 1 358 ? -14.555 17.516 8.594 1 78.44 358 GLN B N 1
ATOM 6749 C CA . GLN B 1 358 ? -13.594 17.422 7.5 1 78.44 358 GLN B CA 1
ATOM 6750 C C . GLN B 1 358 ? -13.922 18.422 6.391 1 78.44 358 GLN B C 1
ATOM 6752 O O . GLN B 1 358 ? -13.023 18.953 5.746 1 78.44 358 GLN B O 1
ATOM 6757 N N . SER B 1 359 ? -15.188 18.688 6.227 1 81.81 359 SER B N 1
ATOM 6758 C CA . SER B 1 359 ? -15.586 19.641 5.207 1 81.81 359 SER B CA 1
ATOM 6759 C C . SER B 1 359 ? -15.453 21.078 5.719 1 81.81 359 SER B C 1
ATOM 6761 O O . SER B 1 359 ? -15.117 21.984 4.953 1 81.81 359 SER B O 1
ATOM 6763 N N . ALA B 1 360 ? -15.695 21.219 6.977 1 90.06 360 ALA B N 1
ATOM 6764 C CA . ALA B 1 360 ? -15.672 22.547 7.562 1 90.06 360 ALA B CA 1
ATOM 6765 C C . ALA B 1 360 ? -14.25 23.109 7.57 1 90.06 360 ALA B C 1
ATOM 6767 O O . ALA B 1 360 ? -14.047 24.297 7.301 1 90.06 360 ALA B O 1
ATOM 6768 N N . ASP B 1 361 ? -13.336 22.297 7.871 1 88.5 361 ASP B N 1
ATOM 6769 C CA . ASP B 1 361 ? -11.961 22.797 7.934 1 88.5 361 ASP B CA 1
ATOM 6770 C C . ASP B 1 361 ? -11.398 23.031 6.535 1 88.5 361 ASP B C 1
ATOM 6772 O O . ASP B 1 361 ? -10.312 23.594 6.383 1 88.5 361 ASP B O 1
ATOM 6776 N N . HIS B 1 362 ? -12.141 22.672 5.469 1 87.44 362 HIS B N 1
ATOM 6777 C CA . HIS B 1 362 ? -11.781 22.938 4.082 1 87.44 362 HIS B CA 1
ATOM 6778 C C . HIS B 1 362 ? -12.773 23.891 3.432 1 87.44 362 HIS B C 1
ATOM 6780 O O . HIS B 1 362 ? -12.977 23.844 2.217 1 87.44 362 HIS B O 1
ATOM 6786 N N . SER B 1 363 ? -13.375 24.641 4.195 1 91.88 363 SER B N 1
ATOM 6787 C CA . SER B 1 363 ? -14.312 25.672 3.729 1 91.88 363 SER B CA 1
ATOM 6788 C C . SER B 1 363 ? -13.844 27.062 4.117 1 91.88 363 SER B C 1
ATOM 6790 O O . SER B 1 363 ? -13.961 27.469 5.277 1 91.88 363 SER B O 1
ATOM 6792 N N . MET B 1 364 ? -13.406 27.781 3.123 1 94.12 364 MET B N 1
ATOM 6793 C CA . MET B 1 364 ? -12.945 29.141 3.357 1 94.12 364 MET B CA 1
ATOM 6794 C C . MET B 1 364 ? -14.039 29.969 4.023 1 94.12 364 MET B C 1
ATOM 6796 O O . MET B 1 364 ? -13.781 30.688 4.992 1 94.12 364 MET B O 1
ATOM 6800 N N . VAL B 1 365 ? -15.25 29.828 3.57 1 94.75 365 VAL B N 1
ATOM 6801 C CA . VAL B 1 365 ? -16.359 30.625 4.051 1 94.75 365 VAL B CA 1
ATOM 6802 C C . VAL B 1 365 ? -16.672 30.281 5.504 1 94.75 365 VAL B C 1
ATOM 6804 O O . VAL B 1 365 ? -16.953 31.156 6.32 1 94.75 365 VAL B O 1
ATOM 6807 N N . TYR B 1 366 ? -16.562 29.016 5.855 1 96.5 366 TYR B N 1
ATOM 6808 C CA . TYR B 1 366 ? -16.812 28.609 7.238 1 96.5 366 TYR B CA 1
ATOM 6809 C C . TYR B 1 366 ? -15.703 29.109 8.156 1 96.5 366 TYR B C 1
ATOM 6811 O O . TYR B 1 366 ? -15.984 29.656 9.227 1 96.5 366 TYR B O 1
ATOM 6819 N N . ILE B 1 367 ? -14.461 28.953 7.727 1 96.88 367 ILE B N 1
ATOM 6820 C CA . ILE B 1 367 ? -13.297 29.312 8.531 1 96.88 367 ILE B CA 1
ATOM 6821 C C . ILE B 1 367 ? -13.328 30.797 8.867 1 96.88 367 ILE B C 1
ATOM 6823 O O . ILE B 1 367 ? -13.242 31.172 10.039 1 96.88 367 ILE B O 1
ATOM 6827 N N . ILE B 1 368 ? -13.578 31.594 7.926 1 97.5 368 ILE B N 1
ATOM 6828 C CA . ILE B 1 368 ? -13.578 33.031 8.102 1 97.5 368 ILE B CA 1
ATOM 6829 C C . ILE B 1 368 ? -14.781 33.469 8.945 1 97.5 368 ILE B C 1
ATOM 6831 O O . ILE B 1 368 ? -14.656 34.281 9.859 1 97.5 368 ILE B O 1
ATOM 6835 N N . SER B 1 369 ? -15.898 32.844 8.641 1 98.06 369 SER B N 1
ATOM 6836 C CA . SER B 1 369 ? -17.125 33.188 9.352 1 98.06 369 SER B CA 1
ATOM 6837 C C . SER B 1 369 ? -17.062 32.781 10.812 1 98.06 369 SER B C 1
ATOM 6839 O O . SER B 1 369 ? -17.625 33.438 11.68 1 98.06 369 SER B O 1
ATOM 6841 N N . THR B 1 370 ? -16.391 31.703 11.07 1 98.38 370 THR B N 1
ATOM 6842 C CA . THR B 1 370 ? -16.234 31.25 12.445 1 98.38 370 THR B CA 1
ATOM 6843 C C . THR B 1 370 ? -15.375 32.219 13.242 1 98.38 370 THR B C 1
ATOM 6845 O O . THR B 1 370 ? -15.688 32.531 14.391 1 98.38 370 THR B O 1
ATOM 6848 N N . VAL B 1 371 ? -14.32 32.75 12.695 1 98.56 371 VAL B N 1
ATOM 6849 C CA . VAL B 1 371 ? -13.477 33.719 13.367 1 98.56 371 VAL B CA 1
ATOM 6850 C C . VAL B 1 371 ? -14.266 35 13.617 1 98.56 371 VAL B C 1
ATOM 6852 O O . VAL B 1 371 ? -14.141 35.625 14.68 1 98.56 371 VAL B O 1
ATOM 6855 N N . LEU B 1 372 ? -15.102 35.375 12.656 1 98.5 372 LEU B N 1
ATOM 6856 C CA . LEU B 1 372 ? -15.945 36.562 12.82 1 98.5 372 LEU B CA 1
ATOM 6857 C C . LEU B 1 372 ? -16.922 36.375 13.977 1 98.5 372 LEU B C 1
ATOM 6859 O O . LEU B 1 372 ? -17.094 37.281 14.797 1 98.5 372 LEU B O 1
ATOM 6863 N N . ARG B 1 373 ? -17.547 35.219 13.984 1 98.62 373 ARG B N 1
ATOM 6864 C CA . ARG B 1 373 ? -18.453 34.906 15.086 1 98.62 373 ARG B CA 1
ATOM 6865 C C . ARG B 1 373 ? -17.734 35 16.422 1 98.62 373 ARG B C 1
ATOM 6867 O O . ARG B 1 373 ? -18.25 35.562 17.391 1 98.62 373 ARG B O 1
ATOM 6874 N N . LYS B 1 374 ? -16.562 34.469 16.516 1 98.56 374 LYS B N 1
ATOM 6875 C CA . LYS B 1 374 ? -15.789 34.469 17.75 1 98.56 374 LYS B CA 1
ATOM 6876 C C . LYS B 1 374 ? -15.469 35.906 18.188 1 98.56 374 LYS B C 1
ATOM 6878 O O . LYS B 1 374 ? -15.469 36.219 19.375 1 98.56 374 LYS B O 1
ATOM 6883 N N . ALA B 1 375 ? -15.164 36.719 17.25 1 98.69 375 ALA B N 1
ATOM 6884 C CA . ALA B 1 375 ? -14.891 38.125 17.547 1 98.69 375 ALA B CA 1
ATOM 6885 C C . ALA B 1 375 ? -16.141 38.812 18.109 1 98.69 375 ALA B C 1
ATOM 6887 O O . ALA B 1 375 ? -16.047 39.594 19.047 1 98.69 375 ALA B O 1
ATOM 6888 N N . VAL B 1 376 ? -17.25 38.5 17.484 1 98.38 376 VAL B N 1
ATOM 6889 C CA . VAL B 1 376 ? -18.516 39.094 17.922 1 98.38 376 VAL B CA 1
ATOM 6890 C C . VAL B 1 376 ? -18.812 38.656 19.344 1 98.38 376 VAL B C 1
ATOM 6892 O O . VAL B 1 376 ? -19.234 39.469 20.172 1 98.38 376 VAL B O 1
ATOM 6895 N N . GLU B 1 377 ? -18.594 37.406 19.547 1 97.88 377 GLU B N 1
ATOM 6896 C CA . GLU B 1 377 ? -18.859 36.875 20.875 1 97.88 377 GLU B CA 1
ATOM 6897 C C . GLU B 1 377 ? -17.891 37.438 21.906 1 97.88 377 GLU B C 1
ATOM 6899 O O . GLU B 1 377 ? -18.266 37.656 23.047 1 97.88 377 GLU B O 1
ATOM 6904 N N . ALA B 1 378 ? -16.672 37.688 21.531 1 97.25 378 ALA B N 1
ATOM 6905 C CA . ALA B 1 378 ? -15.641 38.188 22.438 1 97.25 378 ALA B CA 1
ATOM 6906 C C . ALA B 1 378 ? -15.852 39.656 22.734 1 97.25 378 ALA B C 1
ATOM 6908 O O . ALA B 1 378 ? -15.5 40.156 23.812 1 97.25 378 ALA B O 1
ATOM 6909 N N . ARG B 1 379 ? -16.328 40.375 21.812 1 96.25 379 ARG B N 1
ATOM 6910 C CA . ARG B 1 379 ? -16.656 41.812 21.891 1 96.25 379 ARG B CA 1
ATOM 6911 C C . ARG B 1 379 ? -15.383 42.656 22.016 1 96.25 379 ARG B C 1
ATOM 6913 O O . ARG B 1 379 ? -15.445 43.875 22.031 1 96.25 379 ARG B O 1
ATOM 6920 N N . GLU B 1 380 ? -14.281 42.031 22.156 1 97.12 380 GLU B N 1
ATOM 6921 C CA . GLU B 1 380 ? -12.984 42.688 22.172 1 97.12 380 GLU B CA 1
ATOM 6922 C C . GLU B 1 380 ? -11.922 41.875 21.469 1 97.12 380 GLU B C 1
ATOM 6924 O O . GLU B 1 380 ? -11.805 40.656 21.719 1 97.12 380 GLU B O 1
ATOM 6929 N N . VAL B 1 381 ? -11.188 42.562 20.547 1 98.06 381 VAL B N 1
ATOM 6930 C CA . VAL B 1 381 ? -10.078 41.938 19.828 1 98.06 381 VAL B CA 1
ATOM 6931 C C . VAL B 1 381 ? -8.805 42.75 20.047 1 98.06 381 VAL B C 1
ATOM 6933 O O . VAL B 1 381 ? -8.797 43.969 19.859 1 98.06 381 VAL B O 1
ATOM 6936 N N . PRO B 1 382 ? -7.762 42.094 20.484 1 98.31 382 PRO B N 1
ATOM 6937 C CA . PRO B 1 382 ? -6.512 42.844 20.703 1 98.31 382 PRO B CA 1
ATOM 6938 C C . PRO B 1 382 ? -6.035 43.562 19.453 1 98.31 382 PRO B C 1
ATOM 6940 O O . PRO B 1 382 ? -6.184 43.062 18.328 1 98.31 382 PRO B O 1
ATOM 6943 N N . SER B 1 383 ? -5.312 44.688 19.688 1 96.62 383 SER B N 1
ATOM 6944 C CA . SER B 1 383 ? -4.82 45.469 18.562 1 96.62 383 SER B CA 1
ATOM 6945 C C . SER B 1 383 ? -3.588 44.844 17.922 1 96.62 383 SER B C 1
ATOM 6947 O O . SER B 1 383 ? -3.344 45.031 16.734 1 96.62 383 SER B O 1
ATOM 6949 N N . ASP B 1 384 ? -2.844 44.125 18.734 1 96.69 384 ASP B N 1
ATOM 6950 C CA . ASP B 1 384 ? -1.688 43.406 18.203 1 96.69 384 ASP B CA 1
ATOM 6951 C C . ASP B 1 384 ? -2.119 42.156 17.484 1 96.69 384 ASP B C 1
ATOM 6953 O O . ASP B 1 384 ? -2.879 41.344 18.016 1 96.69 384 ASP B O 1
ATOM 6957 N N . VAL B 1 385 ? -1.627 41.938 16.297 1 95.62 385 VAL B N 1
ATOM 6958 C CA . VAL B 1 385 ? -2.102 40.844 15.438 1 95.62 385 VAL B CA 1
ATOM 6959 C C . VAL B 1 385 ? -1.786 39.5 16.078 1 95.62 385 VAL B C 1
ATOM 6961 O O . VAL B 1 385 ? -2.578 38.562 15.977 1 95.62 385 VAL B O 1
ATOM 6964 N N . CYS B 1 386 ? -0.617 39.344 16.719 1 97.69 386 CYS B N 1
ATOM 6965 C CA . CYS B 1 386 ? -0.274 38.062 17.359 1 97.69 386 CYS B CA 1
ATOM 6966 C C . CYS B 1 386 ? -1.208 37.781 18.531 1 97.69 386 CYS B C 1
ATOM 6968 O O . CYS B 1 386 ? -1.605 36.656 18.75 1 97.69 386 CYS B O 1
ATOM 6970 N N . ASP B 1 387 ? -1.5 38.844 19.25 1 98.25 387 ASP B N 1
ATOM 6971 C CA . ASP B 1 387 ? -2.469 38.688 20.328 1 98.25 387 ASP B CA 1
ATOM 6972 C C . ASP B 1 387 ? -3.852 38.344 19.781 1 98.25 387 ASP B C 1
ATOM 6974 O O . ASP B 1 387 ? -4.605 37.594 20.422 1 98.25 387 ASP B O 1
ATOM 6978 N N . ALA B 1 388 ? -4.234 38.906 18.672 1 98.19 388 ALA B N 1
ATOM 6979 C CA . ALA B 1 388 ? -5.504 38.594 18.031 1 98.19 388 ALA B CA 1
ATOM 6980 C C . ALA B 1 388 ? -5.539 37.125 17.578 1 98.19 388 ALA B C 1
ATOM 6982 O O . ALA B 1 388 ? -6.562 36.469 17.719 1 98.19 388 ALA B O 1
ATOM 6983 N N . TRP B 1 389 ? -4.383 36.656 17 1 98.06 389 TRP B N 1
ATOM 6984 C CA . TRP B 1 389 ? -4.25 35.219 16.672 1 98.06 389 TRP B CA 1
ATOM 6985 C C . TRP B 1 389 ? -4.531 34.344 17.891 1 98.06 389 TRP B C 1
ATOM 6987 O O . TRP B 1 389 ? -5.246 33.344 17.797 1 98.06 389 TRP B O 1
ATOM 6997 N N . CYS B 1 390 ? -3.941 34.719 19 1 98.38 390 CYS B N 1
ATOM 6998 C CA . CYS B 1 390 ? -4.121 33.969 20.234 1 98.38 390 CYS B CA 1
ATOM 6999 C C . CYS B 1 390 ? -5.57 34 20.688 1 98.38 390 CYS B C 1
ATOM 7001 O O . CYS B 1 390 ? -6.168 32.969 20.984 1 98.38 390 CYS B O 1
ATOM 7003 N N . ALA B 1 391 ? -6.191 35.156 20.656 1 98.19 391 ALA B N 1
ATOM 7004 C CA . ALA B 1 391 ? -7.523 35.344 21.219 1 98.19 391 ALA B CA 1
ATOM 7005 C C . ALA B 1 391 ? -8.586 34.656 20.375 1 98.19 391 ALA B C 1
ATOM 7007 O O . ALA B 1 391 ? -9.594 34.188 20.906 1 98.19 391 ALA B O 1
ATOM 7008 N N . LEU B 1 392 ? -8.344 34.562 19.078 1 98.38 392 LEU B N 1
ATOM 7009 C CA . LEU B 1 392 ? -9.375 34.062 18.188 1 98.38 392 LEU B CA 1
ATOM 7010 C C . LEU B 1 392 ? -8.938 32.781 17.5 1 98.38 392 LEU B C 1
ATOM 7012 O O . LEU B 1 392 ? -9.539 32.344 16.5 1 98.38 392 LEU B O 1
ATOM 7016 N N . MET B 1 393 ? -7.93 32.094 18.047 1 98.12 393 MET B N 1
ATOM 7017 C CA . MET B 1 393 ? -7.391 30.859 17.469 1 98.12 393 MET B CA 1
ATOM 7018 C C . MET B 1 393 ? -8.5 29.828 17.25 1 98.12 393 MET B C 1
ATOM 7020 O O . MET B 1 393 ? -9.305 29.594 18.156 1 98.12 393 MET B O 1
ATOM 7024 N N . LEU B 1 394 ? -8.547 29.25 16.047 1 97.88 394 LEU B N 1
ATOM 7025 C CA . LEU B 1 394 ? -9.484 28.172 15.773 1 97.88 394 LEU B CA 1
ATOM 7026 C C . LEU B 1 394 ? -9.023 26.875 16.438 1 97.88 394 LEU B C 1
ATOM 7028 O O . LEU B 1 394 ? -7.902 26.422 16.203 1 97.88 394 LEU B O 1
ATOM 7032 N N . THR B 1 395 ? -9.836 26.281 17.25 1 96.88 395 THR B N 1
ATOM 7033 C CA . THR B 1 395 ? -9.555 25.078 18.031 1 96.88 395 THR B CA 1
ATOM 7034 C C . THR B 1 395 ? -10.414 23.906 17.562 1 96.88 395 THR B C 1
ATOM 7036 O O . THR B 1 395 ? -11.32 24.078 16.734 1 96.88 395 THR B O 1
ATOM 7039 N N . PRO B 1 396 ? -10.133 22.703 18.062 1 95.62 396 PRO B N 1
ATOM 7040 C CA . PRO B 1 396 ? -10.992 21.578 17.703 1 95.62 396 PRO B CA 1
ATOM 7041 C C . PRO B 1 396 ? -12.469 21.828 18 1 95.62 396 PRO B C 1
ATOM 7043 O O . PRO B 1 396 ? -13.336 21.375 17.25 1 95.62 396 PRO B O 1
ATOM 7046 N N . TYR B 1 397 ? -12.805 22.625 18.953 1 96.12 397 TYR B N 1
ATOM 7047 C CA . TYR B 1 397 ? -14.18 22.875 19.375 1 96.12 397 TYR B CA 1
ATOM 7048 C C . TYR B 1 397 ? -14.922 23.719 18.344 1 96.12 397 TYR B C 1
ATOM 7050 O O . TYR B 1 397 ? -16.156 23.656 18.25 1 96.12 397 TYR B O 1
ATOM 7058 N N . ASP B 1 398 ? -14.219 24.438 17.562 1 97.25 398 ASP B N 1
ATOM 7059 C CA . ASP B 1 398 ? -14.812 25.266 16.516 1 97.25 398 ASP B CA 1
ATOM 7060 C C . ASP B 1 398 ? -15.297 24.406 15.352 1 97.25 398 ASP B C 1
ATOM 7062 O O . ASP B 1 398 ? -15.969 24.906 14.445 1 97.25 398 ASP B O 1
ATOM 7066 N N . TYR B 1 399 ? -15.062 23.141 15.422 1 95.44 399 TYR B N 1
ATOM 7067 C CA . TYR B 1 399 ? -15.453 22.234 14.352 1 95.44 399 TYR B CA 1
ATOM 7068 C C . TYR B 1 399 ? -16.375 21.141 14.875 1 95.44 399 TYR B C 1
ATOM 7070 O O . TYR B 1 399 ? -16.578 20.125 14.211 1 95.44 399 TYR B O 1
ATOM 7078 N N . SER B 1 400 ? -16.891 21.328 16.047 1 94.62 400 SER B N 1
ATOM 7079 C CA . SER B 1 400 ? -17.938 20.453 16.562 1 94.62 400 SER B CA 1
ATOM 7080 C C . SER B 1 400 ? -19.219 20.594 15.75 1 94.62 400 SER B C 1
ATOM 7082 O O . SER B 1 400 ? -19.391 21.578 15.016 1 94.62 400 SER B O 1
ATOM 7084 N N . GLU B 1 401 ? -20.109 19.688 15.93 1 92.75 401 GLU B N 1
ATOM 7085 C CA . GLU B 1 401 ? -21.391 19.766 15.258 1 92.75 401 GLU B CA 1
ATOM 7086 C C . GLU B 1 401 ? -22.125 21.062 15.617 1 92.75 401 GLU B C 1
ATOM 7088 O O . GLU B 1 401 ? -22.672 21.734 14.742 1 92.75 401 GLU B O 1
ATOM 7093 N N . LYS B 1 402 ? -22.094 21.391 16.844 1 94.94 402 LYS B N 1
ATOM 7094 C CA . LYS B 1 402 ? -22.75 22.609 17.312 1 94.94 402 LYS B CA 1
ATOM 7095 C C . LYS B 1 402 ? -22.156 23.844 16.641 1 94.94 402 LYS B C 1
ATOM 7097 O O . LYS B 1 402 ? -22.891 24.75 16.25 1 94.94 402 LYS B O 1
ATOM 7102 N N . SER B 1 403 ? -20.844 23.859 16.516 1 96.94 403 SER B N 1
ATOM 7103 C CA . SER B 1 403 ? -20.172 25 15.914 1 96.94 403 SER B CA 1
ATOM 7104 C C . SER B 1 403 ? -20.469 25.078 14.422 1 96.94 403 SER B C 1
ATOM 7106 O O . SER B 1 403 ? -20.688 26.172 13.883 1 96.94 403 SER B O 1
ATOM 7108 N N . ILE B 1 404 ? -20.484 23.938 13.727 1 95.94 404 ILE B N 1
ATOM 7109 C CA . ILE B 1 404 ? -20.656 23.875 12.281 1 95.94 404 ILE B CA 1
ATOM 7110 C C . ILE B 1 404 ? -22.031 24.406 11.898 1 95.94 404 ILE B C 1
ATOM 7112 O O . ILE B 1 404 ? -22.188 25.062 10.875 1 95.94 404 ILE B O 1
ATOM 7116 N N . PHE B 1 405 ? -23.031 24.266 12.867 1 95.94 405 PHE B N 1
ATOM 7117 C CA . PHE B 1 405 ? -24.391 24.672 12.547 1 95.94 405 PHE B CA 1
ATOM 7118 C C . PHE B 1 405 ? -24.781 25.922 13.328 1 95.94 405 PHE B C 1
ATOM 7120 O O . PHE B 1 405 ? -25.953 26.266 13.422 1 95.94 405 PHE B O 1
ATOM 7127 N N . ASN B 1 406 ? -23.828 26.578 13.922 1 97.5 406 ASN B N 1
ATOM 7128 C CA . ASN B 1 406 ? -24.109 27.812 14.641 1 97.5 406 ASN B CA 1
ATOM 7129 C C . ASN B 1 406 ? -24.781 28.859 13.742 1 97.5 406 ASN B C 1
ATOM 7131 O O . ASN B 1 406 ? -24.25 29.203 12.688 1 97.5 406 ASN B O 1
ATOM 7135 N N . PRO B 1 407 ? -25.875 29.422 14.141 1 97.56 407 PRO B N 1
ATOM 7136 C CA . PRO B 1 407 ? -26.641 30.297 13.266 1 97.56 407 PRO B CA 1
ATOM 7137 C C . PRO B 1 407 ? -25.875 31.578 12.906 1 97.56 407 PRO B C 1
ATOM 7139 O O . PRO B 1 407 ? -26.031 32.094 11.805 1 97.56 407 PRO B O 1
ATOM 7142 N N . THR B 1 408 ? -25.156 32.125 13.805 1 97.81 408 T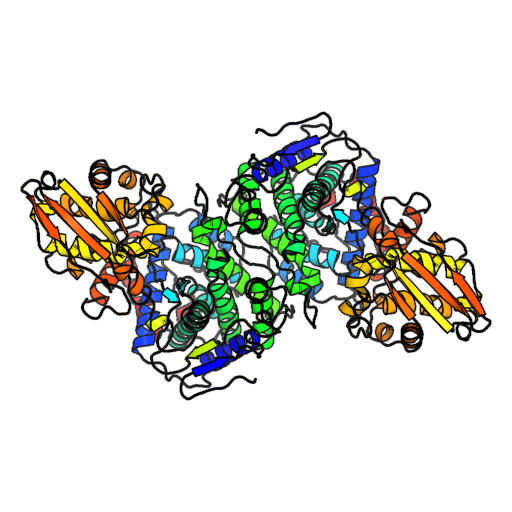HR B N 1
ATOM 7143 C CA . THR B 1 408 ? -24.375 33.344 13.539 1 97.81 408 THR B CA 1
ATOM 7144 C C . THR B 1 408 ? -23.312 33.062 12.469 1 97.81 408 THR B C 1
ATOM 7146 O O . THR B 1 408 ? -23.156 33.875 11.539 1 97.81 408 THR B O 1
ATOM 7149 N N . THR B 1 409 ? -22.562 31.922 12.641 1 98.06 409 THR B N 1
ATOM 7150 C CA . THR B 1 409 ? -21.578 31.531 11.633 1 98.06 409 THR B CA 1
ATOM 7151 C C . THR B 1 409 ? -22.234 31.359 10.273 1 98.06 409 THR B C 1
ATOM 7153 O O . THR B 1 409 ? -21.734 31.875 9.266 1 98.06 409 THR B O 1
ATOM 7156 N N . ARG B 1 410 ? -23.375 30.734 10.273 1 97.25 410 ARG B N 1
ATOM 7157 C CA . ARG B 1 410 ? -24.078 30.469 9.031 1 97.25 410 ARG B CA 1
ATOM 7158 C C . ARG B 1 410 ? -24.547 31.766 8.383 1 97.25 410 ARG B C 1
ATOM 7160 O O . ARG B 1 410 ? -24.531 31.891 7.156 1 97.25 410 ARG B O 1
ATOM 7167 N N . ALA B 1 411 ? -25 32.688 9.164 1 97.31 411 ALA B N 1
ATOM 7168 C CA . ALA B 1 411 ? -25.422 33.969 8.648 1 97.31 411 ALA B CA 1
ATOM 7169 C C . ALA B 1 411 ? -24.25 34.688 7.98 1 97.31 411 ALA B C 1
ATOM 7171 O O . ALA B 1 411 ? -24.422 35.312 6.922 1 97.31 411 ALA B O 1
ATOM 7172 N N . PHE B 1 412 ? -23.109 34.719 8.586 1 97.88 412 PHE B N 1
ATOM 7173 C CA . PHE B 1 412 ? -21.938 35.344 8.008 1 97.88 412 PHE B CA 1
ATOM 7174 C C . PHE B 1 412 ? -21.516 34.625 6.723 1 97.88 412 PHE B C 1
ATOM 7176 O O . PHE B 1 412 ? -21.031 35.281 5.785 1 97.88 412 PHE B O 1
ATOM 7183 N N . MET B 1 413 ? -21.625 33.312 6.691 1 96.94 413 MET B N 1
ATOM 7184 C CA . MET B 1 413 ? -21.281 32.531 5.496 1 96.94 413 MET B CA 1
ATOM 7185 C C . MET B 1 413 ? -22.078 33 4.293 1 96.94 413 MET B C 1
ATOM 7187 O O . MET B 1 413 ? -21.547 33.094 3.184 1 96.94 413 MET B O 1
ATOM 7191 N N . THR B 1 414 ? -23.328 33.344 4.535 1 95.69 414 THR B N 1
ATOM 7192 C CA . THR B 1 414 ? -24.219 33.781 3.465 1 95.69 414 THR B CA 1
ATOM 7193 C C . THR B 1 414 ? -23.75 35.125 2.91 1 95.69 414 THR B C 1
ATOM 7195 O O . THR B 1 414 ? -23.969 35.438 1.735 1 95.69 414 THR B O 1
ATOM 7198 N N . LYS B 1 415 ? -23.078 35.844 3.703 1 96.75 415 LYS B N 1
ATOM 7199 C CA . LYS B 1 415 ? -22.609 37.156 3.299 1 96.75 415 LYS B CA 1
ATOM 7200 C C . LYS B 1 415 ? -21.219 37.094 2.705 1 96.75 415 LYS B C 1
ATOM 7202 O O . LYS B 1 415 ? -20.672 38.125 2.256 1 96.75 415 LYS B O 1
ATOM 7207 N N . THR B 1 416 ? -20.578 36 2.727 1 96 416 THR B N 1
ATOM 7208 C CA . THR B 1 416 ? -19.172 35.875 2.348 1 96 416 THR B CA 1
ATOM 7209 C C . THR B 1 416 ? -19.047 35.344 0.914 1 96 416 THR B C 1
ATOM 7211 O O . THR B 1 416 ? -19.672 34.344 0.546 1 96 416 THR B O 1
ATOM 7214 N N . GLN B 1 417 ? -18.281 36.062 0.146 1 93.62 417 GLN B N 1
ATOM 7215 C CA . GLN B 1 417 ? -17.969 35.656 -1.224 1 93.62 417 GLN B CA 1
ATOM 7216 C C . GLN B 1 417 ? -16.484 35.344 -1.386 1 93.62 417 GLN B C 1
ATOM 7218 O O . GLN B 1 417 ? -15.648 35.875 -0.668 1 93.62 417 GLN B O 1
ATOM 7223 N N . PHE B 1 418 ? -16.203 34.438 -2.244 1 92.38 418 PHE B N 1
ATOM 7224 C CA . PHE B 1 418 ? -14.836 34 -2.537 1 92.38 418 PHE B CA 1
ATOM 7225 C C . PHE B 1 418 ? -14.516 34.188 -4.016 1 92.38 418 PHE B C 1
ATOM 7227 O O . PHE B 1 418 ? -15.242 33.719 -4.883 1 92.38 418 PHE B O 1
ATOM 7234 N N . LYS B 1 419 ? -13.438 34.969 -4.309 1 93.12 419 LYS B N 1
ATOM 7235 C CA . LYS B 1 419 ? -13.07 35.312 -5.68 1 93.12 419 LYS B CA 1
ATOM 7236 C C . LYS B 1 419 ? -11.633 34.906 -5.988 1 93.12 419 LYS B C 1
ATOM 7238 O O . LYS B 1 419 ? -10.781 34.906 -5.102 1 93.12 419 LYS B O 1
ATOM 7243 N N . HIS B 1 420 ? -11.414 34.625 -7.234 1 95.5 420 HIS B N 1
ATOM 7244 C CA . HIS B 1 420 ? -10.055 34.375 -7.719 1 95.5 420 HIS B CA 1
ATOM 7245 C C . HIS B 1 420 ? -9.344 35.719 -7.996 1 95.5 420 HIS B C 1
ATOM 7247 O O . HIS B 1 420 ? -9.898 36.594 -8.664 1 95.5 420 HIS B O 1
ATOM 7253 N N . GLY B 1 421 ? -8.172 35.844 -7.57 1 95.75 421 GLY B N 1
ATOM 7254 C CA . GLY B 1 421 ? -7.445 37.094 -7.664 1 95.75 421 GLY B CA 1
ATOM 7255 C C . GLY B 1 421 ? -6.746 37.312 -9 1 95.75 421 GLY B C 1
ATOM 7256 O O . GLY B 1 421 ? -6.164 38.344 -9.25 1 95.75 421 GLY B O 1
ATOM 7257 N N . GLY B 1 422 ? -6.781 36.219 -9.789 1 95.31 422 GLY B N 1
ATOM 7258 C CA . GLY B 1 422 ? -6.203 36.281 -11.117 1 95.31 422 GLY B CA 1
ATOM 7259 C C . GLY B 1 422 ? -4.707 36.031 -11.141 1 95.31 422 GLY B C 1
ATOM 7260 O O . GLY B 1 422 ? -4.152 35.5 -10.172 1 95.31 422 GLY B O 1
ATOM 7261 N N . ALA B 1 423 ? -4.078 36.469 -12.211 1 95.75 423 ALA B N 1
ATOM 7262 C CA . ALA B 1 423 ? -2.684 36.156 -12.5 1 95.75 423 ALA B CA 1
ATOM 7263 C C . ALA B 1 423 ? -1.75 36.781 -11.469 1 95.75 423 ALA B C 1
ATOM 7265 O O . ALA B 1 423 ? -0.717 36.219 -11.125 1 95.75 423 ALA B O 1
ATOM 7266 N N . GLU B 1 424 ? -2.121 37.938 -11.094 1 94.81 424 GLU B N 1
ATOM 7267 C CA . GLU B 1 424 ? -1.287 38.625 -10.133 1 94.81 424 GLU B CA 1
ATOM 7268 C C . GLU B 1 424 ? -1.167 37.844 -8.82 1 94.81 424 GLU B C 1
ATOM 7270 O O . GLU B 1 424 ? -0.103 37.844 -8.203 1 94.81 424 GLU B O 1
ATOM 7275 N N . TYR B 1 425 ? -2.225 37.25 -8.367 1 95.69 425 TYR B N 1
ATOM 7276 C CA . TYR B 1 425 ? -2.203 36.438 -7.176 1 95.69 425 TYR B CA 1
ATOM 7277 C C . TYR B 1 425 ? -1.516 35.094 -7.453 1 95.69 425 TYR B C 1
ATOM 7279 O O . TYR B 1 425 ? -0.699 34.625 -6.656 1 95.69 425 TYR B O 1
ATOM 7287 N N . ASP B 1 426 ? -1.764 34.531 -8.594 1 94.5 426 ASP B N 1
ATOM 7288 C CA . ASP B 1 426 ? -1.24 33.219 -8.945 1 94.5 426 ASP B CA 1
ATOM 7289 C C . ASP B 1 426 ? 0.278 33.25 -9.102 1 94.5 426 ASP B C 1
ATOM 7291 O O . ASP B 1 426 ? 0.963 32.281 -8.797 1 94.5 426 ASP B O 1
ATOM 7295 N N . ALA B 1 427 ? 0.781 34.344 -9.531 1 93.31 427 ALA B N 1
ATOM 7296 C CA . ALA B 1 427 ? 2.211 34.5 -9.789 1 93.31 427 ALA B CA 1
ATOM 7297 C C . ALA B 1 427 ? 3.016 34.438 -8.5 1 93.31 427 ALA B C 1
ATOM 7299 O O . ALA B 1 427 ? 4.207 34.125 -8.516 1 93.31 427 ALA B O 1
ATOM 7300 N N . LYS B 1 428 ? 2.391 34.625 -7.406 1 92.75 428 LYS B N 1
ATOM 7301 C CA . LYS B 1 428 ? 3.088 34.656 -6.125 1 92.75 428 LYS B CA 1
ATOM 7302 C C . LYS B 1 428 ? 3.1 33.281 -5.461 1 92.75 428 LYS B C 1
ATOM 7304 O O . LYS B 1 428 ? 3.854 33.062 -4.516 1 92.75 428 LYS B O 1
ATOM 7309 N N . TYR B 1 429 ? 2.35 32.406 -5.941 1 89.94 429 TYR B N 1
ATOM 7310 C CA . TYR B 1 429 ? 2.314 31.047 -5.426 1 89.94 429 TYR B CA 1
ATOM 7311 C C . TYR B 1 429 ? 3.324 30.156 -6.152 1 89.94 429 TYR B C 1
ATOM 7313 O O . TYR B 1 429 ? 3.488 30.266 -7.371 1 89.94 429 TYR B O 1
ATOM 7321 N N . PRO B 1 430 ? 4.223 29.453 -5.398 1 89.19 430 PRO B N 1
ATOM 7322 C CA . PRO B 1 430 ? 4.07 29.078 -3.99 1 89.19 430 PRO B CA 1
ATOM 7323 C C . PRO B 1 430 ? 5.039 29.812 -3.072 1 89.19 430 PRO B C 1
ATOM 7325 O O . PRO B 1 430 ? 5.238 29.422 -1.924 1 89.19 430 PRO B O 1
ATOM 7328 N N . GLU B 1 431 ? 5.645 30.797 -3.652 1 88.75 431 GLU B N 1
ATOM 7329 C CA . GLU B 1 431 ? 6.512 31.594 -2.787 1 88.75 431 GLU B CA 1
ATOM 7330 C C . GLU B 1 431 ? 5.746 32.125 -1.576 1 88.75 431 GLU B C 1
ATOM 7332 O O . GLU B 1 431 ? 6.277 32.156 -0.465 1 88.75 431 GLU B O 1
ATOM 7337 N N . GLY B 1 432 ? 4.59 32.562 -1.854 1 92.5 432 GLY B N 1
ATOM 7338 C CA . GLY B 1 432 ? 3.654 33.031 -0.837 1 92.5 432 GLY B CA 1
ATOM 7339 C C . GLY B 1 432 ? 2.238 32.531 -1.063 1 92.5 432 GLY B C 1
ATOM 7340 O O . GLY B 1 432 ? 1.986 31.75 -1.988 1 92.5 432 GLY B O 1
ATOM 7341 N N . ILE B 1 433 ? 1.344 32.906 -0.178 1 94.44 433 ILE B N 1
ATOM 7342 C CA . ILE B 1 433 ? -0.059 32.531 -0.29 1 94.44 433 ILE B CA 1
ATOM 7343 C C . ILE B 1 433 ? -0.942 33.781 -0.245 1 94.44 433 ILE B C 1
ATOM 7345 O O . ILE B 1 433 ? -1.681 33.969 0.72 1 94.44 433 ILE B O 1
ATOM 7349 N N . PRO B 1 434 ? -0.92 34.531 -1.329 1 96.88 434 PRO B N 1
ATOM 7350 C CA . PRO B 1 434 ? -1.543 35.844 -1.322 1 96.88 434 PRO B CA 1
ATOM 7351 C C . PRO B 1 434 ? -3.059 35.781 -1.144 1 96.88 434 PRO B C 1
ATOM 7353 O O . PRO B 1 434 ? -3.744 35.094 -1.897 1 96.88 434 PRO B O 1
ATOM 7356 N N . SER B 1 435 ? -3.578 36.562 -0.191 1 97.12 435 SER B N 1
ATOM 7357 C CA . SER B 1 435 ? -5.008 36.688 0.075 1 97.12 435 SER B CA 1
ATOM 7358 C C . SER B 1 435 ? -5.387 38.094 0.54 1 97.12 435 SER B C 1
ATOM 7360 O O . SER B 1 435 ? -4.535 38.844 1.023 1 97.12 435 SER B O 1
ATOM 7362 N N . ARG B 1 436 ? -6.594 38.406 0.241 1 97.81 436 ARG B N 1
ATOM 7363 C CA . ARG B 1 436 ? -7.145 39.688 0.622 1 97.81 436 ARG B CA 1
ATOM 7364 C C . ARG B 1 436 ? -8.578 39.562 1.117 1 97.81 436 ARG B C 1
ATOM 7366 O O . ARG B 1 436 ? -9.367 38.781 0.553 1 97.81 436 ARG B O 1
ATOM 7373 N N . VAL B 1 437 ? -8.906 40.25 2.238 1 98.44 437 VAL B N 1
ATOM 7374 C CA . VAL B 1 437 ? -10.266 40.281 2.77 1 98.44 437 VAL B CA 1
ATOM 7375 C C . VAL B 1 437 ? -10.805 41.719 2.736 1 98.44 437 VAL B C 1
ATOM 7377 O O . VAL B 1 437 ? -10.117 42.656 3.145 1 98.44 437 VAL B O 1
ATOM 7380 N N . SER B 1 438 ? -11.992 41.812 2.219 1 98.62 438 SER B N 1
ATOM 7381 C CA . SER B 1 438 ? -12.68 43.094 2.189 1 98.62 438 SER B CA 1
ATOM 7382 C C . SER B 1 438 ? -14.07 42.969 2.822 1 98.62 438 SER B C 1
ATOM 7384 O O . SER B 1 438 ? -14.812 42.031 2.539 1 98.62 438 SER B O 1
ATOM 7386 N N . ILE B 1 439 ? -14.398 43.906 3.707 1 98.69 439 ILE B N 1
ATOM 7387 C CA . ILE B 1 439 ? -15.695 43.938 4.379 1 98.69 439 ILE B CA 1
ATOM 7388 C C . ILE B 1 439 ? -16.422 45.25 4.043 1 98.69 439 ILE B C 1
ATOM 7390 O O . ILE B 1 4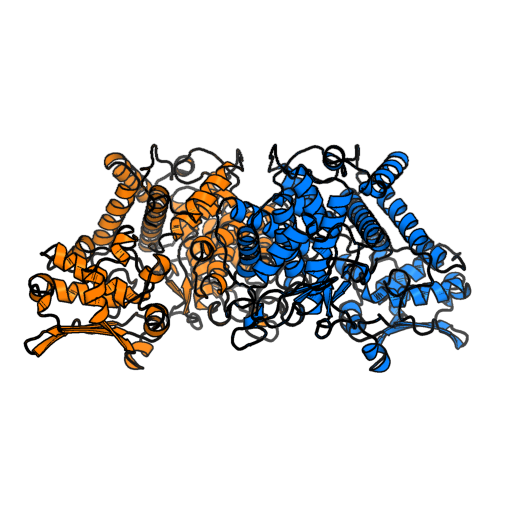39 ? -15.914 46.344 4.336 1 98.69 439 ILE B O 1
ATOM 7394 N N . ALA B 1 440 ? -17.609 45.062 3.443 1 98.69 440 ALA B N 1
ATOM 7395 C CA . ALA B 1 440 ? -18.453 46.219 3.141 1 98.69 440 ALA B CA 1
ATOM 7396 C C . ALA B 1 440 ? -19.469 46.469 4.258 1 98.69 440 ALA B C 1
ATOM 7398 O O . ALA B 1 440 ? -20.141 45.531 4.715 1 98.69 440 ALA B O 1
ATOM 7399 N N . LEU B 1 441 ? -19.531 47.688 4.648 1 98.12 441 LEU B N 1
ATOM 7400 C CA . LEU B 1 441 ? -20.484 48.094 5.684 1 98.12 441 LEU B CA 1
ATOM 7401 C C . LEU B 1 441 ? -21.703 48.781 5.074 1 98.12 441 LEU B C 1
ATOM 7403 O O . LEU B 1 441 ? -21.641 49.25 3.941 1 98.12 441 LEU B O 1
ATOM 7407 N N . SER B 1 442 ? -22.734 48.812 5.832 1 97.06 442 SER B N 1
ATOM 7408 C CA . SER B 1 442 ? -24.016 49.312 5.359 1 97.06 442 SER B CA 1
ATOM 7409 C C . SER B 1 442 ? -23.938 50.812 5.059 1 97.06 442 SER B C 1
ATOM 7411 O O . SER B 1 442 ? -24.766 51.344 4.305 1 97.06 442 SER B O 1
ATOM 7413 N N . ASP B 1 443 ? -23.031 51.531 5.566 1 97.31 443 ASP B N 1
ATOM 7414 C CA . ASP B 1 443 ? -22.922 52.969 5.34 1 97.31 443 ASP B CA 1
ATOM 7415 C C . ASP B 1 443 ? -22.109 53.281 4.09 1 97.31 443 ASP B C 1
ATOM 7417 O O . ASP B 1 443 ? -21.812 54.438 3.801 1 97.31 443 ASP B O 1
ATOM 7421 N N . GLY B 1 444 ? -21.625 52.219 3.475 1 97.12 444 GLY B N 1
ATOM 7422 C CA . GLY B 1 444 ? -20.906 52.406 2.227 1 97.12 444 GLY B CA 1
ATOM 7423 C C . GLY B 1 444 ? -19.406 52.281 2.385 1 97.12 444 GLY B C 1
ATOM 7424 O O . GLY B 1 444 ? -18.688 52.125 1.396 1 97.12 444 GLY B O 1
ATOM 7425 N N . THR B 1 445 ? -19.016 52.219 3.572 1 97.75 445 THR B N 1
ATOM 7426 C CA . THR B 1 445 ? -17.594 52.062 3.838 1 97.75 445 THR B CA 1
ATOM 7427 C C . THR B 1 445 ? -17.141 50.625 3.506 1 97.75 445 THR B C 1
ATOM 7429 O O . THR B 1 445 ? -17.844 49.656 3.795 1 97.75 445 THR B O 1
ATOM 7432 N N . THR B 1 446 ? -15.922 50.594 2.895 1 98.25 446 THR B N 1
ATOM 7433 C CA . THR B 1 446 ? -15.289 49.281 2.682 1 98.25 446 THR B CA 1
ATOM 7434 C C . THR B 1 446 ? -13.977 49.188 3.449 1 98.25 446 THR B C 1
ATOM 7436 O O . THR B 1 446 ? -13.086 50.031 3.271 1 98.25 446 THR B O 1
ATOM 7439 N N . LEU B 1 447 ? -13.891 48.25 4.328 1 98.56 447 LEU B N 1
ATOM 7440 C CA . LEU B 1 447 ? -12.664 47.938 5.059 1 98.56 447 LEU B CA 1
ATOM 7441 C C . LEU B 1 447 ? -11.867 46.875 4.344 1 98.56 447 LEU B C 1
ATOM 7443 O O . LEU B 1 447 ? -12.43 45.844 3.957 1 98.56 447 LEU B O 1
ATOM 7447 N N . ASP B 1 448 ? -10.578 47.094 4.164 1 98.5 448 ASP B N 1
ATOM 7448 C CA . ASP B 1 448 ? -9.766 46.219 3.328 1 98.5 448 ASP B CA 1
ATOM 7449 C C . ASP B 1 448 ? -8.461 45.844 4.027 1 98.5 448 ASP B C 1
ATOM 7451 O O . ASP B 1 448 ? -7.758 46.719 4.551 1 98.5 448 ASP B O 1
ATOM 7455 N N . SER B 1 449 ? -8.133 44.656 4.023 1 97.75 449 SER B N 1
ATOM 7456 C CA . SER B 1 449 ? -6.949 44.156 4.719 1 97.75 449 SER B CA 1
ATOM 7457 C C . SER B 1 449 ? -5.688 44.406 3.898 1 97.75 449 SER B C 1
ATOM 7459 O O . SER B 1 449 ? -4.57 44.281 4.41 1 97.75 449 SER B O 1
ATOM 7461 N N . SER B 1 450 ? -5.812 44.781 2.676 1 96.38 450 SER B N 1
ATOM 7462 C CA . SER B 1 450 ? -4.746 44.719 1.682 1 96.38 450 SER B CA 1
ATOM 7463 C C . SER B 1 450 ? -4.297 43.281 1.441 1 96.38 450 SER B C 1
ATOM 7465 O O . SER B 1 450 ? -4.824 42.344 2.053 1 96.38 450 SER B O 1
ATOM 7467 N N . ARG B 1 451 ? -3.352 43.094 0.514 1 96.62 451 ARG B N 1
ATOM 7468 C CA . ARG B 1 451 ? -2.895 41.75 0.162 1 96.62 451 ARG B CA 1
ATOM 7469 C C . ARG B 1 451 ? -1.889 41.25 1.183 1 96.62 451 ARG B C 1
ATOM 7471 O O . ARG B 1 451 ? -0.899 41.906 1.484 1 96.62 451 ARG B O 1
ATOM 7478 N N . ILE B 1 452 ? -2.229 40.125 1.772 1 96.69 452 ILE B N 1
ATOM 7479 C CA . ILE B 1 452 ? -1.334 39.406 2.674 1 96.69 452 ILE B CA 1
ATOM 7480 C C . ILE B 1 452 ? -0.607 38.281 1.91 1 96.69 452 ILE B C 1
ATOM 7482 O O . ILE B 1 452 ? -1.238 37.375 1.381 1 96.69 452 ILE B O 1
ATOM 7486 N N . VAL B 1 453 ? 0.69 38.312 1.887 1 96.5 453 VAL B N 1
ATOM 7487 C CA . VAL B 1 453 ? 1.441 37.344 1.102 1 96.5 453 VAL B CA 1
ATOM 7488 C C . VAL B 1 453 ? 2.055 36.281 2.027 1 96.5 453 VAL B C 1
ATOM 7490 O O . VAL B 1 453 ? 2.082 35.094 1.698 1 96.5 453 VAL B O 1
ATOM 7493 N N . PHE B 1 454 ? 2.609 36.688 3.156 1 96.94 454 PHE B N 1
ATOM 7494 C CA . PHE B 1 454 ? 3.279 35.812 4.117 1 96.94 454 PHE B CA 1
ATOM 7495 C C . PHE B 1 454 ? 2.646 35.938 5.5 1 96.94 454 PHE B C 1
ATOM 7497 O O . PHE B 1 454 ? 3.199 36.625 6.379 1 96.94 454 PHE B O 1
ATOM 7504 N N . PRO B 1 455 ? 1.515 35.344 5.742 1 97.19 455 PRO B N 1
ATOM 7505 C CA . PRO B 1 455 ? 0.853 35.406 7.047 1 97.19 455 PRO B CA 1
ATOM 7506 C C . PRO B 1 455 ? 1.714 34.875 8.188 1 97.19 455 PRO B C 1
ATOM 7508 O O . PRO B 1 455 ? 2.729 34.219 7.938 1 97.19 455 PRO B O 1
ATOM 7511 N N . THR B 1 456 ? 1.344 35.219 9.445 1 97.31 456 THR B N 1
ATOM 7512 C CA . THR B 1 456 ? 1.994 34.656 10.625 1 97.31 456 THR B CA 1
ATOM 7513 C C . THR B 1 456 ? 2.045 33.156 10.539 1 97.31 456 THR B C 1
ATOM 7515 O O . THR B 1 456 ? 1.051 32.5 10.195 1 97.31 456 THR B O 1
ATOM 7518 N N . GLY B 1 457 ? 3.17 32.562 10.789 1 96.44 457 GLY B N 1
ATOM 7519 C CA . GLY B 1 457 ? 3.367 31.109 10.672 1 96.44 457 GLY B CA 1
ATOM 7520 C C . GLY B 1 457 ? 4.07 30.703 9.391 1 96.44 457 GLY B C 1
ATOM 7521 O O . GLY B 1 457 ? 4.645 29.625 9.312 1 96.44 457 GLY B O 1
ATOM 7522 N N . HIS B 1 458 ? 3.922 31.578 8.352 1 96.31 458 HIS B N 1
ATOM 7523 C CA . HIS B 1 458 ? 4.648 31.328 7.113 1 96.31 458 HIS B CA 1
ATOM 7524 C C . HIS B 1 458 ? 6.152 31.469 7.32 1 96.31 458 HIS B C 1
ATOM 7526 O O . HIS B 1 458 ? 6.602 32.375 8.039 1 96.31 458 HIS B O 1
ATOM 7532 N N . ALA B 1 459 ? 6.879 30.672 6.641 1 94.5 459 ALA B N 1
ATOM 7533 C CA . ALA B 1 459 ? 8.328 30.625 6.836 1 94.5 459 ALA B CA 1
ATOM 7534 C C . ALA B 1 459 ? 8.984 31.953 6.465 1 94.5 459 ALA B C 1
ATOM 7536 O O . ALA B 1 459 ? 10.016 32.312 7.031 1 94.5 459 ALA B O 1
ATOM 7537 N N . SER B 1 460 ? 8.359 32.719 5.57 1 94.75 460 SER B N 1
ATOM 7538 C CA . SER B 1 460 ? 8.953 33.969 5.09 1 94.75 460 SER B CA 1
ATOM 7539 C C . SER B 1 460 ? 8.438 35.156 5.883 1 94.75 460 SER B C 1
ATOM 7541 O O . SER B 1 460 ? 8.797 36.281 5.594 1 94.75 460 SER B O 1
ATOM 7543 N N . ASN B 1 461 ? 7.531 34.906 6.867 1 96.75 461 ASN B N 1
ATOM 7544 C CA . ASN B 1 461 ? 7.078 36 7.723 1 96.75 461 ASN B CA 1
ATOM 7545 C C . ASN B 1 461 ? 8.164 36.438 8.703 1 96.75 461 ASN B C 1
ATOM 7547 O O . ASN B 1 461 ? 8.68 35.594 9.461 1 96.75 461 ASN B O 1
ATOM 7551 N N . THR B 1 462 ? 8.562 37.656 8.711 1 92.06 462 THR B N 1
ATOM 7552 C CA . THR B 1 462 ? 9.617 38.156 9.586 1 92.06 462 THR B CA 1
ATOM 7553 C C . THR B 1 462 ? 9.07 39.188 10.555 1 92.06 462 THR B C 1
ATOM 7555 O O . THR B 1 462 ? 9.812 39.719 11.375 1 92.06 462 THR B O 1
ATOM 7558 N N . GLU B 1 463 ? 7.855 39.375 10.555 1 92.94 463 GLU B N 1
ATOM 7559 C CA . GLU B 1 463 ? 7.273 40.5 11.289 1 92.94 463 GLU B CA 1
ATOM 7560 C C . GLU B 1 463 ? 6.637 40 12.594 1 92.94 463 GLU B C 1
ATOM 7562 O O . GLU B 1 463 ? 6.707 40.719 13.609 1 92.94 463 GLU B O 1
ATOM 7567 N N . SER B 1 464 ? 6.125 38.875 12.602 1 95.75 464 SER B N 1
ATOM 7568 C CA . SER B 1 464 ? 5.301 38.406 13.711 1 95.75 464 SER B CA 1
ATOM 7569 C C . SER B 1 464 ? 6.148 37.719 14.773 1 95.75 464 SER B C 1
ATOM 7571 O O . SER B 1 464 ? 7.188 37.125 14.461 1 95.75 464 SER B O 1
ATOM 7573 N N . ASP B 1 465 ? 5.703 37.781 16 1 97.31 465 ASP B N 1
ATOM 7574 C CA . ASP B 1 465 ? 6.25 37 17.094 1 97.31 465 ASP B CA 1
ATOM 7575 C C . ASP B 1 465 ? 5.676 35.594 17.078 1 97.31 465 ASP B C 1
ATOM 7577 O O . ASP B 1 465 ? 4.789 35.25 17.875 1 97.31 465 ASP B O 1
ATOM 7581 N N . LEU B 1 466 ? 6.254 34.812 16.266 1 96.88 466 LEU B N 1
ATOM 7582 C CA . LEU B 1 466 ? 5.77 33.438 16.062 1 96.88 466 LEU B CA 1
ATOM 7583 C C . LEU B 1 466 ? 5.797 32.656 17.375 1 96.88 466 LEU B C 1
ATOM 7585 O O . LEU B 1 466 ? 4.887 31.859 17.641 1 96.88 466 LEU B O 1
ATOM 7589 N N . LEU B 1 467 ? 6.812 32.812 18.141 1 97.62 467 LEU B N 1
ATOM 7590 C CA . LEU B 1 467 ? 6.988 32.062 19.375 1 97.62 467 LEU B CA 1
ATOM 7591 C C . LEU B 1 467 ? 5.855 32.344 20.359 1 97.62 467 LEU B C 1
ATOM 7593 O O . LEU B 1 467 ? 5.398 31.438 21.062 1 97.62 467 LEU B O 1
ATOM 7597 N N . LYS B 1 468 ? 5.461 33.562 20.422 1 98 468 LYS B N 1
ATOM 7598 C CA . LYS B 1 468 ? 4.344 33.906 21.281 1 98 468 LYS B CA 1
ATOM 7599 C C . LYS B 1 468 ? 3.082 33.156 20.906 1 98 468 LYS B C 1
ATOM 7601 O O . LYS B 1 468 ? 2.406 32.594 21.766 1 98 468 LYS B O 1
ATOM 7606 N N . VAL B 1 469 ? 2.746 33.094 19.641 1 98.25 469 VAL B N 1
ATOM 7607 C CA . VAL B 1 469 ? 1.538 32.438 19.156 1 98.25 469 VAL B CA 1
ATOM 7608 C C . VAL B 1 469 ? 1.65 30.938 19.375 1 98.25 469 VAL B C 1
ATOM 7610 O O . VAL B 1 469 ? 0.689 30.297 19.812 1 98.25 469 VAL B O 1
ATOM 7613 N N . LEU B 1 470 ? 2.834 30.375 19.125 1 98.12 470 LEU B N 1
ATOM 7614 C CA . LEU B 1 470 ? 3.037 28.938 19.297 1 98.12 470 LEU B CA 1
ATOM 7615 C C . LEU B 1 470 ? 2.928 28.531 20.75 1 98.12 470 LEU B C 1
ATOM 7617 O O . LEU B 1 470 ? 2.354 27.484 21.078 1 98.12 470 LEU B O 1
ATOM 7621 N N . ARG B 1 471 ? 3.506 29.328 21.625 1 98 471 ARG B N 1
ATOM 7622 C CA . ARG B 1 471 ? 3.424 29.031 23.047 1 98 471 ARG B CA 1
ATOM 7623 C C . ARG B 1 471 ? 1.973 29 23.516 1 98 471 ARG B C 1
ATOM 7625 O O . ARG B 1 471 ? 1.59 28.156 24.312 1 98 471 ARG B O 1
ATOM 7632 N N . TYR B 1 472 ? 1.214 29.938 23.062 1 98.38 472 TYR B N 1
ATOM 7633 C CA . TYR B 1 472 ? -0.212 29.922 23.359 1 98.38 472 TYR B CA 1
ATOM 7634 C C . TYR B 1 472 ? -0.875 28.656 22.844 1 98.38 472 TYR B C 1
ATOM 7636 O O . TYR B 1 472 ? -1.646 28.016 23.562 1 98.38 472 TYR B O 1
ATOM 7644 N N . LYS B 1 473 ? -0.606 28.266 21.625 1 98.31 473 LYS B N 1
ATOM 7645 C CA . LYS B 1 473 ? -1.164 27.062 21.016 1 98.31 473 LYS B CA 1
ATOM 7646 C C . LYS B 1 473 ? -0.775 25.828 21.812 1 98.31 473 LYS B C 1
ATOM 7648 O O . LYS B 1 473 ? -1.608 24.938 22.047 1 98.31 473 LYS B O 1
ATOM 7653 N N . PHE B 1 474 ? 0.55 25.766 22.172 1 98.31 474 PHE B N 1
ATOM 7654 C CA . PHE B 1 474 ? 1.052 24.625 22.922 1 98.31 474 PHE B CA 1
ATOM 7655 C C . PHE B 1 474 ? 0.285 24.469 24.234 1 98.31 474 PHE B C 1
ATOM 7657 O O . PHE B 1 474 ? -0.138 23.359 24.578 1 98.31 474 PHE B O 1
ATOM 7664 N N . GLN B 1 475 ? 0.116 25.578 24.844 1 98.06 475 GLN B N 1
ATOM 7665 C CA . GLN B 1 475 ? -0.604 25.562 26.109 1 98.06 475 GLN B CA 1
ATOM 7666 C C . GLN B 1 475 ? -2.061 25.156 25.906 1 98.06 475 GLN B C 1
ATOM 7668 O O . GLN B 1 475 ? -2.58 24.297 26.641 1 98.06 475 GLN B O 1
ATOM 7673 N N . MET B 1 476 ? -2.703 25.75 24.969 1 97.31 476 MET B N 1
ATOM 7674 C CA . MET B 1 476 ? -4.109 25.469 24.688 1 97.31 476 MET B CA 1
ATOM 7675 C C . MET B 1 476 ? -4.316 24 24.359 1 97.31 476 MET B C 1
ATOM 7677 O O . MET B 1 476 ? -5.18 23.344 24.953 1 97.31 476 MET B O 1
ATOM 7681 N N . MET B 1 477 ? -3.537 23.438 23.484 1 97.44 477 MET B N 1
ATOM 7682 C CA . MET B 1 477 ? -3.668 22.047 23.062 1 97.44 477 MET B CA 1
ATOM 7683 C C . MET B 1 477 ? -3.367 21.094 24.219 1 97.44 477 MET B C 1
ATOM 7685 O O . MET B 1 477 ? -4.047 20.078 24.391 1 97.44 477 MET B O 1
ATOM 7689 N N . SER B 1 478 ? -2.303 21.406 24.969 1 98 478 SER B N 1
ATOM 7690 C CA . SER B 1 478 ? -1.922 20.547 26.094 1 98 478 SER B CA 1
ATOM 7691 C C . SER B 1 478 ? -3.004 20.516 27.156 1 98 478 SER B C 1
ATOM 7693 O O . SER B 1 478 ? -3.244 19.469 27.781 1 98 478 SER B O 1
ATOM 7695 N N . GLU B 1 479 ? -3.686 21.625 27.328 1 97.75 479 GLU B N 1
ATOM 7696 C CA . GLU B 1 479 ? -4.691 21.719 28.391 1 97.75 479 GLU B CA 1
ATOM 7697 C C . GLU B 1 479 ? -5.996 21.047 27.969 1 97.75 479 GLU B C 1
ATOM 7699 O O . GLU B 1 479 ? -6.84 20.734 28.812 1 97.75 479 GLU B O 1
ATOM 7704 N N . ILE B 1 480 ? -6.184 20.828 26.703 1 97.19 480 ILE B N 1
ATOM 7705 C CA . ILE B 1 480 ? -7.266 19.953 26.266 1 97.19 480 ILE B CA 1
ATOM 7706 C C . ILE B 1 480 ? -6.992 18.516 26.719 1 97.19 480 ILE B C 1
ATOM 7708 O O . ILE B 1 480 ? -7.898 17.828 27.188 1 97.19 480 ILE B O 1
ATOM 7712 N N . ALA B 1 481 ? -5.766 18.156 26.719 1 97.62 481 ALA B N 1
ATOM 7713 C CA . ALA B 1 481 ? -5.383 16.75 26.875 1 97.62 481 ALA B CA 1
ATOM 7714 C C . ALA B 1 481 ? -5.078 16.422 28.328 1 97.62 481 ALA B C 1
ATOM 7716 O O . ALA B 1 481 ? -5.293 15.289 28.781 1 97.62 481 ALA B O 1
ATOM 7717 N N . LEU B 1 482 ? -4.441 17.391 29 1 98.19 482 LEU B N 1
ATOM 7718 C CA . LEU B 1 482 ? -3.9 17.125 30.344 1 98.19 482 LEU B CA 1
ATOM 7719 C C . LEU B 1 482 ? -4.336 18.203 31.312 1 98.19 482 LEU B C 1
ATOM 7721 O O . LEU B 1 482 ? -4.629 19.344 30.922 1 98.19 482 LEU B O 1
ATOM 7725 N N . ARG B 1 483 ? -4.312 17.875 32.75 1 96.31 483 ARG B N 1
ATOM 7726 C CA . ARG B 1 483 ? -4.508 18.891 33.781 1 96.31 483 ARG B CA 1
ATOM 7727 C C . ARG B 1 483 ? -3.393 19.922 33.75 1 96.31 483 ARG B C 1
ATOM 7729 O O . ARG B 1 483 ? -2.26 19.625 33.375 1 96.31 483 ARG B O 1
ATOM 7736 N N . LYS B 1 484 ? -3.633 21.031 34.031 1 95.81 484 LYS B N 1
ATOM 7737 C CA . LYS B 1 484 ? -2.801 22.203 33.844 1 95.81 484 LYS B CA 1
ATOM 7738 C C . LYS B 1 484 ? -1.356 21.938 34.25 1 95.81 484 LYS B C 1
ATOM 7740 O O . LYS B 1 484 ? -0.427 22.203 33.469 1 95.81 484 LYS B O 1
ATOM 7745 N N . GLU B 1 485 ? -1.113 21.422 35.438 1 95.81 485 GLU B N 1
ATOM 7746 C CA . GLU B 1 485 ? 0.238 21.188 35.938 1 95.81 485 GLU B CA 1
ATOM 7747 C C . GLU B 1 485 ? 0.954 20.141 35.062 1 95.81 485 GLU B C 1
ATOM 7749 O O . GLU B 1 485 ? 2.129 20.297 34.75 1 95.81 485 GLU B O 1
ATOM 7754 N N . GLU B 1 486 ? 0.221 19.078 34.75 1 96.62 486 GLU B N 1
ATOM 7755 C CA . GLU B 1 486 ? 0.789 18.031 33.906 1 96.62 486 GLU B CA 1
ATOM 7756 C C . GLU B 1 486 ? 1.073 18.562 32.5 1 96.62 486 GLU B C 1
ATOM 7758 O O . GLU B 1 486 ? 2.057 18.172 31.875 1 96.62 486 GLU B O 1
ATOM 7763 N N . ALA B 1 487 ? 0.17 19.422 32.031 1 97.81 487 ALA B N 1
ATOM 7764 C CA . ALA B 1 487 ? 0.355 20.031 30.703 1 97.81 487 ALA B CA 1
ATOM 7765 C C . ALA B 1 487 ? 1.649 20.844 30.656 1 97.81 487 ALA B C 1
ATOM 7767 O O . ALA B 1 487 ? 2.42 20.734 29.703 1 97.81 487 ALA B O 1
ATOM 7768 N N . GLN B 1 488 ? 1.859 21.609 31.688 1 97.44 488 GLN B N 1
ATOM 7769 C CA . GLN B 1 488 ? 3.062 22.438 31.766 1 97.44 488 GLN B CA 1
ATOM 7770 C C . GLN B 1 488 ? 4.32 21.578 31.812 1 97.44 488 GLN B C 1
ATOM 7772 O O . GLN B 1 488 ? 5.309 21.859 31.141 1 97.44 488 GLN B O 1
ATOM 7777 N N . ALA B 1 489 ? 4.27 20.562 32.625 1 97.25 489 ALA B N 1
ATOM 7778 C CA . ALA B 1 489 ? 5.406 19.656 32.719 1 97.25 489 ALA B CA 1
ATOM 7779 C C . ALA B 1 489 ? 5.68 18.938 31.422 1 97.25 489 ALA B C 1
ATOM 7781 O O . ALA B 1 489 ? 6.832 18.703 31.047 1 97.25 489 ALA B O 1
ATOM 7782 N N . PHE B 1 490 ? 4.613 18.516 30.766 1 98 490 PHE B N 1
ATOM 7783 C CA . PHE B 1 490 ? 4.73 17.812 29.5 1 98 490 PHE B CA 1
ATOM 7784 C C . PHE B 1 490 ? 5.348 18.703 28.422 1 98 490 PHE B C 1
ATOM 7786 O O . PHE B 1 490 ? 6.254 18.281 27.703 1 98 490 PHE B O 1
ATOM 7793 N N . ILE B 1 491 ? 4.906 19.953 28.312 1 98.44 491 ILE B N 1
ATOM 7794 C CA . ILE B 1 491 ? 5.465 20.906 27.359 1 98.44 491 ILE B CA 1
ATOM 7795 C C . ILE B 1 491 ? 6.949 21.109 27.656 1 98.44 491 ILE B C 1
ATOM 7797 O O . ILE B 1 491 ? 7.77 21.125 26.734 1 98.44 491 ILE B O 1
ATOM 7801 N N . ALA B 1 492 ? 7.254 21.281 28.906 1 98 492 ALA B N 1
ATOM 7802 C CA . ALA B 1 492 ? 8.641 21.531 29.297 1 98 492 ALA B CA 1
ATOM 7803 C C . ALA B 1 492 ? 9.531 20.359 28.891 1 98 492 ALA B C 1
ATOM 7805 O O . ALA B 1 492 ? 10.664 20.547 28.453 1 98 492 ALA B O 1
ATOM 7806 N N . LYS B 1 493 ? 9.039 19.188 29.078 1 97.38 493 LYS B N 1
ATOM 7807 C CA . LYS B 1 493 ? 9.773 17.984 28.703 1 97.38 493 LYS B CA 1
ATOM 7808 C C . LYS B 1 493 ? 10.031 17.953 27.188 1 97.38 493 LYS B C 1
ATOM 7810 O O . LYS B 1 493 ? 11.148 17.672 26.766 1 97.38 493 LYS B O 1
ATOM 7815 N N . LEU B 1 494 ? 9.031 18.234 26.406 1 98.31 494 LEU B N 1
ATOM 7816 C CA . LEU B 1 494 ? 9.172 18.234 24.953 1 98.31 494 LEU B CA 1
ATOM 7817 C C . LEU B 1 494 ? 10.141 19.312 24.516 1 98.31 494 LEU B C 1
ATOM 7819 O O . LEU B 1 494 ? 10.969 19.094 23.625 1 98.31 494 LEU B O 1
ATOM 7823 N N . GLU B 1 495 ? 10.078 20.469 25.141 1 97.31 495 GLU B N 1
ATOM 7824 C CA . GLU B 1 495 ? 10.906 21.609 24.766 1 97.31 495 GLU B CA 1
ATOM 7825 C C . GLU B 1 495 ? 12.359 21.391 25.156 1 97.31 495 GLU B C 1
ATOM 7827 O O . GLU B 1 495 ? 13.266 22.016 24.594 1 97.31 495 GLU B O 1
ATOM 7832 N N . SER B 1 496 ? 12.609 20.453 26.062 1 97.62 496 SER B N 1
ATOM 7833 C CA . SER B 1 496 ? 13.969 20.188 26.531 1 97.62 496 SER B CA 1
ATOM 7834 C C . SER B 1 496 ? 14.578 19 25.797 1 97.62 496 SER B C 1
ATOM 7836 O O . SER B 1 496 ? 15.625 18.484 26.219 1 97.62 496 SER B O 1
ATOM 7838 N N . ILE B 1 497 ? 13.992 18.578 24.781 1 98.44 497 ILE B N 1
ATOM 7839 C CA . ILE B 1 497 ? 14.344 17.328 24.125 1 98.44 497 ILE B CA 1
ATOM 7840 C C . ILE B 1 497 ? 15.828 17.328 23.766 1 98.44 497 ILE B C 1
ATOM 7842 O O . ILE B 1 497 ? 16.5 16.297 23.828 1 98.44 497 ILE B O 1
ATOM 7846 N N . VAL B 1 498 ? 16.406 18.469 23.438 1 97.38 498 VAL B N 1
ATOM 7847 C CA . VAL B 1 498 ? 17.781 18.562 22.922 1 97.38 498 VAL B CA 1
ATOM 7848 C C . VAL B 1 498 ? 18.75 18.047 23.969 1 97.38 498 VAL B C 1
ATOM 7850 O O . VAL B 1 498 ? 19.812 17.516 23.641 1 97.38 498 VAL B O 1
ATOM 7853 N N . THR B 1 499 ? 18.406 18.047 25.234 1 97.62 499 THR B N 1
ATOM 7854 C CA . THR B 1 499 ? 19.328 17.703 26.312 1 97.62 499 THR B CA 1
ATOM 7855 C C . THR B 1 499 ? 19.047 16.312 26.844 1 97.62 499 THR B C 1
ATOM 7857 O O . THR B 1 499 ? 19.719 15.852 27.781 1 97.62 499 THR B O 1
ATOM 7860 N N . LEU B 1 500 ? 18.109 15.633 26.297 1 98.06 500 LEU B N 1
ATOM 7861 C CA . LEU B 1 500 ? 17.672 14.359 26.844 1 98.06 500 LEU B CA 1
ATOM 7862 C C . LEU B 1 500 ? 18.594 13.227 26.406 1 98.06 500 LEU B C 1
ATOM 7864 O O . LEU B 1 500 ? 19.125 13.266 25.297 1 98.06 500 LEU B O 1
ATOM 7868 N N . SER B 1 501 ? 18.734 12.227 27.281 1 97.81 501 SER B N 1
ATOM 7869 C CA . SER B 1 501 ? 19.453 10.992 26.969 1 97.81 501 SER B CA 1
ATOM 7870 C C . SER B 1 501 ? 18.562 10.008 26.234 1 97.81 501 SER B C 1
ATOM 7872 O O . SER B 1 501 ? 17.344 10.234 26.109 1 97.81 501 SER B O 1
ATOM 7874 N N . ASN B 1 502 ? 19.172 8.953 25.797 1 97.31 502 ASN B N 1
ATOM 7875 C CA . ASN B 1 502 ? 18.391 7.871 25.234 1 97.31 502 ASN B CA 1
ATOM 7876 C C . ASN B 1 502 ? 17.391 7.309 26.234 1 97.31 502 ASN B C 1
ATOM 7878 O O . ASN B 1 502 ? 16.25 7.004 25.891 1 97.31 502 ASN B O 1
ATOM 7882 N N . ASP B 1 503 ? 17.797 7.191 27.438 1 96.81 503 ASP B N 1
ATOM 7883 C CA . ASP B 1 503 ? 16.922 6.703 28.516 1 96.81 503 ASP B CA 1
ATOM 7884 C C . ASP B 1 503 ? 15.711 7.609 28.688 1 96.81 503 ASP B C 1
ATOM 7886 O O . ASP B 1 503 ? 14.594 7.129 28.906 1 96.81 503 ASP B O 1
ATOM 7890 N N . ASP B 1 504 ? 15.953 8.867 28.594 1 97.06 504 ASP B N 1
ATOM 7891 C CA . ASP B 1 504 ? 14.867 9.836 28.734 1 97.06 504 ASP B CA 1
ATOM 7892 C C . ASP B 1 504 ? 13.875 9.703 27.578 1 97.06 504 ASP B C 1
ATOM 7894 O O . ASP B 1 504 ? 12.664 9.867 27.766 1 97.06 504 ASP B O 1
ATOM 7898 N N . LEU B 1 505 ? 14.406 9.43 26.391 1 97.94 505 LEU B N 1
ATOM 7899 C CA . LEU B 1 505 ? 13.57 9.32 25.203 1 97.94 505 LEU B CA 1
ATOM 7900 C C . LEU B 1 505 ? 12.609 8.141 25.312 1 97.94 505 LEU B C 1
ATOM 7902 O O . LEU B 1 505 ? 11.57 8.109 24.641 1 97.94 505 LEU B O 1
ATOM 7906 N N . GLN B 1 506 ? 12.891 7.129 26.219 1 97 506 GLN B N 1
ATOM 7907 C CA . GLN B 1 506 ? 12.047 5.949 26.391 1 97 506 GLN B CA 1
ATOM 7908 C C . GLN B 1 506 ? 10.68 6.32 26.953 1 97 506 GLN B C 1
ATOM 7910 O O . GLN B 1 506 ? 9.711 5.578 26.781 1 97 506 GLN B O 1
ATOM 7915 N N . THR B 1 507 ? 10.641 7.473 27.594 1 97 507 THR B N 1
ATOM 7916 C CA . THR B 1 507 ? 9.375 7.871 28.203 1 97 507 THR B CA 1
ATOM 7917 C C . THR B 1 507 ? 9.016 9.305 27.812 1 97 507 THR B C 1
ATOM 7919 O O . THR B 1 507 ? 8.312 9.992 28.547 1 97 507 THR B O 1
ATOM 7922 N N . LEU B 1 508 ? 9.562 9.75 26.688 1 98.06 508 LEU B N 1
ATOM 7923 C CA . LEU B 1 508 ? 9.375 11.125 26.25 1 98.06 508 LEU B CA 1
ATOM 7924 C C . LEU B 1 508 ? 7.891 11.469 26.141 1 98.06 508 LEU B C 1
ATOM 7926 O O . LEU B 1 508 ? 7.477 12.57 26.5 1 98.06 508 LEU B O 1
ATOM 7930 N N . TYR B 1 509 ? 7.074 10.531 25.656 1 98.12 509 TYR B N 1
ATOM 7931 C CA . TYR B 1 509 ? 5.684 10.844 25.328 1 98.12 509 TYR B CA 1
ATOM 7932 C C . TYR B 1 509 ? 4.75 10.359 26.422 1 98.12 509 TYR B C 1
ATOM 7934 O O . TYR B 1 509 ? 3.525 10.375 26.266 1 98.12 509 TYR B O 1
ATOM 7942 N N . PHE B 1 510 ? 5.281 9.883 27.562 1 97.44 510 PHE B N 1
ATOM 7943 C CA . PHE B 1 510 ? 4.465 9.367 28.656 1 97.44 510 PHE B CA 1
ATOM 7944 C C . PHE B 1 510 ? 3.803 10.516 29.406 1 97.44 510 PHE B C 1
ATOM 7946 O O . PHE B 1 510 ? 4.43 11.547 29.656 1 97.44 510 PHE B O 1
ATOM 7953 N N . TYR B 1 511 ? 2.564 10.445 29.672 1 95.88 511 TYR B N 1
ATOM 7954 C CA . TYR B 1 511 ? 1.817 11.266 30.609 1 95.88 511 TYR B CA 1
ATOM 7955 C C . TYR B 1 511 ? 0.924 10.398 31.5 1 95.88 511 TYR B C 1
ATOM 7957 O O . TYR B 1 511 ? 0.477 9.328 31.078 1 95.88 511 TYR B O 1
ATOM 7965 N N . LYS B 1 512 ? 0.614 10.789 32.688 1 91.94 512 LYS B N 1
ATOM 7966 C CA . LYS B 1 512 ? -0.02 9.953 33.688 1 91.94 512 LYS B CA 1
ATOM 7967 C C . LYS B 1 512 ? -1.501 9.75 33.406 1 91.94 512 LYS B C 1
ATOM 7969 O O . LYS B 1 512 ? -2.014 8.633 33.5 1 91.94 512 LYS B O 1
ATOM 7974 N N . GLU B 1 513 ? -2.15 10.828 33.062 1 94.06 513 GLU B N 1
ATOM 7975 C CA . GLU B 1 513 ? -3.592 10.734 32.844 1 94.06 513 GLU B CA 1
ATOM 7976 C C . GLU B 1 513 ? -4.043 11.664 31.719 1 94.06 513 GLU B C 1
ATOM 7978 O O . GLU B 1 513 ? -3.744 12.859 31.734 1 94.06 513 GLU B O 1
ATOM 7983 N N . LEU B 1 514 ? -4.746 11.086 30.75 1 95.81 514 LEU B N 1
ATOM 7984 C CA . LEU B 1 514 ? -5.34 11.844 29.656 1 95.81 514 LEU B CA 1
ATOM 7985 C C . LEU B 1 514 ? -6.762 12.273 30 1 95.81 514 LEU B C 1
ATOM 7987 O O . LEU B 1 514 ? -7.547 11.477 30.516 1 95.81 514 LEU B O 1
ATOM 7991 N N . ASN B 1 515 ? -7.055 13.539 29.719 1 94.88 515 ASN B N 1
ATOM 7992 C CA . ASN B 1 515 ? -8.445 13.953 29.859 1 94.88 515 ASN B CA 1
ATOM 7993 C C . ASN B 1 515 ? -9.359 13.164 28.922 1 94.88 515 ASN B C 1
ATOM 7995 O O . ASN B 1 515 ? -9.016 12.938 27.766 1 94.88 515 ASN B O 1
ATOM 7999 N N . GLU B 1 516 ? -10.352 12.562 29.453 1 89.25 516 GLU B N 1
ATOM 8000 C CA . GLU B 1 516 ? -11.336 11.875 28.625 1 89.25 516 GLU B CA 1
ATOM 8001 C C . GLU B 1 516 ? -12.531 12.781 28.328 1 89.25 516 GLU B C 1
ATOM 8003 O O . GLU B 1 516 ? -13.43 12.93 29.156 1 89.25 516 GLU B O 1
ATOM 8008 N N . LEU B 1 517 ? -12.492 13.305 27.141 1 93.62 517 LEU B N 1
ATOM 8009 C CA . LEU B 1 517 ? -13.523 14.234 26.703 1 93.62 517 LEU B CA 1
ATOM 8010 C C . LEU B 1 517 ? -14.422 13.602 25.656 1 93.62 517 LEU B C 1
ATOM 8012 O O . LEU B 1 517 ? -14.023 12.641 24.984 1 93.62 517 LEU B O 1
ATOM 8016 N N . PRO B 1 518 ? -15.656 13.992 25.594 1 92.19 518 PRO B N 1
ATOM 8017 C CA . PRO B 1 518 ? -16.5 13.484 24.516 1 92.19 518 PRO B CA 1
ATOM 8018 C C . PRO B 1 518 ? -15.984 13.891 23.125 1 92.19 518 PRO B C 1
ATOM 8020 O O . PRO B 1 518 ? -15.391 14.961 22.984 1 92.19 518 PRO B O 1
ATOM 8023 N N . PRO B 1 519 ? -16.266 13.031 22.172 1 90.12 519 PRO B N 1
ATOM 8024 C CA . PRO B 1 519 ? -15.883 13.422 20.812 1 90.12 519 PRO B CA 1
ATOM 8025 C C . PRO B 1 519 ? -16.625 14.664 20.328 1 90.12 519 PRO B C 1
ATOM 8027 O O . PRO B 1 519 ? -17.766 14.898 20.719 1 90.12 519 PRO B O 1
ATOM 8030 N N . ILE B 1 520 ? -15.945 15.359 19.484 1 84.62 520 ILE B N 1
ATOM 8031 C CA . ILE B 1 520 ? -16.562 16.594 19 1 84.62 520 ILE B CA 1
ATOM 8032 C C . ILE B 1 520 ? -17.547 16.281 17.875 1 84.62 520 ILE B C 1
ATOM 8034 O O . ILE B 1 520 ? -18.438 17.078 17.594 1 84.62 520 ILE B O 1
ATOM 8038 N N . GLU B 1 521 ? -17.328 15.125 17.25 1 79.38 521 GLU B N 1
ATOM 8039 C CA . GLU B 1 521 ? -18.219 14.719 16.156 1 79.38 521 GLU B CA 1
ATOM 8040 C C . GLU B 1 521 ? -19.297 13.758 16.656 1 79.38 521 GLU B C 1
ATOM 8042 O O . GLU B 1 521 ? -19.016 12.883 17.484 1 79.38 521 GLU B O 1
#

Radius of gyration: 30.73 Å; Cα contacts (8 Å, |Δi|>4): 2390; chains: 2; bounding box: 62×96×79 Å

Sequence (1042 aa):
MTQSTSADTVVLPRDSNQALGIGQYAIDFLGGKYGDNVSEKIYERVRLFHTDSVLSGVSALALKTNAPTILRDEAMDYPCTSGARVFGTLTRSQPEKVVAANCAAVREWDSNGTVFGFNPKLKGHQAGEFGHNDFYPVVIAAAQAGARHVDGRKALRAMLCLDEIRGRLAEVFSLKTFKIDHVVFGAVASAAVYGALLGASAEQIESAIGMCVAHYIPWRAIRAGKQLSDSKGSSAALAAEAAVLSMRRAMKGFVGPRDIFRNPEALFRWNVKTEGDSPFDLVLTHSGEEFAVARMHFKLGLYEHQSAGALEGLLRLLAANPVIYRDPNRIQSITITAYEPAFSIIGDPAKRDPRTRQSADHSMVYIISTVLRKAVEAREVPSDVCDAWCALMLTPYDYSEKSIFNPTTRAFMTKTQFKHGGAEYDAKYPEGIPSRVSIALSDGTTLDSSRIVFPTGHASNTESDLLKVLRYKFQMMSEIALRKEEAQAFIAKLESIVTLSNDDLQTLYFYKELNELPPIEMTQSTSADTVVLPRDSNQALGIGQYAIDFLGGKYGDNVSEKIYERVRLFHTDSVLSGVSALALKTNAPTILRDEAMDYPCTSGARVFGTLTRSQPEKVVAANCAAVREWDSNGTVFGFNPKLKGHQAGEFGHNDFYPVVIAAAQAGARHVDGRKALRAMLCLDEIRGRLAEVFSLKTFKIDHVVFGAVASAAVYGALLGASAEQIESAIGMCVAHYIPWRAIRAGKQLSDSKGSSAALAAEAAVLSMRRAMKGFVGPRDIFRNPEALFRWNVKTEGDSPFDLVLTHSGEEFAVARMHFKLGLYEHQSAGALEGLLRLLAANPVIYRDPNRIQSITITAYEPAFSIIGDPAKRDPRTRQSADHSMVYIISTVLRKAVEAREVPSDVCDAWCALMLTPYDYSEKSIFNPTTRAFMTKTQFKHGGAEYDAKYPEGIPSRVSIALSDGTTLDSSRIVFPTGHASNTESDLLKVLRYKFQMMSEIALRKEEAQAFIAKLESIVTLSNDDLQTLYFYKELNELPPIE